Protein AF-A0A8J8BDL6-F1 (afdb_monomer)

Foldseek 3Di:
DPQEFEAAAEEDLLLFLAFFHALLLLLVLCLVLRHQEYEHARELWQQRVLVNLVSCVPGNYFYWYWYWYFEPQPDALFQALDGDGATKTKTFLELQLLLLRLVQSQVQQVVLQDFRGGYHDLLVNLVSNVLGIQIEQDDCRRQLNVLCVVPNLVRSLVVLVVCCVRNNQQRYEYEQEDQPDPCSVVSNVSSLVSCVVSVHHYAYHLNARYADQLLLLLNLLSSCNRNVHASVVSVVSGDPGSRRHDDRSVVSCVRCVVPPCRRVVNSVSSVSSGYNLVPRQFADDAADDDDPPDDLLRRLVVLLVQLCCVPVNDCVRCVVLVVQQVVVSVQCVVVVNSRVLVVLLVLQVVQVPDVVHKFKAKFDLCLCGSSCVSSVNHVRDNVVVVGDNLSFDDDLDQADGETEMETAQVCLVVSLVVCCVRQNPQFKAFAKAFDFLFLLNLLLSLCVNNPHDNVVSVVQSVVDDRHDDQDPDDPSGDPSSSSNSCSQCPPNGRGNDIATDQFKMFGHNGGPSSQTHKHDHNDPPHIYTSYHPVSCRSSSTDIYGHHHDLLSLLLVLLQVVCCVVPVDRDGLSNQDQQDQLLLVCQLCLLQCLQFLQNAPQNSVCSVLQSDRGLLSQLLSSQCDDPPNVQLCLNVVQSCCSVVVDPQDDQDPQLCVLCVSRSNADRALSSQLSCCCRQLVDDSNLSVLCSQLLQPDPVSVVSNVVCLVSSQVSNVVVVRDDPSSVVVVSRSNSCRNSHDHSRNSSSSSSSSSSLSSCCSPPLVSSLQSPQQSPPPPRDDNVVSVVSSVVVVDDDDDDDPVPDDPGDDDDDPPDDDPPPDDDDDD

Mean predicted aligned error: 7.57 Å

Sequence (824 aa):
MPIQAAELHVHSHYSLLDGVDSPAALVAEAVRLGLSALAITDHDSLAAVPSFAKAARGMPLRTVFGAELNLDLPAARTGMADPPGRHLLVLAHDAAAYRRLSGAISEALLRGGAKGHPVYEPEELAHAAGGGFEILTGCRKGAVPAALERGGPGAAEAELRTLMDLFGREHVYVELTRHGQPGDDRRCAQLAELADRLDLPTVATGNVHYARPAGFRAYAGLAAMRARCTLQEIDSWLPAGPVAHLSAPDAMGRRYAPYPGAVERAVSLGQECAIDFDTEIRPSPPRFPVPDGHTEDSYLRELVEAGLLRRYGTRESRPDAWRQAEHELGVVADLGFAGFFLIAWDVVRFAREQQPPILAQGRGSAANSVIVHALGISAVDPLRYGLLFERFIHPDRDGPPDIDIDFQAGRREEVIQYLYDRFGRRNCAMVGNEITLRPRFALREAARVLGYSPGAVDALASRVDSHEPLPDASPELPTPVLELARDLWAGGGRVRHYGIHSGGVVLCSGPISDVLPVEWASMPGRTIVQADKISAADAGLYKTDCLGLRALDVIADVFAFLSERDGVAMELADVPADDPAVFDMIGDGDTVACFQLESRAQIATAGPMRARSFRDVAIQIALIRPGPGGSGASRRYLNRRNGREPVPWVHPIVDAITAKTLGTVVYQEQVMQIALDAAGFGATEADRLRRAMGGSKHANQEFEALRRRFFHGLSARGITGSVAEGVWEQIASFSGYSFPESHSLSFAFIALATAWIKRYEPAAMLVGMLNHQPMGFWDASTLIEDAQRHHVIVRPACVNASQADASLEPLTGELVVAYAPTHP

Radius of gyration: 30.99 Å; Cα contacts (8 Å, |Δi|>4): 1539; chains: 1; bounding box: 82×70×100 Å

Nearest PDB structures (foldseek):
  7pu7-assembly1_A  TM=8.577E-01  e=6.177E-53  Mycobacterium tuberculosis
  5lew-assembly1_A  TM=8.738E-01  e=8.981E-51  Mycobacterium tuberculosis H37Rv
  2hpi-assembly1_A  TM=8.596E-01  e=1.561E-51  Thermus aquaticus
  3e0d-assembly2_B  TM=8.756E-01  e=1.345E-50  Thermus aquaticus
  4iqj-assembly1_C  TM=8.485E-01  e=3.060E-51  Thermus aquaticus

InterPro domains:
  IPR003141 Polymerase/histidinol phosphatase, N-terminal [SM00481] (6-73)
  IPR004013 PHP domain [PF02811] (7-179)
  IPR004805 Error-prone DNA polymerase/DNA polymerase III subunit alpha DnaE/PolC [PTHR32294] (5-809)
  IPR004805 Error-prone DNA polymerase/DNA polymerase III subunit alpha DnaE/PolC [TIGR00594] (7-805)
  IPR011708 Bacterial DNA polymerase III, alpha subunit, NTPase domain [PF07733] (298-548)
  IPR016195 Polymerase/histidinol phosphatase-like [SSF89550] (6-233)
  IPR040982 DNA polymerase III alpha subunit finger domain [PF17657] (552-717)

Organism: NCBI:txid977794

Structure (mmCIF, N/CA/C/O backbone):
data_AF-A0A8J8BDL6-F1
#
_entry.id   AF-A0A8J8BDL6-F1
#
loop_
_atom_site.group_PDB
_atom_site.id
_atom_site.type_symbol
_atom_site.label_atom_id
_atom_site.label_alt_id
_atom_site.label_comp_id
_atom_site.label_asym_id
_atom_site.label_entity_id
_atom_site.label_seq_id
_atom_site.pdbx_PDB_ins_code
_atom_site.Cartn_x
_atom_site.Cartn_y
_atom_site.Cartn_z
_atom_site.occupancy
_atom_site.B_iso_or_equiv
_atom_site.auth_seq_id
_atom_site.auth_comp_id
_atom_site.auth_asym_id
_atom_site.auth_atom_id
_atom_site.pdbx_PDB_model_num
ATOM 1 N N . MET A 1 1 ? -2.317 -5.774 44.815 1.00 51.62 1 MET A N 1
ATOM 2 C CA . MET A 1 1 ? -1.653 -5.879 43.497 1.00 51.62 1 MET A CA 1
ATOM 3 C C . MET A 1 1 ? -1.834 -4.550 42.775 1.00 51.62 1 MET A C 1
ATOM 5 O O . MET A 1 1 ? -2.806 -3.876 43.103 1.00 51.62 1 MET A O 1
ATOM 9 N N . PRO A 1 2 ? -0.918 -4.125 41.887 1.00 71.81 2 PRO A N 1
ATOM 10 C CA . PRO A 1 2 ? -1.162 -2.952 41.046 1.00 71.81 2 PRO A CA 1
ATOM 11 C C . PRO A 1 2 ? -2.436 -3.168 40.216 1.00 71.81 2 PRO A C 1
ATOM 13 O O . PRO A 1 2 ? -2.682 -4.290 39.770 1.00 71.81 2 PRO A O 1
ATOM 16 N N . ILE A 1 3 ? -3.251 -2.122 40.054 1.00 81.88 3 ILE A N 1
ATOM 17 C CA . ILE A 1 3 ? -4.454 -2.175 39.215 1.00 81.88 3 ILE A CA 1
ATOM 18 C C . ILE A 1 3 ? -3.990 -2.427 37.779 1.00 81.88 3 ILE A C 1
ATOM 20 O O . ILE A 1 3 ? -3.141 -1.698 37.267 1.00 81.88 3 ILE A O 1
ATOM 24 N N . GLN A 1 4 ? -4.515 -3.472 37.147 1.00 92.62 4 GLN A N 1
ATOM 25 C CA . GLN A 1 4 ? -4.313 -3.732 35.725 1.00 92.62 4 GLN A CA 1
ATOM 26 C C . GLN A 1 4 ? -5.488 -3.155 34.942 1.00 92.62 4 GLN A C 1
ATOM 28 O O . GLN A 1 4 ? -6.605 -3.091 35.449 1.00 92.62 4 GLN A O 1
ATOM 33 N N . ALA A 1 5 ? -5.234 -2.744 33.705 1.00 95.75 5 ALA A N 1
ATOM 34 C CA . ALA A 1 5 ? -6.280 -2.346 32.780 1.00 95.75 5 ALA A CA 1
ATOM 35 C C . ALA A 1 5 ? -5.955 -2.825 31.363 1.00 95.75 5 ALA A C 1
ATOM 37 O O . ALA A 1 5 ? -4.795 -3.097 31.027 1.00 95.75 5 ALA A O 1
ATOM 38 N N . ALA A 1 6 ? -6.998 -2.931 30.555 1.00 97.69 6 ALA A N 1
ATOM 39 C CA . ALA A 1 6 ? -6.951 -3.139 29.120 1.00 97.69 6 ALA A CA 1
ATOM 40 C C . ALA A 1 6 ? -7.930 -2.157 28.477 1.00 97.69 6 ALA A C 1
ATOM 42 O O . ALA A 1 6 ? -8.912 -1.769 29.109 1.00 97.69 6 ALA A O 1
ATOM 43 N N . GLU A 1 7 ? -7.652 -1.752 27.245 1.00 98.38 7 GLU A N 1
ATOM 44 C CA . GLU A 1 7 ? -8.564 -0.916 26.470 1.00 98.38 7 GLU A CA 1
ATOM 45 C C . GLU A 1 7 ? -9.052 -1.709 25.261 1.00 98.38 7 GLU A C 1
ATOM 47 O O . GLU A 1 7 ? -8.235 -2.172 24.465 1.00 98.38 7 GLU A O 1
ATOM 52 N N . LEU A 1 8 ? -10.371 -1.880 25.151 1.00 98.62 8 LEU A N 1
ATOM 53 C CA . LEU A 1 8 ? -11.000 -2.772 24.173 1.00 98.62 8 LEU A CA 1
ATOM 54 C C . LEU A 1 8 ? -11.826 -2.038 23.105 1.00 98.62 8 LEU A C 1
ATOM 56 O O . LEU A 1 8 ? -12.370 -2.686 22.219 1.00 98.62 8 LEU A O 1
ATOM 60 N N . HIS A 1 9 ? -11.894 -0.705 23.161 1.00 98.56 9 HIS A N 1
ATOM 61 C CA . HIS A 1 9 ? -12.585 0.119 22.169 1.00 98.56 9 HIS A CA 1
ATOM 62 C C . HIS A 1 9 ? -11.677 1.278 21.742 1.00 98.56 9 HIS A C 1
ATOM 64 O O . HIS A 1 9 ? -11.574 2.296 22.437 1.00 98.56 9 HIS A O 1
ATOM 70 N N . VAL A 1 10 ? -10.975 1.108 20.616 1.00 98.69 10 VAL A N 1
ATOM 71 C CA . VAL A 1 10 ? -9.962 2.059 20.132 1.00 98.69 10 VAL A CA 1
ATOM 72 C C . VAL A 1 10 ? -10.021 2.216 18.623 1.00 98.69 10 VAL A C 1
ATOM 74 O O . VAL A 1 10 ? -9.886 1.252 17.874 1.00 98.69 10 VAL A O 1
ATOM 77 N N . HIS A 1 11 ? -10.084 3.466 18.189 1.00 98.44 11 HIS A N 1
ATOM 78 C CA . HIS A 1 11 ? -9.982 3.880 16.802 1.00 98.44 11 HIS A CA 1
ATOM 79 C C . HIS A 1 11 ? -8.579 4.419 16.518 1.00 98.44 11 HIS A C 1
ATOM 81 O O . HIS A 1 11 ? -8.124 5.401 17.116 1.00 98.44 11 HIS A O 1
ATOM 87 N N . SER A 1 12 ? -7.892 3.787 15.573 1.00 97.88 12 SER A N 1
ATOM 88 C CA . SER A 1 12 ? -6.656 4.304 14.995 1.00 97.88 12 SER A CA 1
ATOM 89 C C . SER A 1 12 ? -6.971 5.253 13.837 1.00 97.88 12 SER A C 1
ATOM 91 O O . SER A 1 12 ? -8.122 5.414 13.434 1.00 97.88 12 SER A O 1
ATOM 93 N N . HIS A 1 13 ? -5.958 5.867 13.225 1.00 95.62 13 HIS A N 1
ATOM 94 C CA . HIS A 1 13 ? -6.177 6.670 12.015 1.00 95.62 13 HIS A CA 1
ATOM 95 C C . HIS A 1 13 ? -6.741 5.882 10.816 1.00 95.62 13 HIS A C 1
ATOM 97 O O . HIS A 1 13 ? -7.033 6.479 9.780 1.00 95.62 13 HIS A O 1
ATOM 103 N N . TYR A 1 14 ? -6.853 4.553 10.916 1.00 95.56 14 TYR A N 1
ATOM 104 C CA . TYR A 1 14 ? -7.542 3.720 9.933 1.00 95.56 14 TYR A CA 1
ATOM 105 C C . TYR A 1 14 ? -9.070 3.749 10.077 1.00 95.56 14 TYR A C 1
ATOM 107 O O . TYR A 1 14 ? -9.769 3.480 9.101 1.00 95.56 14 TYR A O 1
ATOM 115 N N . SER A 1 15 ? -9.600 4.230 11.206 1.00 95.44 15 SER A N 1
ATOM 116 C CA . SER A 1 15 ? -10.923 4.859 11.265 1.00 95.44 15 SER A CA 1
ATOM 117 C C . SER A 1 15 ? -10.862 6.215 10.564 1.00 95.44 15 SER A C 1
ATOM 119 O O . SER A 1 15 ? -10.673 7.262 11.188 1.00 95.44 15 SER A O 1
ATOM 121 N N . LEU A 1 16 ? -10.963 6.174 9.235 1.00 93.69 16 LEU A N 1
ATOM 122 C CA . LEU A 1 16 ? -10.698 7.304 8.347 1.00 93.69 16 LEU A CA 1
ATOM 123 C C . LEU A 1 16 ? -11.444 8.576 8.777 1.00 93.69 16 LEU A C 1
ATOM 125 O O . LEU A 1 16 ? -12.672 8.592 8.877 1.00 93.69 16 LEU A O 1
ATOM 129 N N . LEU A 1 17 ? -10.686 9.666 8.953 1.00 94.00 17 LEU A N 1
ATOM 130 C CA . LEU A 1 17 ? -11.195 10.980 9.373 1.00 94.00 17 LEU A CA 1
ATOM 131 C C . LEU A 1 17 ? -11.920 10.977 10.729 1.00 94.00 17 LEU A C 1
ATOM 133 O O . LEU A 1 17 ? -12.855 11.755 10.942 1.00 94.00 17 LEU A O 1
ATOM 137 N N . ASP A 1 18 ? -11.503 10.100 11.635 1.00 94.00 18 ASP A N 1
ATOM 138 C CA . ASP A 1 18 ? -12.088 9.985 12.964 1.00 94.00 18 ASP A CA 1
ATOM 139 C C . ASP A 1 18 ? -11.024 9.668 14.021 1.00 94.00 18 ASP A C 1
ATOM 141 O O . ASP A 1 18 ? -10.674 10.540 14.817 1.00 94.00 18 ASP A O 1
ATOM 145 N N . GLY A 1 19 ? -10.423 8.478 13.970 1.00 95.81 19 GLY A N 1
ATOM 146 C CA . GLY A 1 19 ? -9.267 8.165 14.803 1.00 95.81 19 GLY A CA 1
ATOM 147 C C . GLY A 1 19 ? -8.039 8.984 14.390 1.00 95.81 19 GLY A C 1
ATOM 148 O O . GLY A 1 19 ? -7.851 9.357 13.229 1.00 95.81 19 GLY A O 1
ATOM 149 N N . VAL A 1 20 ? -7.202 9.319 15.368 1.00 97.06 20 VAL A N 1
ATOM 150 C CA . VAL A 1 20 ? -6.132 10.312 15.215 1.00 97.06 20 VAL A CA 1
ATOM 151 C C . VAL A 1 20 ? -4.768 9.662 15.071 1.00 97.06 20 VAL A C 1
ATOM 153 O O . VAL A 1 20 ? -3.996 10.059 14.204 1.00 97.06 20 VAL A O 1
ATOM 156 N N . ASP A 1 21 ? -4.423 8.739 15.957 1.00 97.38 21 ASP A N 1
ATOM 157 C CA . ASP A 1 21 ? -3.052 8.256 16.095 1.00 97.38 21 ASP A CA 1
ATOM 158 C C . ASP A 1 21 ? -2.828 6.956 15.319 1.00 97.38 21 ASP A C 1
ATOM 160 O O . ASP A 1 21 ? -3.748 6.171 15.083 1.00 97.38 21 ASP A O 1
ATOM 164 N N . SER A 1 22 ? -1.584 6.732 14.895 1.00 96.50 22 SER A N 1
ATOM 165 C CA . SER A 1 22 ? -1.201 5.473 14.253 1.00 96.50 22 SER A CA 1
ATOM 166 C C . SER A 1 22 ? -1.210 4.316 15.249 1.00 96.50 22 SER A C 1
ATOM 168 O O . SER A 1 22 ? -0.995 4.541 16.447 1.00 96.50 22 SER A O 1
ATOM 170 N N . PRO A 1 23 ? -1.356 3.065 14.779 1.00 96.69 23 PRO A N 1
ATOM 171 C CA . PRO A 1 23 ? -1.234 1.896 15.648 1.00 96.69 23 PRO A CA 1
ATOM 172 C C . PRO A 1 23 ? 0.077 1.873 16.443 1.00 96.69 23 PRO A C 1
ATOM 174 O O . PRO A 1 23 ? 0.077 1.557 17.629 1.00 96.69 23 PRO A O 1
ATOM 177 N N . ALA A 1 24 ? 1.186 2.319 15.844 1.00 96.06 24 ALA A N 1
ATOM 178 C CA . ALA A 1 24 ? 2.467 2.432 16.539 1.00 96.06 24 ALA A CA 1
ATOM 179 C C . ALA A 1 24 ? 2.453 3.460 17.686 1.00 96.06 24 ALA A C 1
ATOM 181 O O . ALA A 1 24 ? 3.011 3.201 18.753 1.00 96.06 24 ALA A O 1
ATOM 182 N N . ALA A 1 25 ? 1.810 4.616 17.495 1.00 97.06 25 ALA A N 1
ATOM 183 C CA . ALA A 1 25 ? 1.676 5.626 18.543 1.00 97.06 25 ALA A CA 1
ATOM 184 C C . ALA A 1 25 ? 0.745 5.162 19.678 1.00 97.06 25 ALA A C 1
ATOM 186 O O . ALA A 1 25 ? 1.049 5.400 20.849 1.00 97.06 25 ALA A O 1
ATOM 187 N N . LEU A 1 26 ? -0.341 4.456 19.342 1.00 98.44 26 LEU A N 1
ATOM 188 C CA . LEU A 1 26 ? -1.257 3.851 20.312 1.00 98.44 26 LEU A CA 1
ATOM 189 C C . LEU A 1 26 ? -0.560 2.771 21.151 1.00 98.44 26 LEU A C 1
ATOM 191 O O . LEU A 1 26 ? -0.642 2.815 22.376 1.00 98.44 26 LEU A O 1
ATOM 195 N N . VAL A 1 27 ? 0.201 1.867 20.522 1.00 98.56 27 VAL A N 1
ATOM 196 C CA . VAL A 1 27 ? 1.012 0.854 21.224 1.00 98.56 27 VAL A CA 1
ATOM 197 C C . VAL A 1 27 ? 2.029 1.508 22.149 1.00 98.56 27 VAL A C 1
ATOM 199 O O . VAL A 1 27 ? 2.122 1.144 23.321 1.00 98.56 27 VAL A O 1
ATOM 202 N N . ALA A 1 28 ? 2.783 2.490 21.646 1.00 97.94 28 ALA A N 1
ATOM 203 C CA . ALA A 1 28 ? 3.799 3.172 22.439 1.00 97.94 28 ALA A CA 1
ATOM 204 C C . ALA A 1 28 ? 3.195 3.819 23.695 1.00 97.94 28 ALA A C 1
ATOM 206 O O . ALA A 1 28 ? 3.788 3.766 24.774 1.00 97.94 28 ALA A O 1
ATOM 207 N N . GLU A 1 29 ? 2.005 4.405 23.571 1.00 98.44 29 GLU A N 1
ATOM 208 C CA . GLU A 1 29 ? 1.303 4.998 24.702 1.00 98.44 29 GLU A CA 1
ATOM 209 C C . GLU A 1 29 ? 0.709 3.954 25.653 1.00 98.44 29 GLU A C 1
ATOM 211 O O . GLU A 1 29 ? 0.853 4.102 26.867 1.00 98.44 29 GLU A O 1
ATOM 216 N N . ALA A 1 30 ? 0.115 2.878 25.136 1.00 98.44 30 ALA A N 1
ATOM 217 C CA . ALA A 1 30 ? -0.406 1.775 25.940 1.00 98.44 30 ALA A CA 1
ATOM 218 C C . ALA A 1 30 ? 0.691 1.130 26.803 1.00 98.44 30 ALA A C 1
ATOM 220 O O . ALA A 1 30 ? 0.510 0.953 28.010 1.00 98.44 30 ALA A O 1
ATOM 221 N N . VAL A 1 31 ? 1.865 0.874 26.216 1.00 98.19 31 VAL A N 1
ATOM 222 C CA . VAL A 1 31 ? 3.041 0.359 26.933 1.00 98.19 31 VAL A CA 1
ATOM 223 C C . VAL A 1 31 ? 3.523 1.362 27.981 1.00 98.19 31 VAL A C 1
ATOM 225 O O . VAL A 1 31 ? 3.789 0.980 29.119 1.00 98.19 31 VAL A O 1
ATOM 228 N N . ARG A 1 32 ? 3.590 2.659 27.644 1.00 97.94 32 ARG A N 1
ATOM 229 C CA . ARG A 1 32 ? 3.985 3.716 28.593 1.00 97.94 32 ARG A CA 1
ATOM 230 C C . ARG A 1 32 ? 3.045 3.795 29.801 1.00 97.94 32 ARG A C 1
ATOM 232 O O . ARG A 1 32 ? 3.497 4.102 30.903 1.00 97.94 32 ARG A O 1
ATOM 239 N N . LEU A 1 33 ? 1.749 3.567 29.591 1.00 97.62 33 LEU A N 1
ATOM 240 C CA . LEU A 1 33 ? 0.720 3.569 30.633 1.00 97.62 33 LEU A CA 1
ATOM 241 C C . LEU A 1 33 ? 0.664 2.258 31.433 1.00 97.62 33 LEU A C 1
ATOM 243 O O . LEU A 1 33 ? 0.059 2.246 32.504 1.00 97.62 33 LEU A O 1
ATOM 247 N N . GLY A 1 34 ? 1.290 1.183 30.946 1.00 96.94 34 GLY A N 1
ATOM 248 C CA . GLY A 1 34 ? 1.257 -0.137 31.577 1.00 96.94 34 GLY A CA 1
ATOM 249 C C . GLY A 1 34 ? -0.047 -0.903 31.339 1.00 96.94 34 GLY A C 1
ATOM 250 O O . GLY A 1 34 ? -0.482 -1.644 32.220 1.00 96.94 34 GLY A O 1
ATOM 251 N N . LEU A 1 35 ? -0.693 -0.709 30.182 1.00 98.00 35 LEU A N 1
ATOM 252 C CA . LEU A 1 35 ? -1.850 -1.515 29.786 1.00 98.00 35 LEU A CA 1
ATOM 253 C C . LEU A 1 35 ? -1.427 -2.961 29.496 1.00 98.00 35 LEU A C 1
ATOM 255 O O . LEU A 1 35 ? -0.355 -3.212 28.952 1.00 98.00 35 LEU A O 1
ATOM 259 N N . SER A 1 36 ? -2.287 -3.908 29.864 1.00 96.81 36 SER A N 1
ATOM 260 C CA . SER A 1 36 ? -2.041 -5.348 29.699 1.00 96.81 36 SER A CA 1
ATOM 261 C C . SER A 1 36 ? -2.452 -5.876 28.321 1.00 96.81 36 SER A C 1
ATOM 263 O O . SER A 1 36 ? -1.791 -6.759 27.773 1.00 96.81 36 SER A O 1
ATOM 265 N N . ALA A 1 37 ? -3.510 -5.303 27.749 1.00 98.06 37 ALA A N 1
ATOM 266 C CA . ALA A 1 37 ? -4.006 -5.593 26.413 1.00 98.06 37 ALA A CA 1
ATOM 267 C C . ALA A 1 37 ? -4.543 -4.313 25.759 1.00 98.06 37 ALA A C 1
ATOM 269 O O . ALA A 1 37 ? -4.979 -3.384 26.449 1.00 98.06 37 ALA A O 1
ATOM 270 N N . LEU A 1 38 ? -4.496 -4.275 24.431 1.00 98.75 38 LEU A N 1
ATOM 271 C CA . LEU A 1 38 ? -5.048 -3.206 23.607 1.00 98.75 38 LEU A CA 1
ATOM 272 C C . LEU A 1 38 ? -5.804 -3.839 22.436 1.00 98.75 38 LEU A C 1
ATOM 274 O O . LEU A 1 38 ? -5.230 -4.655 21.714 1.00 98.75 38 LEU A O 1
ATOM 278 N N . ALA A 1 39 ? -7.062 -3.455 22.239 1.00 98.62 39 ALA A N 1
ATOM 279 C CA . ALA A 1 39 ? -7.773 -3.723 20.998 1.00 98.62 39 ALA A CA 1
ATOM 280 C C . ALA A 1 39 ? -7.605 -2.562 20.022 1.00 98.62 39 ALA A C 1
ATOM 282 O O . ALA A 1 39 ? -7.493 -1.414 20.446 1.00 98.62 39 ALA A O 1
ATOM 283 N N . ILE A 1 40 ? -7.624 -2.852 18.723 1.00 98.56 40 ILE A N 1
ATOM 284 C CA . ILE A 1 40 ? -7.969 -1.859 17.701 1.00 98.56 40 ILE A CA 1
ATOM 285 C C . ILE A 1 40 ? -9.266 -2.316 17.045 1.00 98.56 40 ILE A C 1
ATOM 287 O O . ILE A 1 40 ? -9.357 -3.454 16.587 1.00 98.56 40 ILE A O 1
ATOM 291 N N . THR A 1 41 ? -10.249 -1.422 17.040 1.00 98.56 41 THR A N 1
ATOM 292 C CA . THR A 1 41 ? -11.635 -1.653 16.625 1.00 98.56 41 THR A CA 1
ATOM 293 C C . THR A 1 41 ? -12.060 -0.580 15.633 1.00 98.56 41 THR A C 1
ATOM 295 O O . THR A 1 41 ? -13.008 0.172 15.858 1.00 98.56 41 THR A O 1
ATOM 298 N N . ASP A 1 42 ? -11.307 -0.467 14.540 1.00 98.12 42 ASP A N 1
ATOM 299 C CA . ASP A 1 42 ? -11.577 0.540 13.523 1.00 98.12 42 ASP A CA 1
ATOM 300 C C . ASP A 1 42 ? -12.926 0.314 12.826 1.00 98.12 42 ASP A C 1
ATOM 302 O O . ASP A 1 42 ? -13.459 -0.797 12.775 1.00 98.12 42 ASP A O 1
ATOM 306 N N . HIS A 1 43 ? -13.504 1.393 12.299 1.00 96.06 43 HIS A N 1
ATOM 307 C CA . HIS A 1 43 ? -14.813 1.327 11.657 1.00 96.06 43 HIS A CA 1
ATOM 308 C C . HIS A 1 43 ? -14.774 0.537 10.350 1.00 96.06 43 HIS A C 1
ATOM 310 O O . HIS A 1 43 ? -14.124 0.977 9.399 1.00 96.06 43 HIS A O 1
ATOM 316 N N . ASP A 1 44 ? -15.507 -0.580 10.301 1.00 95.75 44 ASP A N 1
ATOM 317 C CA . ASP A 1 44 ? -15.630 -1.466 9.127 1.00 95.75 44 ASP A CA 1
ATOM 318 C C . ASP A 1 44 ? -14.281 -1.808 8.467 1.00 95.75 44 ASP A C 1
ATOM 320 O O . ASP A 1 44 ? -14.170 -1.912 7.241 1.00 95.75 44 ASP A O 1
ATOM 324 N N . SER A 1 45 ? -13.220 -1.903 9.272 1.00 95.62 45 SER A N 1
ATOM 325 C CA . SER A 1 45 ? -11.857 -2.021 8.768 1.00 95.62 45 SER A CA 1
ATOM 326 C C . SER A 1 45 ? -10.967 -2.783 9.730 1.00 95.62 45 SER A C 1
ATOM 328 O O . SER A 1 45 ? -11.027 -2.599 10.943 1.00 95.62 45 SER A O 1
ATOM 330 N N . LEU A 1 46 ? -10.085 -3.599 9.158 1.00 97.00 46 LEU A N 1
ATOM 331 C CA . LEU A 1 46 ? -8.993 -4.266 9.872 1.00 97.00 46 LEU A CA 1
ATOM 332 C C . LEU A 1 46 ? -7.624 -3.828 9.341 1.00 97.00 46 LEU A C 1
ATOM 334 O O . LEU A 1 46 ? -6.607 -4.458 9.624 1.00 97.00 46 LEU A O 1
ATOM 338 N N . ALA A 1 47 ? -7.570 -2.730 8.586 1.00 95.31 47 ALA A N 1
ATOM 339 C CA . ALA A 1 47 ? -6.346 -2.259 7.948 1.00 95.31 47 ALA A CA 1
ATOM 340 C C . ALA A 1 47 ? -5.209 -1.931 8.925 1.00 95.31 47 ALA A C 1
ATOM 342 O O . ALA A 1 47 ? -4.033 -2.010 8.577 1.00 95.31 47 ALA A O 1
ATOM 343 N N . ALA A 1 48 ? -5.555 -1.576 10.164 1.00 95.88 48 ALA A N 1
ATOM 344 C CA . ALA A 1 48 ? -4.589 -1.304 11.215 1.00 95.88 48 ALA A CA 1
ATOM 345 C C . ALA A 1 48 ? -3.80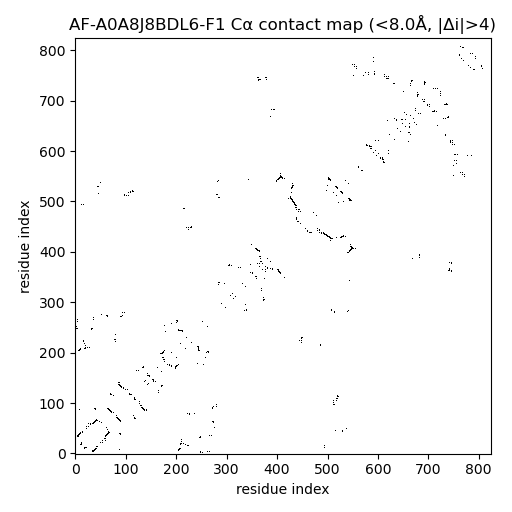9 -2.544 11.656 1.00 95.88 48 ALA A C 1
ATOM 347 O O . ALA A 1 48 ? -2.678 -2.403 12.124 1.00 95.88 48 ALA A O 1
ATOM 348 N N . VAL A 1 49 ? -4.391 -3.740 11.514 1.00 95.94 49 VAL A N 1
ATOM 349 C CA . VAL A 1 49 ? -3.924 -4.979 12.149 1.00 95.94 49 VAL A CA 1
ATOM 350 C C . VAL A 1 49 ? -2.458 -5.309 11.836 1.00 95.94 49 VAL A C 1
ATOM 352 O O . VAL A 1 49 ? -1.710 -5.516 12.795 1.00 95.94 49 VAL A O 1
ATOM 355 N N . PRO A 1 50 ? -1.973 -5.281 10.575 1.00 93.56 50 PRO A N 1
ATOM 356 C CA . PRO A 1 50 ? -0.576 -5.610 10.284 1.00 93.56 50 PRO A CA 1
ATOM 357 C C . PRO A 1 50 ? 0.399 -4.639 10.960 1.00 93.56 50 PRO A C 1
ATOM 359 O O . PRO A 1 50 ? 1.375 -5.049 11.593 1.00 93.56 50 PRO A O 1
ATOM 362 N N . SER A 1 51 ? 0.111 -3.335 10.886 1.00 93.25 51 SER A N 1
ATOM 363 C CA . SER A 1 51 ? 0.948 -2.303 11.509 1.00 93.25 51 SER A CA 1
ATOM 364 C C . SER A 1 51 ? 0.874 -2.337 13.042 1.00 93.25 51 SER A C 1
ATOM 366 O O . SER A 1 51 ? 1.876 -2.088 13.716 1.00 93.25 51 SER A O 1
ATOM 368 N N . PHE A 1 52 ? -0.285 -2.702 13.595 1.00 96.56 52 PHE A N 1
ATOM 369 C CA . PHE A 1 52 ? -0.510 -2.866 15.023 1.00 96.56 52 PHE A CA 1
ATOM 370 C C . PHE A 1 52 ? 0.288 -4.042 15.584 1.00 96.56 52 PHE A C 1
ATOM 372 O O . PHE A 1 52 ? 1.082 -3.854 16.508 1.00 96.56 52 PHE A O 1
ATOM 379 N N . ALA A 1 53 ? 0.149 -5.223 14.978 1.00 94.81 53 ALA A N 1
ATOM 380 C CA . ALA A 1 53 ? 0.885 -6.421 15.363 1.00 94.81 53 ALA A CA 1
ATOM 381 C C . ALA A 1 53 ? 2.400 -6.192 15.284 1.00 94.81 53 ALA A C 1
ATOM 383 O O . ALA A 1 53 ? 3.139 -6.482 16.225 1.00 94.81 53 ALA A O 1
ATOM 384 N N . LYS A 1 54 ? 2.865 -5.564 14.198 1.00 93.31 54 LYS A N 1
ATOM 385 C CA . LYS A 1 54 ? 4.275 -5.200 14.026 1.00 93.31 54 LYS A CA 1
ATOM 386 C C . LYS A 1 54 ? 4.780 -4.242 15.105 1.00 93.31 54 LYS A C 1
ATOM 388 O O . LYS A 1 54 ? 5.902 -4.415 15.574 1.00 93.31 54 LYS A O 1
ATOM 393 N N . ALA A 1 55 ? 3.986 -3.246 15.499 1.00 94.94 55 ALA A N 1
ATOM 394 C CA . ALA A 1 55 ? 4.364 -2.300 16.547 1.00 94.94 55 ALA A CA 1
ATOM 395 C C . ALA A 1 55 ? 4.364 -2.930 17.951 1.00 94.94 55 ALA A C 1
ATOM 397 O O . ALA A 1 55 ? 5.192 -2.562 18.783 1.00 94.94 55 ALA A O 1
ATOM 398 N N . ALA A 1 56 ? 3.453 -3.870 18.211 1.00 95.88 56 ALA A N 1
ATOM 399 C CA . ALA A 1 56 ? 3.357 -4.591 19.478 1.00 95.88 56 ALA A CA 1
ATOM 400 C C . ALA A 1 56 ? 4.391 -5.723 19.616 1.00 95.88 56 ALA A C 1
ATOM 402 O O . ALA A 1 56 ? 4.646 -6.190 20.727 1.00 95.88 56 ALA A O 1
ATOM 403 N N . ARG A 1 57 ? 5.023 -6.155 18.518 1.00 93.19 57 ARG A N 1
ATOM 404 C CA . ARG A 1 57 ? 5.992 -7.257 18.516 1.00 93.19 57 ARG A CA 1
ATOM 405 C C . ARG A 1 57 ? 7.126 -7.017 19.520 1.00 93.19 57 ARG A C 1
ATOM 407 O O . ARG A 1 57 ? 7.868 -6.041 19.434 1.00 93.19 57 ARG A O 1
ATOM 414 N N . GLY A 1 58 ? 7.281 -7.949 20.462 1.00 91.56 58 GLY A N 1
ATOM 415 C CA . GLY A 1 58 ? 8.302 -7.891 21.514 1.00 91.56 58 GLY A CA 1
ATOM 416 C C . GLY A 1 58 ? 7.999 -6.917 22.661 1.00 91.56 58 GLY A C 1
ATOM 417 O O . GLY A 1 58 ? 8.829 -6.770 23.557 1.00 91.56 58 GLY A O 1
ATOM 418 N N . MET A 1 59 ? 6.831 -6.270 22.661 1.00 95.12 59 MET A N 1
ATOM 419 C CA . MET A 1 59 ? 6.366 -5.414 23.753 1.00 95.12 59 MET A CA 1
ATOM 420 C C . MET A 1 59 ? 5.544 -6.227 24.766 1.00 95.12 59 MET A C 1
ATOM 422 O O . MET A 1 59 ? 4.914 -7.217 24.394 1.00 95.12 59 MET A O 1
ATOM 426 N N . PRO A 1 60 ? 5.492 -5.824 26.049 1.00 94.88 60 PRO A N 1
ATOM 427 C CA . PRO A 1 60 ? 4.684 -6.492 27.071 1.00 94.88 60 PRO A CA 1
ATOM 428 C C . PRO A 1 60 ? 3.198 -6.093 26.970 1.00 94.88 60 PRO A C 1
ATOM 430 O O . PRO A 1 60 ? 2.602 -5.659 27.951 1.00 94.88 60 PRO A O 1
ATOM 433 N N . LEU A 1 61 ? 2.614 -6.199 25.775 1.00 96.75 61 LEU A N 1
ATOM 434 C CA . LEU A 1 61 ? 1.245 -5.791 25.459 1.00 96.75 61 LEU A CA 1
ATOM 435 C C . LEU A 1 61 ? 0.574 -6.877 24.615 1.00 96.75 61 LEU A C 1
ATOM 437 O O . LEU A 1 61 ? 1.114 -7.276 23.586 1.00 96.75 61 LEU A O 1
ATOM 441 N N . ARG A 1 62 ? -0.603 -7.349 25.036 1.00 97.50 62 ARG A N 1
ATOM 442 C CA . ARG A 1 62 ? -1.417 -8.275 24.235 1.00 97.50 62 ARG A CA 1
ATOM 443 C C . ARG A 1 62 ? -2.199 -7.520 23.157 1.00 97.50 62 ARG A C 1
ATOM 445 O O . ARG A 1 62 ? -2.756 -6.457 23.437 1.00 97.50 62 ARG A O 1
ATOM 452 N N . THR A 1 63 ? -2.243 -8.070 21.947 1.00 97.88 63 THR A N 1
ATOM 453 C CA . THR A 1 63 ? -2.983 -7.524 20.804 1.00 97.88 63 THR A CA 1
ATOM 454 C C . THR A 1 63 ? -4.337 -8.199 20.665 1.00 97.88 63 THR A C 1
ATOM 456 O O . THR A 1 63 ? -4.405 -9.418 20.529 1.00 97.88 63 THR A O 1
ATOM 459 N N . VAL A 1 64 ? -5.402 -7.401 20.667 1.00 98.56 64 VAL A N 1
ATOM 460 C CA . VAL A 1 64 ? -6.773 -7.857 20.415 1.00 98.56 64 VAL A CA 1
ATOM 461 C C . VAL A 1 64 ? -7.244 -7.241 19.101 1.00 98.56 64 VAL A C 1
ATOM 463 O O . VAL A 1 64 ? -7.003 -6.060 18.836 1.00 98.56 64 VAL A O 1
ATOM 466 N N . PHE A 1 65 ? -7.900 -8.029 18.256 1.00 98.38 65 PHE A N 1
ATOM 467 C CA . PHE A 1 65 ? -8.375 -7.563 16.955 1.00 98.38 65 PHE A CA 1
ATOM 468 C C . PHE A 1 65 ? -9.899 -7.537 16.923 1.00 98.38 65 PHE A C 1
ATOM 470 O O . PHE A 1 65 ? -10.556 -8.496 17.322 1.00 98.38 65 PHE A O 1
ATOM 477 N N . GLY A 1 66 ? -10.460 -6.436 16.437 1.00 98.12 66 GLY A N 1
ATOM 478 C CA . GLY A 1 66 ? -11.897 -6.258 16.322 1.00 98.12 66 GLY A CA 1
ATOM 479 C C . GLY A 1 66 ? -12.250 -5.142 15.352 1.00 98.12 66 GLY A C 1
ATOM 480 O O . GLY A 1 66 ? -11.381 -4.579 14.689 1.00 98.12 66 GLY A O 1
ATOM 481 N N . ALA A 1 67 ? -13.532 -4.813 15.279 1.00 98.31 67 ALA A N 1
ATOM 482 C CA . ALA A 1 67 ? -14.042 -3.714 14.470 1.00 98.31 67 ALA A CA 1
ATOM 483 C C . ALA A 1 67 ? -15.322 -3.146 15.091 1.00 98.31 67 ALA A C 1
ATOM 485 O O . ALA A 1 67 ? -16.100 -3.878 15.706 1.00 98.31 67 ALA A O 1
ATOM 486 N N . GLU A 1 68 ? -15.560 -1.848 14.903 1.00 98.19 68 GLU A N 1
ATOM 487 C CA . GLU A 1 68 ? -16.870 -1.248 15.172 1.00 98.19 68 GLU A CA 1
ATOM 488 C C . GLU A 1 68 ? -17.662 -1.174 13.858 1.00 98.19 68 GLU A C 1
ATOM 490 O O . GLU A 1 68 ? -17.380 -0.353 12.981 1.00 98.19 68 GLU A O 1
ATOM 495 N N . LEU A 1 69 ? -18.636 -2.070 13.701 1.00 97.50 69 LEU A N 1
ATOM 496 C CA . LEU A 1 69 ? -19.393 -2.241 12.463 1.00 97.50 69 LEU A CA 1
ATOM 497 C C . LEU A 1 69 ? -20.515 -1.204 12.360 1.00 97.50 69 LEU A C 1
ATOM 499 O O . LEU A 1 69 ? -21.251 -0.992 13.328 1.00 97.50 69 LEU A O 1
ATOM 503 N N . ASN A 1 70 ? -20.678 -0.587 11.187 1.00 94.88 70 ASN A N 1
ATOM 504 C CA . ASN A 1 70 ? -21.773 0.350 10.919 1.00 94.88 70 ASN A CA 1
ATOM 505 C C . ASN A 1 70 ? -22.955 -0.380 10.261 1.00 94.88 70 ASN A C 1
ATOM 507 O O . ASN A 1 70 ? -22.966 -0.621 9.055 1.00 94.88 70 ASN A O 1
ATOM 511 N N . LEU A 1 71 ? -23.969 -0.711 11.058 1.00 94.25 71 LEU A N 1
ATOM 512 C CA . LEU A 1 71 ? -25.224 -1.312 10.608 1.00 94.25 71 LEU A CA 1
ATOM 513 C C . LEU A 1 71 ? -26.198 -0.222 10.136 1.00 94.25 71 LEU A C 1
ATOM 515 O O . LEU A 1 71 ? -26.211 0.892 10.667 1.00 94.25 71 LEU A O 1
ATOM 519 N N . ASP A 1 72 ? -27.056 -0.564 9.172 1.00 89.94 72 ASP A N 1
ATOM 520 C CA . ASP A 1 72 ? -28.095 0.322 8.620 1.00 89.94 72 ASP A CA 1
ATOM 521 C C . ASP A 1 72 ? -27.550 1.647 8.051 1.00 89.94 72 ASP A C 1
ATOM 523 O O . ASP A 1 72 ? -28.199 2.696 8.126 1.00 89.94 72 ASP A O 1
ATOM 527 N N . LEU A 1 73 ? -26.332 1.620 7.507 1.00 86.56 73 LEU A N 1
ATOM 528 C CA . LEU A 1 73 ? -25.686 2.788 6.926 1.00 86.56 73 LEU A CA 1
ATOM 529 C C . LEU A 1 73 ? -26.245 3.045 5.507 1.00 86.56 73 LEU A C 1
ATOM 531 O O . LEU A 1 73 ? -26.049 2.213 4.629 1.00 86.56 73 LEU A O 1
ATOM 535 N N . PRO A 1 74 ? -26.904 4.188 5.229 1.00 82.50 74 PRO A N 1
ATOM 536 C CA . PRO A 1 74 ? -27.515 4.455 3.922 1.00 82.50 74 PRO A CA 1
ATOM 537 C C . PRO A 1 74 ? -26.520 4.942 2.854 1.00 82.50 74 PRO A C 1
ATOM 539 O O . PRO A 1 74 ? -26.856 4.989 1.672 1.00 82.50 74 PRO A O 1
ATOM 542 N N . ALA A 1 75 ? -25.344 5.417 3.273 1.00 82.25 75 ALA A N 1
ATOM 543 C CA . ALA A 1 75 ? -24.284 5.940 2.415 1.00 82.25 75 ALA A CA 1
ATOM 544 C C . ALA A 1 75 ? -22.958 6.003 3.186 1.00 82.25 75 ALA A C 1
ATOM 546 O O . ALA A 1 75 ? -22.950 6.019 4.414 1.00 82.25 75 ALA A O 1
ATOM 547 N N . ALA A 1 76 ? -21.831 6.116 2.480 1.00 81.94 76 ALA A N 1
ATOM 548 C CA . ALA A 1 76 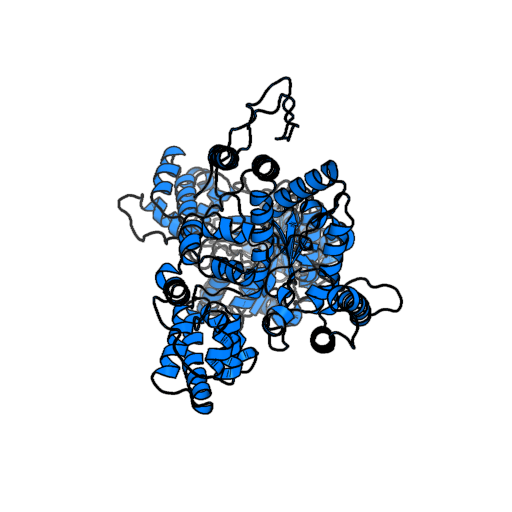? -20.520 6.244 3.116 1.00 81.94 76 ALA A CA 1
ATOM 549 C C . ALA A 1 76 ? -20.475 7.375 4.166 1.00 81.94 76 ALA A C 1
ATOM 551 O O . ALA A 1 76 ? -20.979 8.475 3.942 1.00 81.94 76 ALA A O 1
ATOM 552 N N . ARG A 1 77 ? -19.782 7.137 5.289 1.00 84.81 77 ARG A N 1
ATOM 553 C CA . ARG A 1 77 ? -19.716 8.048 6.458 1.00 84.81 77 ARG A CA 1
ATOM 554 C C . ARG A 1 77 ? -19.181 9.458 6.152 1.00 84.81 77 ARG A C 1
ATOM 556 O O . ARG A 1 77 ? -19.375 10.390 6.929 1.00 84.81 77 ARG A O 1
ATOM 563 N N . THR A 1 78 ? -18.451 9.624 5.049 1.00 82.88 78 THR A N 1
ATOM 564 C CA . THR A 1 78 ? -17.815 10.901 4.694 1.00 82.88 78 THR A CA 1
ATOM 565 C C . THR A 1 78 ? -18.847 11.891 4.153 1.00 82.88 78 THR A C 1
ATOM 567 O O . THR A 1 78 ? -19.564 11.590 3.208 1.00 82.88 78 THR A O 1
ATOM 570 N N . GLY A 1 79 ? -18.843 13.120 4.665 1.00 84.00 79 GLY A N 1
ATOM 571 C CA . GLY A 1 79 ? -19.771 14.190 4.288 1.00 84.00 79 GLY A CA 1
ATOM 572 C C . GLY A 1 79 ? -20.870 14.457 5.315 1.00 84.00 79 GLY A C 1
ATOM 573 O O . GLY A 1 79 ? -21.727 15.293 5.056 1.00 84.00 79 GLY A O 1
ATOM 574 N N . MET A 1 80 ? -20.849 13.778 6.465 1.00 84.69 80 MET A N 1
ATOM 575 C CA . MET A 1 80 ? -21.860 13.916 7.516 1.00 84.69 80 MET A CA 1
ATOM 576 C C . MET A 1 80 ? -21.201 14.246 8.860 1.00 84.69 80 MET A C 1
ATOM 578 O O . MET A 1 80 ? -20.175 13.659 9.213 1.00 84.69 80 MET A O 1
ATOM 582 N N . ALA A 1 81 ? -21.790 15.183 9.610 1.00 87.94 81 ALA A N 1
ATOM 583 C CA . ALA A 1 81 ? -21.336 15.522 10.962 1.00 87.94 81 ALA A CA 1
ATOM 584 C C . ALA A 1 81 ? -21.531 14.339 11.920 1.00 87.94 81 ALA A C 1
ATOM 586 O O . ALA A 1 81 ? -20.585 13.923 12.593 1.00 87.94 81 ALA A O 1
ATOM 587 N N . ASP A 1 82 ? -22.728 13.745 11.872 1.00 88.69 82 ASP A N 1
ATOM 588 C CA . ASP A 1 82 ? -23.083 12.520 12.578 1.00 88.69 82 ASP A CA 1
ATOM 589 C C . ASP A 1 82 ? -23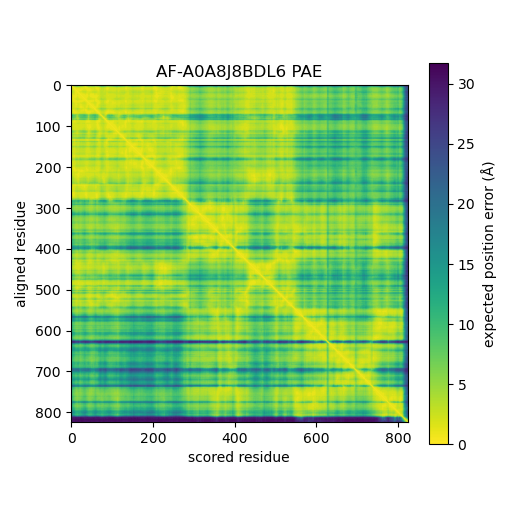.655 11.483 11.594 1.00 88.69 82 ASP A C 1
ATOM 591 O O . ASP A 1 82 ? -24.847 11.528 11.287 1.00 88.69 82 ASP A O 1
ATOM 595 N N . PRO A 1 83 ? -22.824 10.580 11.038 1.00 86.00 83 PRO A N 1
ATOM 596 C CA . PRO A 1 83 ? -23.295 9.554 10.108 1.00 86.00 83 PRO A CA 1
ATOM 597 C C . PRO A 1 83 ? -24.416 8.704 10.735 1.00 86.00 83 PRO A C 1
ATOM 599 O O . PRO A 1 83 ? -24.238 8.235 11.858 1.00 86.00 83 PRO A O 1
ATOM 602 N N . PRO A 1 84 ? -25.569 8.502 10.082 1.00 86.31 84 PRO A N 1
ATOM 603 C CA . PRO A 1 84 ? -26.646 7.673 10.613 1.00 86.31 84 PRO A CA 1
ATOM 604 C C . PRO A 1 84 ? -26.231 6.197 10.639 1.00 86.31 84 PRO A C 1
ATOM 606 O O . PRO A 1 84 ? -25.256 5.814 9.998 1.00 86.31 84 PRO A O 1
ATOM 609 N N . GLY A 1 85 ? -26.981 5.379 11.372 1.00 87.44 85 GLY A N 1
ATOM 610 C CA . GLY A 1 85 ? -26.716 3.948 11.528 1.00 87.44 85 GLY A CA 1
ATOM 611 C C . GLY A 1 85 ? -26.552 3.542 12.990 1.00 87.44 85 GLY A C 1
ATOM 612 O O . GLY A 1 85 ? -26.502 4.386 13.894 1.00 87.44 85 GLY A O 1
ATOM 613 N N . ARG A 1 86 ? -26.502 2.231 13.214 1.00 93.12 86 ARG A N 1
ATOM 614 C CA . ARG A 1 86 ? -26.227 1.614 14.516 1.00 93.12 86 ARG A CA 1
ATOM 615 C C . ARG A 1 86 ? -24.807 1.075 14.524 1.00 93.12 86 ARG A C 1
ATOM 617 O O . ARG A 1 86 ? -24.322 0.600 13.505 1.00 93.12 86 ARG A O 1
ATOM 624 N N . HIS A 1 87 ? -24.148 1.151 15.669 1.00 96.19 87 HIS A N 1
ATOM 625 C CA . HIS A 1 87 ? -22.822 0.569 15.833 1.00 96.19 87 HIS A CA 1
ATOM 626 C C . HIS A 1 87 ? -22.928 -0.790 16.528 1.00 96.19 87 HIS A C 1
ATOM 628 O O . HIS A 1 87 ? -23.743 -0.961 17.438 1.00 96.19 87 HIS A O 1
ATOM 634 N N . LEU A 1 88 ? -22.092 -1.739 16.117 1.00 97.19 88 LEU A N 1
ATOM 635 C CA . LEU A 1 88 ? -21.895 -3.012 16.803 1.00 97.19 88 LEU A CA 1
ATOM 636 C C . LEU A 1 88 ? -20.396 -3.239 16.983 1.00 97.19 88 LEU A C 1
ATOM 638 O O . LEU A 1 88 ? -19.672 -3.377 15.998 1.00 97.19 88 LEU A O 1
ATOM 642 N N . LEU A 1 89 ? -19.931 -3.250 18.231 1.00 98.19 89 LEU A N 1
ATOM 643 C CA . LEU A 1 89 ? -18.524 -3.468 18.540 1.00 98.19 89 LEU A CA 1
ATOM 644 C C . LEU A 1 89 ? -18.262 -4.969 18.665 1.00 98.19 89 LEU A C 1
ATOM 646 O O . LEU A 1 89 ? -18.864 -5.635 19.507 1.00 98.19 89 LEU A O 1
ATOM 650 N N . VAL A 1 90 ? -17.371 -5.486 17.821 1.00 98.50 90 VAL A N 1
ATOM 651 C CA . VAL A 1 90 ? -17.053 -6.914 17.741 1.00 98.50 90 VAL A CA 1
ATOM 652 C C . VAL A 1 90 ? -15.565 -7.126 17.977 1.00 98.50 90 VAL A C 1
ATOM 654 O O . VAL A 1 90 ? -14.742 -6.537 17.276 1.00 98.50 90 VAL A O 1
ATOM 657 N N . LEU A 1 91 ? -15.216 -8.003 18.917 1.00 98.69 91 LEU A N 1
ATOM 658 C CA . LEU A 1 91 ? -13.857 -8.515 19.097 1.00 98.69 91 LEU A CA 1
ATOM 659 C C . LEU A 1 91 ? -13.792 -9.966 18.616 1.00 98.69 91 LEU A C 1
ATOM 661 O O . LEU A 1 91 ? -14.696 -10.759 18.877 1.00 98.69 91 LEU A O 1
ATOM 665 N N . ALA A 1 92 ? -12.718 -10.324 17.920 1.00 98.31 92 ALA A N 1
ATOM 666 C CA . ALA A 1 92 ? -12.447 -11.710 17.573 1.00 98.31 92 ALA A CA 1
ATOM 667 C C . ALA A 1 92 ? -11.876 -12.446 18.792 1.00 98.31 92 ALA A C 1
ATOM 669 O O . ALA A 1 92 ? -10.840 -12.040 19.314 1.00 98.31 92 ALA A O 1
ATOM 670 N N . HIS A 1 93 ? -12.531 -13.529 19.214 1.00 97.75 93 HIS A N 1
ATOM 671 C CA . HIS A 1 93 ? -12.062 -14.361 20.325 1.00 97.75 93 HIS A CA 1
ATOM 672 C C . HIS A 1 93 ? -10.740 -15.072 20.003 1.00 97.75 93 HIS A C 1
ATOM 674 O O . HIS A 1 93 ? -9.853 -15.179 20.839 1.00 97.75 93 HIS A O 1
ATOM 680 N N . ASP A 1 94 ? -10.595 -15.556 18.770 1.00 97.00 94 ASP A N 1
ATOM 681 C CA . ASP A 1 94 ? -9.419 -16.290 18.315 1.00 97.00 94 ASP A CA 1
ATOM 682 C C . ASP A 1 94 ? -9.116 -16.016 16.834 1.00 97.00 94 ASP A C 1
ATOM 684 O O . ASP A 1 94 ? -9.829 -15.289 16.132 1.00 97.00 94 ASP A O 1
ATOM 688 N N . ALA A 1 95 ? -8.046 -16.625 16.325 1.00 95.62 95 ALA A N 1
ATOM 689 C CA . ALA A 1 95 ? -7.651 -16.508 14.929 1.00 95.62 95 ALA A CA 1
ATOM 690 C C . ALA A 1 95 ? -8.733 -16.974 13.936 1.00 95.62 95 ALA A C 1
ATOM 692 O O . ALA A 1 95 ? -8.847 -16.421 12.842 1.00 95.62 95 ALA A O 1
ATOM 693 N N . ALA A 1 96 ? -9.550 -17.972 14.283 1.00 95.81 96 ALA A N 1
ATOM 694 C CA . ALA A 1 96 ? -10.629 -18.427 13.412 1.00 95.81 96 ALA A CA 1
ATOM 695 C C . ALA A 1 96 ? -11.779 -17.409 13.382 1.00 95.81 96 ALA A C 1
ATOM 697 O O . ALA A 1 96 ? -12.332 -17.143 12.314 1.00 95.81 96 ALA A O 1
ATOM 698 N N . ALA A 1 97 ? -12.116 -16.814 14.526 1.00 97.12 97 ALA A N 1
ATOM 699 C CA . ALA A 1 97 ? -13.060 -15.714 14.631 1.00 97.12 97 ALA A CA 1
ATOM 700 C C . ALA A 1 97 ? -12.570 -14.480 13.871 1.00 97.12 97 ALA A C 1
ATOM 702 O O . ALA A 1 97 ? -13.354 -13.859 13.163 1.00 97.12 97 ALA A O 1
ATOM 703 N N . TYR A 1 98 ? -11.273 -14.170 13.917 1.00 97.44 98 TYR A N 1
ATOM 704 C CA . TYR A 1 98 ? -10.697 -13.079 13.133 1.00 97.44 98 TYR A CA 1
ATOM 705 C C . TYR A 1 98 ? -10.976 -13.244 11.634 1.00 97.44 98 TYR A C 1
ATOM 707 O O . TYR A 1 98 ? -11.488 -12.323 10.996 1.00 97.44 98 TYR A O 1
ATOM 715 N N . ARG A 1 99 ? -10.712 -14.437 11.077 1.00 95.81 99 ARG A N 1
ATOM 716 C CA . ARG A 1 99 ? -10.984 -14.728 9.657 1.00 95.81 99 ARG A CA 1
ATOM 717 C C . ARG A 1 99 ? -12.465 -14.573 9.327 1.00 95.81 99 ARG A C 1
ATOM 719 O O . ARG A 1 99 ? -12.807 -13.992 8.300 1.00 95.81 99 ARG A O 1
ATOM 726 N N . ARG A 1 100 ? -13.353 -15.035 10.215 1.00 96.81 100 ARG A N 1
ATOM 727 C CA . ARG A 1 100 ? -14.808 -14.885 10.045 1.00 96.81 100 ARG A CA 1
ATOM 728 C C . ARG A 1 100 ? -15.249 -13.422 10.110 1.00 96.81 100 ARG A C 1
ATOM 730 O O . ARG A 1 100 ? -16.067 -13.020 9.289 1.00 96.81 100 ARG A O 1
ATOM 737 N N . LEU A 1 101 ? -14.686 -12.617 11.015 1.00 98.00 101 LEU A N 1
ATOM 738 C CA . LEU A 1 101 ? -14.973 -11.183 11.124 1.00 98.00 101 LEU A CA 1
ATOM 739 C C . LEU A 1 101 ? -14.508 -10.433 9.872 1.00 98.00 101 LEU A C 1
ATOM 741 O O . LEU A 1 101 ? -15.280 -9.698 9.263 1.00 98.00 101 LEU A O 1
ATOM 745 N N . SER A 1 102 ? -13.268 -10.663 9.446 1.00 97.25 102 SER A N 1
ATOM 746 C CA . SER A 1 102 ? -12.707 -10.074 8.228 1.00 97.25 102 SER A CA 1
ATOM 747 C C . SER A 1 102 ? -13.485 -10.492 6.968 1.00 97.25 102 SER A C 1
ATOM 749 O O . SER A 1 102 ? -13.775 -9.664 6.096 1.00 97.25 102 SER A O 1
ATOM 751 N N . GLY A 1 103 ? -13.907 -11.759 6.901 1.00 96.12 103 GLY A N 1
ATOM 752 C CA . GLY A 1 103 ? -14.836 -12.277 5.897 1.00 96.12 103 GLY A CA 1
ATOM 753 C C . GLY A 1 103 ? -16.178 -11.546 5.905 1.00 96.12 103 GLY A C 1
ATOM 754 O O . GLY A 1 103 ? -16.603 -11.051 4.867 1.00 96.12 103 GLY A O 1
ATOM 755 N N . ALA A 1 104 ? -16.812 -11.402 7.070 1.00 97.12 104 ALA A N 1
ATOM 756 C CA . ALA A 1 104 ? -18.094 -10.712 7.208 1.00 97.12 104 ALA A CA 1
ATOM 757 C C . ALA A 1 104 ? -18.016 -9.231 6.792 1.00 97.12 104 ALA A C 1
ATOM 759 O O . ALA A 1 104 ? -18.896 -8.753 6.075 1.00 97.12 104 ALA A O 1
ATOM 760 N N . ILE A 1 105 ? -16.944 -8.525 7.172 1.00 97.56 105 ILE A N 1
ATOM 761 C CA . ILE A 1 105 ? -16.679 -7.144 6.733 1.00 97.56 105 ILE A CA 1
ATOM 762 C C . ILE A 1 105 ? -16.535 -7.089 5.206 1.00 97.56 105 ILE A C 1
ATOM 764 O O . ILE A 1 105 ? -17.151 -6.244 4.556 1.00 97.56 105 ILE A O 1
ATOM 768 N N . SER A 1 106 ? -15.772 -8.015 4.615 1.00 96.50 106 SER A N 1
ATOM 769 C CA . SER A 1 106 ? -15.584 -8.080 3.158 1.00 96.50 106 SER A CA 1
ATOM 770 C C . SER A 1 106 ? -16.897 -8.313 2.419 1.00 96.50 106 SER A C 1
ATOM 772 O O . SER A 1 106 ? -17.206 -7.601 1.469 1.00 96.50 106 SER A O 1
ATOM 774 N N . GLU A 1 107 ? -17.702 -9.279 2.862 1.00 95.75 107 GLU A N 1
ATOM 775 C CA . GLU A 1 107 ? -18.992 -9.574 2.235 1.00 95.75 107 GLU A CA 1
ATOM 776 C C . GLU A 1 107 ? -19.959 -8.395 2.343 1.00 95.75 107 GLU A C 1
ATOM 778 O O . GLU A 1 107 ? -20.625 -8.060 1.365 1.00 95.75 107 GLU A O 1
ATOM 783 N N . ALA A 1 108 ? -19.991 -7.706 3.486 1.00 96.12 108 ALA A N 1
ATOM 784 C CA . ALA A 1 108 ? -20.807 -6.511 3.654 1.00 96.12 108 ALA A CA 1
ATOM 785 C C . ALA A 1 108 ? -20.370 -5.371 2.721 1.00 96.12 108 ALA A C 1
ATOM 787 O O . ALA A 1 108 ? -21.217 -4.747 2.075 1.00 96.12 108 ALA A O 1
ATOM 788 N N . LEU A 1 109 ? -19.062 -5.114 2.609 1.00 94.75 109 LEU A N 1
ATOM 789 C CA . LEU A 1 109 ? -18.505 -4.091 1.717 1.00 94.75 109 LEU A CA 1
ATOM 790 C C . LEU A 1 109 ? -18.740 -4.431 0.242 1.00 94.75 109 LEU A C 1
ATOM 792 O O . LEU A 1 109 ? -19.065 -3.546 -0.550 1.00 94.75 109 LEU A O 1
ATOM 796 N N . LEU A 1 110 ? -18.622 -5.705 -0.139 1.00 93.81 110 LEU A N 1
ATOM 797 C CA . LEU A 1 110 ? -18.906 -6.158 -1.498 1.00 93.81 110 LEU A CA 1
ATOM 798 C C . LEU A 1 110 ? -20.404 -6.082 -1.824 1.00 93.81 110 LEU A C 1
ATOM 800 O O . LEU A 1 110 ? -20.761 -5.628 -2.914 1.00 93.81 110 LEU A O 1
ATOM 804 N N . ARG A 1 111 ? -21.282 -6.454 -0.886 1.00 94.06 111 ARG A N 1
ATOM 805 C CA . ARG A 1 111 ? -22.742 -6.367 -1.043 1.00 94.06 111 ARG A CA 1
ATOM 806 C C . ARG A 1 111 ? -23.212 -4.935 -1.252 1.00 94.06 111 ARG A C 1
ATOM 808 O O . ARG A 1 111 ? -24.072 -4.695 -2.094 1.00 94.06 111 ARG A O 1
ATOM 815 N N . GLY A 1 112 ? -22.636 -3.981 -0.526 1.00 92.12 112 GLY A N 1
ATOM 816 C CA . GLY A 1 112 ? -23.032 -2.583 -0.650 1.00 92.12 112 GLY A CA 1
ATOM 817 C C . GLY A 1 112 ? -22.646 -1.915 -1.971 1.00 92.12 112 GLY A C 1
ATOM 818 O O . GLY A 1 112 ? -23.082 -0.789 -2.212 1.00 92.12 112 GLY A O 1
ATOM 819 N N . GLY A 1 113 ? -21.871 -2.587 -2.834 1.00 90.75 113 GLY A N 1
ATOM 820 C CA . GLY A 1 113 ? -21.670 -2.212 -4.241 1.00 90.75 113 GLY A CA 1
ATOM 821 C C . GLY A 1 113 ? -20.870 -0.928 -4.479 1.00 90.75 113 GLY A C 1
ATOM 822 O O . GLY A 1 113 ? -20.665 -0.533 -5.626 1.00 90.75 113 GLY A O 1
ATOM 823 N N . ALA A 1 114 ? -20.430 -0.260 -3.413 1.00 90.00 114 ALA A N 1
ATOM 824 C CA . ALA A 1 114 ? -19.743 1.017 -3.460 1.00 90.00 114 ALA A CA 1
ATOM 825 C C . ALA A 1 114 ? -18.711 1.127 -2.336 1.00 90.00 114 ALA A C 1
ATOM 827 O O . ALA A 1 114 ? -18.821 0.509 -1.277 1.00 90.00 114 ALA A O 1
ATOM 828 N N . LYS A 1 115 ? -17.695 1.954 -2.575 1.00 90.00 115 LYS A N 1
ATOM 829 C CA . LYS A 1 115 ? -16.602 2.176 -1.633 1.00 90.00 115 LYS A CA 1
ATOM 830 C C . LYS A 1 115 ? -17.096 2.722 -0.290 1.00 90.00 115 LYS A C 1
ATOM 832 O O . LYS A 1 115 ? -17.793 3.738 -0.264 1.00 90.00 115 LYS A O 1
ATOM 837 N N . GLY A 1 116 ? -16.659 2.106 0.811 1.00 88.38 116 GLY A N 1
ATOM 838 C CA . GLY A 1 116 ? -16.998 2.538 2.171 1.00 88.38 116 GLY A CA 1
ATOM 839 C C . GLY A 1 116 ? -18.493 2.484 2.509 1.00 88.38 116 GLY A C 1
ATOM 840 O O . GLY A 1 116 ? -18.949 3.273 3.336 1.00 88.38 116 GLY A O 1
ATOM 841 N N . HIS A 1 117 ? -19.253 1.610 1.846 1.00 91.31 117 HIS A N 1
ATOM 842 C CA . HIS A 1 117 ? -20.680 1.402 2.082 1.00 91.31 117 HIS A CA 1
ATOM 843 C C . HIS A 1 117 ? -20.937 -0.076 2.411 1.00 91.31 117 HIS A C 1
ATOM 845 O O . HIS A 1 117 ? -21.295 -0.835 1.517 1.00 91.31 117 HIS A O 1
ATOM 851 N N . PRO A 1 118 ? -20.682 -0.531 3.648 1.00 94.38 118 PRO A N 1
ATOM 852 C CA . PRO A 1 118 ? -20.997 -1.896 4.045 1.00 94.38 118 PRO A CA 1
ATOM 853 C C . PRO A 1 118 ? -22.505 -2.086 4.250 1.00 94.38 118 PRO A C 1
ATOM 855 O O . PRO A 1 118 ? -23.185 -1.213 4.785 1.00 94.38 118 PRO A O 1
ATOM 858 N N . VAL A 1 119 ? -23.017 -3.254 3.860 1.00 95.69 119 VAL A N 1
ATOM 859 C CA . VAL A 1 119 ? -24.396 -3.686 4.129 1.00 95.69 119 VAL A CA 1
ATOM 860 C C . VAL A 1 119 ? -24.354 -4.997 4.909 1.00 95.69 119 VAL A C 1
ATOM 862 O O . VAL A 1 119 ? -24.086 -6.055 4.333 1.00 95.69 119 VAL A O 1
ATOM 865 N N . TYR A 1 120 ? -24.592 -4.912 6.218 1.00 95.81 120 TYR A N 1
ATOM 866 C CA . TYR A 1 120 ? -24.655 -6.060 7.124 1.00 95.81 120 TYR A CA 1
ATOM 867 C C . TYR A 1 120 ? -26.098 -6.506 7.345 1.00 95.81 120 TYR A C 1
ATOM 869 O O . TYR A 1 120 ? -26.958 -5.676 7.625 1.00 95.81 120 TYR A O 1
ATOM 877 N N . GLU A 1 121 ? -26.316 -7.818 7.327 1.00 92.69 121 GLU A N 1
ATOM 878 C CA . GLU A 1 121 ? -27.538 -8.446 7.829 1.00 92.69 121 GLU A CA 1
ATOM 879 C C . GLU A 1 121 ? -27.222 -9.060 9.207 1.00 92.69 121 GLU A C 1
ATOM 881 O O . GLU A 1 121 ? -26.313 -9.897 9.291 1.00 92.69 121 GLU A O 1
ATOM 886 N N . PRO A 1 122 ? -27.889 -8.643 10.303 1.00 91.75 122 PRO A N 1
ATOM 887 C CA . PRO A 1 122 ? -27.555 -9.089 11.659 1.00 91.75 122 PRO A CA 1
ATOM 888 C C . PRO A 1 122 ? -27.562 -10.610 11.839 1.00 91.75 122 PRO A C 1
ATOM 890 O O . PRO A 1 122 ? -26.681 -11.153 12.500 1.00 91.75 122 PRO A O 1
ATOM 893 N N . GLU A 1 123 ? -28.515 -11.307 11.225 1.00 92.88 123 GLU A N 1
ATOM 894 C CA . GLU A 1 123 ? -28.650 -12.761 11.299 1.00 92.88 123 GLU A CA 1
ATOM 895 C C . GLU A 1 123 ? -27.511 -13.480 10.565 1.00 92.88 123 GLU A C 1
ATOM 897 O O . GLU A 1 123 ? -26.994 -14.485 11.053 1.00 92.88 123 GLU A O 1
ATOM 902 N N . GLU A 1 124 ? -27.073 -12.958 9.414 1.00 93.56 124 GLU A N 1
ATOM 903 C CA . GLU A 1 124 ? -25.907 -13.495 8.705 1.00 93.56 124 GLU A CA 1
ATOM 904 C C . GLU A 1 124 ? -24.620 -13.243 9.491 1.00 93.56 124 GLU A C 1
ATOM 906 O O . GLU A 1 124 ? -23.758 -14.118 9.558 1.00 93.56 124 GLU A O 1
ATOM 911 N N . LEU A 1 125 ? -24.496 -12.065 10.110 1.00 94.50 125 LEU A N 1
ATOM 912 C CA . LEU A 1 125 ? -23.352 -11.722 10.948 1.00 94.50 125 LEU A CA 1
ATOM 913 C C . LEU A 1 125 ? -23.276 -12.628 12.184 1.00 94.50 125 LEU A C 1
ATOM 915 O O . LEU A 1 125 ? -22.201 -13.125 12.518 1.00 94.50 125 LEU A O 1
ATOM 919 N N . ALA A 1 126 ? -24.414 -12.888 12.825 1.00 94.06 126 ALA A N 1
ATOM 920 C CA . ALA A 1 126 ? -24.538 -13.833 13.928 1.00 94.06 126 ALA A CA 1
ATOM 921 C C . ALA A 1 126 ? -24.192 -15.266 13.498 1.00 94.06 126 ALA A C 1
ATOM 923 O O . ALA A 1 126 ? -23.437 -15.960 14.179 1.00 94.06 126 ALA A O 1
ATOM 924 N N . HIS A 1 127 ? -24.660 -15.698 12.325 1.00 93.25 127 HIS A N 1
ATOM 925 C CA . HIS A 1 127 ? -24.288 -16.998 11.772 1.00 93.25 127 HIS A CA 1
ATOM 926 C C . HIS A 1 127 ? -22.779 -17.092 11.490 1.00 93.25 127 HIS A C 1
ATOM 928 O O . HIS A 1 127 ? -22.142 -18.086 11.840 1.00 93.25 127 HIS A O 1
ATOM 934 N N . ALA A 1 128 ? -22.191 -16.040 10.913 1.00 92.00 128 ALA A N 1
ATOM 935 C CA . ALA A 1 128 ? -20.758 -15.948 10.652 1.00 92.00 128 ALA A CA 1
ATOM 936 C C . ALA A 1 128 ? -19.924 -15.912 11.942 1.00 92.00 128 ALA A C 1
ATOM 938 O O . ALA A 1 128 ? -18.796 -16.403 11.944 1.00 92.00 128 ALA A O 1
ATOM 939 N N . ALA A 1 129 ? -20.463 -15.393 13.050 1.00 91.94 129 ALA A N 1
ATOM 940 C CA . ALA A 1 129 ? -19.778 -15.392 14.339 1.00 91.94 129 ALA A CA 1
ATOM 941 C C . ALA A 1 129 ? -19.383 -16.808 14.773 1.00 91.94 129 ALA A C 1
ATOM 943 O O . ALA A 1 129 ? -18.256 -17.027 15.235 1.00 91.94 129 ALA A O 1
ATOM 944 N N . GLY A 1 130 ? -20.296 -17.773 14.601 1.00 88.38 130 GLY A N 1
ATOM 945 C CA . GLY A 1 130 ? -20.097 -19.168 14.995 1.00 88.38 130 GLY A CA 1
ATOM 946 C C . GLY A 1 130 ? -19.685 -19.330 16.464 1.00 88.38 130 GLY A C 1
ATOM 947 O O . GLY A 1 130 ? -18.882 -20.210 16.758 1.00 88.38 130 GLY A O 1
ATOM 948 N N . GLY A 1 131 ? -20.152 -18.437 17.349 1.00 88.88 131 GLY A N 1
ATOM 949 C CA . GLY A 1 131 ? -19.767 -18.395 18.769 1.00 88.88 131 GLY A CA 1
ATOM 950 C C . GLY A 1 131 ? -18.335 -17.912 19.043 1.00 88.88 131 GLY A C 1
ATOM 951 O O . GLY A 1 131 ? -17.754 -18.273 20.054 1.00 88.88 131 GLY A O 1
ATOM 952 N N . GLY A 1 132 ? -17.712 -17.164 18.124 1.00 94.62 132 GLY A N 1
ATOM 953 C CA . GLY A 1 132 ? -16.355 -16.623 18.318 1.00 94.62 132 GLY A CA 1
ATOM 954 C C . GLY A 1 132 ? -16.265 -15.097 18.332 1.00 94.62 132 GLY A C 1
ATOM 955 O O . GLY A 1 132 ? -15.161 -14.560 18.314 1.00 94.62 132 GLY A O 1
ATOM 956 N N . PHE A 1 133 ? -17.395 -14.391 18.283 1.00 98.00 133 PHE A N 1
ATOM 957 C CA . PHE A 1 133 ? -17.428 -12.928 18.320 1.00 98.00 133 PHE A CA 1
ATOM 958 C C . PHE A 1 133 ? -17.843 -12.471 19.706 1.00 98.00 133 PHE A C 1
ATOM 960 O O . PHE A 1 133 ? -18.953 -12.776 20.124 1.00 98.00 133 PHE A O 1
ATOM 967 N N . GLU A 1 134 ? -16.993 -11.692 20.366 1.00 98.38 134 GLU A N 1
ATOM 968 C CA . GLU A 1 134 ? -17.347 -11.047 21.626 1.00 98.38 134 GLU A CA 1
ATOM 969 C C . GLU A 1 134 ? -17.966 -9.684 21.323 1.00 98.38 134 GLU A C 1
ATOM 971 O O . GLU A 1 134 ? -17.334 -8.805 20.726 1.00 98.38 134 GLU A O 1
ATOM 976 N N . ILE A 1 135 ? -19.231 -9.530 21.701 1.00 98.31 135 ILE A N 1
ATOM 977 C CA . ILE A 1 135 ? -20.061 -8.373 21.396 1.00 98.31 135 ILE A CA 1
ATOM 978 C C . ILE A 1 135 ? -20.075 -7.432 22.585 1.00 98.31 135 ILE A C 1
ATOM 980 O O . ILE A 1 135 ? -20.592 -7.748 23.658 1.00 98.31 135 ILE A O 1
ATOM 984 N N . LEU A 1 136 ? -19.567 -6.229 22.369 1.00 98.31 136 LEU A N 1
ATOM 985 C CA . LEU A 1 136 ? -19.697 -5.134 23.314 1.00 98.31 136 LEU A CA 1
ATOM 986 C C . LEU A 1 136 ? -20.874 -4.261 22.878 1.00 98.31 136 LEU A C 1
ATOM 988 O O . LEU A 1 136 ? -21.049 -3.974 21.691 1.00 98.31 136 LEU A O 1
ATOM 992 N N . THR A 1 137 ? -21.703 -3.826 23.832 1.00 97.12 137 THR A N 1
ATOM 993 C CA . THR A 1 137 ? -22.920 -3.054 23.514 1.00 97.12 137 THR A CA 1
ATOM 994 C C . THR A 1 137 ? -22.663 -1.719 22.809 1.00 97.12 137 THR A C 1
ATOM 996 O O . THR A 1 137 ? -23.623 -1.116 22.325 1.00 97.12 137 THR A O 1
ATOM 999 N N . GLY A 1 138 ? -21.410 -1.267 22.728 1.00 91.19 138 GLY A N 1
ATOM 1000 C CA . GLY A 1 138 ? -20.959 -0.186 21.866 1.00 91.19 138 GLY A CA 1
ATOM 1001 C C . GLY A 1 138 ? -21.008 1.194 22.514 1.00 91.19 138 GLY A C 1
ATOM 1002 O O . GLY A 1 138 ? -21.392 1.384 23.673 1.00 91.19 138 GLY A O 1
ATOM 1003 N N . CYS A 1 139 ? -20.660 2.195 21.704 1.00 91.56 139 CYS A N 1
ATOM 1004 C CA . CYS A 1 139 ? -20.717 3.603 22.082 1.00 91.56 139 CYS A CA 1
ATOM 1005 C C . CYS A 1 139 ? -22.170 4.133 22.139 1.00 91.56 139 CYS A C 1
ATOM 1007 O O . CYS A 1 139 ? -23.147 3.386 22.141 1.00 91.56 139 CYS A O 1
ATOM 1009 N N . ARG A 1 140 ? -22.360 5.463 22.113 1.00 91.81 140 ARG A N 1
ATOM 1010 C CA . ARG A 1 140 ? -23.703 6.088 22.098 1.00 91.81 140 ARG A CA 1
ATOM 1011 C C . ARG A 1 140 ? -24.614 5.631 20.943 1.00 91.81 140 ARG A C 1
ATOM 1013 O O . ARG A 1 140 ? -25.821 5.837 21.018 1.00 91.81 140 ARG A O 1
ATOM 1020 N N . LYS A 1 141 ? -24.041 5.077 19.868 1.00 93.56 141 LYS A N 1
ATOM 1021 C CA . LYS A 1 141 ? -24.767 4.527 18.711 1.00 93.56 141 LYS A CA 1
ATOM 1022 C C . LYS A 1 141 ? -24.940 3.012 18.753 1.00 93.56 141 LYS A C 1
ATOM 1024 O O . LYS A 1 141 ? -25.591 2.461 17.866 1.00 93.56 141 LYS A O 1
ATOM 1029 N N . GLY A 1 142 ? -24.395 2.356 19.773 1.00 95.75 142 GLY A N 1
ATOM 1030 C CA . GLY A 1 142 ? -24.710 0.973 20.082 1.00 95.75 142 GLY A CA 1
ATOM 1031 C C . GLY A 1 142 ? -26.215 0.789 20.251 1.00 95.75 142 GLY A C 1
ATOM 1032 O O . GLY A 1 142 ? -26.887 1.668 20.802 1.00 95.75 142 GLY A O 1
ATOM 1033 N N . ALA A 1 143 ? -26.760 -0.332 19.772 1.00 94.00 143 ALA A N 1
ATOM 1034 C CA . ALA A 1 143 ? -28.205 -0.577 19.796 1.00 94.00 143 ALA A CA 1
ATOM 1035 C C . ALA A 1 143 ? -28.798 -0.391 21.207 1.00 94.00 143 ALA A C 1
ATOM 1037 O O . ALA A 1 143 ? -29.819 0.279 21.370 1.00 94.00 143 ALA A O 1
ATOM 1038 N N . VAL A 1 144 ? -28.092 -0.883 22.230 1.00 97.06 144 VAL A N 1
ATOM 1039 C CA . VAL A 1 144 ? -28.522 -0.845 23.633 1.00 97.06 144 VAL A CA 1
ATOM 1040 C C . VAL A 1 144 ? -28.442 0.570 24.237 1.00 97.06 144 VAL A C 1
ATOM 1042 O O . VAL A 1 144 ? -29.488 1.060 24.676 1.00 97.06 144 VAL A O 1
ATOM 1045 N N . PRO A 1 145 ? -27.296 1.294 24.234 1.00 95.44 145 PRO A N 1
ATOM 1046 C CA . PRO A 1 145 ? -27.261 2.684 24.702 1.00 95.44 145 PRO A CA 1
ATOM 1047 C C . PRO A 1 145 ? -28.224 3.613 23.952 1.00 95.44 145 PRO A C 1
ATOM 1049 O O . PRO A 1 145 ? -28.867 4.462 24.569 1.00 95.44 145 PRO A O 1
ATOM 1052 N N . ALA A 1 146 ? -28.372 3.440 22.635 1.00 94.75 146 ALA A N 1
ATOM 1053 C CA . ALA A 1 146 ? -29.277 4.260 21.837 1.00 94.75 146 ALA A CA 1
ATOM 1054 C C . ALA A 1 146 ? -30.755 3.986 22.171 1.00 94.75 146 ALA A C 1
ATOM 1056 O O . ALA A 1 146 ? -31.566 4.913 22.209 1.00 94.75 146 ALA A O 1
ATOM 1057 N N . ALA A 1 147 ? -31.124 2.728 22.434 1.00 96.44 147 ALA A N 1
ATOM 1058 C CA . ALA A 1 147 ? -32.463 2.377 22.898 1.00 96.44 147 ALA A CA 1
ATOM 1059 C C . ALA A 1 147 ? -32.735 2.873 24.325 1.00 96.44 147 ALA A C 1
ATOM 1061 O O . ALA A 1 147 ? -33.839 3.350 24.589 1.00 96.44 147 ALA A O 1
ATOM 1062 N N . LEU A 1 148 ? -31.733 2.841 25.212 1.00 96.69 148 LEU A N 1
ATOM 1063 C CA . LEU A 1 148 ? -31.835 3.406 26.560 1.00 96.69 148 LEU A CA 1
ATOM 1064 C C . LEU A 1 148 ? -32.180 4.899 26.515 1.00 96.69 148 LEU A C 1
ATOM 1066 O O . LEU A 1 148 ? -33.085 5.336 27.223 1.00 96.69 148 LEU A O 1
ATOM 1070 N N . GLU A 1 149 ? -31.503 5.661 25.655 1.00 93.38 149 GLU A N 1
ATOM 1071 C CA . GLU A 1 149 ? -31.736 7.102 25.519 1.00 93.38 149 GLU A CA 1
ATOM 1072 C C . GLU A 1 149 ? -33.113 7.413 24.907 1.00 93.38 149 GLU A C 1
ATOM 1074 O O . GLU A 1 149 ? -33.810 8.317 25.361 1.00 93.38 149 GLU A O 1
ATOM 1079 N N . ARG A 1 150 ? -33.547 6.643 23.897 1.00 94.00 150 ARG A N 1
ATOM 1080 C CA . ARG A 1 150 ? -34.831 6.877 23.207 1.00 94.00 150 ARG A CA 1
ATOM 1081 C C . ARG A 1 150 ? -36.057 6.390 23.981 1.00 94.00 150 ARG A C 1
ATOM 1083 O O . ARG A 1 150 ? -37.110 7.015 23.894 1.00 94.00 150 ARG A O 1
ATOM 1090 N N . GLY A 1 151 ? -35.953 5.247 24.659 1.00 94.56 151 GLY A N 1
ATOM 1091 C CA . GLY A 1 151 ? -37.098 4.497 25.195 1.00 94.56 151 GLY A CA 1
ATOM 1092 C C . GLY A 1 151 ? -36.931 4.000 26.632 1.00 94.56 151 GLY A C 1
ATOM 1093 O O . GLY A 1 151 ? -37.819 3.321 27.149 1.00 94.56 151 GLY A O 1
ATOM 1094 N N . GLY A 1 152 ? -35.825 4.336 27.299 1.00 96.62 152 GLY A N 1
ATOM 1095 C CA . GLY A 1 152 ? -35.559 3.949 28.680 1.00 96.62 152 GLY A CA 1
ATOM 1096 C C . GLY A 1 152 ? -35.137 2.480 28.859 1.00 96.62 152 GLY A C 1
ATOM 1097 O O . GLY A 1 152 ? -34.897 1.762 27.886 1.00 96.62 152 GLY A O 1
ATOM 1098 N N . PRO A 1 153 ? -35.041 2.007 30.119 1.00 96.62 153 PRO A N 1
ATOM 1099 C CA . PRO A 1 153 ? -34.476 0.693 30.443 1.00 96.62 153 PRO A CA 1
ATOM 1100 C C . PRO A 1 153 ? -35.181 -0.500 29.788 1.00 96.62 153 PRO A C 1
ATOM 1102 O O . PRO A 1 153 ? -34.520 -1.476 29.451 1.00 96.62 153 PRO A O 1
ATOM 1105 N N . GLY A 1 154 ? -36.500 -0.429 29.573 1.00 97.62 154 GLY A N 1
ATOM 1106 C CA . GLY A 1 154 ? -37.249 -1.506 28.914 1.00 97.62 154 GLY A CA 1
ATOM 1107 C C . GLY A 1 154 ? -36.880 -1.679 27.437 1.00 97.62 154 GLY A C 1
ATOM 1108 O O . GLY A 1 154 ? -36.779 -2.806 26.962 1.00 97.62 154 GLY A O 1
ATOM 1109 N N . ALA A 1 155 ? -36.618 -0.579 26.723 1.00 97.81 155 ALA A N 1
ATOM 1110 C CA . ALA A 1 155 ? -36.161 -0.634 25.334 1.00 97.81 155 ALA A CA 1
ATOM 1111 C C . ALA A 1 155 ? -34.720 -1.163 25.239 1.00 97.81 155 ALA A C 1
ATOM 1113 O O . ALA A 1 155 ? -34.420 -1.990 24.385 1.00 97.81 155 ALA A O 1
ATOM 1114 N N . ALA A 1 156 ? -33.844 -0.735 26.151 1.00 97.94 156 ALA A N 1
ATOM 1115 C CA . ALA A 1 156 ? -32.473 -1.235 26.236 1.00 97.94 156 ALA A CA 1
ATOM 1116 C C . ALA A 1 156 ? -32.406 -2.734 26.575 1.00 97.94 156 ALA A C 1
ATOM 1118 O O . ALA A 1 156 ? -31.597 -3.458 26.003 1.00 97.94 156 ALA A O 1
ATOM 1119 N N . GLU A 1 157 ? -33.276 -3.212 27.470 1.00 98.31 157 GLU A N 1
ATOM 1120 C CA . GLU A 1 157 ? -33.400 -4.641 27.773 1.00 98.31 157 GLU A CA 1
ATOM 1121 C C . GLU A 1 157 ? -33.821 -5.451 26.543 1.00 98.31 157 GLU A C 1
ATOM 1123 O O . GLU A 1 157 ? -33.278 -6.530 26.320 1.00 98.31 157 GLU A O 1
ATOM 1128 N N . ALA A 1 158 ? -34.767 -4.947 25.743 1.00 98.12 158 ALA A N 1
ATOM 1129 C CA . ALA A 1 158 ? -35.196 -5.629 24.526 1.00 98.12 158 ALA A CA 1
ATOM 1130 C C . ALA A 1 158 ? -34.034 -5.795 23.534 1.00 98.12 158 ALA A C 1
ATOM 1132 O O . ALA A 1 158 ? -33.818 -6.894 23.038 1.00 98.12 158 ALA A O 1
ATOM 1133 N N . GLU A 1 159 ? -33.238 -4.744 23.314 1.00 97.62 159 GLU A N 1
ATOM 1134 C CA . GLU A 1 159 ? -32.049 -4.821 22.452 1.00 97.62 159 GLU A CA 1
ATOM 1135 C C . GLU A 1 159 ? -30.972 -5.761 23.017 1.00 97.62 159 GLU A C 1
ATOM 1137 O O . GLU A 1 159 ? -30.353 -6.503 22.259 1.00 97.62 159 GLU A O 1
ATOM 1142 N N . LEU A 1 160 ? -30.770 -5.792 24.341 1.00 97.94 160 LEU A N 1
ATOM 1143 C CA . LEU A 1 160 ? -29.857 -6.758 24.969 1.00 97.94 160 LEU A CA 1
ATOM 1144 C C . LEU A 1 160 ? -30.302 -8.196 24.712 1.00 97.94 160 LEU A C 1
ATOM 1146 O O . LEU A 1 160 ? -29.475 -9.033 24.363 1.00 97.94 160 LEU A O 1
ATOM 1150 N N . ARG A 1 161 ? -31.603 -8.477 24.842 1.00 98.25 161 ARG A N 1
ATOM 1151 C CA . ARG A 1 161 ? -32.162 -9.801 24.543 1.00 98.25 161 ARG A CA 1
ATOM 1152 C C . ARG A 1 161 ? -31.974 -10.166 23.075 1.00 98.25 161 ARG A C 1
ATOM 1154 O O . ARG A 1 161 ? -31.542 -11.276 22.808 1.00 98.25 161 ARG A O 1
ATOM 1161 N N . THR A 1 162 ? -32.180 -9.227 22.152 1.00 97.56 162 THR A N 1
ATOM 1162 C CA . THR A 1 162 ? -31.892 -9.444 20.726 1.00 97.56 162 THR A CA 1
ATOM 1163 C C . THR A 1 162 ? -30.428 -9.824 20.496 1.00 97.56 162 THR A C 1
ATOM 1165 O O . THR A 1 162 ? -30.153 -10.783 19.782 1.00 97.56 162 THR A O 1
ATOM 1168 N N . LEU A 1 163 ? -29.475 -9.120 21.118 1.00 97.25 163 LEU A N 1
ATOM 1169 C CA . LEU A 1 163 ? -28.054 -9.468 21.002 1.00 97.25 163 LEU A CA 1
ATOM 1170 C C . LEU A 1 163 ? -27.749 -10.849 21.598 1.00 97.25 163 LEU A C 1
ATOM 1172 O O . LEU A 1 163 ? -26.989 -11.604 21.000 1.00 97.25 163 LEU A O 1
ATOM 1176 N N . MET A 1 164 ? -28.356 -11.199 22.736 1.00 97.44 164 MET A N 1
ATOM 1177 C CA . MET A 1 164 ? -28.208 -12.524 23.353 1.00 97.44 164 MET A CA 1
ATOM 1178 C C . MET A 1 164 ? -28.777 -13.640 22.471 1.00 97.44 164 MET A C 1
ATOM 1180 O O . MET A 1 164 ? -28.158 -14.694 22.358 1.00 97.44 164 MET A O 1
ATOM 1184 N N . ASP A 1 165 ? -29.934 -13.414 21.848 1.00 97.06 165 ASP A N 1
ATOM 1185 C CA . ASP A 1 165 ? -30.580 -14.381 20.957 1.00 97.06 165 ASP A CA 1
ATOM 1186 C C . ASP A 1 165 ? -29.764 -14.592 19.671 1.00 97.06 165 ASP A C 1
ATOM 1188 O O . ASP A 1 165 ? -29.715 -15.702 19.145 1.00 97.06 165 ASP A O 1
ATOM 1192 N N . LEU A 1 166 ? -29.100 -13.539 19.180 1.00 96.38 166 LEU A N 1
ATOM 1193 C CA . LEU A 1 166 ? -28.254 -13.592 17.988 1.00 96.38 166 LEU A CA 1
ATOM 1194 C C . LEU A 1 166 ? -26.886 -14.230 18.262 1.00 96.38 166 LEU A C 1
ATOM 1196 O O . LEU A 1 166 ? -26.475 -15.135 17.542 1.00 96.38 166 LEU A O 1
ATOM 1200 N N . PHE A 1 167 ? -26.168 -13.753 19.278 1.00 96.69 167 PHE A N 1
ATOM 1201 C CA . PHE A 1 167 ? -24.750 -14.077 19.470 1.00 96.69 167 PHE A CA 1
ATOM 1202 C C . PHE A 1 167 ? -24.482 -15.062 20.606 1.00 96.69 167 PHE A C 1
ATOM 1204 O O . PHE A 1 167 ? -23.362 -15.545 20.715 1.00 96.69 167 PHE A O 1
ATOM 1211 N N . GLY A 1 168 ? -25.485 -15.394 21.419 1.00 96.31 168 GLY A N 1
ATOM 1212 C CA . GLY A 1 168 ? -25.304 -16.164 22.646 1.00 96.31 168 GLY A CA 1
ATOM 1213 C C . GLY A 1 168 ? -25.020 -15.252 23.836 1.00 96.31 168 GLY A C 1
ATOM 1214 O O . GLY A 1 168 ? -24.348 -14.226 23.736 1.00 96.31 168 GLY A O 1
ATOM 1215 N N . ARG A 1 169 ? -25.562 -15.610 24.998 1.00 96.38 169 ARG A N 1
ATOM 1216 C CA . ARG A 1 169 ? -25.480 -14.789 26.214 1.00 96.38 169 ARG A CA 1
ATOM 1217 C C . ARG A 1 169 ? -24.041 -14.633 26.712 1.00 96.38 169 ARG A C 1
ATOM 1219 O O . ARG A 1 169 ? -23.674 -13.577 27.213 1.00 96.38 169 ARG A O 1
ATOM 1226 N N . GLU A 1 170 ? -23.259 -15.695 26.600 1.00 95.50 170 GLU A N 1
ATOM 1227 C CA . GLU A 1 170 ? -21.861 -15.796 27.008 1.00 95.50 170 GLU A CA 1
ATOM 1228 C C . GLU A 1 170 ? -20.928 -14.869 26.221 1.00 95.50 170 GLU A C 1
ATOM 1230 O O . GLU A 1 170 ? -19.856 -14.546 26.722 1.00 95.50 170 GLU A O 1
ATOM 1235 N N . HIS A 1 171 ? -21.375 -14.400 25.053 1.00 97.06 171 HIS A N 1
ATOM 1236 C CA . HIS A 1 171 ? -20.617 -13.549 24.143 1.00 97.06 171 HIS A CA 1
ATOM 1237 C C . HIS A 1 171 ? -21.019 -12.071 24.203 1.00 97.06 171 HIS A C 1
ATOM 1239 O O . HIS A 1 171 ? -20.481 -11.251 23.463 1.00 97.06 171 HIS A O 1
ATOM 1245 N N . VAL A 1 172 ? -21.984 -11.699 25.051 1.00 98.31 172 VAL A N 1
ATOM 1246 C CA . VAL A 1 172 ? -22.498 -10.324 25.136 1.00 98.31 172 VAL A CA 1
ATOM 1247 C C . VAL A 1 172 ? -22.021 -9.649 26.419 1.00 98.31 172 VAL A C 1
ATOM 1249 O O . VAL A 1 172 ? -22.274 -10.116 27.528 1.00 98.31 172 VAL A O 1
ATOM 1252 N N . TYR A 1 173 ? -21.385 -8.489 26.263 1.00 98.50 173 TYR A N 1
ATOM 1253 C CA . TYR A 1 173 ? -20.824 -7.683 27.343 1.00 98.50 173 TYR A CA 1
ATOM 1254 C C . TYR A 1 173 ? -21.452 -6.292 27.341 1.00 98.50 173 TYR A C 1
ATOM 1256 O O . TYR A 1 173 ? -21.459 -5.589 26.327 1.00 98.50 173 TYR A O 1
ATOM 1264 N N . VAL A 1 174 ? -21.947 -5.858 28.501 1.00 98.50 174 VAL A N 1
ATOM 1265 C CA . VAL A 1 174 ? -22.505 -4.513 28.659 1.00 98.50 174 VAL A CA 1
ATOM 1266 C C . VAL A 1 174 ? -21.365 -3.516 28.842 1.00 98.50 174 VAL A C 1
ATOM 1268 O O . VAL A 1 174 ? -20.709 -3.455 29.883 1.00 98.50 174 VAL A O 1
ATOM 1271 N N . GLU A 1 175 ? -21.121 -2.734 27.799 1.00 98.19 175 GLU A N 1
ATOM 1272 C CA . GLU A 1 175 ? -20.058 -1.741 27.739 1.00 98.19 175 GLU A CA 1
ATOM 1273 C C . GLU A 1 175 ? -20.427 -0.483 28.536 1.00 98.19 175 GLU A C 1
ATOM 1275 O O . GLU A 1 175 ? -21.482 0.129 28.343 1.00 98.19 175 GLU A O 1
ATOM 1280 N N . LEU A 1 176 ? -19.527 -0.074 29.431 1.00 97.62 176 LEU A N 1
ATOM 1281 C CA . LEU A 1 176 ? -19.639 1.137 30.231 1.00 97.62 176 LEU A CA 1
ATOM 1282 C C . LEU A 1 176 ? -18.574 2.142 29.785 1.00 97.62 176 LEU A C 1
ATOM 1284 O O . LEU A 1 176 ? -17.387 1.976 30.070 1.00 97.62 176 LEU A O 1
ATOM 1288 N N . THR A 1 177 ? -19.014 3.227 29.148 1.00 94.81 177 THR A N 1
ATOM 1289 C CA . THR A 1 177 ? -18.150 4.347 28.748 1.00 94.81 177 THR A CA 1
ATOM 1290 C C . THR A 1 177 ? -18.495 5.606 29.539 1.00 94.81 177 THR A C 1
ATOM 1292 O O . THR A 1 177 ? -19.630 6.098 29.495 1.00 94.81 177 THR A O 1
ATOM 1295 N N . ARG A 1 178 ? -17.491 6.163 30.231 1.00 92.31 178 ARG A N 1
ATOM 1296 C CA . ARG A 1 178 ? -17.584 7.423 30.988 1.00 92.31 178 ARG A CA 1
ATOM 1297 C C . ARG A 1 178 ? -16.570 8.444 30.478 1.00 92.31 178 ARG A C 1
ATOM 1299 O O . ARG A 1 178 ? -15.363 8.310 30.690 1.00 92.31 178 ARG A O 1
ATOM 1306 N N . HIS A 1 179 ? -17.082 9.499 29.856 1.00 90.31 179 HIS A N 1
ATOM 1307 C CA . HIS A 1 179 ? -16.332 10.649 29.346 1.00 90.31 179 HIS A CA 1
ATOM 1308 C C . HIS A 1 179 ? -16.483 11.888 30.237 1.00 90.31 179 HIS A C 1
ATOM 1310 O O . HIS A 1 179 ? -15.827 12.899 30.000 1.00 90.31 179 HIS A O 1
ATOM 1316 N N . GLY A 1 180 ? -17.311 11.804 31.282 1.00 86.62 180 GLY A N 1
ATOM 1317 C CA . GLY A 1 180 ? -17.610 12.920 32.178 1.00 86.62 180 GLY A CA 1
ATOM 1318 C C . GLY A 1 180 ? -18.634 13.889 31.589 1.00 86.62 180 GLY A C 1
ATOM 1319 O O . GLY A 1 180 ? -18.695 15.041 32.013 1.00 86.62 180 GLY A O 1
ATOM 1320 N N . GLN A 1 181 ? -19.415 13.439 30.6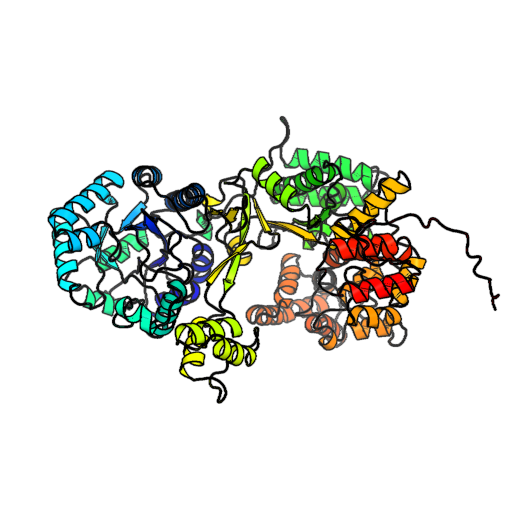02 1.00 85.75 181 GLN A N 1
ATOM 1321 C CA . GLN A 1 181 ? -20.497 14.218 30.011 1.00 85.75 181 GLN A CA 1
ATOM 1322 C C . GLN A 1 181 ? -21.753 14.166 30.895 1.00 85.75 181 GLN A C 1
ATOM 1324 O O . GLN A 1 181 ? -21.964 13.185 31.622 1.00 85.75 181 GLN A O 1
ATOM 1329 N N . PRO A 1 182 ? -22.628 15.188 30.826 1.00 86.44 182 PRO A N 1
ATOM 1330 C CA . PRO A 1 182 ? -23.936 15.125 31.463 1.00 86.44 182 PRO A CA 1
ATOM 1331 C C . PRO A 1 182 ? -24.686 13.849 31.056 1.00 86.44 182 PRO A C 1
ATOM 1333 O O . PRO A 1 182 ? -24.850 13.563 29.875 1.00 86.44 182 PRO A O 1
ATOM 1336 N N . GLY A 1 183 ? -25.140 13.077 32.045 1.00 88.88 183 GLY A N 1
ATOM 1337 C CA . GLY A 1 183 ? -25.892 11.838 31.825 1.00 88.88 183 GLY A CA 1
ATOM 1338 C C . GLY A 1 183 ? -25.063 10.550 31.823 1.00 88.88 183 GLY A C 1
ATOM 1339 O O . GLY A 1 183 ? -25.658 9.488 31.995 1.00 88.88 183 GLY A O 1
ATOM 1340 N N . ASP A 1 184 ? -23.727 10.608 31.733 1.00 91.38 184 ASP A N 1
ATOM 1341 C CA . ASP A 1 184 ? -22.865 9.410 31.746 1.00 91.38 184 ASP A CA 1
ATOM 1342 C C . ASP A 1 184 ? -23.098 8.531 32.979 1.00 91.38 184 ASP A C 1
ATOM 1344 O O . ASP A 1 184 ? -23.237 7.316 32.861 1.00 91.38 184 ASP A O 1
ATOM 1348 N N . ASP A 1 185 ? -23.190 9.147 34.157 1.00 92.94 185 ASP A N 1
ATOM 1349 C CA . ASP A 1 185 ? -23.380 8.463 35.441 1.00 92.94 185 ASP A CA 1
ATOM 1350 C C . ASP A 1 185 ? -24.712 7.722 35.492 1.00 92.94 185 ASP A C 1
ATOM 1352 O O . ASP A 1 185 ? -24.778 6.558 35.886 1.00 92.94 185 ASP A O 1
ATOM 1356 N N . ARG A 1 186 ? -25.777 8.395 35.043 1.00 94.88 186 ARG A N 1
ATOM 1357 C CA . ARG A 1 186 ? -27.121 7.824 34.983 1.00 94.88 186 ARG A CA 1
ATOM 1358 C C . ARG A 1 186 ? -27.167 6.676 33.979 1.00 94.88 186 ARG A C 1
ATOM 1360 O O . ARG A 1 186 ? -27.663 5.608 34.318 1.00 94.88 186 ARG A O 1
ATOM 1367 N N . ARG A 1 187 ? -26.622 6.886 32.778 1.00 95.69 187 ARG A N 1
ATOM 1368 C CA . ARG A 1 187 ? -26.574 5.878 31.716 1.00 95.69 187 ARG A CA 1
ATOM 1369 C C . ARG A 1 187 ? -25.806 4.640 32.174 1.00 95.69 187 ARG A C 1
ATOM 1371 O O . ARG A 1 187 ? -26.334 3.541 32.075 1.00 95.69 187 ARG A O 1
ATOM 1378 N N . CYS A 1 188 ? -24.609 4.810 32.738 1.00 96.75 188 CYS A N 1
ATOM 1379 C CA . CYS A 1 188 ? -23.800 3.691 33.222 1.00 96.75 188 CYS A CA 1
ATOM 1380 C C . CYS A 1 188 ? -24.462 2.958 34.394 1.00 96.75 188 CYS A C 1
ATOM 1382 O O . CYS A 1 188 ? -24.412 1.736 34.436 1.00 96.75 188 CYS A O 1
ATOM 1384 N N . ALA A 1 189 ? -25.118 3.670 35.320 1.00 97.00 189 ALA A N 1
ATOM 1385 C CA . ALA A 1 189 ? -25.872 3.035 36.403 1.00 97.00 189 ALA A CA 1
ATOM 1386 C C . ALA A 1 189 ? -27.029 2.178 35.870 1.00 97.00 189 ALA A C 1
ATOM 1388 O O . ALA A 1 189 ? -27.185 1.038 36.291 1.00 97.00 189 ALA A O 1
ATOM 1389 N N . GLN A 1 190 ? -27.790 2.697 34.903 1.00 97.56 190 GLN A N 1
ATOM 1390 C CA . GLN A 1 190 ? -28.884 1.953 34.277 1.00 97.56 190 GLN A CA 1
ATOM 1391 C C . GLN A 1 190 ? -28.374 0.751 33.476 1.00 97.56 190 GLN A C 1
ATOM 1393 O O . GLN A 1 190 ? -28.947 -0.325 33.576 1.00 97.56 190 GLN A O 1
ATOM 1398 N N . LEU A 1 191 ? -27.292 0.902 32.708 1.00 97.81 191 LEU A N 1
ATOM 1399 C CA . LEU A 1 191 ? -26.682 -0.208 31.970 1.00 97.81 191 LEU A CA 1
ATOM 1400 C C . LEU A 1 191 ? -26.146 -1.294 32.914 1.00 97.81 191 LEU A C 1
ATOM 1402 O O . LEU A 1 191 ? -26.384 -2.470 32.662 1.00 97.81 191 LEU A O 1
ATOM 1406 N N . ALA A 1 192 ? -25.492 -0.920 34.017 1.00 97.94 192 ALA A N 1
ATOM 1407 C CA . ALA A 1 192 ? -25.021 -1.874 35.020 1.00 97.94 192 ALA A CA 1
ATOM 1408 C C . ALA A 1 192 ? -26.182 -2.617 35.707 1.00 97.94 192 ALA A C 1
ATOM 1410 O O . ALA A 1 192 ? -26.134 -3.834 35.834 1.00 97.94 192 ALA A O 1
ATOM 1411 N N . GLU A 1 193 ? -27.264 -1.918 36.068 1.00 97.88 193 GLU A N 1
ATOM 1412 C CA . GLU A 1 193 ? -28.470 -2.546 36.631 1.00 97.88 193 GLU A CA 1
ATOM 1413 C C . GLU A 1 193 ? -29.127 -3.525 35.640 1.00 97.88 193 GLU A C 1
ATOM 1415 O O . GLU A 1 193 ? -29.593 -4.599 36.024 1.00 97.88 193 GLU A O 1
ATOM 1420 N N . LEU A 1 194 ? -29.153 -3.176 34.348 1.00 97.56 194 LEU A N 1
ATOM 1421 C CA . LEU A 1 194 ? -29.624 -4.073 33.291 1.00 97.56 194 LEU A CA 1
ATOM 1422 C C . LEU A 1 194 ? -28.732 -5.308 33.151 1.00 97.56 194 LEU A C 1
ATOM 1424 O O . LEU A 1 194 ? -29.264 -6.411 33.027 1.00 97.56 194 LEU A O 1
ATOM 1428 N N . ALA A 1 195 ? -27.411 -5.124 33.185 1.00 97.69 195 ALA A N 1
ATOM 1429 C CA . ALA A 1 195 ? -26.441 -6.208 33.115 1.00 97.69 195 ALA A CA 1
ATOM 1430 C C . ALA A 1 195 ? -26.636 -7.193 34.276 1.00 97.69 195 ALA A C 1
ATOM 1432 O O . ALA A 1 195 ? -26.829 -8.379 34.031 1.00 97.69 195 ALA A O 1
ATOM 1433 N N . ASP A 1 196 ? -26.721 -6.697 35.514 1.00 97.25 196 ASP A N 1
ATOM 1434 C CA . ASP A 1 196 ? -26.954 -7.520 36.707 1.00 97.25 196 ASP A CA 1
ATOM 1435 C C . ASP A 1 196 ? -28.281 -8.288 36.621 1.00 97.25 196 ASP A C 1
ATOM 1437 O O . ASP A 1 196 ? -28.354 -9.478 36.929 1.00 97.25 196 ASP A O 1
ATOM 1441 N N . ARG A 1 197 ? -29.350 -7.629 36.159 1.00 97.12 197 ARG A N 1
ATOM 1442 C CA . ARG A 1 197 ? -30.682 -8.240 36.042 1.00 97.12 197 ARG A CA 1
ATOM 1443 C C . ARG A 1 197 ? -30.756 -9.340 34.983 1.00 97.12 197 ARG A C 1
ATOM 1445 O O . ARG A 1 197 ? -31.563 -10.259 35.125 1.00 97.12 197 ARG A O 1
ATOM 1452 N N . LEU A 1 198 ? -29.965 -9.226 33.918 1.00 97.44 198 LEU A N 1
ATOM 1453 C CA . LEU A 1 198 ? -29.865 -10.225 32.851 1.00 97.44 198 LEU A CA 1
ATOM 1454 C C . LEU A 1 198 ? -28.695 -11.199 33.051 1.00 97.44 198 LEU A C 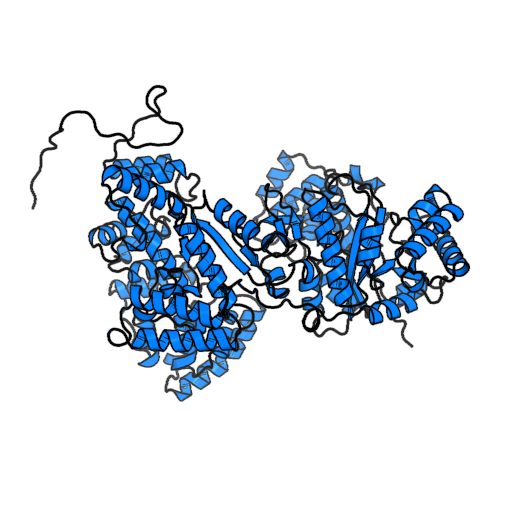1
ATOM 1456 O O . LEU A 1 198 ? -28.519 -12.101 32.232 1.00 97.44 198 LEU A O 1
ATOM 1460 N N . ASP A 1 199 ? -27.939 -11.043 34.142 1.00 96.50 199 ASP A N 1
ATOM 1461 C CA . ASP A 1 199 ? -26.756 -11.837 34.476 1.00 96.50 199 ASP A CA 1
ATOM 1462 C C . ASP A 1 199 ? -25.711 -11.797 33.333 1.00 96.50 199 ASP A C 1
ATOM 1464 O O . ASP A 1 199 ? -25.211 -12.814 32.843 1.00 96.50 199 ASP A O 1
ATOM 1468 N N . LEU A 1 200 ? -25.433 -10.580 32.855 1.00 97.75 200 LEU A N 1
ATOM 1469 C CA . LEU A 1 200 ? -24.426 -10.258 31.844 1.00 97.75 200 LEU A CA 1
ATOM 1470 C C . LEU A 1 200 ? -23.219 -9.556 32.486 1.00 97.75 200 LEU A C 1
ATOM 1472 O O . LEU A 1 200 ? -23.389 -8.737 33.392 1.00 97.75 200 LEU A O 1
ATOM 1476 N N . PRO A 1 201 ? -21.992 -9.810 32.005 1.00 97.38 201 PRO A N 1
ATOM 1477 C CA . PRO A 1 201 ? -20.815 -9.093 32.473 1.00 97.38 201 PRO A CA 1
ATOM 1478 C C . PRO A 1 201 ? -20.823 -7.631 32.003 1.00 97.38 201 PRO A C 1
ATOM 1480 O O . PRO A 1 201 ? -21.195 -7.324 30.869 1.00 97.38 201 PRO A O 1
ATOM 1483 N N . THR A 1 202 ? -20.333 -6.729 32.854 1.00 98.19 202 THR A N 1
ATOM 1484 C CA . THR A 1 202 ? -19.996 -5.356 32.454 1.00 98.19 202 THR A CA 1
ATOM 1485 C C . THR A 1 202 ? -18.520 -5.247 32.080 1.00 98.19 202 THR A C 1
ATOM 1487 O O . THR A 1 202 ? -17.673 -5.942 32.646 1.00 98.19 202 THR A O 1
ATOM 1490 N N . VAL A 1 203 ? -18.199 -4.365 31.134 1.00 98.25 203 VAL A N 1
ATOM 1491 C CA . VAL A 1 203 ? -16.822 -4.088 30.706 1.00 98.25 203 VAL A CA 1
ATOM 1492 C C . VAL A 1 203 ? -16.589 -2.586 30.579 1.00 98.25 203 VAL A C 1
ATOM 1494 O O . VAL A 1 203 ? -17.415 -1.862 30.028 1.00 98.25 203 VAL A O 1
ATOM 1497 N N . ALA A 1 204 ? -15.476 -2.099 31.126 1.00 97.69 204 ALA A N 1
ATOM 1498 C CA . ALA A 1 204 ? -15.114 -0.686 31.073 1.00 97.69 204 ALA A CA 1
ATOM 1499 C C . ALA A 1 204 ? -14.239 -0.383 29.851 1.00 97.69 204 ALA A C 1
ATOM 1501 O O . ALA A 1 204 ? -13.189 -1.000 29.676 1.00 97.69 204 ALA A O 1
ATOM 1502 N N . THR A 1 205 ? -14.628 0.619 29.064 1.00 97.31 205 THR A N 1
ATOM 1503 C CA . THR A 1 205 ? -13.875 1.079 27.884 1.00 97.31 205 THR A CA 1
ATOM 1504 C C . THR A 1 205 ? -13.711 2.597 27.883 1.00 97.31 205 THR A C 1
ATOM 1506 O O . THR A 1 205 ? -14.393 3.336 28.607 1.00 97.31 205 THR A O 1
ATOM 1509 N N . GLY A 1 206 ? -12.768 3.081 27.083 1.00 95.31 206 GLY A N 1
ATOM 1510 C CA . GLY A 1 206 ? -12.499 4.496 26.871 1.00 95.31 206 GLY A CA 1
ATOM 1511 C C . GLY A 1 206 ? -13.163 5.077 25.625 1.00 95.31 206 GLY A C 1
ATOM 1512 O O . GLY A 1 206 ? -13.244 6.304 25.549 1.00 95.31 206 GLY A O 1
ATOM 1513 N N . ASN A 1 207 ? -13.633 4.239 24.687 1.00 96.62 207 ASN A N 1
ATOM 1514 C CA . ASN A 1 207 ? -14.023 4.638 23.327 1.00 96.62 207 ASN A CA 1
ATOM 1515 C C . ASN A 1 207 ? -13.012 5.650 22.752 1.00 96.62 207 ASN A C 1
ATOM 1517 O O . ASN A 1 207 ? -13.273 6.853 22.641 1.00 96.62 207 ASN A O 1
ATOM 1521 N N . VAL A 1 208 ? -11.781 5.172 22.585 1.00 98.00 208 VAL A N 1
ATOM 1522 C CA . VAL A 1 208 ? -10.587 5.996 22.392 1.00 98.00 208 VAL A CA 1
ATOM 1523 C C . VAL A 1 208 ? -10.431 6.376 20.924 1.00 98.00 208 VAL A C 1
ATOM 1525 O O . VAL A 1 208 ? -10.404 5.504 20.068 1.00 98.00 208 VAL A O 1
ATOM 1528 N N . HIS A 1 209 ? -10.220 7.664 20.638 1.00 97.75 209 HIS A N 1
ATOM 1529 C CA . HIS A 1 209 ? -9.934 8.159 19.280 1.00 97.75 209 HIS A CA 1
ATOM 1530 C C . HIS A 1 209 ? -8.529 8.765 19.135 1.00 97.75 209 HIS A C 1
ATOM 1532 O O . HIS A 1 209 ? -8.098 9.081 18.028 1.00 97.75 209 HIS A O 1
ATOM 1538 N N . TYR A 1 210 ? -7.797 8.961 20.234 1.00 97.62 210 TYR A N 1
ATOM 1539 C CA . TYR A 1 210 ? -6.432 9.496 20.229 1.00 97.62 210 TYR A CA 1
ATOM 1540 C C . TYR A 1 210 ? -5.620 8.946 21.403 1.00 97.62 210 TYR A C 1
ATOM 1542 O O . TYR A 1 210 ? -6.141 8.697 22.483 1.00 97.62 210 TYR A O 1
ATOM 1550 N N . ALA A 1 211 ? -4.311 8.788 21.233 1.00 97.69 211 ALA A N 1
ATOM 1551 C CA . ALA A 1 211 ? -3.438 8.211 22.251 1.00 97.69 211 ALA A CA 1
ATOM 1552 C C . ALA A 1 211 ? -3.362 9.097 23.508 1.00 97.69 211 ALA A C 1
ATOM 1554 O O . ALA A 1 211 ? -3.381 8.602 24.632 1.00 97.69 211 ALA A O 1
ATOM 1555 N N . ARG A 1 212 ? -3.292 10.423 23.329 1.00 97.19 212 ARG A N 1
ATOM 1556 C CA . ARG A 1 212 ? -3.077 11.406 24.409 1.00 97.19 212 ARG A CA 1
ATOM 1557 C C . ARG A 1 212 ? -4.043 12.584 24.305 1.00 97.19 212 ARG A C 1
ATOM 1559 O O . ARG A 1 212 ? -4.418 12.928 23.188 1.00 97.19 212 ARG A O 1
ATOM 1566 N N . PRO A 1 213 ? -4.333 13.309 25.405 1.00 96.38 213 PRO A N 1
ATOM 1567 C CA . PRO A 1 213 ? -5.214 14.484 25.382 1.00 96.38 213 PRO A CA 1
ATOM 1568 C C . PRO A 1 213 ? -4.859 15.539 24.320 1.00 96.38 213 PRO A C 1
ATOM 1570 O O . PRO A 1 213 ? -5.745 16.180 23.762 1.00 96.38 213 PRO A O 1
ATOM 1573 N N . ALA A 1 214 ? -3.569 15.691 23.997 1.00 95.44 214 ALA A N 1
ATOM 1574 C CA . ALA A 1 214 ? -3.095 16.602 22.953 1.00 95.44 214 ALA A CA 1
ATOM 1575 C C . ALA A 1 214 ? -3.655 16.285 21.549 1.00 95.44 214 ALA A C 1
ATOM 1577 O O . ALA A 1 214 ? -3.712 17.173 20.705 1.00 95.44 214 ALA A O 1
ATOM 1578 N N . GLY A 1 215 ? -4.111 15.052 21.300 1.00 96.31 215 GLY A N 1
ATOM 1579 C CA . GLY A 1 215 ? -4.716 14.639 20.031 1.00 96.31 215 GLY A CA 1
ATOM 1580 C C . GLY A 1 215 ? -6.106 15.227 19.765 1.00 96.31 215 GLY A C 1
ATOM 1581 O O . GLY A 1 215 ? -6.579 15.165 18.634 1.00 96.31 215 GLY A O 1
ATOM 1582 N N . PHE A 1 216 ? -6.751 15.850 20.757 1.00 96.69 216 PHE A N 1
ATOM 1583 C CA . PHE A 1 216 ? -8.111 16.380 20.620 1.00 96.69 216 PHE A CA 1
ATOM 1584 C C . PHE A 1 216 ? -8.254 17.461 19.538 1.00 96.69 216 PHE A C 1
ATOM 1586 O O . PHE A 1 216 ? -9.251 17.490 18.820 1.00 96.69 216 PHE A O 1
ATOM 1593 N N . ARG A 1 217 ? -7.248 18.329 19.363 1.00 96.44 217 ARG A N 1
ATOM 1594 C CA . ARG A 1 217 ? -7.284 19.354 18.306 1.00 96.44 217 ARG A CA 1
ATOM 1595 C C . ARG A 1 217 ? -7.269 18.717 16.913 1.00 96.44 217 ARG A C 1
ATOM 1597 O O . ARG A 1 217 ? -8.043 19.126 16.049 1.00 96.44 217 ARG A O 1
ATOM 1604 N N . ALA A 1 218 ? -6.444 17.688 16.716 1.00 96.88 218 ALA A N 1
ATOM 1605 C CA . ALA A 1 218 ? -6.447 16.899 15.488 1.00 96.88 218 ALA A CA 1
ATOM 1606 C C . ALA A 1 218 ? -7.799 16.201 15.284 1.00 96.88 218 ALA A C 1
ATOM 1608 O O . ALA A 1 218 ? -8.361 16.305 14.200 1.00 96.88 218 ALA A O 1
ATOM 1609 N N . TYR A 1 219 ? -8.342 15.561 16.325 1.00 97.06 219 TYR A N 1
ATOM 1610 C CA . TYR A 1 219 ? -9.656 14.909 16.298 1.00 97.06 219 TYR A CA 1
ATOM 1611 C C . TYR A 1 219 ? -10.765 15.864 15.825 1.00 97.06 219 TYR A C 1
ATOM 1613 O O . TYR A 1 219 ? -11.476 15.561 14.869 1.00 97.06 219 TYR A O 1
ATOM 1621 N N . ALA A 1 220 ? -10.858 17.061 16.414 1.00 96.81 220 ALA A N 1
ATOM 1622 C CA . ALA A 1 220 ? -11.837 18.071 16.012 1.00 96.81 220 ALA A CA 1
ATOM 1623 C C . ALA A 1 220 ? -11.654 18.510 14.546 1.00 96.81 220 ALA A C 1
ATOM 1625 O O . ALA A 1 220 ? -12.625 18.610 13.792 1.00 96.81 220 ALA A O 1
ATOM 1626 N N . GLY A 1 221 ? -10.406 18.723 14.112 1.00 96.81 221 GLY A N 1
ATOM 1627 C CA . GLY A 1 221 ? -10.093 19.060 12.721 1.00 96.81 221 GLY A CA 1
ATOM 1628 C C . GLY A 1 221 ? -10.453 17.948 11.730 1.00 96.81 221 GLY A C 1
ATOM 1629 O O . GLY A 1 221 ? -10.994 18.232 10.660 1.00 96.81 221 GLY A O 1
ATOM 1630 N N . LEU A 1 222 ? -10.201 16.682 12.085 1.00 96.38 222 LEU A N 1
ATOM 1631 C CA . LEU A 1 222 ? -10.595 15.516 11.289 1.00 96.38 222 LEU A CA 1
ATOM 1632 C C . LEU A 1 222 ? -12.117 15.397 11.192 1.00 96.38 222 LEU A C 1
ATOM 1634 O O . LEU A 1 222 ? -12.625 15.202 10.090 1.00 96.38 222 LEU A O 1
ATOM 1638 N N . ALA A 1 223 ? -12.842 15.587 12.297 1.00 95.62 223 ALA A N 1
ATOM 1639 C CA . ALA A 1 223 ? -14.301 15.556 12.315 1.00 95.62 223 ALA A CA 1
ATOM 1640 C C . ALA A 1 223 ? -14.904 16.644 11.405 1.00 95.62 223 ALA A C 1
ATOM 1642 O O . ALA A 1 223 ? -15.760 16.343 10.571 1.00 95.62 223 ALA A O 1
ATOM 1643 N N . ALA A 1 224 ? -14.404 17.886 11.478 1.00 96.50 224 ALA A N 1
ATOM 1644 C CA . ALA A 1 224 ? -14.812 18.967 10.572 1.00 96.50 224 ALA A CA 1
ATOM 1645 C C . ALA A 1 224 ? -14.497 18.635 9.102 1.00 96.50 224 ALA A C 1
ATOM 1647 O O . ALA A 1 224 ? -15.299 18.879 8.195 1.00 96.50 224 ALA A O 1
ATOM 1648 N N . MET A 1 225 ? -13.338 18.019 8.846 1.00 95.38 225 MET A N 1
ATOM 1649 C CA . MET A 1 225 ? -12.965 17.561 7.510 1.00 95.38 225 MET A CA 1
ATOM 1650 C C . MET A 1 225 ? -13.874 16.444 6.990 1.00 95.38 225 MET A C 1
ATOM 1652 O O . MET A 1 225 ? -14.306 16.524 5.838 1.00 95.38 225 MET A O 1
ATOM 1656 N N . ARG A 1 226 ? -14.215 15.454 7.821 1.00 94.75 226 ARG A N 1
ATOM 1657 C CA . ARG A 1 226 ? -15.185 14.401 7.499 1.00 94.75 226 ARG A CA 1
ATOM 1658 C C . ARG A 1 226 ? -16.530 15.002 7.126 1.00 94.75 226 ARG A C 1
ATOM 1660 O O . ARG A 1 226 ? -17.073 14.648 6.086 1.00 94.75 226 ARG A O 1
ATOM 1667 N N . ALA A 1 227 ? -17.033 15.929 7.935 1.00 94.88 227 ALA A N 1
ATOM 1668 C CA . ALA A 1 227 ? -18.322 16.585 7.741 1.00 94.88 227 ALA A CA 1
ATOM 1669 C C . ALA A 1 227 ? -18.337 17.610 6.592 1.00 94.88 227 ALA A C 1
ATOM 1671 O O . ALA A 1 227 ? -19.401 18.099 6.226 1.00 94.88 227 ALA A O 1
ATOM 1672 N N . ARG A 1 228 ? -17.172 17.920 6.000 1.00 95.00 228 ARG A N 1
ATOM 1673 C CA . ARG A 1 228 ? -16.987 18.942 4.953 1.00 95.00 228 ARG A CA 1
ATOM 1674 C C . ARG A 1 228 ? -17.450 20.340 5.377 1.00 95.00 228 ARG A C 1
ATOM 1676 O O . ARG A 1 228 ? -17.891 21.122 4.541 1.00 95.00 228 ARG A O 1
ATOM 1683 N N . CYS A 1 229 ? -17.279 20.669 6.650 1.00 95.94 229 CYS A N 1
ATOM 1684 C CA . CYS A 1 229 ? -17.639 21.962 7.216 1.00 95.94 229 CYS A CA 1
ATOM 1685 C C . CYS A 1 229 ? -16.451 22.567 7.981 1.00 95.94 229 CYS A C 1
ATOM 1687 O O . CYS A 1 229 ? -15.328 22.044 7.957 1.00 95.94 229 CYS A O 1
ATOM 1689 N N . THR A 1 230 ? -16.689 23.705 8.613 1.00 97.31 230 THR A N 1
ATOM 1690 C CA . THR A 1 230 ? -15.762 24.378 9.521 1.00 97.31 230 THR A CA 1
ATOM 1691 C C . THR A 1 230 ? -15.887 23.835 10.946 1.00 97.31 230 THR A C 1
ATOM 1693 O O . THR A 1 230 ? -16.875 23.189 11.302 1.00 97.31 230 THR A O 1
ATOM 1696 N N . LEU A 1 231 ? -14.891 24.129 11.784 1.00 96.06 231 LEU A N 1
ATOM 1697 C CA . LEU A 1 231 ? -14.925 23.830 13.218 1.00 96.06 231 LEU A CA 1
ATOM 1698 C C . LEU A 1 231 ? -16.096 24.525 13.922 1.00 96.06 231 LEU A C 1
ATOM 1700 O O . LEU A 1 231 ? -16.701 23.942 14.812 1.00 96.06 231 LEU A O 1
ATOM 1704 N N . GLN A 1 232 ? -16.447 25.740 13.490 1.00 95.69 232 GLN A N 1
ATOM 1705 C CA . GLN A 1 232 ? -17.577 26.480 14.049 1.00 95.69 232 GLN A CA 1
ATOM 1706 C C . GLN A 1 232 ? -18.919 25.799 13.745 1.00 95.69 232 GLN A C 1
ATOM 1708 O O . GLN A 1 232 ? -19.802 25.773 14.594 1.00 95.69 232 GLN A O 1
ATOM 1713 N N . GLU A 1 233 ? -19.078 25.237 12.546 1.00 96.56 233 GLU A N 1
ATOM 1714 C CA . GLU A 1 233 ? -20.319 24.565 12.139 1.00 96.56 233 GLU A CA 1
ATOM 1715 C C . GLU A 1 233 ? -20.499 23.198 12.815 1.00 96.56 233 GLU A C 1
ATOM 1717 O O . GLU A 1 233 ? -21.629 22.799 13.094 1.00 96.56 233 GLU A O 1
ATOM 1722 N N . ILE A 1 234 ? -19.405 22.481 13.101 1.00 95.62 234 ILE A N 1
ATOM 1723 C CA . ILE A 1 234 ? -19.464 21.155 13.738 1.00 95.62 234 ILE A CA 1
ATOM 1724 C C . ILE A 1 234 ? -19.444 21.202 15.269 1.00 95.62 234 ILE A C 1
ATOM 1726 O O . ILE A 1 234 ? -19.648 20.164 15.886 1.00 95.62 234 ILE A O 1
ATOM 1730 N N . ASP A 1 235 ? -19.225 22.365 15.888 1.00 93.56 235 ASP A N 1
ATOM 1731 C CA . ASP A 1 235 ? -18.986 22.523 17.335 1.00 93.56 235 ASP A CA 1
ATOM 1732 C C . ASP A 1 235 ? -19.971 21.730 18.215 1.00 93.56 235 ASP A C 1
ATOM 1734 O O . ASP A 1 235 ? -19.559 20.958 19.076 1.00 93.56 235 ASP A O 1
ATOM 1738 N N . SER A 1 236 ? -21.272 21.803 17.907 1.00 92.19 236 SER A N 1
ATOM 1739 C CA . SER A 1 236 ? -22.335 21.079 18.634 1.00 92.19 236 SER A CA 1
ATOM 1740 C C . SER A 1 236 ? -22.239 19.543 18.609 1.00 92.19 236 SER A C 1
ATOM 1742 O O . SER A 1 236 ? -22.891 18.877 19.411 1.00 92.19 236 SER A O 1
ATOM 1744 N N . TRP A 1 237 ? -21.441 18.979 17.702 1.00 91.06 237 TRP A N 1
ATOM 1745 C CA . TRP A 1 237 ? -21.196 17.541 17.565 1.00 91.06 237 TRP A CA 1
ATOM 1746 C C . TRP A 1 237 ? -19.871 17.096 18.191 1.00 91.06 237 TRP A C 1
ATOM 1748 O O . TRP A 1 237 ? -19.608 15.894 18.272 1.00 91.06 237 TRP A O 1
ATOM 1758 N N . LEU A 1 238 ? -19.016 18.037 18.601 1.00 91.06 238 LEU A N 1
ATOM 1759 C CA . LEU A 1 238 ? -17.728 17.729 19.209 1.00 91.06 238 LEU A CA 1
ATOM 1760 C C . LEU A 1 238 ? -17.885 17.422 20.711 1.00 91.06 238 LEU A C 1
ATOM 1762 O O . LEU A 1 238 ? -18.769 17.963 21.376 1.00 91.06 238 LEU A O 1
ATOM 1766 N N . PRO A 1 239 ? -17.019 16.567 21.286 1.00 88.38 239 PRO A N 1
ATOM 1767 C CA . PRO A 1 239 ? -16.988 16.358 22.725 1.00 88.38 239 PRO A CA 1
ATOM 1768 C C . PRO A 1 239 ? -16.594 17.652 23.439 1.00 88.38 239 PRO A C 1
ATOM 1770 O O . PRO A 1 239 ? -15.737 18.393 22.962 1.00 88.38 239 PRO A O 1
ATOM 1773 N N . ALA A 1 240 ? -17.122 17.860 24.647 1.00 86.19 240 ALA A N 1
ATOM 1774 C CA . ALA A 1 240 ? -16.810 19.048 25.449 1.00 86.19 240 ALA A CA 1
ATOM 1775 C C . ALA A 1 240 ? -15.326 19.171 25.865 1.00 86.19 240 ALA A C 1
ATOM 1777 O O . ALA A 1 240 ? -14.911 20.207 26.380 1.00 86.19 240 ALA A O 1
ATOM 1778 N N . GLY A 1 241 ? -14.516 18.121 25.688 1.00 89.50 241 GLY A N 1
ATOM 1779 C CA . GLY A 1 241 ? -13.102 18.151 26.038 1.00 89.50 241 GLY A CA 1
ATOM 1780 C C . GLY A 1 241 ? -12.320 16.904 25.617 1.00 89.50 241 GLY A C 1
ATOM 1781 O O . GLY A 1 241 ? -12.884 15.957 25.063 1.00 89.50 241 GLY A O 1
ATOM 1782 N N . PRO A 1 242 ? -11.007 16.880 25.904 1.00 93.94 242 PRO A N 1
ATOM 1783 C CA . PRO A 1 242 ? -10.079 15.868 25.418 1.00 93.94 242 PRO A CA 1
ATOM 1784 C C . PRO A 1 242 ? -10.133 14.582 26.261 1.00 93.94 242 PRO A C 1
ATOM 1786 O O . PRO A 1 242 ? -9.164 14.252 26.934 1.00 93.94 242 PRO A O 1
ATOM 1789 N N . VAL A 1 243 ? -11.250 13.847 26.232 1.00 92.75 243 VAL A N 1
ATOM 1790 C CA . VAL A 1 243 ? -11.517 12.715 27.156 1.00 92.75 243 VAL A CA 1
ATOM 1791 C C . VAL A 1 243 ? -11.466 11.318 26.525 1.00 92.75 243 VAL A C 1
ATOM 1793 O O . VAL A 1 243 ? -11.272 10.343 27.248 1.00 92.75 243 VAL A O 1
ATOM 1796 N N . ALA A 1 244 ? -11.566 11.214 25.198 1.00 95.44 244 ALA A N 1
ATOM 1797 C CA . ALA A 1 244 ? -11.495 9.962 24.437 1.00 95.44 244 ALA A CA 1
ATOM 1798 C C . ALA A 1 244 ? -10.042 9.507 24.170 1.00 95.44 244 ALA A C 1
ATOM 1800 O O . ALA A 1 244 ? -9.652 9.270 23.025 1.00 95.44 244 ALA A O 1
ATOM 1801 N N . HIS A 1 245 ? -9.224 9.439 25.229 1.00 97.38 245 HIS A N 1
ATOM 1802 C CA . HIS A 1 245 ? -7.822 9.015 25.157 1.00 97.38 245 HIS A CA 1
ATOM 1803 C C . HIS A 1 245 ? -7.501 7.801 26.030 1.00 97.38 245 HIS A C 1
ATOM 1805 O O . HIS A 1 245 ? -8.189 7.536 27.021 1.00 97.38 245 HIS A O 1
ATOM 1811 N N . LEU A 1 246 ? -6.390 7.121 25.715 1.00 98.06 246 LEU A N 1
ATOM 1812 C CA . LEU A 1 246 ? -5.864 6.033 26.543 1.00 98.06 246 LEU A CA 1
ATOM 1813 C C . LEU A 1 246 ? -5.621 6.522 27.974 1.00 98.06 246 LEU A C 1
ATOM 1815 O O . LEU A 1 246 ? -4.993 7.560 28.208 1.00 98.06 246 LEU A O 1
ATOM 1819 N N . SER A 1 247 ? -6.135 5.773 28.945 1.00 96.50 247 SER A N 1
ATOM 1820 C CA . SER A 1 247 ? -6.095 6.136 30.360 1.00 96.50 247 SER A CA 1
ATOM 1821 C C . SER A 1 247 ? -5.199 5.181 31.144 1.00 96.50 247 SER A C 1
ATOM 1823 O O . SER A 1 247 ? -5.157 3.987 30.876 1.00 96.50 247 SER A O 1
ATOM 1825 N N . ALA A 1 248 ? -4.473 5.705 32.135 1.00 96.19 248 ALA A N 1
ATOM 1826 C CA . ALA A 1 248 ? -3.681 4.867 33.034 1.00 96.19 248 ALA A CA 1
ATOM 1827 C C . ALA A 1 248 ? -4.594 3.931 33.857 1.00 96.19 248 ALA A C 1
ATOM 1829 O O . ALA A 1 248 ? -5.691 4.365 34.233 1.00 96.19 248 ALA A O 1
ATOM 1830 N N . PRO A 1 249 ? -4.131 2.727 34.244 1.00 96.31 249 PRO A N 1
ATOM 1831 C CA . PRO A 1 249 ? -4.920 1.795 35.052 1.00 96.31 249 PRO A CA 1
ATOM 1832 C C . PRO A 1 249 ? -5.509 2.413 36.330 1.00 96.31 249 PRO A C 1
ATOM 1834 O O . PRO A 1 249 ? -6.697 2.259 36.600 1.00 96.31 249 PRO A O 1
ATOM 1837 N N . ASP A 1 250 ? -4.737 3.222 37.062 1.00 95.38 250 ASP A N 1
ATOM 1838 C CA . ASP A 1 250 ? -5.222 3.926 38.261 1.00 95.38 250 ASP A CA 1
ATOM 1839 C C . ASP A 1 250 ? -6.357 4.919 37.964 1.00 95.38 250 ASP A C 1
ATOM 1841 O O . ASP A 1 250 ? -7.248 5.137 38.788 1.00 95.38 250 ASP A O 1
ATOM 1845 N N . ALA A 1 251 ? -6.315 5.568 36.797 1.00 94.38 251 ALA A N 1
ATOM 1846 C CA . ALA A 1 251 ? -7.363 6.488 36.374 1.00 94.38 251 ALA A CA 1
ATOM 1847 C C . ALA A 1 251 ? -8.637 5.725 35.992 1.00 94.38 251 ALA A C 1
ATOM 1849 O O . ALA A 1 251 ? -9.722 6.162 36.374 1.00 94.38 251 ALA A O 1
ATOM 1850 N N . MET A 1 252 ? -8.509 4.580 35.310 1.00 94.69 252 MET A N 1
ATOM 1851 C CA . MET A 1 252 ? -9.637 3.689 35.017 1.00 94.69 252 MET A CA 1
ATOM 1852 C C . MET A 1 252 ? -10.249 3.133 36.305 1.00 94.69 252 MET A C 1
ATOM 1854 O O . MET A 1 252 ? -11.455 3.263 36.499 1.00 94.69 252 MET A O 1
ATOM 1858 N N . GLY A 1 253 ? -9.430 2.638 37.236 1.00 94.31 253 GLY A N 1
ATOM 1859 C CA . GLY A 1 253 ? -9.893 2.133 38.531 1.00 94.31 253 GLY A CA 1
ATOM 1860 C C . GLY A 1 253 ? -10.664 3.183 39.335 1.00 94.31 253 GLY A C 1
ATOM 1861 O O . GLY A 1 253 ? -11.737 2.900 39.857 1.00 94.31 253 GLY A O 1
ATOM 1862 N N . ARG A 1 254 ? -10.189 4.438 39.374 1.00 94.25 254 ARG A N 1
ATOM 1863 C CA . ARG A 1 254 ? -10.939 5.540 40.008 1.00 94.25 254 ARG A CA 1
ATOM 18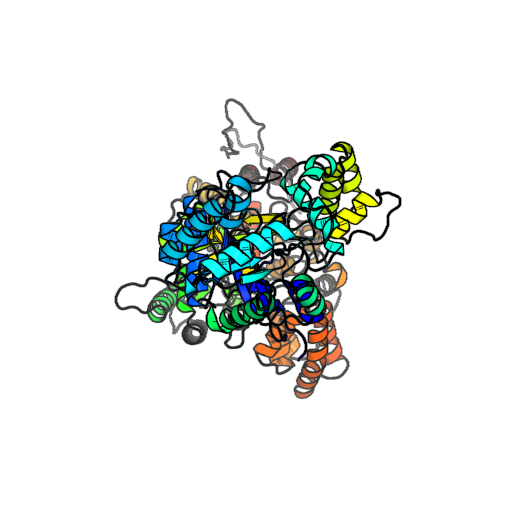64 C C . ARG A 1 254 ? -12.225 5.891 39.256 1.00 94.25 254 ARG A C 1
ATOM 1866 O O . ARG A 1 254 ? -13.251 6.121 39.890 1.00 94.25 254 ARG A O 1
ATOM 1873 N N . ARG A 1 255 ? -12.179 5.949 37.921 1.00 93.56 255 ARG A N 1
ATOM 1874 C CA . ARG A 1 255 ? -13.326 6.313 37.071 1.00 93.56 255 ARG A CA 1
ATOM 1875 C C . ARG A 1 255 ? -14.451 5.282 37.151 1.00 93.56 255 ARG A C 1
ATOM 1877 O O . ARG A 1 255 ? -15.616 5.669 37.110 1.00 93.56 255 ARG A O 1
ATOM 1884 N N . TYR A 1 256 ? -14.115 4.005 37.287 1.00 95.38 256 TYR A N 1
ATOM 1885 C CA . TYR A 1 256 ? -15.067 2.896 37.301 1.00 95.38 256 TYR A CA 1
ATOM 1886 C C . TYR A 1 256 ? -15.238 2.255 38.685 1.00 95.38 256 TYR A C 1
ATOM 1888 O O . TYR A 1 256 ? -15.892 1.228 38.793 1.00 95.38 256 TYR A O 1
ATOM 1896 N N . ALA A 1 257 ? -14.754 2.891 39.759 1.00 94.94 257 ALA A N 1
ATOM 1897 C CA . ALA A 1 257 ? -14.962 2.433 41.136 1.00 94.94 257 ALA A CA 1
ATOM 1898 C C . ALA A 1 257 ? -16.436 2.124 41.507 1.00 94.94 257 ALA A C 1
ATOM 1900 O O . ALA A 1 257 ? -16.647 1.196 42.285 1.00 94.94 257 ALA A O 1
ATOM 1901 N N . PRO A 1 258 ? -17.461 2.829 40.968 1.00 95.56 258 PRO A N 1
ATOM 1902 C CA . PRO A 1 258 ? -18.864 2.461 41.194 1.00 95.56 258 PRO A CA 1
ATOM 1903 C C . PRO A 1 258 ? -19.312 1.136 40.550 1.00 95.56 258 PRO A C 1
ATOM 1905 O O . PRO A 1 258 ? -20.396 0.662 40.872 1.00 95.56 258 PRO A O 1
ATOM 1908 N N . TYR A 1 259 ? -18.513 0.556 39.650 1.00 95.81 259 TYR A N 1
ATOM 1909 C CA . TYR A 1 259 ? -18.829 -0.635 38.853 1.00 95.81 259 TYR A CA 1
ATOM 1910 C C . TYR A 1 259 ? -17.727 -1.694 39.042 1.00 95.81 259 TYR A C 1
ATOM 1912 O O . TYR A 1 259 ? -16.882 -1.883 38.160 1.00 95.81 259 TYR A O 1
ATOM 1920 N N . PRO A 1 260 ? -17.665 -2.339 40.222 1.00 90.50 260 PRO A N 1
ATOM 1921 C CA . PRO A 1 260 ? -16.593 -3.275 40.544 1.00 90.50 260 PRO A CA 1
ATOM 1922 C C . PRO A 1 260 ? -16.567 -4.444 39.553 1.00 90.50 260 PRO A C 1
ATOM 1924 O O . PRO A 1 260 ? -17.606 -5.007 39.222 1.00 90.50 260 PRO A O 1
ATOM 1927 N N . GLY A 1 261 ? -15.375 -4.821 39.090 1.00 93.62 261 GLY A N 1
ATOM 1928 C CA . GLY A 1 261 ? -15.189 -5.911 38.135 1.00 93.62 261 GLY A CA 1
ATOM 1929 C C . GLY A 1 261 ? -15.195 -5.483 36.667 1.00 93.62 261 GLY A C 1
ATOM 1930 O O . GLY A 1 261 ? -14.697 -6.243 35.843 1.00 93.62 261 GLY A O 1
ATOM 1931 N N . ALA A 1 262 ? -15.691 -4.290 36.310 1.00 97.06 262 ALA A N 1
ATOM 1932 C CA . ALA A 1 262 ? -15.768 -3.865 34.906 1.00 97.06 262 ALA A CA 1
ATOM 1933 C C . ALA A 1 262 ? -14.381 -3.646 34.265 1.00 97.06 262 ALA A C 1
ATOM 1935 O O . ALA A 1 262 ? -14.176 -3.960 33.091 1.00 97.06 262 ALA A O 1
ATOM 1936 N N . VAL A 1 263 ? -13.412 -3.124 35.030 1.00 97.38 263 VAL A N 1
ATOM 1937 C CA . VAL A 1 263 ? -12.024 -2.926 34.563 1.00 97.38 263 VAL A CA 1
ATOM 1938 C C . VAL A 1 263 ? -11.278 -4.259 34.532 1.00 97.38 263 VAL A C 1
ATOM 1940 O O . VAL A 1 263 ? -10.580 -4.558 33.567 1.00 97.38 263 VAL A O 1
ATOM 1943 N N . GLU A 1 264 ? -11.457 -5.088 35.558 1.00 96.88 264 GLU A N 1
ATOM 1944 C CA . GLU A 1 264 ? -10.874 -6.427 35.633 1.00 96.88 264 GLU A CA 1
ATOM 1945 C C . GLU A 1 264 ? -11.395 -7.324 34.506 1.00 96.88 264 GLU A C 1
ATOM 1947 O O . GLU A 1 264 ? -10.622 -8.057 33.893 1.00 96.88 264 GLU A O 1
ATOM 1952 N N . ARG A 1 265 ? -12.686 -7.220 34.172 1.00 97.44 265 ARG A N 1
ATOM 1953 C CA . ARG A 1 265 ? -13.290 -7.953 33.060 1.00 97.44 265 ARG A CA 1
ATOM 1954 C C . ARG A 1 265 ? -12.688 -7.551 31.719 1.00 97.44 265 ARG A C 1
ATOM 1956 O O . ARG A 1 265 ? -12.459 -8.435 30.903 1.00 97.44 265 ARG A O 1
ATOM 1963 N N . ALA A 1 266 ? -12.388 -6.267 31.506 1.00 98.06 266 ALA A N 1
ATOM 1964 C CA . ALA A 1 266 ? -11.692 -5.820 30.298 1.00 98.06 266 ALA A CA 1
ATOM 1965 C C . ALA A 1 266 ? -10.305 -6.473 30.176 1.00 98.06 266 ALA A C 1
ATOM 1967 O O . ALA A 1 266 ? -9.899 -6.871 29.087 1.00 98.06 266 ALA A O 1
ATOM 1968 N N . VAL A 1 267 ? -9.588 -6.628 31.295 1.00 97.94 267 VAL A N 1
ATOM 1969 C CA . VAL A 1 267 ? -8.289 -7.320 31.324 1.00 97.94 267 VAL A CA 1
ATOM 1970 C C . VAL A 1 267 ? -8.440 -8.797 30.976 1.00 97.94 267 VAL A C 1
ATOM 1972 O O . VAL A 1 267 ? -7.714 -9.274 30.109 1.00 97.94 267 VAL A O 1
ATOM 1975 N N . SER A 1 268 ? -9.367 -9.512 31.622 1.00 97.88 268 SER A N 1
ATOM 1976 C CA . SER A 1 268 ? -9.606 -10.934 31.342 1.00 97.88 268 SER A CA 1
ATOM 1977 C C . SER A 1 268 ? -10.011 -11.159 29.887 1.00 97.88 268 SER A C 1
ATOM 1979 O O . SER A 1 268 ? -9.363 -11.939 29.198 1.00 97.88 268 SER A O 1
ATOM 1981 N N . LEU A 1 269 ? -10.985 -10.392 29.388 1.00 98.19 269 LEU A N 1
ATOM 1982 C CA . LEU A 1 269 ? -11.444 -10.488 28.003 1.00 98.19 269 LEU A CA 1
ATOM 1983 C C . LEU A 1 269 ? -10.318 -10.169 27.010 1.00 98.19 269 LEU A C 1
ATOM 1985 O O . LEU A 1 269 ? -10.122 -10.882 26.035 1.00 98.19 269 LEU A O 1
ATOM 1989 N N . GLY A 1 270 ? -9.512 -9.138 27.280 1.00 97.94 270 GLY A N 1
ATOM 1990 C CA . GLY A 1 270 ? -8.371 -8.804 26.427 1.00 97.94 270 GLY A CA 1
ATOM 1991 C C . GLY A 1 270 ? -7.249 -9.850 26.434 1.00 97.94 270 GLY A C 1
ATOM 1992 O O . GLY A 1 270 ? -6.465 -9.909 25.491 1.00 97.94 270 GLY A O 1
ATOM 1993 N N . GLN A 1 271 ? -7.143 -10.664 27.487 1.00 97.00 271 GLN A N 1
ATOM 1994 C CA . GLN A 1 271 ? -6.212 -11.794 27.548 1.00 97.00 271 GLN A CA 1
ATOM 1995 C C . GLN A 1 271 ? -6.763 -13.027 26.831 1.00 97.00 271 GLN A C 1
ATOM 1997 O O . GLN A 1 271 ? -5.991 -13.727 26.181 1.00 97.00 271 GLN A O 1
ATOM 2002 N N . GLU A 1 272 ? -8.066 -13.275 26.958 1.00 97.38 272 GLU A N 1
ATOM 2003 C CA . GLU A 1 272 ? -8.785 -14.358 26.281 1.00 97.38 272 GLU A CA 1
ATOM 2004 C C . GLU A 1 272 ? -8.780 -14.152 24.759 1.00 97.38 272 GLU A C 1
ATOM 2006 O O . GLU A 1 272 ? -8.450 -15.083 24.034 1.00 97.38 272 GLU A O 1
ATOM 2011 N N . CYS A 1 273 ? -9.001 -12.919 24.289 1.00 97.88 273 CYS A N 1
ATOM 2012 C CA . CYS A 1 273 ? -9.025 -12.559 22.865 1.00 97.88 273 CYS A CA 1
ATOM 2013 C C . CYS A 1 273 ? -7.653 -12.187 22.267 1.00 97.88 273 CYS A C 1
ATOM 2015 O O . CYS A 1 273 ? -7.579 -11.513 21.234 1.00 97.88 273 CYS A O 1
ATOM 2017 N N . ALA A 1 274 ? -6.547 -12.513 22.940 1.00 97.12 274 ALA A N 1
ATOM 2018 C CA . ALA A 1 274 ? -5.219 -12.130 22.473 1.00 97.12 274 ALA A CA 1
ATOM 2019 C C . ALA A 1 274 ? -4.778 -13.020 21.299 1.00 97.12 274 ALA A C 1
ATOM 2021 O O . ALA A 1 274 ? -4.605 -14.222 21.476 1.00 97.12 274 ALA A O 1
ATOM 2022 N N . ILE A 1 275 ? -4.524 -12.418 20.134 1.00 96.69 275 ILE A N 1
ATOM 2023 C CA . ILE A 1 275 ? -4.137 -13.133 18.906 1.00 96.69 275 ILE A CA 1
ATOM 2024 C C . ILE A 1 275 ? -2.738 -12.690 18.472 1.00 96.69 275 ILE A C 1
ATOM 2026 O O . ILE A 1 275 ? -2.470 -11.490 18.335 1.00 96.69 275 ILE A O 1
ATOM 2030 N N . ASP A 1 276 ? -1.853 -13.650 18.203 1.00 93.19 276 ASP A N 1
ATOM 2031 C CA . ASP A 1 276 ? -0.567 -13.412 17.552 1.00 93.19 276 ASP A CA 1
ATOM 2032 C C . ASP A 1 276 ? -0.720 -13.497 16.028 1.00 93.19 276 ASP A C 1
ATOM 2034 O O . ASP A 1 276 ? -0.758 -14.564 15.412 1.00 93.19 276 ASP A O 1
ATOM 2038 N N . PHE A 1 277 ? -0.783 -12.328 15.396 1.00 90.75 277 PHE A N 1
ATOM 2039 C CA . PHE A 1 277 ? -0.969 -12.218 13.954 1.00 90.75 277 PHE A CA 1
ATOM 2040 C C . PHE A 1 277 ? 0.111 -12.955 13.141 1.00 90.75 277 PHE A C 1
ATOM 2042 O O . PHE A 1 277 ? -0.195 -13.560 12.111 1.00 90.75 277 PHE A O 1
ATOM 2049 N N . ASP A 1 278 ? 1.374 -12.920 13.583 1.00 83.75 278 ASP A N 1
ATOM 2050 C CA . ASP A 1 278 ? 2.485 -13.475 12.807 1.00 83.75 278 ASP A CA 1
ATOM 2051 C C . ASP A 1 278 ? 2.447 -15.003 12.745 1.00 83.75 278 ASP A C 1
ATOM 2053 O O . ASP A 1 278 ? 2.889 -15.575 11.747 1.00 83.75 278 ASP A O 1
ATOM 2057 N N . THR A 1 279 ? 1.943 -15.651 13.795 1.00 83.62 279 THR A N 1
ATOM 2058 C CA . THR A 1 279 ? 1.918 -17.113 13.909 1.00 83.62 279 THR A CA 1
ATOM 2059 C C . THR A 1 279 ? 0.559 -17.714 13.560 1.00 83.62 279 THR A C 1
ATOM 2061 O O . THR A 1 279 ? 0.516 -18.847 13.081 1.00 83.62 279 THR A O 1
ATOM 2064 N N . GLU A 1 280 ? -0.537 -16.968 13.726 1.00 87.81 280 GLU A N 1
ATOM 2065 C CA . GLU A 1 280 ? -1.892 -17.516 13.606 1.00 87.81 280 GLU A CA 1
ATOM 2066 C C . GLU A 1 280 ? -2.658 -17.073 12.344 1.00 87.81 280 GLU A C 1
ATOM 2068 O O . GLU A 1 280 ? -3.578 -17.777 11.915 1.00 87.81 280 GLU A O 1
ATOM 2073 N N . ILE A 1 281 ? -2.309 -15.938 11.716 1.00 86.44 281 ILE A N 1
ATOM 2074 C CA . ILE A 1 281 ? -3.109 -15.342 10.619 1.00 86.44 281 ILE A CA 1
ATOM 2075 C C . ILE A 1 281 ? -2.447 -15.422 9.236 1.00 86.44 281 ILE A C 1
ATOM 2077 O O . ILE A 1 281 ? -3.158 -15.437 8.232 1.00 86.44 281 ILE A O 1
ATOM 2081 N N . ARG A 1 282 ? -1.112 -15.491 9.151 1.00 73.88 282 ARG A N 1
ATOM 2082 C CA . ARG A 1 282 ? -0.382 -15.388 7.871 1.00 73.88 282 ARG A CA 1
ATOM 2083 C C . ARG A 1 282 ? -0.944 -16.297 6.757 1.00 73.88 282 ARG A C 1
ATOM 2085 O O . ARG A 1 282 ? -1.172 -17.486 6.995 1.00 73.88 282 ARG A O 1
ATOM 2092 N N . PRO A 1 283 ? -1.101 -15.778 5.523 1.00 77.00 283 PRO A N 1
ATOM 2093 C CA . PRO A 1 283 ? -1.659 -16.540 4.411 1.00 77.00 283 PRO A CA 1
ATOM 2094 C C . PRO A 1 283 ? -0.697 -17.608 3.889 1.00 77.00 283 PRO A C 1
ATOM 2096 O O . PRO A 1 283 ? 0.527 -17.473 3.942 1.00 77.00 283 PRO A O 1
ATOM 2099 N N . SER A 1 284 ? -1.276 -18.644 3.281 1.00 70.44 284 SER A N 1
ATOM 2100 C CA . SER A 1 284 ? -0.528 -19.588 2.447 1.00 70.44 284 SER A CA 1
ATOM 2101 C C . SER A 1 284 ? -0.184 -18.969 1.083 1.00 70.44 284 SER A C 1
ATOM 2103 O O . SER A 1 284 ? -0.938 -18.121 0.597 1.00 70.44 284 SER A O 1
ATOM 2105 N N . PRO A 1 285 ? 0.903 -19.417 0.423 1.00 71.31 285 PRO A N 1
ATOM 2106 C CA . PRO A 1 285 ? 1.195 -19.043 -0.958 1.00 71.31 285 PRO A CA 1
ATOM 2107 C C . PRO A 1 285 ? -0.001 -19.260 -1.902 1.00 71.31 285 PRO A C 1
ATOM 2109 O O . PRO A 1 285 ? -0.832 -20.154 -1.665 1.00 71.31 285 PRO A O 1
ATOM 2112 N N . PRO A 1 286 ? -0.117 -18.457 -2.975 1.00 73.56 286 PRO A N 1
ATOM 2113 C CA . PRO A 1 286 ? -1.135 -18.670 -3.989 1.00 73.56 286 PRO A CA 1
ATOM 2114 C C . PRO A 1 286 ? -0.896 -20.003 -4.703 1.00 73.56 286 PRO A C 1
ATOM 2116 O O . PRO A 1 286 ? 0.243 -20.376 -4.973 1.00 73.56 286 PRO A O 1
ATOM 2119 N N . ARG A 1 287 ? -1.991 -20.701 -5.013 1.00 82.19 287 ARG A N 1
ATOM 2120 C CA . ARG A 1 287 ? -1.989 -21.937 -5.799 1.00 82.19 287 ARG A CA 1
ATOM 2121 C C . ARG A 1 287 ? -2.557 -21.657 -7.180 1.00 82.19 287 ARG A C 1
ATOM 2123 O O . ARG A 1 287 ? -3.477 -20.851 -7.321 1.00 82.19 287 ARG A O 1
ATOM 2130 N N . PHE A 1 288 ? -2.040 -22.351 -8.176 1.00 87.56 288 PHE A N 1
ATOM 2131 C CA . PHE A 1 288 ? -2.462 -22.278 -9.558 1.00 87.56 288 PHE A CA 1
ATOM 2132 C C . PHE A 1 288 ? -3.198 -23.566 -9.960 1.00 87.56 288 PHE A C 1
ATOM 2134 O O . PHE A 1 288 ? -2.703 -24.664 -9.696 1.00 87.56 288 PHE A O 1
ATOM 2141 N N . PRO A 1 289 ? -4.374 -23.468 -10.606 1.00 87.38 289 PRO A N 1
ATOM 2142 C CA . PRO A 1 289 ? -5.062 -24.642 -11.126 1.00 87.38 289 PRO A CA 1
ATOM 2143 C C . PRO A 1 289 ? -4.263 -25.242 -12.291 1.00 87.38 289 PRO A C 1
ATOM 2145 O O . PRO A 1 289 ? -4.072 -24.592 -13.319 1.00 87.38 289 PRO A O 1
ATOM 2148 N N . VAL A 1 290 ? -3.808 -26.485 -12.133 1.00 92.44 290 VAL A N 1
ATOM 2149 C CA . VAL A 1 290 ? -3.040 -27.227 -13.146 1.00 92.44 290 VAL A CA 1
ATOM 2150 C C . VAL A 1 290 ? -3.880 -28.329 -13.800 1.00 92.44 290 VAL A C 1
ATOM 2152 O O . VAL A 1 290 ? -4.865 -28.766 -13.201 1.00 92.44 290 VAL A O 1
ATOM 2155 N N . PRO A 1 291 ? -3.521 -28.782 -15.017 1.00 94.00 291 PRO A N 1
ATOM 2156 C CA . PRO A 1 291 ? -4.196 -29.905 -15.665 1.00 94.00 291 PRO A CA 1
ATOM 2157 C C . PRO A 1 291 ? -4.139 -31.201 -14.843 1.00 94.00 291 PRO A C 1
ATOM 2159 O O . PRO A 1 291 ? -3.206 -31.419 -14.066 1.00 94.00 291 PRO A O 1
ATOM 2162 N N . ASP A 1 292 ? -5.110 -32.090 -15.065 1.00 93.69 292 ASP A N 1
ATOM 2163 C CA . ASP A 1 292 ? -5.157 -33.402 -14.414 1.00 93.69 292 ASP A CA 1
ATOM 2164 C C . ASP A 1 292 ? -3.852 -34.185 -14.632 1.00 93.69 292 ASP A C 1
ATOM 2166 O O . ASP A 1 292 ? -3.324 -34.264 -15.741 1.00 93.69 292 ASP A O 1
ATOM 2170 N N . GLY A 1 293 ? -3.339 -34.791 -13.559 1.00 93.75 293 GLY A N 1
ATOM 2171 C CA . GLY A 1 293 ? -2.079 -35.540 -13.577 1.00 93.75 293 GLY A CA 1
ATOM 2172 C C . GLY A 1 293 ? -0.828 -34.701 -13.300 1.00 93.75 293 GLY A C 1
ATOM 2173 O O . GLY A 1 293 ? 0.238 -35.286 -13.110 1.00 93.75 293 GLY A O 1
ATOM 2174 N N . HIS A 1 294 ? -0.950 -33.374 -13.195 1.00 96.00 294 HIS A N 1
ATOM 2175 C CA . HIS A 1 294 ? 0.153 -32.494 -12.820 1.00 96.00 294 HIS A CA 1
ATOM 2176 C C . HIS A 1 294 ? 0.071 -31.998 -11.371 1.00 96.00 294 HIS A C 1
ATOM 2178 O O . HIS A 1 294 ? -0.996 -31.745 -10.819 1.00 96.00 294 HIS A O 1
ATOM 2184 N N . THR A 1 295 ? 1.244 -31.794 -10.774 1.00 96.06 295 THR A N 1
ATOM 2185 C CA . THR A 1 295 ? 1.467 -30.813 -9.701 1.00 96.06 295 THR A CA 1
ATOM 2186 C C . THR A 1 295 ? 1.926 -29.477 -10.294 1.00 96.06 295 THR A C 1
ATOM 2188 O O . THR A 1 295 ? 2.407 -29.445 -11.431 1.00 96.06 295 THR A O 1
ATOM 2191 N N . GLU A 1 296 ? 1.854 -28.388 -9.521 1.00 94.62 296 GLU A N 1
ATOM 2192 C CA . GLU A 1 296 ? 2.393 -27.076 -9.922 1.00 94.62 296 GLU A CA 1
ATOM 2193 C C . GLU A 1 296 ? 3.857 -27.167 -10.367 1.00 94.62 296 GLU A C 1
ATOM 2195 O O . GLU A 1 296 ? 4.198 -26.664 -11.436 1.00 94.62 296 GLU A O 1
ATOM 2200 N N . ASP A 1 297 ? 4.700 -27.883 -9.618 1.00 96.06 297 ASP A N 1
ATOM 2201 C CA . ASP A 1 297 ? 6.112 -28.079 -9.970 1.00 96.06 297 ASP A CA 1
ATOM 2202 C C . ASP A 1 297 ? 6.285 -28.833 -11.293 1.00 96.06 297 ASP A C 1
ATOM 2204 O O . ASP A 1 297 ? 7.100 -28.449 -12.133 1.00 96.06 297 ASP A O 1
ATOM 2208 N N . SER A 1 298 ? 5.510 -29.904 -11.504 1.00 97.25 298 SER A N 1
ATOM 2209 C CA . SER A 1 298 ? 5.607 -30.704 -12.731 1.00 97.25 298 SER A CA 1
ATOM 2210 C C . SER A 1 298 ? 5.134 -29.930 -13.963 1.00 97.25 298 SER A C 1
ATOM 2212 O O . SER A 1 298 ? 5.741 -30.043 -15.025 1.00 97.25 298 SER A O 1
ATOM 2214 N N . TYR A 1 299 ? 4.085 -29.116 -13.815 1.00 97.75 299 TYR A N 1
ATOM 2215 C CA . TYR A 1 299 ? 3.543 -28.315 -14.905 1.00 97.75 299 TYR A CA 1
ATOM 2216 C C . TYR A 1 299 ? 4.460 -27.135 -15.233 1.00 97.75 299 TYR A C 1
ATOM 2218 O O . TYR A 1 299 ? 4.758 -26.881 -16.399 1.00 97.75 299 TYR A O 1
ATOM 2226 N N . LEU A 1 300 ? 4.988 -26.458 -14.206 1.00 97.44 300 LEU A N 1
ATOM 2227 C CA . LEU A 1 300 ? 5.991 -25.413 -14.388 1.00 97.44 300 LEU A CA 1
ATOM 2228 C C . LEU A 1 300 ? 7.220 -25.956 -15.122 1.00 97.44 300 LEU A C 1
ATOM 2230 O O . LEU A 1 300 ? 7.691 -25.326 -16.068 1.00 97.44 300 LEU A O 1
ATOM 2234 N N . ARG A 1 301 ? 7.717 -27.133 -14.725 1.00 97.94 301 ARG A N 1
ATOM 2235 C CA . ARG A 1 301 ? 8.848 -27.792 -15.386 1.00 97.94 301 ARG A CA 1
ATOM 2236 C C . ARG A 1 301 ? 8.584 -28.025 -16.872 1.00 97.94 301 ARG A C 1
ATOM 2238 O O . ARG A 1 301 ? 9.419 -27.642 -17.684 1.00 97.94 301 ARG A O 1
ATOM 2245 N N . GLU A 1 302 ? 7.430 -28.579 -17.234 1.00 97.69 302 GLU A N 1
ATOM 2246 C CA . GLU A 1 302 ? 7.067 -28.811 -18.638 1.00 97.69 302 GLU A CA 1
ATOM 2247 C C . GLU A 1 302 ? 7.091 -27.513 -19.464 1.00 97.69 302 GLU A C 1
ATOM 2249 O O . GLU A 1 302 ? 7.702 -27.448 -20.537 1.00 97.69 302 GLU A O 1
ATOM 2254 N N . LEU A 1 303 ? 6.487 -26.443 -18.937 1.00 97.94 303 LEU A N 1
ATOM 2255 C CA . LEU A 1 303 ? 6.458 -25.139 -19.601 1.00 97.94 303 LEU A CA 1
ATOM 2256 C C . LEU A 1 303 ? 7.861 -24.533 -19.752 1.00 97.94 303 LEU A C 1
ATOM 2258 O O . LEU A 1 303 ? 8.175 -23.946 -20.796 1.00 97.94 303 LEU A O 1
ATOM 2262 N N . VAL A 1 304 ? 8.708 -24.680 -18.730 1.00 98.00 304 VAL A N 1
ATOM 2263 C CA . VAL A 1 304 ? 10.097 -24.206 -18.742 1.00 98.00 304 VAL A CA 1
ATOM 2264 C C . VAL A 1 304 ? 10.923 -24.971 -19.765 1.00 98.00 304 VAL A C 1
ATOM 2266 O O . VAL A 1 304 ? 11.617 -24.336 -20.553 1.00 98.00 304 VAL A O 1
ATOM 2269 N N . GLU A 1 305 ? 10.830 -26.298 -19.817 1.00 97.56 305 GLU A N 1
ATOM 2270 C CA . GLU A 1 305 ? 11.571 -27.117 -20.783 1.00 97.56 305 GLU A CA 1
ATOM 2271 C C . GLU A 1 305 ? 11.191 -26.767 -22.229 1.00 97.56 305 GLU A C 1
ATOM 2273 O O . GLU A 1 305 ? 12.067 -26.566 -23.078 1.00 97.56 305 GLU A O 1
ATOM 2278 N N . ALA A 1 306 ? 9.896 -26.573 -22.500 1.00 96.94 306 ALA A N 1
ATOM 2279 C CA . ALA A 1 306 ? 9.428 -26.093 -23.797 1.00 96.94 306 ALA A CA 1
ATOM 2280 C C . ALA A 1 306 ? 9.962 -24.682 -24.121 1.00 96.94 306 ALA A C 1
ATOM 2282 O O . ALA A 1 306 ? 10.328 -24.389 -25.262 1.00 96.94 306 ALA A O 1
ATOM 2283 N N . GLY A 1 307 ? 10.023 -23.798 -23.123 1.00 95.81 307 GLY A N 1
ATOM 2284 C CA . GLY A 1 307 ? 10.587 -22.454 -23.239 1.00 95.81 307 GLY A CA 1
ATOM 2285 C C . GLY A 1 307 ? 12.093 -22.429 -23.507 1.00 95.81 307 GLY A C 1
ATOM 2286 O O . GLY A 1 307 ? 12.553 -21.690 -24.381 1.00 95.81 307 GLY A O 1
ATOM 2287 N N . LEU A 1 308 ? 12.855 -23.270 -22.804 1.00 96.31 308 LEU A N 1
ATOM 2288 C CA . LEU A 1 308 ? 14.297 -23.437 -22.984 1.00 96.31 308 LEU A CA 1
ATOM 2289 C C . LEU A 1 308 ? 14.618 -23.913 -24.395 1.00 96.31 308 LEU A C 1
ATOM 2291 O O . LEU A 1 308 ? 15.488 -23.334 -25.043 1.00 96.31 308 LEU A O 1
ATOM 2295 N N . LEU A 1 309 ? 13.878 -24.905 -24.899 1.00 96.25 309 LEU A N 1
ATOM 2296 C CA . LEU A 1 309 ? 14.069 -25.398 -26.259 1.00 96.25 309 LEU A CA 1
ATOM 2297 C C . LEU A 1 309 ? 13.862 -24.287 -27.297 1.00 96.25 309 LEU A C 1
ATOM 2299 O O . LEU A 1 309 ? 14.653 -24.173 -28.230 1.00 96.25 309 LEU A O 1
ATOM 2303 N N . ARG A 1 310 ? 12.843 -23.435 -27.115 1.00 92.75 310 ARG A N 1
ATOM 2304 C CA . ARG A 1 310 ? 12.575 -22.304 -28.020 1.00 92.75 310 ARG A CA 1
ATOM 2305 C C . ARG A 1 310 ? 13.650 -21.215 -27.965 1.00 92.75 310 ARG A C 1
ATOM 2307 O O . ARG A 1 310 ? 13.980 -20.663 -29.007 1.00 92.75 310 ARG A O 1
ATOM 2314 N N . ARG A 1 311 ? 14.169 -20.875 -26.777 1.00 90.38 311 ARG A N 1
ATOM 2315 C CA . ARG A 1 311 ? 15.059 -19.707 -26.589 1.00 90.38 311 ARG A CA 1
ATOM 2316 C C . ARG A 1 311 ? 16.555 -20.027 -26.575 1.00 90.38 311 ARG A C 1
ATOM 2318 O O . ARG A 1 311 ? 17.349 -19.223 -27.050 1.00 90.38 311 ARG A O 1
ATOM 2325 N N . TYR A 1 312 ? 16.945 -21.186 -26.050 1.00 92.69 312 TYR A N 1
ATOM 2326 C CA . TYR A 1 312 ? 18.344 -21.620 -25.924 1.00 92.69 312 TYR A CA 1
ATOM 2327 C C . TYR A 1 312 ? 18.681 -22.856 -26.770 1.00 92.69 312 TYR A C 1
ATOM 2329 O O . TYR A 1 312 ? 19.857 -23.189 -26.931 1.00 92.69 312 TYR A O 1
ATOM 2337 N N . GLY A 1 313 ? 17.675 -23.536 -27.322 1.00 94.00 313 GLY A N 1
ATOM 2338 C CA . GLY A 1 313 ? 17.855 -24.789 -28.043 1.00 94.00 313 GLY A CA 1
ATOM 2339 C C . GLY A 1 313 ? 18.017 -25.994 -27.113 1.00 94.00 313 GLY A C 1
ATOM 2340 O O . GLY A 1 313 ? 17.626 -25.989 -25.945 1.00 94.00 313 GLY A O 1
ATOM 2341 N N . THR A 1 314 ? 18.585 -27.062 -27.663 1.00 94.25 314 THR A N 1
ATOM 2342 C CA . THR A 1 314 ? 18.754 -28.362 -26.995 1.00 94.25 314 THR A CA 1
ATOM 2343 C C . THR A 1 314 ? 19.709 -28.323 -25.794 1.00 94.25 314 THR A C 1
ATOM 2345 O O . THR A 1 314 ? 20.538 -27.416 -25.657 1.00 94.25 314 THR A O 1
ATOM 2348 N N . ARG A 1 315 ? 19.637 -29.347 -24.933 1.00 93.81 315 ARG A N 1
ATOM 2349 C CA . ARG A 1 315 ? 20.513 -29.488 -23.757 1.00 93.81 315 ARG A CA 1
ATOM 2350 C C . ARG A 1 315 ? 21.983 -29.614 -24.149 1.00 93.81 315 ARG A C 1
ATOM 2352 O O . ARG A 1 315 ? 22.857 -29.146 -23.427 1.00 93.81 315 ARG A O 1
ATOM 2359 N N . GLU A 1 316 ? 22.242 -30.186 -25.318 1.00 93.25 316 GLU A N 1
ATOM 2360 C CA . GLU A 1 316 ? 23.566 -30.359 -25.902 1.00 93.25 316 GLU A CA 1
ATOM 2361 C C . GLU A 1 316 ? 24.137 -29.036 -26.429 1.00 93.25 316 GLU A C 1
ATOM 2363 O O . GLU A 1 316 ? 25.332 -28.785 -26.279 1.00 93.25 316 GLU A O 1
ATOM 2368 N N . SER A 1 317 ? 23.301 -28.166 -27.011 1.00 93.69 317 SER A N 1
ATOM 2369 C CA . SER A 1 317 ? 23.752 -26.892 -27.591 1.00 93.69 317 SER A CA 1
ATOM 2370 C C . SER A 1 317 ? 24.033 -25.812 -26.547 1.00 93.69 317 SER A C 1
ATOM 2372 O O . SER A 1 317 ? 24.937 -25.001 -26.741 1.00 93.69 317 SER A O 1
ATOM 2374 N N . ARG A 1 318 ? 23.269 -25.779 -25.447 1.00 93.69 318 ARG A N 1
ATOM 2375 C CA . ARG A 1 318 ? 23.404 -24.782 -24.366 1.00 93.69 318 ARG A CA 1
ATOM 2376 C C . ARG A 1 318 ? 23.309 -25.425 -22.975 1.00 93.69 318 ARG A C 1
ATOM 2378 O O . ARG A 1 318 ? 22.384 -25.133 -22.215 1.00 93.69 318 ARG A O 1
ATOM 2385 N N . PRO A 1 319 ? 24.256 -26.307 -22.601 1.00 95.06 319 PRO A N 1
ATOM 2386 C CA . PRO A 1 319 ? 24.183 -27.057 -21.346 1.00 95.06 319 PRO A CA 1
ATOM 2387 C C . PRO A 1 319 ? 24.269 -26.160 -20.102 1.00 95.06 319 PRO A C 1
ATOM 2389 O O . PRO A 1 319 ? 23.828 -26.554 -19.026 1.00 95.06 319 PRO A O 1
ATOM 2392 N N . ASP A 1 320 ? 24.835 -24.960 -20.234 1.00 94.81 320 ASP A N 1
ATOM 2393 C CA . ASP A 1 320 ? 24.838 -23.910 -19.216 1.00 94.81 320 ASP A CA 1
ATOM 2394 C C . ASP A 1 320 ? 23.420 -23.459 -18.842 1.00 94.81 320 ASP A C 1
ATOM 2396 O O . ASP A 1 320 ? 23.086 -23.450 -17.658 1.00 94.81 320 ASP A O 1
ATOM 2400 N N . ALA A 1 321 ? 22.570 -23.176 -19.835 1.00 95.25 321 ALA A N 1
ATOM 2401 C CA . ALA A 1 321 ? 21.208 -22.701 -19.603 1.00 95.25 321 ALA A CA 1
ATOM 2402 C C . ALA A 1 321 ? 20.326 -23.753 -18.932 1.00 95.25 321 ALA A C 1
ATOM 2404 O O . ALA A 1 321 ? 19.618 -23.459 -17.971 1.00 95.25 321 ALA A O 1
ATOM 2405 N N . TRP A 1 322 ? 20.434 -25.001 -19.384 1.00 97.00 322 TRP A N 1
ATOM 2406 C CA . TRP A 1 322 ? 19.698 -26.114 -18.795 1.00 97.00 322 TRP A CA 1
ATOM 2407 C C . TRP A 1 322 ? 20.151 -26.421 -17.363 1.00 97.00 322 TRP A C 1
ATOM 2409 O O . TRP A 1 322 ? 19.313 -26.722 -16.523 1.00 97.00 322 TRP A O 1
ATOM 2419 N N . ARG A 1 323 ? 21.450 -26.320 -17.038 1.00 96.81 323 ARG A N 1
ATOM 2420 C CA . ARG A 1 323 ? 21.912 -26.473 -15.643 1.00 96.81 323 ARG A CA 1
ATOM 2421 C C . ARG A 1 323 ? 21.392 -25.361 -14.737 1.00 96.81 323 ARG A C 1
ATOM 2423 O O . ARG A 1 323 ? 20.982 -25.656 -13.619 1.00 96.81 323 ARG A O 1
ATOM 2430 N N . GLN A 1 324 ? 21.409 -24.116 -15.213 1.00 95.81 324 GLN A N 1
ATOM 2431 C CA . GLN A 1 324 ? 20.871 -22.991 -14.452 1.00 95.81 324 GLN A CA 1
ATOM 2432 C C . GLN A 1 324 ? 19.370 -23.177 -14.198 1.00 95.81 324 GLN A C 1
ATOM 2434 O O . GLN A 1 324 ? 18.928 -23.037 -13.064 1.00 95.81 324 GLN A O 1
ATOM 2439 N N . ALA A 1 325 ? 18.598 -23.575 -15.213 1.00 96.69 325 ALA A N 1
ATOM 2440 C CA . ALA A 1 325 ? 17.168 -23.825 -15.056 1.00 96.69 325 ALA A CA 1
ATOM 2441 C C . ALA A 1 325 ? 16.855 -24.935 -14.038 1.00 96.69 325 ALA A C 1
ATOM 2443 O O . ALA A 1 325 ? 15.934 -24.774 -13.247 1.00 96.69 325 ALA A O 1
ATOM 2444 N N . GLU A 1 326 ? 17.622 -26.032 -14.008 1.00 97.06 326 GLU A N 1
ATOM 2445 C CA . GLU A 1 326 ? 17.441 -27.085 -12.991 1.00 97.06 326 GLU A CA 1
ATOM 2446 C C . GLU A 1 326 ? 17.723 -26.583 -11.575 1.00 97.06 326 GLU A C 1
ATOM 2448 O O . GLU A 1 326 ? 16.999 -26.931 -10.644 1.00 97.06 326 GLU A O 1
ATOM 2453 N N . HIS A 1 327 ? 18.763 -25.761 -11.410 1.00 95.31 327 HIS A N 1
ATOM 2454 C CA . HIS A 1 327 ? 19.065 -25.146 -10.123 1.00 95.31 327 HIS A CA 1
ATOM 2455 C C . HIS A 1 327 ? 17.919 -24.235 -9.666 1.00 95.31 327 HIS A C 1
ATOM 2457 O O . HIS A 1 327 ? 17.432 -24.381 -8.546 1.00 95.31 327 HIS A O 1
ATOM 2463 N N . GLU A 1 328 ? 17.446 -23.349 -10.548 1.00 95.44 328 GLU A N 1
ATOM 2464 C CA . GLU A 1 328 ? 16.326 -22.454 -10.249 1.00 95.44 328 GLU A CA 1
ATOM 2465 C C . GLU A 1 328 ? 15.041 -23.235 -9.940 1.00 95.44 328 GLU A C 1
ATOM 2467 O O . GLU A 1 328 ? 14.374 -22.926 -8.958 1.00 95.44 328 GLU A O 1
ATOM 2472 N N . LEU A 1 329 ? 14.712 -24.275 -10.720 1.00 96.38 329 LEU A N 1
ATOM 2473 C CA . LEU A 1 329 ? 13.530 -25.117 -10.494 1.00 96.38 329 LEU A CA 1
ATOM 2474 C C . LEU A 1 329 ? 13.600 -25.839 -9.143 1.00 96.38 329 LEU A C 1
ATOM 2476 O O . LEU A 1 329 ? 12.581 -25.943 -8.467 1.00 96.38 329 LEU A O 1
ATOM 2480 N N . GLY A 1 330 ? 14.788 -26.300 -8.735 1.00 95.19 330 GLY A N 1
ATOM 2481 C CA . GLY A 1 330 ? 15.005 -26.882 -7.410 1.00 95.19 330 GLY A CA 1
ATOM 2482 C C . GLY A 1 330 ? 14.709 -25.886 -6.288 1.00 95.19 330 GLY A C 1
ATOM 2483 O O . GLY A 1 330 ? 13.914 -26.182 -5.403 1.00 95.19 330 GLY A O 1
ATOM 2484 N N . VAL A 1 331 ? 15.260 -24.670 -6.374 1.00 92.19 331 VAL A N 1
ATOM 2485 C CA . VAL A 1 331 ? 15.004 -23.608 -5.383 1.00 92.19 331 VAL A CA 1
ATOM 2486 C C . VAL A 1 331 ? 13.523 -23.209 -5.351 1.00 92.19 331 VAL A C 1
ATOM 2488 O O . VAL A 1 331 ? 12.969 -22.974 -4.280 1.00 92.19 331 VAL A O 1
ATOM 2491 N N . VAL A 1 332 ? 12.864 -23.133 -6.510 1.00 91.69 332 VAL A N 1
ATOM 2492 C CA . VAL A 1 332 ? 11.431 -22.809 -6.602 1.00 91.69 332 VAL A CA 1
ATOM 2493 C C . VAL A 1 332 ? 10.567 -23.885 -5.941 1.00 91.69 332 VAL A C 1
ATOM 2495 O O . VAL A 1 332 ? 9.628 -23.530 -5.228 1.00 91.69 332 VAL A O 1
ATOM 2498 N N . ALA A 1 333 ? 10.896 -25.163 -6.139 1.00 92.06 333 ALA A N 1
ATOM 2499 C CA . ALA A 1 333 ? 10.193 -26.281 -5.514 1.00 92.06 333 ALA A CA 1
ATOM 2500 C C . ALA A 1 333 ? 10.407 -26.306 -3.991 1.00 92.06 333 ALA A C 1
ATOM 2502 O O . ALA A 1 333 ? 9.438 -26.399 -3.239 1.00 92.06 333 ALA A O 1
ATOM 2503 N N . ASP A 1 334 ? 11.649 -26.129 -3.527 1.00 90.38 334 ASP A N 1
ATOM 2504 C CA . ASP A 1 334 ? 11.990 -26.113 -2.096 1.00 90.38 334 ASP A CA 1
ATOM 2505 C C . ASP A 1 334 ? 11.255 -24.999 -1.328 1.00 90.38 334 ASP A C 1
ATOM 2507 O O . ASP A 1 334 ? 10.914 -25.162 -0.155 1.00 90.38 334 ASP A O 1
ATOM 2511 N N . LEU A 1 335 ? 10.984 -23.869 -1.992 1.00 86.31 335 LEU A N 1
ATOM 2512 C CA . LEU A 1 335 ? 10.261 -22.728 -1.420 1.00 86.31 335 LEU A CA 1
ATOM 2513 C C . LEU A 1 335 ? 8.747 -22.759 -1.676 1.00 86.31 335 LEU A C 1
ATOM 2515 O O . LEU A 1 335 ? 8.030 -21.898 -1.166 1.00 86.31 335 LEU A O 1
ATOM 2519 N N . GLY A 1 336 ? 8.246 -23.723 -2.456 1.00 86.88 336 GLY A N 1
ATOM 2520 C CA . GLY A 1 336 ? 6.826 -23.827 -2.800 1.00 86.88 336 GLY A CA 1
ATOM 2521 C C . GLY A 1 336 ? 6.312 -22.660 -3.652 1.00 86.88 336 GLY A C 1
ATOM 2522 O O . GLY A 1 336 ? 5.178 -22.217 -3.478 1.00 86.88 336 GLY A O 1
ATOM 2523 N N . PHE A 1 337 ? 7.141 -22.127 -4.555 1.00 87.94 337 PHE A N 1
ATOM 2524 C CA . PHE A 1 337 ? 6.812 -20.950 -5.371 1.00 87.94 337 PHE A CA 1
ATOM 2525 C C . PHE A 1 337 ? 6.336 -21.269 -6.793 1.00 87.94 337 PHE A C 1
ATOM 2527 O O . PHE A 1 337 ? 6.112 -20.340 -7.568 1.00 87.94 337 PHE A O 1
ATOM 2534 N N . ALA A 1 338 ? 6.130 -22.536 -7.163 1.00 91.25 338 ALA A N 1
ATOM 2535 C CA . ALA A 1 338 ? 5.726 -22.887 -8.526 1.00 91.25 338 ALA A CA 1
ATOM 2536 C C . ALA A 1 338 ? 4.433 -22.181 -8.981 1.00 91.25 338 ALA A C 1
ATOM 2538 O O . ALA A 1 338 ? 4.402 -21.604 -10.072 1.00 91.25 338 ALA A O 1
ATOM 2539 N N . GLY A 1 339 ? 3.411 -22.118 -8.119 1.00 88.94 339 GLY A N 1
ATOM 2540 C CA . GLY A 1 339 ? 2.159 -21.403 -8.393 1.00 88.94 339 GLY A CA 1
ATOM 2541 C C . GLY A 1 339 ? 2.357 -19.928 -8.747 1.00 88.94 339 GLY A C 1
ATOM 2542 O O . GLY A 1 339 ? 1.695 -19.401 -9.638 1.00 88.94 339 GLY A O 1
ATOM 2543 N N . PHE A 1 340 ? 3.335 -19.266 -8.127 1.00 86.75 340 PHE A N 1
ATOM 2544 C CA . PHE A 1 340 ? 3.645 -17.861 -8.390 1.00 86.75 340 PHE A CA 1
ATOM 2545 C C . PHE A 1 340 ? 4.181 -17.626 -9.811 1.00 86.75 340 PHE A C 1
ATOM 2547 O O . PHE A 1 340 ? 3.763 -16.686 -10.490 1.00 86.75 340 PHE A O 1
ATOM 2554 N N . PHE A 1 341 ? 5.059 -18.508 -10.298 1.00 91.19 341 PHE A N 1
ATOM 2555 C CA . PHE A 1 341 ? 5.557 -18.446 -11.676 1.00 91.19 341 PHE A CA 1
ATOM 2556 C C . PHE A 1 341 ? 4.466 -18.780 -12.693 1.00 91.19 341 PHE A C 1
ATOM 2558 O O . PHE A 1 341 ? 4.395 -18.139 -13.743 1.00 91.19 341 PHE A O 1
ATOM 2565 N N . LEU A 1 342 ? 3.600 -19.748 -12.377 1.00 93.06 342 LEU A N 1
ATOM 2566 C CA . LEU A 1 342 ? 2.479 -20.133 -13.234 1.00 93.06 342 LEU A CA 1
ATOM 2567 C C . LEU A 1 342 ? 1.457 -19.003 -13.388 1.00 93.06 342 LEU A C 1
ATOM 2569 O O . LEU A 1 342 ? 0.999 -18.754 -14.498 1.00 93.06 342 LEU A O 1
ATOM 2573 N N . ILE A 1 343 ? 1.159 -18.265 -12.315 1.00 91.25 343 ILE A N 1
ATOM 2574 C CA . ILE A 1 343 ? 0.313 -17.065 -12.377 1.00 91.25 343 ILE A CA 1
ATOM 2575 C C . ILE A 1 343 ? 0.924 -16.030 -13.325 1.00 91.25 343 ILE A C 1
ATOM 2577 O O . ILE A 1 343 ? 0.252 -15.567 -14.243 1.00 91.25 343 ILE A O 1
ATOM 2581 N N . ALA A 1 344 ? 2.202 -15.682 -13.140 1.00 91.88 344 ALA A N 1
ATOM 2582 C CA . ALA A 1 344 ? 2.863 -14.695 -13.991 1.00 91.88 344 ALA A CA 1
ATOM 2583 C C . ALA A 1 344 ? 2.892 -15.131 -15.468 1.00 91.88 344 ALA A C 1
ATOM 2585 O O . ALA A 1 344 ? 2.641 -14.321 -16.362 1.00 91.88 344 ALA A O 1
ATOM 2586 N N . TRP A 1 345 ? 3.151 -16.416 -15.730 1.00 94.25 345 TRP A N 1
ATOM 2587 C CA . TRP A 1 345 ? 3.081 -16.993 -17.072 1.00 94.25 345 TRP A CA 1
ATOM 2588 C C . TRP A 1 345 ? 1.679 -16.891 -17.672 1.00 94.25 345 TRP A C 1
ATOM 2590 O O . TRP A 1 345 ? 1.541 -16.461 -18.815 1.00 94.25 345 TRP A O 1
ATOM 2600 N N . ASP A 1 346 ? 0.645 -17.246 -16.914 1.00 94.25 346 ASP A N 1
ATOM 2601 C CA . ASP A 1 346 ? -0.731 -17.275 -17.400 1.00 94.25 346 ASP A CA 1
ATOM 2602 C C . ASP A 1 346 ? -1.268 -15.876 -17.731 1.00 94.25 346 ASP A C 1
ATOM 2604 O O . ASP A 1 346 ? -1.975 -15.704 -18.723 1.00 94.25 346 ASP A O 1
ATOM 2608 N N . VAL A 1 347 ? -0.863 -14.855 -16.971 1.00 93.88 347 VAL A N 1
ATOM 2609 C CA . VAL A 1 347 ? -1.188 -13.454 -17.277 1.00 93.88 347 VAL A CA 1
ATOM 2610 C C . VAL A 1 347 ? -0.531 -13.006 -18.587 1.00 93.88 347 VAL A C 1
ATOM 2612 O O . VAL A 1 347 ? -1.181 -12.383 -19.428 1.00 93.88 347 VAL A O 1
ATOM 2615 N N . VAL A 1 348 ? 0.745 -13.345 -18.804 1.00 94.31 348 VAL A N 1
ATOM 2616 C CA . VAL A 1 348 ? 1.443 -13.028 -20.064 1.00 94.31 348 VAL A CA 1
ATOM 2617 C C . VAL A 1 348 ? 0.865 -13.827 -21.237 1.00 94.31 348 VAL A C 1
ATOM 2619 O O . VAL A 1 348 ? 0.743 -13.296 -22.340 1.00 94.31 348 VAL A O 1
ATOM 2622 N N . ARG A 1 349 ? 0.474 -15.086 -21.014 1.00 95.12 349 ARG A N 1
ATOM 2623 C CA . ARG A 1 349 ? -0.231 -15.919 -21.997 1.00 95.12 349 ARG A CA 1
ATOM 2624 C C . ARG A 1 349 ? -1.552 -15.268 -22.408 1.00 95.12 349 ARG A C 1
ATOM 2626 O O . ARG A 1 349 ? -1.772 -15.083 -23.600 1.00 95.12 349 ARG A O 1
ATOM 2633 N N . PHE A 1 350 ? -2.380 -14.860 -21.443 1.00 96.31 350 PHE A N 1
ATOM 2634 C CA . PHE A 1 350 ? -3.633 -14.150 -21.707 1.00 96.31 350 PHE A CA 1
ATOM 2635 C C . PHE A 1 350 ? -3.407 -12.884 -22.539 1.00 96.31 350 PHE A C 1
ATOM 2637 O O . PHE A 1 350 ? -4.103 -12.679 -23.532 1.00 96.31 350 PHE A O 1
ATOM 2644 N N . ALA A 1 351 ? -2.417 -12.065 -22.167 1.00 94.94 351 ALA A N 1
ATOM 2645 C CA . ALA A 1 351 ? -2.078 -10.844 -22.892 1.00 94.94 351 ALA A CA 1
ATOM 2646 C C . ALA A 1 351 ? -1.736 -11.131 -24.367 1.00 94.94 351 ALA A C 1
ATOM 2648 O O . ALA A 1 351 ? -2.262 -10.471 -25.261 1.00 94.94 351 ALA A O 1
ATOM 2649 N N . ARG A 1 352 ? -0.927 -12.164 -24.633 1.00 91.88 352 ARG A N 1
ATOM 2650 C CA . ARG A 1 352 ? -0.545 -12.581 -25.994 1.00 91.88 352 ARG A CA 1
ATOM 2651 C C . ARG A 1 352 ? -1.700 -13.122 -26.834 1.00 91.88 352 ARG A C 1
ATOM 2653 O O . ARG A 1 352 ? -1.679 -12.969 -28.048 1.00 91.88 352 ARG A O 1
ATOM 2660 N N . GLU A 1 353 ? -2.673 -13.775 -26.209 1.00 94.62 353 GLU A N 1
ATOM 2661 C CA . GLU A 1 353 ? -3.813 -14.384 -26.907 1.00 94.62 353 GLU A CA 1
ATOM 2662 C C . GLU A 1 353 ? -4.883 -13.372 -27.338 1.00 94.62 353 GLU A C 1
ATOM 2664 O O . GLU A 1 353 ? -5.759 -13.715 -28.136 1.00 94.62 353 GLU A O 1
ATOM 2669 N N . GLN A 1 354 ? -4.819 -12.130 -26.846 1.00 94.38 354 GLN A N 1
ATOM 2670 C CA . GLN A 1 354 ? -5.740 -11.080 -27.274 1.00 94.38 354 GLN A CA 1
ATOM 2671 C C . GLN A 1 354 ? -5.551 -10.718 -28.752 1.00 94.38 354 GLN A C 1
ATOM 2673 O O . GLN A 1 354 ? -4.508 -10.971 -29.353 1.00 94.38 354 GLN A O 1
ATOM 2678 N N . GLN A 1 355 ? -6.576 -10.102 -29.344 1.00 90.25 355 GLN A N 1
ATOM 2679 C CA . GLN A 1 355 ? -6.555 -9.639 -30.731 1.00 90.25 355 GLN A CA 1
ATOM 2680 C C . GLN A 1 355 ? -6.912 -8.143 -30.799 1.00 90.25 355 GLN A C 1
ATOM 2682 O O . GLN A 1 355 ? -8.072 -7.801 -30.565 1.00 90.25 355 GLN A O 1
ATOM 2687 N N . PRO A 1 356 ? -5.946 -7.250 -31.099 1.00 88.56 356 PRO A N 1
ATOM 2688 C CA . PRO A 1 356 ? -4.511 -7.536 -31.239 1.00 88.56 356 PRO A CA 1
ATOM 2689 C C . PRO A 1 356 ? -3.875 -7.979 -29.902 1.00 88.56 356 PRO A C 1
ATOM 2691 O O . PRO A 1 356 ? -4.477 -7.752 -28.845 1.00 88.56 356 PRO A O 1
ATOM 2694 N N . PRO A 1 357 ? -2.677 -8.593 -29.906 1.00 91.06 357 PRO A N 1
ATOM 2695 C CA . PRO A 1 357 ? -1.977 -8.969 -28.677 1.00 91.06 357 PRO A CA 1
ATOM 2696 C C . PRO A 1 357 ? -1.713 -7.765 -27.767 1.00 91.06 357 PRO A C 1
ATOM 2698 O O . PRO A 1 357 ? -1.406 -6.673 -28.244 1.00 91.06 357 PRO A O 1
ATOM 2701 N N . ILE A 1 358 ? -1.814 -7.964 -26.452 1.00 94.12 358 ILE A N 1
ATOM 2702 C CA . ILE A 1 358 ? -1.404 -6.967 -25.461 1.00 94.12 358 ILE A CA 1
ATOM 2703 C C . ILE A 1 358 ? 0.101 -7.101 -25.228 1.00 94.12 358 ILE A C 1
ATOM 2705 O O . ILE A 1 358 ? 0.575 -8.160 -24.806 1.00 94.12 358 ILE A O 1
ATOM 2709 N N . LEU A 1 359 ? 0.860 -6.024 -25.447 1.00 92.31 359 LEU A N 1
ATOM 2710 C CA . LEU A 1 359 ? 2.291 -6.028 -25.134 1.00 92.31 359 LEU A CA 1
ATOM 2711 C C . LEU A 1 359 ? 2.505 -6.135 -23.621 1.00 92.31 359 LEU A C 1
ATOM 2713 O O . LEU A 1 359 ? 1.940 -5.357 -22.848 1.00 92.31 359 LEU A O 1
ATOM 2717 N N . ALA A 1 360 ? 3.352 -7.087 -23.225 1.00 91.56 360 ALA A N 1
ATOM 2718 C CA . ALA A 1 360 ? 3.706 -7.367 -21.842 1.00 91.56 360 ALA A CA 1
ATOM 2719 C C . ALA A 1 360 ? 5.226 -7.532 -21.690 1.00 91.56 360 ALA A C 1
ATOM 2721 O O . ALA A 1 360 ? 5.857 -8.224 -22.490 1.00 91.56 360 ALA A O 1
ATOM 2722 N N . GLN A 1 361 ? 5.811 -6.933 -20.652 1.00 89.25 361 GLN A N 1
ATOM 2723 C CA . GLN A 1 361 ? 7.245 -7.024 -20.372 1.00 89.25 361 GLN A CA 1
ATOM 2724 C C . GLN A 1 361 ? 7.508 -7.177 -18.871 1.00 89.25 361 GLN A C 1
ATOM 2726 O O . GLN A 1 361 ? 7.246 -6.280 -18.073 1.00 89.25 361 GLN A O 1
ATOM 2731 N N . GLY A 1 362 ? 8.081 -8.315 -18.482 1.00 87.81 362 GLY A N 1
ATOM 2732 C CA . GLY A 1 362 ? 8.550 -8.560 -17.122 1.00 87.81 362 GLY A CA 1
ATOM 2733 C C . GLY A 1 362 ? 9.759 -7.691 -16.768 1.00 87.81 362 GLY A C 1
ATOM 2734 O O . GLY A 1 362 ? 10.697 -7.562 -17.567 1.00 87.81 362 GLY A O 1
ATOM 2735 N N . ARG A 1 363 ? 9.756 -7.131 -15.554 1.00 86.50 363 ARG A N 1
ATOM 2736 C CA . ARG A 1 363 ? 10.795 -6.223 -15.045 1.00 86.50 363 ARG A CA 1
ATOM 2737 C C . ARG A 1 363 ? 11.241 -6.573 -13.622 1.00 86.50 363 ARG A C 1
ATOM 2739 O O . ARG A 1 363 ? 10.718 -7.467 -12.962 1.00 86.50 363 ARG A O 1
ATOM 2746 N N . GLY A 1 364 ? 12.199 -5.795 -13.115 1.00 85.50 364 GLY A N 1
ATOM 2747 C CA . GLY A 1 364 ? 12.650 -5.899 -11.726 1.00 85.50 364 GLY A CA 1
ATOM 2748 C C . GLY A 1 364 ? 13.550 -7.113 -11.513 1.00 85.50 364 GLY A C 1
ATOM 2749 O O . GLY A 1 364 ? 14.216 -7.564 -12.442 1.00 85.50 364 GLY A O 1
ATOM 2750 N N . SER A 1 365 ? 13.584 -7.648 -10.290 1.00 85.81 365 SER A N 1
ATOM 2751 C CA . SER A 1 365 ? 14.464 -8.779 -9.978 1.00 85.81 365 SER A CA 1
ATOM 2752 C C . SER A 1 365 ? 14.078 -10.075 -10.691 1.00 85.81 365 SER A C 1
ATOM 2754 O O . SER A 1 365 ? 14.949 -10.918 -10.872 1.00 85.81 365 SER A O 1
ATOM 2756 N N . ALA A 1 366 ? 12.832 -10.224 -11.149 1.00 88.06 366 ALA A N 1
ATOM 2757 C CA . ALA A 1 366 ? 12.399 -11.396 -11.909 1.00 88.06 366 ALA A CA 1
ATOM 2758 C C . ALA A 1 366 ? 13.228 -11.616 -13.190 1.00 88.06 366 ALA A C 1
ATOM 2760 O O . ALA A 1 366 ? 13.452 -12.753 -13.592 1.00 88.06 366 ALA A O 1
ATOM 2761 N N . ALA A 1 367 ? 13.773 -10.548 -13.786 1.00 90.12 367 ALA A N 1
ATOM 2762 C CA . ALA A 1 367 ? 14.633 -10.643 -14.966 1.00 90.12 367 ALA A CA 1
ATOM 2763 C C . ALA A 1 367 ? 15.992 -11.335 -14.707 1.00 90.12 367 ALA A C 1
ATOM 2765 O O . ALA A 1 367 ? 16.722 -11.594 -15.657 1.00 90.12 367 ALA A O 1
ATOM 2766 N N . ASN A 1 368 ? 16.345 -11.656 -13.452 1.00 91.06 368 ASN A N 1
ATOM 2767 C CA . ASN A 1 368 ? 17.534 -12.462 -13.139 1.00 91.06 368 ASN A CA 1
ATOM 2768 C C . ASN A 1 368 ? 17.318 -13.977 -13.338 1.00 91.06 368 ASN A C 1
ATOM 2770 O O . ASN A 1 368 ? 18.264 -14.733 -13.151 1.00 91.06 368 ASN A O 1
ATOM 2774 N N . SER A 1 369 ? 16.103 -14.432 -13.665 1.00 94.44 369 SER A N 1
ATOM 2775 C CA . SER A 1 369 ? 15.753 -15.857 -13.718 1.00 94.44 369 SER A CA 1
ATOM 2776 C C . SER A 1 369 ? 15.668 -16.402 -15.143 1.00 94.44 369 SER A C 1
ATOM 2778 O O . SER A 1 369 ? 14.979 -15.844 -16.004 1.00 94.44 369 SER A O 1
ATOM 2780 N N . VAL A 1 370 ? 16.326 -17.541 -15.376 1.00 95.75 370 VAL A N 1
ATOM 2781 C CA . VAL A 1 370 ? 16.216 -18.307 -16.625 1.00 95.75 370 VAL A CA 1
ATOM 2782 C C . VAL A 1 370 ? 14.800 -18.855 -16.801 1.00 95.75 370 VAL A C 1
ATOM 2784 O O . VAL A 1 370 ? 14.304 -18.864 -17.927 1.00 95.75 370 VAL A O 1
ATOM 2787 N N . ILE A 1 371 ? 14.116 -19.240 -15.716 1.00 96.12 371 ILE A N 1
ATOM 2788 C CA . ILE A 1 371 ? 12.703 -19.660 -15.753 1.00 96.12 371 ILE A CA 1
ATOM 2789 C C . ILE A 1 371 ? 11.828 -18.539 -16.335 1.00 96.12 371 ILE A C 1
ATOM 2791 O O . ILE A 1 371 ? 11.080 -18.767 -17.285 1.00 96.12 371 ILE A O 1
ATOM 2795 N N . VAL A 1 372 ? 11.955 -17.311 -15.819 1.00 94.75 372 VAL A N 1
ATOM 2796 C CA . VAL A 1 372 ? 11.175 -16.143 -16.283 1.00 94.75 372 VAL A CA 1
ATOM 2797 C C . VAL A 1 372 ? 11.436 -15.852 -17.764 1.00 94.75 372 VAL A C 1
ATOM 2799 O O . VAL A 1 372 ? 10.499 -15.554 -18.514 1.00 94.75 372 VAL A O 1
ATOM 2802 N N . HIS A 1 373 ? 12.691 -15.973 -18.208 1.00 93.69 373 HIS A N 1
ATOM 2803 C CA . HIS A 1 373 ? 13.043 -15.824 -19.618 1.00 93.69 373 HIS A CA 1
ATOM 2804 C C . HIS A 1 373 ? 12.443 -16.941 -20.488 1.00 93.69 373 HIS A C 1
ATOM 2806 O O . HIS A 1 373 ? 11.821 -16.656 -21.511 1.00 93.69 373 HIS A O 1
ATOM 2812 N N . ALA A 1 374 ? 12.565 -18.206 -20.072 1.00 95.19 374 ALA A N 1
ATOM 2813 C CA . ALA A 1 374 ? 12.055 -19.375 -20.795 1.00 95.19 374 ALA A CA 1
ATOM 2814 C C . ALA A 1 374 ? 10.529 -19.326 -20.985 1.00 95.19 374 ALA A C 1
ATOM 2816 O O . ALA A 1 374 ? 10.029 -19.567 -22.087 1.00 95.19 374 ALA A O 1
ATOM 2817 N N . LEU A 1 375 ? 9.792 -18.917 -19.948 1.00 94.88 375 LEU A N 1
ATOM 2818 C CA . LEU A 1 375 ? 8.339 -18.702 -19.998 1.00 94.88 375 LEU A CA 1
ATOM 2819 C C . LEU A 1 375 ? 7.940 -17.505 -20.882 1.00 94.88 375 LEU A C 1
ATOM 2821 O O . LEU A 1 375 ? 6.764 -17.299 -21.180 1.00 94.88 375 LEU A O 1
ATOM 2825 N N . GLY A 1 376 ? 8.916 -16.710 -21.328 1.00 90.94 376 GLY A N 1
ATOM 2826 C CA . GLY A 1 376 ? 8.701 -15.514 -22.125 1.00 90.94 376 GLY A CA 1
ATOM 2827 C C . GLY A 1 376 ? 8.047 -14.386 -21.337 1.00 90.94 376 GLY A C 1
ATOM 2828 O O . GLY A 1 376 ? 7.424 -13.529 -21.950 1.00 90.94 376 GLY A O 1
ATOM 2829 N N . ILE A 1 377 ? 8.160 -14.386 -20.009 1.00 92.50 377 ILE A N 1
ATOM 2830 C CA . ILE A 1 377 ? 7.661 -13.294 -19.169 1.00 92.50 377 ILE A CA 1
ATOM 2831 C C . ILE A 1 377 ? 8.571 -12.069 -19.332 1.00 92.50 377 ILE A C 1
ATOM 2833 O O . ILE A 1 377 ? 8.084 -10.946 -19.397 1.00 92.50 377 ILE A O 1
ATOM 2837 N N . SER A 1 378 ? 9.888 -12.271 -19.455 1.00 89.75 378 SER A N 1
ATOM 2838 C CA . SER A 1 378 ? 10.855 -11.204 -19.742 1.00 89.75 378 SER A CA 1
ATOM 2839 C C . SER A 1 378 ? 11.682 -11.508 -20.991 1.00 89.75 378 SER A C 1
ATOM 2841 O O . SER A 1 378 ? 12.138 -12.634 -21.194 1.00 89.75 378 SER A O 1
ATOM 2843 N N . ALA A 1 379 ? 11.936 -10.482 -21.807 1.00 86.38 379 ALA A N 1
ATOM 2844 C CA . ALA A 1 379 ? 12.870 -10.555 -22.931 1.00 86.38 379 ALA A CA 1
ATOM 2845 C C . ALA A 1 379 ? 14.361 -10.603 -22.521 1.00 86.38 379 ALA A C 1
ATOM 2847 O O . ALA A 1 379 ? 15.206 -10.935 -23.350 1.00 86.38 379 ALA A O 1
ATOM 2848 N N . VAL A 1 380 ? 14.706 -10.306 -21.261 1.00 87.12 380 VAL A N 1
ATOM 2849 C CA . VAL A 1 380 ? 16.103 -10.262 -20.788 1.00 87.12 380 VAL A CA 1
ATOM 2850 C C . VAL A 1 380 ? 16.663 -11.676 -20.613 1.00 87.12 380 VAL A C 1
ATOM 2852 O O . VAL A 1 380 ? 16.099 -12.458 -19.857 1.00 87.12 380 VAL A O 1
ATOM 2855 N N . ASP A 1 381 ? 17.781 -11.988 -21.280 1.00 90.56 381 ASP A N 1
ATOM 2856 C CA . ASP A 1 381 ? 18.538 -13.238 -21.092 1.00 90.56 381 ASP A CA 1
ATOM 2857 C C . ASP A 1 381 ? 19.533 -13.086 -19.920 1.00 90.56 381 ASP A C 1
ATOM 2859 O O . ASP A 1 381 ? 20.578 -12.440 -20.083 1.00 90.56 381 ASP A O 1
ATOM 2863 N N . PRO A 1 382 ? 19.261 -13.672 -18.739 1.00 91.62 382 PRO A N 1
ATOM 2864 C CA . PRO A 1 382 ? 20.109 -13.488 -17.563 1.00 91.62 382 PRO A CA 1
ATOM 2865 C C . PRO A 1 382 ? 21.515 -14.068 -17.739 1.00 91.62 382 PRO A C 1
ATOM 2867 O O . PRO A 1 382 ? 22.465 -13.527 -17.174 1.00 91.62 382 PRO A O 1
ATOM 2870 N N . LEU A 1 383 ? 21.689 -15.104 -18.565 1.00 91.81 383 LEU A N 1
ATOM 2871 C CA . LEU A 1 383 ? 22.994 -15.725 -18.803 1.00 91.81 383 LEU A CA 1
ATOM 2872 C C . LEU A 1 383 ? 23.867 -14.841 -19.687 1.00 91.81 383 LEU A C 1
ATOM 2874 O O . LEU A 1 383 ? 25.042 -14.634 -19.387 1.00 91.81 383 LEU A O 1
ATOM 2878 N N . ARG A 1 384 ? 23.286 -14.254 -20.742 1.00 88.69 384 ARG A N 1
ATOM 2879 C CA . ARG A 1 384 ? 23.991 -13.307 -21.622 1.00 88.69 384 ARG A CA 1
ATOM 2880 C C . ARG A 1 384 ? 24.527 -12.097 -20.856 1.00 88.69 384 ARG A C 1
ATOM 2882 O O . ARG A 1 384 ? 25.596 -11.582 -21.192 1.00 88.69 384 ARG A O 1
ATOM 2889 N N . TYR A 1 385 ? 23.789 -11.628 -19.850 1.00 88.00 385 TYR A N 1
ATOM 2890 C CA . TYR A 1 385 ? 24.161 -10.443 -19.074 1.00 88.00 385 TYR A CA 1
ATOM 2891 C C . TYR A 1 385 ? 24.845 -10.750 -17.732 1.00 88.00 385 TYR A C 1
ATOM 2893 O O . TYR A 1 385 ? 25.316 -9.813 -17.087 1.00 88.00 385 TYR A O 1
ATOM 2901 N N . GLY A 1 386 ? 24.985 -12.025 -17.351 1.00 87.50 386 GLY A N 1
ATOM 2902 C CA . GLY A 1 386 ? 25.636 -12.438 -16.103 1.00 87.50 386 GLY A CA 1
ATOM 2903 C C . GLY A 1 386 ? 24.876 -11.972 -14.859 1.00 87.50 386 GLY A C 1
ATOM 2904 O O . GLY A 1 386 ? 25.484 -11.450 -13.923 1.00 87.50 386 GLY A O 1
ATOM 2905 N N . LEU A 1 387 ? 23.548 -12.084 -14.900 1.00 89.62 387 LEU A N 1
ATOM 2906 C CA . LEU A 1 387 ? 22.648 -11.709 -13.815 1.00 89.62 387 LEU A CA 1
ATOM 2907 C C . LEU A 1 387 ? 22.640 -12.755 -12.693 1.00 89.62 387 LEU A C 1
ATOM 2909 O O . LEU A 1 387 ? 22.924 -13.929 -12.922 1.00 89.62 387 LEU A O 1
ATOM 2913 N N . LEU A 1 388 ? 22.325 -12.313 -11.473 1.00 86.38 388 LEU A N 1
ATOM 2914 C CA . LEU A 1 388 ? 22.416 -13.130 -10.260 1.00 86.38 388 LEU A CA 1
ATOM 2915 C C . LEU A 1 388 ? 21.024 -13.604 -9.827 1.00 86.38 388 LEU A C 1
ATOM 2917 O O . LEU A 1 388 ? 20.226 -12.795 -9.352 1.00 86.38 388 LEU A O 1
ATOM 2921 N N . PHE A 1 389 ? 20.738 -14.903 -9.938 1.00 88.69 389 PHE A N 1
ATOM 2922 C CA . PHE A 1 389 ? 19.436 -15.466 -9.558 1.00 88.69 389 PHE A CA 1
ATOM 2923 C C . PHE A 1 389 ? 19.090 -15.213 -8.080 1.00 88.69 389 PHE A C 1
ATOM 2925 O O . PHE A 1 389 ? 17.959 -14.853 -7.761 1.00 88.69 389 PHE A O 1
ATOM 2932 N N . GLU A 1 390 ? 20.072 -15.263 -7.178 1.00 85.25 390 GLU A N 1
ATOM 2933 C CA . GLU A 1 390 ? 19.896 -15.072 -5.731 1.00 85.25 390 GLU A CA 1
ATOM 2934 C C . GLU A 1 390 ? 19.412 -13.658 -5.369 1.00 85.25 390 GLU A C 1
ATOM 2936 O O . GLU A 1 390 ? 18.836 -13.434 -4.297 1.00 85.25 390 GLU A O 1
ATOM 2941 N N . ARG A 1 391 ? 19.589 -12.686 -6.280 1.00 83.19 391 ARG A N 1
ATOM 2942 C CA . ARG A 1 391 ? 18.987 -11.349 -6.158 1.00 83.19 391 ARG A CA 1
ATOM 2943 C C . ARG A 1 391 ? 17.462 -11.410 -6.221 1.00 83.19 391 ARG A C 1
ATOM 2945 O O . ARG A 1 391 ? 16.788 -10.535 -5.657 1.00 83.19 391 ARG A O 1
ATOM 2952 N N . PHE A 1 392 ? 16.927 -12.390 -6.938 1.00 87.12 392 PHE A N 1
ATOM 2953 C CA . PHE A 1 392 ? 15.505 -12.643 -7.060 1.00 87.12 392 PHE A CA 1
ATOM 2954 C C . PHE A 1 392 ? 15.004 -13.516 -5.910 1.00 87.12 392 PHE A C 1
ATOM 2956 O O . PHE A 1 392 ? 14.203 -13.028 -5.111 1.00 87.12 392 PHE A O 1
ATOM 2963 N N . ILE A 1 393 ? 15.508 -14.747 -5.786 1.00 84.38 393 ILE A N 1
ATOM 2964 C CA . ILE A 1 393 ? 15.017 -15.753 -4.832 1.00 84.38 393 ILE A CA 1
ATOM 2965 C C . ILE A 1 393 ? 16.199 -16.467 -4.162 1.00 84.38 393 ILE A C 1
ATOM 2967 O O . ILE A 1 393 ? 17.123 -16.899 -4.839 1.00 84.38 393 ILE A O 1
ATOM 2971 N N . HIS A 1 394 ? 16.156 -16.612 -2.834 1.00 80.19 394 HIS A N 1
ATOM 2972 C CA . HIS A 1 394 ? 17.029 -17.505 -2.061 1.00 80.19 394 HIS A CA 1
ATOM 2973 C C . HIS A 1 394 ? 16.349 -17.891 -0.728 1.00 80.19 394 HIS A C 1
ATOM 2975 O O . HIS A 1 394 ? 15.477 -17.141 -0.281 1.00 80.19 394 HIS A O 1
ATOM 2981 N N . PRO A 1 395 ? 16.731 -19.011 -0.078 1.00 74.62 395 PRO A N 1
ATOM 2982 C CA . PRO A 1 395 ? 16.018 -19.534 1.096 1.00 74.62 395 PRO A CA 1
ATOM 2983 C C . PRO A 1 395 ? 15.952 -18.598 2.304 1.00 74.62 395 PRO A C 1
ATOM 2985 O O . PRO A 1 395 ? 14.938 -18.542 2.988 1.00 74.62 395 PRO A O 1
ATOM 2988 N N . ASP A 1 396 ? 17.006 -17.819 2.534 1.00 71.00 396 ASP A N 1
ATOM 2989 C CA . ASP A 1 396 ? 17.100 -16.912 3.683 1.00 71.00 396 ASP A CA 1
ATOM 2990 C C . ASP A 1 396 ? 16.537 -15.504 3.400 1.00 71.00 396 ASP A C 1
ATOM 2992 O O . ASP A 1 396 ? 16.802 -14.550 4.140 1.00 71.00 396 ASP A O 1
ATOM 2996 N N . ARG A 1 397 ? 15.805 -15.334 2.294 1.00 69.88 397 ARG A N 1
ATOM 2997 C CA . ARG A 1 397 ? 15.207 -14.051 1.929 1.00 69.88 397 ARG A CA 1
ATOM 2998 C C . ARG A 1 397 ? 14.011 -13.751 2.832 1.00 69.88 397 ARG A C 1
ATOM 3000 O O . ARG A 1 397 ? 13.088 -14.550 2.946 1.00 69.88 397 ARG A O 1
ATOM 3007 N N . ASP A 1 398 ? 13.969 -12.536 3.374 1.00 57.97 398 ASP A N 1
ATOM 3008 C CA . ASP A 1 398 ? 12.784 -12.050 4.080 1.00 57.97 398 ASP A CA 1
ATOM 3009 C C . ASP A 1 398 ? 11.657 -11.708 3.089 1.00 57.97 398 ASP A C 1
ATOM 3011 O O . ASP A 1 398 ? 11.771 -10.765 2.297 1.00 57.97 398 ASP A O 1
ATOM 3015 N N . GLY A 1 399 ? 10.546 -12.440 3.182 1.00 63.56 399 GLY A N 1
ATOM 3016 C CA . GLY A 1 399 ? 9.308 -12.174 2.448 1.00 63.56 399 GLY A CA 1
ATOM 3017 C C . GLY A 1 399 ? 9.265 -12.728 1.014 1.00 63.56 399 GLY A C 1
ATOM 3018 O O . GLY A 1 399 ? 10.288 -13.130 0.452 1.00 63.56 399 GLY A O 1
ATOM 3019 N N . PRO A 1 400 ? 8.067 -12.757 0.405 1.00 64.50 400 PRO A N 1
ATOM 3020 C CA . PRO A 1 400 ? 7.859 -13.366 -0.905 1.00 64.50 400 PRO A CA 1
ATOM 3021 C C . PRO A 1 400 ? 8.559 -12.591 -2.040 1.00 64.50 400 PRO A C 1
ATOM 3023 O O . PRO A 1 400 ? 8.779 -11.377 -1.929 1.00 64.50 400 PRO A O 1
ATOM 3026 N N . PRO A 1 401 ? 8.949 -13.266 -3.139 1.00 74.44 401 PRO A N 1
ATOM 3027 C CA . PRO A 1 401 ? 9.453 -12.596 -4.333 1.00 74.44 401 PRO A CA 1
ATOM 3028 C C . PRO A 1 401 ? 8.333 -11.839 -5.062 1.00 74.44 401 PRO A C 1
ATOM 3030 O O . PRO A 1 401 ? 7.165 -12.191 -4.951 1.00 74.44 401 PRO A O 1
ATOM 3033 N N . ASP A 1 402 ? 8.710 -10.828 -5.849 1.00 79.12 402 ASP A N 1
ATOM 3034 C CA . ASP A 1 402 ? 7.801 -10.057 -6.707 1.00 79.12 402 ASP A CA 1
ATOM 3035 C C . ASP A 1 402 ? 8.155 -10.318 -8.189 1.00 79.12 402 ASP A C 1
ATOM 3037 O O . ASP A 1 402 ? 9.316 -10.143 -8.585 1.00 79.12 402 ASP A O 1
ATOM 3041 N N . ILE A 1 403 ? 7.175 -10.717 -9.011 1.00 86.25 403 ILE A N 1
ATOM 3042 C CA . ILE A 1 403 ? 7.264 -10.720 -10.480 1.00 86.25 403 ILE A CA 1
ATOM 3043 C C . ILE A 1 403 ? 6.384 -9.580 -10.978 1.00 86.25 403 ILE A C 1
ATOM 3045 O O . ILE A 1 403 ? 5.156 -9.662 -10.943 1.00 86.25 403 ILE A O 1
ATOM 3049 N N . ASP A 1 404 ? 7.040 -8.515 -11.421 1.00 89.44 404 ASP A N 1
ATOM 3050 C CA . ASP A 1 404 ? 6.399 -7.310 -11.928 1.00 89.44 404 ASP A CA 1
ATOM 3051 C C . ASP A 1 404 ? 6.309 -7.369 -13.454 1.00 89.44 404 ASP A C 1
ATOM 3053 O O . ASP A 1 404 ? 7.313 -7.645 -14.119 1.00 89.44 404 ASP A O 1
ATOM 3057 N N . ILE A 1 405 ? 5.141 -7.047 -14.010 1.00 92.31 405 ILE A N 1
ATOM 3058 C CA . ILE A 1 405 ? 4.898 -7.037 -15.453 1.00 92.31 405 ILE A CA 1
ATOM 3059 C C . ILE A 1 405 ? 4.313 -5.679 -15.865 1.00 92.31 405 ILE A C 1
ATOM 3061 O O . ILE A 1 405 ? 3.345 -5.179 -15.284 1.00 92.31 405 ILE A O 1
ATOM 3065 N N . ASP A 1 406 ? 4.934 -5.062 -16.867 1.00 93.19 406 ASP A N 1
ATOM 3066 C CA . ASP A 1 406 ? 4.412 -3.883 -17.554 1.00 93.19 406 ASP A CA 1
ATOM 3067 C C . ASP A 1 406 ? 3.491 -4.310 -18.696 1.00 93.19 406 ASP A C 1
ATOM 3069 O O . ASP A 1 406 ? 3.873 -5.158 -19.498 1.00 93.19 406 ASP A O 1
ATOM 3073 N N . PHE A 1 407 ? 2.321 -3.686 -18.797 1.00 94.81 407 PHE A N 1
ATOM 3074 C CA . PHE A 1 407 ? 1.361 -3.839 -19.888 1.00 94.81 407 PHE A CA 1
ATOM 3075 C C . PHE A 1 407 ? 1.099 -2.493 -20.565 1.00 94.81 407 PHE A C 1
ATOM 3077 O O . PHE A 1 407 ? 1.329 -1.438 -19.969 1.00 94.81 407 PHE A O 1
ATOM 3084 N N . GLN A 1 408 ? 0.546 -2.520 -21.775 1.00 94.50 408 GLN A N 1
ATOM 3085 C CA . GLN A 1 408 ? -0.120 -1.363 -22.386 1.00 94.50 408 GLN A CA 1
ATOM 3086 C C . GLN A 1 408 ? -1.060 -0.675 -21.386 1.00 94.50 408 GLN A C 1
ATOM 3088 O O . GLN A 1 408 ? -1.927 -1.322 -20.792 1.00 94.50 408 GLN A O 1
ATOM 3093 N N . ALA A 1 409 ? -0.885 0.628 -21.151 1.00 93.00 409 ALA A N 1
ATOM 3094 C CA . ALA A 1 409 ? -1.652 1.337 -20.134 1.00 93.00 409 ALA A CA 1
ATOM 3095 C C . ALA A 1 409 ? -3.136 1.428 -20.504 1.00 93.00 409 ALA A C 1
ATOM 3097 O O . ALA A 1 409 ? -3.974 1.311 -19.607 1.00 93.00 409 ALA A O 1
ATOM 3098 N N . GLY A 1 410 ? -3.454 1.579 -21.795 1.00 91.56 410 GLY A N 1
ATOM 3099 C CA . GLY A 1 410 ? -4.833 1.637 -22.289 1.00 91.56 410 GLY A CA 1
ATOM 3100 C C . GLY A 1 410 ? -5.589 0.312 -22.153 1.00 91.56 410 GLY A C 1
ATOM 3101 O O . GLY A 1 410 ? -6.802 0.315 -21.960 1.00 91.56 410 GLY A O 1
ATOM 3102 N N . ARG A 1 411 ? -4.871 -0.818 -22.181 1.00 94.69 411 ARG A N 1
ATOM 3103 C CA . ARG A 1 411 ? -5.452 -2.176 -22.198 1.00 94.69 411 ARG A CA 1
ATOM 3104 C C . ARG A 1 411 ? -5.211 -2.994 -20.936 1.00 94.69 411 ARG A C 1
ATOM 3106 O O . ARG A 1 411 ? -5.712 -4.104 -20.791 1.00 94.69 411 ARG A O 1
ATOM 3113 N N . ARG A 1 412 ? -4.495 -2.434 -19.963 1.00 93.88 412 ARG A N 1
ATOM 3114 C CA . ARG A 1 412 ? -4.236 -3.067 -18.664 1.00 93.88 412 ARG A CA 1
ATOM 3115 C C . ARG A 1 412 ? -5.515 -3.493 -17.930 1.00 93.88 412 ARG A C 1
ATOM 3117 O O . ARG A 1 412 ? -5.480 -4.454 -17.167 1.00 93.88 412 ARG A O 1
ATOM 3124 N N . GLU A 1 413 ? -6.626 -2.781 -18.114 1.00 94.00 413 GLU A N 1
ATOM 3125 C CA . GLU A 1 413 ? -7.886 -3.145 -17.457 1.00 94.00 413 GLU A CA 1
ATOM 3126 C C . GLU A 1 413 ? -8.374 -4.537 -17.874 1.00 94.00 413 GLU A C 1
ATOM 3128 O O . GLU A 1 413 ? -8.851 -5.275 -17.020 1.00 94.00 413 GLU A O 1
ATOM 3133 N N . GLU A 1 414 ? -8.173 -4.938 -19.134 1.00 95.94 414 GLU A N 1
ATOM 3134 C CA . GLU A 1 414 ? -8.514 -6.284 -19.622 1.00 95.94 414 GLU A CA 1
ATOM 3135 C C . GLU A 1 414 ? -7.773 -7.362 -18.817 1.00 95.94 414 GLU A C 1
ATOM 3137 O O . GLU A 1 414 ? -8.359 -8.362 -18.412 1.00 95.94 414 GLU A O 1
ATOM 3142 N N . VAL A 1 415 ? -6.497 -7.116 -18.511 1.00 95.44 415 VAL A N 1
ATOM 3143 C CA . VAL A 1 415 ? -5.650 -8.023 -17.724 1.00 95.44 415 VAL A CA 1
ATOM 3144 C C . VAL A 1 415 ? -6.120 -8.113 -16.269 1.00 95.44 415 VAL A C 1
ATOM 3146 O O . VAL A 1 415 ? -6.159 -9.197 -15.690 1.00 95.44 415 VAL A O 1
ATOM 3149 N N . ILE A 1 416 ? -6.508 -6.986 -15.668 1.00 94.00 416 ILE A N 1
ATOM 3150 C CA . ILE A 1 416 ? -7.041 -6.966 -14.298 1.00 94.00 416 ILE A CA 1
ATOM 3151 C C . ILE A 1 416 ? -8.382 -7.707 -14.227 1.00 94.00 416 ILE A C 1
ATOM 3153 O O . ILE A 1 416 ? -8.592 -8.492 -13.303 1.00 94.00 416 ILE A O 1
ATOM 3157 N N . GLN A 1 417 ? -9.278 -7.493 -15.195 1.00 95.06 417 GLN A N 1
ATOM 3158 C CA . GLN A 1 417 ? -10.561 -8.197 -15.229 1.00 95.06 417 GLN A CA 1
ATOM 3159 C C . GLN A 1 417 ? -10.374 -9.696 -15.477 1.00 95.06 417 GLN A C 1
ATOM 3161 O O . GLN A 1 417 ? -10.996 -10.493 -14.782 1.00 95.06 417 GLN A O 1
ATOM 3166 N N . TYR A 1 418 ? -9.426 -10.091 -16.332 1.00 95.12 418 TYR A N 1
ATOM 3167 C CA . TYR A 1 418 ? -9.037 -11.494 -16.483 1.00 95.12 418 TYR A CA 1
ATOM 3168 C C . TYR A 1 418 ? -8.618 -12.138 -15.156 1.00 95.12 418 TYR A C 1
ATOM 3170 O O . TYR A 1 418 ? -9.050 -13.247 -14.843 1.00 95.12 418 TYR A O 1
ATOM 3178 N N . LEU A 1 419 ? -7.809 -11.445 -14.347 1.00 92.69 419 LEU A N 1
ATOM 3179 C CA . LEU A 1 419 ? -7.415 -11.939 -13.026 1.00 92.69 419 LEU A CA 1
ATOM 3180 C C . LEU A 1 419 ? -8.626 -12.106 -12.096 1.00 92.69 419 LEU A C 1
ATOM 3182 O O . LEU A 1 419 ? -8.728 -13.119 -11.402 1.00 92.69 419 LEU A O 1
ATOM 3186 N N . TYR A 1 420 ? -9.566 -11.158 -12.102 1.00 92.62 420 TYR A N 1
ATOM 3187 C CA . TYR A 1 420 ? -10.801 -11.291 -11.327 1.00 92.62 420 TYR A CA 1
ATOM 3188 C C . TYR A 1 420 ? -11.668 -12.459 -11.787 1.00 92.62 420 TYR A C 1
ATOM 3190 O O . TYR A 1 420 ? -12.200 -13.170 -10.936 1.00 92.62 420 TYR A O 1
ATOM 3198 N N . ASP A 1 421 ? -11.800 -12.669 -13.093 1.00 93.19 421 ASP A N 1
ATOM 3199 C CA . ASP A 1 421 ? -12.618 -13.745 -13.650 1.00 93.19 421 ASP A CA 1
ATOM 3200 C C . ASP A 1 421 ? -11.979 -15.115 -13.407 1.00 93.19 421 ASP A C 1
ATOM 3202 O O . ASP A 1 421 ? -12.670 -16.082 -13.087 1.00 93.19 421 ASP A O 1
ATOM 3206 N N . ARG A 1 422 ? -10.647 -15.199 -13.502 1.00 90.56 422 ARG A N 1
ATOM 3207 C CA . ARG A 1 422 ? -9.914 -16.454 -13.332 1.00 90.56 422 ARG A CA 1
ATOM 3208 C C . ARG A 1 422 ? -9.777 -16.890 -11.879 1.00 90.56 422 ARG A C 1
ATOM 3210 O O . ARG A 1 422 ? -9.910 -18.077 -11.595 1.00 90.56 422 ARG A O 1
ATOM 3217 N N . PHE A 1 423 ? -9.478 -15.961 -10.973 1.00 88.12 423 PHE A N 1
ATOM 3218 C CA . PHE A 1 423 ? -9.217 -16.283 -9.565 1.00 88.12 423 PHE A CA 1
ATOM 3219 C C . PHE A 1 423 ? -10.408 -15.980 -8.650 1.00 88.12 423 PHE A C 1
ATOM 3221 O O . PHE A 1 423 ? -10.472 -16.499 -7.541 1.00 88.12 423 PHE A O 1
ATOM 3228 N N . GLY A 1 424 ? -11.377 -15.186 -9.104 1.00 89.19 424 GLY A N 1
ATOM 3229 C CA . GLY A 1 424 ? -12.514 -14.741 -8.305 1.00 89.19 424 GLY A CA 1
ATOM 3230 C C . GLY A 1 424 ? -12.188 -13.517 -7.442 1.00 89.19 424 GLY A C 1
ATOM 3231 O O . GLY A 1 424 ? -11.094 -13.362 -6.901 1.00 89.19 424 GLY A O 1
ATOM 3232 N N . ARG A 1 425 ? -13.179 -12.639 -7.248 1.00 87.00 425 ARG A N 1
ATOM 3233 C CA . ARG A 1 425 ? -13.021 -11.360 -6.517 1.00 87.00 425 ARG A CA 1
ATOM 3234 C C . ARG A 1 425 ? -12.717 -11.502 -5.022 1.00 87.00 425 ARG A C 1
ATOM 3236 O O . ARG A 1 425 ? -12.288 -10.535 -4.402 1.00 87.00 425 ARG A O 1
ATOM 3243 N N . ARG A 1 426 ? -12.937 -12.687 -4.444 1.00 89.31 426 ARG A N 1
ATOM 3244 C CA . ARG A 1 426 ? -12.570 -13.000 -3.053 1.00 89.31 426 ARG A CA 1
ATOM 3245 C C . ARG A 1 426 ? -11.092 -13.356 -2.904 1.00 89.31 426 ARG A C 1
ATOM 3247 O O . ARG A 1 426 ? -10.531 -13.149 -1.836 1.00 89.31 426 ARG A O 1
ATOM 3254 N N . ASN A 1 427 ? -10.460 -13.855 -3.963 1.00 90.19 427 ASN A N 1
ATOM 3255 C CA . ASN A 1 427 ? -9.079 -14.342 -3.959 1.00 90.19 427 ASN A CA 1
ATOM 3256 C C . ASN A 1 427 ? -8.132 -13.424 -4.750 1.00 90.19 427 ASN A C 1
ATOM 3258 O O . ASN A 1 427 ? -6.917 -13.613 -4.706 1.00 90.19 427 ASN A O 1
ATOM 3262 N N . CYS A 1 428 ? -8.684 -12.434 -5.458 1.00 91.56 428 CYS A N 1
ATOM 3263 C CA . CYS A 1 428 ? -7.966 -11.428 -6.228 1.00 91.56 428 CYS A CA 1
ATOM 3264 C C . CYS A 1 428 ? -8.494 -10.022 -5.911 1.00 91.56 428 CYS A C 1
ATOM 3266 O O . CYS A 1 428 ? -9.690 -9.756 -6.043 1.00 91.56 428 CYS A O 1
ATOM 3268 N N . ALA A 1 429 ? -7.597 -9.105 -5.543 1.00 94.31 429 ALA A N 1
ATOM 3269 C CA . ALA A 1 429 ? -7.906 -7.693 -5.306 1.00 94.31 429 ALA A CA 1
ATOM 3270 C C . ALA A 1 429 ? -6.709 -6.805 -5.666 1.00 94.31 429 ALA A C 1
ATOM 3272 O O . ALA A 1 429 ? -5.559 -7.220 -5.555 1.00 94.31 429 ALA A O 1
ATOM 3273 N N . MET A 1 430 ? -6.957 -5.556 -6.058 1.00 95.69 430 MET A N 1
ATOM 3274 C CA . MET A 1 430 ? -5.884 -4.567 -6.171 1.00 95.69 430 MET A CA 1
ATOM 3275 C C . MET A 1 430 ? -5.334 -4.242 -4.775 1.00 95.69 430 MET A C 1
ATOM 3277 O O . MET A 1 430 ? -6.067 -4.214 -3.791 1.00 95.69 430 MET A O 1
ATOM 3281 N N . VAL A 1 431 ? -4.051 -3.924 -4.673 1.00 94.88 431 VAL A N 1
ATOM 3282 C CA . VAL A 1 431 ? -3.481 -3.336 -3.456 1.00 94.88 431 VAL A CA 1
ATOM 3283 C C . VAL A 1 431 ? -4.080 -1.935 -3.275 1.00 94.88 431 VAL A C 1
ATOM 3285 O O . VAL A 1 431 ? -4.234 -1.178 -4.244 1.00 94.88 431 VAL A O 1
ATOM 3288 N N . GLY A 1 432 ? -4.442 -1.577 -2.045 1.00 94.12 432 GLY A N 1
ATOM 3289 C CA . GLY A 1 432 ? -4.854 -0.223 -1.699 1.00 94.12 432 GLY A CA 1
ATOM 3290 C C . GLY A 1 432 ? -3.686 0.765 -1.776 1.00 94.12 432 GLY A C 1
ATOM 3291 O O . GLY A 1 432 ? -2.523 0.406 -1.943 1.00 94.12 432 GLY A O 1
ATOM 3292 N N . ASN A 1 433 ? -3.972 2.056 -1.662 1.00 92.75 433 ASN A N 1
ATOM 3293 C CA . ASN A 1 433 ? -2.930 3.063 -1.466 1.00 92.75 433 ASN A CA 1
ATOM 3294 C C . ASN A 1 433 ? -3.334 3.998 -0.333 1.00 92.75 433 ASN A C 1
ATOM 3296 O O . ASN A 1 433 ? -4.383 4.627 -0.415 1.00 92.75 433 ASN A O 1
ATOM 3300 N N . GLU A 1 434 ? -2.530 4.112 0.713 1.00 92.00 434 GLU A N 1
ATOM 3301 C CA . GLU A 1 434 ? -2.838 4.996 1.834 1.00 92.00 434 GLU A CA 1
ATOM 3302 C C . GLU A 1 434 ? -2.518 6.447 1.468 1.00 92.00 434 GLU A C 1
ATOM 3304 O O . GLU A 1 434 ? -1.361 6.859 1.359 1.00 92.00 434 GLU A O 1
ATOM 3309 N N . ILE A 1 435 ? -3.560 7.256 1.266 1.00 92.56 435 ILE A N 1
ATOM 3310 C CA . ILE A 1 435 ? -3.389 8.681 0.994 1.00 92.56 435 ILE A CA 1
ATOM 3311 C C . ILE A 1 435 ? -3.338 9.426 2.322 1.00 92.56 435 ILE A C 1
ATOM 3313 O O . ILE A 1 435 ? -4.356 9.570 3.004 1.00 92.56 435 ILE A O 1
ATOM 3317 N N . THR A 1 436 ? -2.154 9.924 2.677 1.00 93.38 436 THR A N 1
ATOM 3318 C CA . THR A 1 436 ? -1.918 10.644 3.934 1.00 93.38 436 THR A CA 1
ATOM 3319 C C . THR A 1 436 ? -1.959 12.166 3.781 1.00 93.38 436 THR A C 1
ATOM 3321 O O . THR A 1 436 ? -1.750 12.725 2.699 1.00 93.38 436 THR A O 1
ATOM 3324 N N . LEU A 1 437 ? -2.223 12.867 4.887 1.00 93.94 437 LEU A N 1
ATOM 3325 C CA . LEU A 1 437 ? -2.174 14.331 4.964 1.00 93.94 437 LEU A CA 1
ATOM 3326 C C . LEU A 1 437 ? -0.720 14.836 4.918 1.00 93.94 437 LEU A C 1
ATOM 3328 O O . LEU A 1 437 ? -0.093 15.060 5.951 1.00 93.94 437 LEU A O 1
ATOM 3332 N N . ARG A 1 438 ? -0.176 15.014 3.707 1.00 94.62 438 ARG A N 1
ATOM 3333 C CA . ARG A 1 438 ? 1.151 15.619 3.468 1.00 94.62 438 ARG A CA 1
ATOM 3334 C C . ARG A 1 438 ? 1.197 17.091 3.916 1.00 94.62 438 ARG A C 1
ATOM 3336 O O . ARG A 1 438 ? 0.154 17.734 3.855 1.00 94.62 438 ARG A O 1
ATOM 3343 N N . PRO A 1 439 ? 2.367 17.655 4.276 1.00 94.88 439 PRO A N 1
ATOM 3344 C CA . PRO A 1 439 ? 2.533 19.018 4.806 1.00 94.88 439 PRO A CA 1
ATOM 3345 C C . PRO A 1 439 ? 1.660 20.094 4.145 1.00 94.88 439 PRO A C 1
ATOM 3347 O O . PRO A 1 439 ? 0.793 20.688 4.790 1.00 94.88 439 PRO A O 1
ATOM 3350 N N . ARG A 1 440 ? 1.814 20.287 2.829 1.00 95.38 440 ARG A N 1
ATOM 3351 C CA . ARG A 1 440 ? 1.031 21.257 2.052 1.00 95.38 440 ARG A CA 1
ATOM 3352 C C . ARG A 1 440 ? -0.475 20.988 2.099 1.00 95.38 440 ARG A C 1
ATOM 3354 O O . ARG A 1 440 ? -1.271 21.918 2.208 1.00 95.38 440 ARG A O 1
ATOM 3361 N N . PHE A 1 441 ? -0.875 19.720 2.018 1.00 94.62 441 PHE A N 1
ATOM 3362 C CA . PHE A 1 441 ? -2.283 19.329 2.037 1.00 94.62 441 PHE A CA 1
ATOM 3363 C C . PHE A 1 441 ? -2.900 19.460 3.439 1.00 94.62 441 PHE A C 1
ATOM 3365 O O . PHE A 1 441 ? -4.016 19.952 3.567 1.00 94.62 441 PHE A O 1
ATOM 3372 N N . ALA A 1 442 ? -2.159 19.112 4.493 1.00 96.06 442 ALA A N 1
ATOM 3373 C CA . ALA A 1 442 ? -2.551 19.311 5.885 1.00 96.06 442 ALA A CA 1
ATOM 3374 C C . ALA A 1 442 ? -2.767 20.799 6.197 1.00 96.06 442 ALA A C 1
ATOM 3376 O O . ALA A 1 442 ? -3.764 21.145 6.825 1.00 96.06 442 ALA A O 1
ATOM 3377 N N . LEU A 1 443 ? -1.894 21.684 5.697 1.00 96.81 443 LEU A N 1
ATOM 3378 C CA . LEU A 1 443 ? -2.074 23.136 5.808 1.00 96.81 443 LEU A CA 1
ATOM 3379 C C . LEU A 1 443 ? -3.345 23.607 5.096 1.00 96.81 443 LEU A C 1
ATOM 3381 O O . LEU A 1 443 ? -4.109 24.401 5.646 1.00 96.81 443 LEU A O 1
ATOM 3385 N N . ARG A 1 444 ? -3.588 23.086 3.888 1.00 97.12 444 ARG A N 1
ATOM 3386 C CA . ARG A 1 444 ? -4.779 23.399 3.095 1.00 97.12 444 ARG A CA 1
ATOM 3387 C C . ARG A 1 444 ? -6.062 23.021 3.837 1.00 97.12 444 ARG A C 1
ATOM 3389 O O . ARG A 1 444 ? -6.981 23.832 3.935 1.00 97.12 444 ARG A O 1
ATOM 3396 N N . GLU A 1 445 ? -6.111 21.807 4.382 1.00 96.44 445 GLU A N 1
ATOM 3397 C CA . GLU A 1 445 ? -7.262 21.318 5.141 1.00 96.44 445 GLU A CA 1
ATOM 3398 C C . GLU A 1 445 ? -7.424 22.052 6.475 1.00 96.44 445 GLU A C 1
ATOM 3400 O O . GLU A 1 445 ? -8.544 22.431 6.803 1.00 96.44 445 GLU A O 1
ATOM 3405 N N . ALA A 1 446 ? -6.333 22.345 7.194 1.00 97.75 446 ALA A N 1
ATOM 3406 C CA . ALA A 1 446 ? -6.368 23.131 8.427 1.00 97.75 446 ALA A CA 1
ATOM 3407 C C . ALA A 1 446 ? -6.956 24.532 8.195 1.00 97.75 446 ALA A C 1
ATOM 3409 O O . ALA A 1 446 ? -7.866 24.948 8.909 1.00 97.75 446 ALA A O 1
ATOM 3410 N N . ALA A 1 447 ? -6.496 25.243 7.160 1.00 98.00 447 ALA A N 1
ATOM 3411 C CA . ALA A 1 447 ? -7.039 26.550 6.798 1.00 98.00 447 ALA A CA 1
ATOM 3412 C C . ALA A 1 447 ? -8.526 26.458 6.416 1.00 98.00 447 ALA A C 1
ATOM 3414 O O . ALA A 1 447 ? -9.332 27.276 6.859 1.00 98.00 447 ALA A O 1
ATOM 3415 N N . ARG A 1 448 ? -8.915 25.432 5.647 1.00 98.00 448 ARG A N 1
ATOM 3416 C CA . ARG A 1 448 ? -10.312 25.218 5.249 1.00 98.00 448 ARG A CA 1
ATOM 3417 C C . ARG A 1 448 ? -11.225 24.991 6.458 1.00 98.00 448 ARG A C 1
ATOM 3419 O O . ARG A 1 448 ? -12.257 25.647 6.556 1.00 98.00 448 ARG A O 1
ATOM 3426 N N . VAL A 1 449 ? -10.867 24.094 7.381 1.00 97.44 449 VAL A N 1
ATOM 3427 C CA . VAL A 1 449 ? -11.711 23.807 8.560 1.00 97.44 449 VAL A CA 1
ATOM 3428 C C . VAL A 1 449 ? -11.738 24.964 9.561 1.00 97.44 449 VAL A C 1
ATOM 3430 O O . VAL A 1 449 ? -12.705 25.104 10.302 1.00 97.44 449 VAL A O 1
ATOM 3433 N N . LEU A 1 450 ? -10.726 25.835 9.550 1.00 97.75 450 LEU A N 1
ATOM 3434 C CA . LEU A 1 450 ? -10.716 27.085 10.316 1.00 97.75 450 LEU A CA 1
ATOM 3435 C C . LEU A 1 450 ? -11.515 28.221 9.646 1.00 97.75 450 LEU A C 1
ATOM 3437 O O . LEU A 1 450 ? -11.565 29.320 10.190 1.00 97.75 450 LEU A O 1
ATOM 3441 N N . GLY A 1 451 ? -12.152 27.975 8.494 1.00 97.06 451 GLY A N 1
ATOM 3442 C CA . GLY A 1 451 ? -13.076 28.918 7.853 1.00 97.06 451 GLY A CA 1
ATOM 3443 C C . GLY A 1 451 ? -12.432 29.929 6.900 1.00 97.06 451 GLY A C 1
ATOM 3444 O O . GLY A 1 451 ? -13.070 30.915 6.533 1.00 97.06 451 GLY A O 1
ATOM 3445 N N . TYR A 1 452 ? -11.185 29.712 6.472 1.00 97.69 452 TYR A N 1
ATOM 3446 C CA . TYR A 1 452 ? -10.555 30.571 5.465 1.00 97.69 452 TYR A CA 1
ATOM 3447 C C . TYR A 1 452 ? -11.210 30.389 4.086 1.00 97.69 452 TYR A C 1
ATOM 3449 O O . TYR A 1 452 ? -11.597 29.285 3.698 1.00 97.69 452 TYR A O 1
ATOM 3457 N N . SER A 1 453 ? -11.293 31.476 3.312 1.00 96.94 453 SER A N 1
ATOM 3458 C CA . SER A 1 453 ? -11.825 31.436 1.945 1.00 96.94 453 SER A CA 1
ATOM 3459 C C . SER A 1 453 ? -10.925 30.612 1.006 1.00 96.94 453 SER A C 1
ATOM 3461 O O . SER A 1 453 ? -9.715 30.543 1.238 1.00 96.94 453 SER A O 1
ATOM 3463 N N . PRO A 1 454 ? -11.454 30.035 -0.094 1.00 95.81 454 PRO A N 1
ATOM 3464 C CA . PRO A 1 454 ? -10.661 29.212 -1.016 1.00 95.81 454 PRO A CA 1
ATOM 3465 C C . PRO A 1 454 ? -9.383 29.896 -1.528 1.00 95.81 454 PRO A C 1
ATOM 3467 O O . PRO A 1 454 ? -8.316 29.292 -1.520 1.00 95.81 454 PRO A O 1
ATOM 3470 N N . GLY A 1 455 ? -9.457 31.187 -1.875 1.00 96.69 455 GLY A N 1
ATOM 3471 C CA . GLY A 1 455 ? -8.282 31.946 -2.315 1.00 96.69 455 GLY A CA 1
ATOM 3472 C C . GLY A 1 455 ? -7.226 32.131 -1.218 1.00 96.69 455 GLY A C 1
ATOM 3473 O O . GLY A 1 455 ? -6.032 32.054 -1.496 1.00 96.69 455 GLY A O 1
ATOM 3474 N N . ALA A 1 456 ? -7.644 32.325 0.038 1.00 96.44 456 ALA A N 1
ATOM 3475 C CA . ALA A 1 456 ? -6.717 32.409 1.167 1.00 96.44 456 ALA A CA 1
ATOM 3476 C C . ALA A 1 456 ? -6.069 31.049 1.471 1.00 96.44 456 ALA A C 1
ATOM 3478 O O . ALA A 1 456 ? -4.875 30.985 1.754 1.00 96.44 456 ALA A O 1
ATOM 3479 N N . VAL A 1 457 ? -6.839 29.965 1.363 1.00 96.94 457 VAL A N 1
ATOM 3480 C CA . VAL A 1 457 ? -6.349 28.589 1.507 1.00 96.94 457 VAL A CA 1
ATOM 3481 C C . VAL A 1 457 ? -5.240 28.296 0.492 1.00 96.94 457 VAL A C 1
ATOM 3483 O O . VAL A 1 457 ? -4.162 27.842 0.881 1.00 96.94 457 VAL A O 1
ATOM 3486 N N . ASP A 1 458 ? -5.463 28.603 -0.787 1.00 95.50 458 ASP A N 1
ATOM 3487 C CA . ASP A 1 458 ? -4.476 28.351 -1.842 1.00 95.50 458 ASP A CA 1
ATOM 3488 C C . ASP A 1 458 ? -3.217 29.221 -1.672 1.00 95.50 458 ASP A C 1
ATOM 3490 O O . ASP A 1 458 ? -2.098 28.721 -1.822 1.00 95.50 458 ASP A O 1
ATOM 3494 N N . ALA A 1 459 ? -3.381 30.488 -1.270 1.00 95.50 459 ALA A N 1
ATOM 3495 C CA . ALA A 1 459 ? -2.275 31.415 -1.015 1.00 95.50 459 ALA A CA 1
ATOM 3496 C C . ALA A 1 459 ? -1.417 31.045 0.210 1.00 95.50 459 ALA A C 1
ATOM 3498 O O . ALA A 1 459 ? -0.229 31.371 0.251 1.00 95.50 459 ALA A O 1
ATOM 3499 N N . LEU A 1 460 ? -2.000 30.397 1.223 1.00 94.62 460 LEU A N 1
ATOM 3500 C CA . LEU A 1 460 ? -1.253 29.848 2.359 1.00 94.62 460 LEU A CA 1
ATOM 3501 C C . LEU A 1 460 ? -0.532 28.559 1.951 1.00 94.62 460 LEU A C 1
ATOM 3503 O O . LEU A 1 460 ? 0.660 28.406 2.212 1.00 94.62 460 LEU A O 1
ATOM 3507 N N . ALA A 1 461 ? -1.230 27.653 1.261 1.00 93.56 461 ALA A N 1
ATOM 3508 C CA . ALA A 1 461 ? -0.681 26.371 0.829 1.00 93.56 461 ALA A CA 1
ATOM 3509 C C . ALA A 1 461 ? 0.462 26.508 -0.187 1.00 93.56 461 ALA A C 1
ATOM 3511 O O . ALA A 1 461 ? 1.297 25.614 -0.275 1.00 93.56 461 ALA A O 1
ATOM 3512 N N . SER A 1 462 ? 0.538 27.589 -0.966 1.00 93.00 462 SER A N 1
ATOM 3513 C CA . SER A 1 462 ? 1.652 27.817 -1.898 1.00 93.00 462 SER A CA 1
ATOM 3514 C C . SER A 1 462 ? 2.980 28.172 -1.217 1.00 93.00 462 SER A C 1
ATOM 3516 O O . SER A 1 462 ? 4.008 28.152 -1.884 1.00 93.00 462 SER A O 1
ATOM 3518 N N . ARG A 1 463 ? 2.975 28.506 0.082 1.00 91.94 463 ARG A N 1
ATOM 3519 C CA . ARG A 1 463 ? 4.174 28.906 0.852 1.00 91.94 463 ARG A CA 1
ATOM 3520 C C . ARG A 1 463 ? 4.915 27.726 1.478 1.00 91.94 463 ARG A C 1
ATOM 3522 O O . ARG A 1 463 ? 5.911 27.920 2.163 1.00 91.94 463 ARG A O 1
ATOM 3529 N N . VAL A 1 464 ? 4.394 26.516 1.302 1.00 91.12 464 VAL A N 1
ATOM 3530 C CA . VAL A 1 464 ? 4.880 25.303 1.957 1.00 91.12 464 VAL A CA 1
ATOM 3531 C C . VAL A 1 464 ? 5.169 24.244 0.902 1.00 91.12 464 VAL A C 1
ATOM 3533 O O . VAL A 1 464 ? 4.344 23.992 0.018 1.00 91.12 464 VAL A O 1
ATOM 3536 N N . ASP A 1 465 ? 6.332 23.606 1.012 1.00 89.69 465 ASP A N 1
ATOM 3537 C CA . ASP A 1 465 ? 6.683 22.464 0.176 1.00 89.69 465 ASP A CA 1
ATOM 3538 C C . ASP A 1 465 ? 5.869 21.214 0.564 1.00 89.69 465 ASP A C 1
ATOM 3540 O O . ASP A 1 465 ? 5.415 21.042 1.693 1.00 89.69 465 ASP A O 1
ATOM 3544 N N . SER A 1 466 ? 5.628 20.321 -0.394 1.00 84.06 466 SER A N 1
ATOM 3545 C CA . SER A 1 466 ? 4.803 19.127 -0.148 1.00 84.06 466 SER A CA 1
ATOM 3546 C C . SER A 1 466 ? 5.548 17.989 0.559 1.00 84.06 466 SER A C 1
ATOM 3548 O O . SER A 1 466 ? 4.896 17.068 1.051 1.00 84.06 466 SER A O 1
ATOM 3550 N N . HIS A 1 467 ? 6.878 18.037 0.601 1.00 80.06 467 HIS A N 1
ATOM 3551 C CA . HIS A 1 467 ? 7.756 16.989 1.116 1.00 80.06 467 HIS A CA 1
ATOM 3552 C C . HIS A 1 467 ? 8.576 17.443 2.324 1.00 80.06 467 HIS A C 1
ATOM 3554 O O . HIS A 1 467 ? 9.003 16.595 3.108 1.00 80.06 467 HIS A O 1
ATOM 3560 N N . GLU A 1 468 ? 8.773 18.749 2.506 1.00 86.56 468 GLU A N 1
ATOM 3561 C CA . GLU A 1 468 ? 9.466 19.267 3.683 1.00 86.56 468 GLU A CA 1
ATOM 3562 C C . GLU A 1 468 ? 8.561 19.320 4.925 1.00 86.56 468 GLU A C 1
ATOM 3564 O O . GLU A 1 468 ? 7.365 19.614 4.826 1.00 86.56 468 GLU A O 1
ATOM 3569 N N . PRO A 1 469 ? 9.120 19.059 6.121 1.00 88.06 469 PRO A N 1
ATOM 3570 C CA . PRO A 1 469 ? 8.430 19.284 7.381 1.00 88.06 469 PRO A CA 1
ATOM 3571 C C . PRO A 1 469 ? 7.829 20.682 7.520 1.00 88.06 469 PRO A C 1
ATOM 3573 O O . PRO A 1 469 ? 8.455 21.680 7.171 1.00 88.06 469 PRO A O 1
ATOM 3576 N N . LEU A 1 470 ? 6.643 20.763 8.129 1.00 90.38 470 LEU A N 1
ATOM 3577 C CA . LEU A 1 470 ? 6.070 22.050 8.528 1.00 90.38 470 LEU A CA 1
ATOM 3578 C C . LEU A 1 470 ? 6.950 22.712 9.606 1.00 90.38 470 LEU A C 1
ATOM 3580 O O . LEU A 1 470 ? 7.318 22.036 10.572 1.00 90.38 470 LEU A O 1
ATOM 3584 N N . PRO A 1 471 ? 7.245 24.022 9.505 1.00 91.50 471 PRO A N 1
ATOM 3585 C CA . PRO A 1 471 ? 8.038 24.724 10.510 1.00 91.50 471 PRO A CA 1
ATOM 3586 C C . PRO A 1 471 ? 7.300 24.803 11.854 1.00 91.50 471 PRO A C 1
ATOM 3588 O O . PRO A 1 471 ? 6.076 24.682 11.912 1.00 91.50 471 PRO A O 1
ATOM 3591 N N . ASP A 1 472 ? 8.036 24.998 12.951 1.00 89.56 472 ASP A N 1
ATOM 3592 C CA . ASP A 1 472 ? 7.454 25.164 14.298 1.00 89.56 472 ASP A CA 1
ATOM 3593 C C . ASP A 1 472 ? 6.699 26.489 14.442 1.00 89.56 472 ASP A C 1
ATOM 3595 O O . ASP A 1 472 ? 5.654 26.550 15.083 1.00 89.56 472 ASP A O 1
ATOM 3599 N N . ALA A 1 473 ? 7.209 27.536 13.800 1.00 90.19 473 ALA A N 1
ATOM 3600 C CA . ALA A 1 473 ? 6.586 28.843 13.719 1.00 90.19 473 ALA A CA 1
ATOM 3601 C C . ALA A 1 473 ? 6.903 29.467 12.358 1.00 90.19 473 ALA A C 1
ATOM 3603 O O . ALA A 1 473 ? 7.961 29.218 11.780 1.00 90.19 473 ALA A O 1
ATOM 3604 N N . SER A 1 474 ? 5.999 30.302 11.855 1.00 92.06 474 SER A N 1
ATOM 3605 C CA . SER A 1 474 ? 6.237 31.102 10.658 1.00 92.06 474 SER A CA 1
ATOM 3606 C C . SER A 1 474 ? 5.516 32.442 10.793 1.00 92.06 474 SER A C 1
ATOM 3608 O O . SER A 1 474 ? 4.333 32.443 11.128 1.00 92.06 474 SER A O 1
ATOM 3610 N N . PRO A 1 475 ? 6.179 33.580 10.519 1.00 89.81 475 PRO A N 1
ATOM 3611 C CA . PRO A 1 475 ? 5.513 34.883 10.504 1.00 89.81 475 PRO A CA 1
ATOM 3612 C C . PRO A 1 475 ? 4.529 35.016 9.332 1.00 89.81 475 PRO A C 1
ATOM 3614 O O . PRO A 1 475 ? 3.664 35.886 9.341 1.00 89.81 475 PRO A O 1
ATOM 3617 N N . GLU A 1 476 ? 4.655 34.158 8.319 1.00 90.62 476 GLU A N 1
ATOM 3618 C CA . GLU A 1 476 ? 3.834 34.187 7.111 1.00 90.62 476 GLU A CA 1
ATOM 3619 C C . GLU A 1 476 ? 2.591 33.298 7.205 1.00 90.62 476 GLU A C 1
ATOM 3621 O O . GLU A 1 476 ? 1.720 33.382 6.337 1.00 90.62 476 GLU A O 1
ATOM 3626 N N . LEU A 1 477 ? 2.496 32.433 8.217 1.00 94.56 477 LEU A N 1
ATOM 3627 C CA . LEU A 1 477 ? 1.378 31.511 8.395 1.00 94.56 477 LEU A CA 1
ATOM 3628 C C . LEU A 1 477 ? 0.649 31.824 9.706 1.00 94.56 477 LEU A C 1
ATOM 3630 O O . LEU A 1 477 ? 1.300 31.961 10.740 1.00 94.56 477 LEU A O 1
ATOM 3634 N N . PRO A 1 478 ? -0.695 31.897 9.714 1.00 96.81 478 PRO A N 1
ATOM 3635 C CA . PRO A 1 478 ? -1.442 32.050 10.955 1.00 96.81 478 PRO A CA 1
ATOM 3636 C C . PRO A 1 478 ? -1.154 30.892 11.918 1.00 96.81 478 PRO A C 1
ATOM 3638 O O . PRO A 1 478 ? -1.297 29.726 11.543 1.00 96.81 478 PRO A O 1
ATOM 3641 N N . THR A 1 479 ? -0.809 31.207 13.170 1.00 96.88 479 THR A N 1
ATOM 3642 C CA . THR A 1 479 ? -0.463 30.204 14.192 1.00 96.88 479 THR A CA 1
ATOM 3643 C C . THR A 1 479 ? -1.510 29.093 14.333 1.00 96.88 479 THR A C 1
ATOM 3645 O O . THR A 1 479 ? -1.115 27.931 14.266 1.00 96.88 479 THR A O 1
ATOM 3648 N N . PRO A 1 480 ? -2.832 29.372 14.415 1.00 96.50 480 PRO A N 1
ATOM 3649 C CA . PRO A 1 480 ? -3.831 28.306 14.551 1.00 96.50 480 PRO A CA 1
ATOM 3650 C C . PRO A 1 480 ? -3.867 27.345 13.354 1.00 96.50 480 PRO A C 1
ATOM 3652 O O . PRO A 1 480 ? -4.074 26.145 13.526 1.00 96.50 480 PRO A O 1
ATOM 3655 N N . VAL A 1 481 ? -3.631 27.862 12.140 1.00 97.56 481 VAL A N 1
ATOM 3656 C CA . VAL A 1 481 ? -3.567 27.053 10.914 1.00 97.56 481 VAL A CA 1
ATOM 3657 C C . VAL A 1 481 ? -2.343 26.149 10.953 1.00 97.56 481 VAL A C 1
ATOM 3659 O O . VAL A 1 481 ? -2.462 24.955 10.692 1.00 97.56 481 VAL A O 1
ATOM 3662 N N . LEU A 1 482 ? -1.177 26.701 11.297 1.00 97.12 482 LEU A N 1
ATOM 3663 C CA . LEU A 1 482 ? 0.070 25.943 11.360 1.00 97.12 482 LEU A CA 1
ATOM 3664 C C . LEU A 1 482 ? 0.026 24.869 12.453 1.00 97.12 482 LEU A C 1
ATOM 3666 O O . LEU A 1 482 ? 0.434 23.737 12.208 1.00 97.12 482 LEU A O 1
ATOM 3670 N N . GLU A 1 483 ? -0.501 25.193 13.631 1.00 97.00 483 GLU A N 1
ATOM 3671 C CA . GLU A 1 483 ? -0.643 24.244 14.736 1.00 97.00 483 GLU A CA 1
ATOM 3672 C C . GLU A 1 483 ? -1.554 23.072 14.371 1.00 97.00 483 GLU A C 1
ATOM 3674 O O . GLU A 1 483 ? -1.157 21.919 14.531 1.00 97.00 483 GLU A O 1
ATOM 3679 N N . LEU A 1 484 ? -2.744 23.344 13.824 1.00 97.50 484 LEU A N 1
ATOM 3680 C CA . LEU A 1 484 ? -3.646 22.281 13.388 1.00 97.50 484 LEU A CA 1
ATOM 3681 C C . LEU A 1 484 ? -3.050 21.475 12.223 1.00 97.50 484 LEU A C 1
ATOM 3683 O O . LEU A 1 484 ? -3.173 20.255 12.193 1.00 97.50 484 LEU A O 1
ATOM 3687 N N . ALA A 1 485 ? -2.368 22.124 11.277 1.00 97.12 485 ALA A N 1
ATOM 3688 C CA . ALA A 1 485 ? -1.718 21.438 10.162 1.00 97.12 485 ALA A CA 1
ATOM 3689 C C . ALA A 1 485 ? -0.611 20.485 10.633 1.00 97.12 485 ALA A C 1
ATOM 3691 O O . ALA A 1 485 ? -0.534 19.349 10.165 1.00 97.12 485 ALA A O 1
ATOM 3692 N N . ARG A 1 486 ? 0.222 20.924 11.585 1.00 96.19 486 ARG A N 1
ATOM 3693 C CA . ARG A 1 486 ? 1.249 20.089 12.221 1.00 96.19 486 ARG A CA 1
ATOM 3694 C C . ARG A 1 486 ? 0.626 18.937 12.980 1.00 96.19 486 ARG A C 1
ATOM 3696 O O . ARG A 1 486 ? 1.093 17.810 12.846 1.00 96.19 486 ARG A O 1
ATOM 3703 N N . ASP A 1 487 ? -0.438 19.215 13.723 1.00 95.88 487 ASP A N 1
ATOM 3704 C CA . ASP A 1 487 ? -1.182 18.191 14.429 1.00 95.88 487 ASP A CA 1
ATOM 3705 C C . ASP A 1 487 ? -1.684 17.139 13.463 1.00 95.88 487 ASP A C 1
ATOM 3707 O O . ASP A 1 487 ? -1.373 15.991 13.712 1.00 95.88 487 ASP A O 1
ATOM 3711 N N . LEU A 1 488 ? -2.346 17.505 12.358 1.00 95.75 488 LEU A N 1
ATOM 3712 C CA . LEU A 1 488 ? -2.844 16.598 11.313 1.00 95.75 488 LEU A CA 1
ATOM 3713 C C . LEU A 1 488 ? -1.725 15.818 10.595 1.00 95.75 488 LEU A C 1
ATOM 3715 O O . LEU A 1 488 ? -1.911 14.644 10.252 1.00 95.75 488 LEU A O 1
ATOM 3719 N N . TRP A 1 489 ? -0.565 16.448 10.396 1.00 94.81 489 TRP A N 1
ATOM 3720 C CA . TRP A 1 489 ? 0.610 15.859 9.748 1.00 94.81 489 TRP A CA 1
ATOM 3721 C C . TRP A 1 489 ? 1.496 15.016 10.692 1.00 94.81 489 TRP A C 1
ATOM 3723 O O . TRP A 1 489 ? 2.349 14.258 10.227 1.00 94.81 489 TRP A O 1
ATOM 3733 N N . ALA A 1 490 ? 1.315 15.108 12.013 1.00 91.44 490 ALA A N 1
ATOM 3734 C CA . ALA A 1 490 ? 2.152 14.404 12.986 1.00 91.44 490 ALA A CA 1
ATOM 3735 C C . ALA A 1 490 ? 2.319 12.904 12.657 1.00 91.44 490 ALA A C 1
ATOM 3737 O O . ALA A 1 490 ? 1.387 12.245 12.200 1.00 91.44 490 ALA A O 1
ATOM 3738 N N . GLY A 1 491 ? 3.528 12.370 12.871 1.00 83.31 491 GLY A N 1
ATOM 3739 C CA . GLY A 1 491 ? 3.839 10.962 12.593 1.00 83.31 491 GLY A CA 1
ATOM 3740 C C . GLY A 1 491 ? 3.990 10.601 11.108 1.00 83.31 491 GLY A C 1
ATOM 3741 O O . GLY A 1 491 ? 3.969 9.423 10.780 1.00 83.31 491 GLY A O 1
ATOM 3742 N N . GLY A 1 492 ? 4.156 11.583 10.212 1.00 82.94 492 GLY A N 1
ATOM 3743 C CA . GLY A 1 492 ? 4.294 11.355 8.764 1.00 82.94 492 GLY A CA 1
ATOM 3744 C C . GLY A 1 492 ? 3.000 11.556 7.966 1.00 82.94 492 GLY A C 1
ATOM 3745 O O . GLY A 1 492 ? 3.016 11.446 6.737 1.00 82.94 492 GLY A O 1
ATOM 3746 N N . GLY A 1 493 ? 1.917 11.928 8.651 1.00 87.94 493 GLY A N 1
ATOM 3747 C CA . GLY A 1 493 ? 0.610 12.247 8.092 1.00 87.94 493 GLY A CA 1
ATOM 3748 C C . GLY A 1 493 ? -0.423 11.173 8.405 1.00 87.94 493 GLY A C 1
ATOM 3749 O O . GLY A 1 493 ? -0.184 9.991 8.186 1.00 87.94 493 GLY A O 1
ATOM 3750 N N . ARG A 1 494 ? -1.602 11.593 8.868 1.00 92.56 494 ARG A N 1
ATOM 3751 C CA . ARG A 1 494 ? -2.742 10.688 9.089 1.00 92.56 494 ARG A CA 1
ATOM 3752 C C . ARG A 1 494 ? -3.324 10.186 7.782 1.00 92.56 494 ARG A C 1
ATOM 3754 O O . ARG A 1 494 ? -3.351 10.933 6.798 1.00 92.56 494 ARG A O 1
ATOM 3761 N N . VAL A 1 495 ? -3.836 8.959 7.800 1.00 92.69 495 VAL A N 1
ATOM 3762 C CA . VAL A 1 495 ? -4.525 8.360 6.655 1.00 92.69 495 VAL A CA 1
ATOM 3763 C C . VAL A 1 495 ? -5.870 9.056 6.457 1.00 92.69 495 VAL A C 1
ATOM 3765 O O . VAL A 1 495 ? -6.675 9.196 7.374 1.00 92.69 495 VAL A O 1
ATOM 3768 N N . ARG A 1 496 ? -6.100 9.545 5.238 1.00 91.31 496 ARG A N 1
ATOM 3769 C CA . ARG A 1 496 ? -7.331 10.244 4.856 1.00 91.31 496 ARG A CA 1
ATOM 3770 C C . ARG A 1 496 ? -8.320 9.306 4.178 1.00 91.31 496 ARG A C 1
ATOM 3772 O O . ARG A 1 496 ? -9.512 9.380 4.445 1.00 91.31 496 ARG A O 1
ATOM 3779 N N . HIS A 1 497 ? -7.836 8.518 3.225 1.00 90.38 497 HIS A N 1
ATOM 3780 C CA . HIS A 1 497 ? -8.621 7.547 2.466 1.00 90.38 497 HIS A CA 1
ATOM 3781 C C . HIS A 1 497 ? -7.698 6.580 1.728 1.00 90.38 497 HIS A C 1
ATOM 3783 O O . HIS A 1 497 ? -6.520 6.875 1.512 1.00 90.38 497 HIS A O 1
ATOM 3789 N N . TYR A 1 498 ? -8.266 5.467 1.269 1.00 89.56 498 TYR A N 1
ATOM 3790 C CA . TYR A 1 498 ? -7.595 4.572 0.336 1.00 89.56 498 TYR A CA 1
ATOM 3791 C C . TYR A 1 498 ? -7.739 5.063 -1.105 1.00 89.56 498 TYR A C 1
ATOM 3793 O O . TYR A 1 498 ? -8.833 5.405 -1.549 1.00 89.56 498 TYR A O 1
ATOM 3801 N N . GLY A 1 499 ? -6.653 5.053 -1.860 1.00 91.25 499 GLY A N 1
ATOM 3802 C CA . GLY A 1 499 ? -6.641 5.021 -3.316 1.00 91.25 499 GLY A CA 1
ATOM 3803 C C . GLY A 1 499 ? -6.490 3.588 -3.828 1.00 91.25 499 GLY A C 1
ATOM 3804 O O . GLY A 1 499 ? -6.539 2.629 -3.061 1.00 91.25 499 GLY A O 1
ATOM 3805 N N . ILE A 1 500 ? -6.284 3.460 -5.134 1.00 92.50 500 ILE A N 1
ATOM 3806 C CA . ILE A 1 500 ? -5.932 2.196 -5.791 1.00 92.50 500 ILE A CA 1
ATOM 3807 C C . ILE A 1 500 ? -4.434 2.251 -6.086 1.00 92.50 500 ILE A C 1
ATOM 3809 O O . ILE A 1 500 ? -3.958 3.265 -6.607 1.00 92.50 500 ILE A O 1
ATOM 3813 N N . HIS A 1 501 ? -3.686 1.196 -5.765 1.00 92.44 501 HIS A N 1
ATOM 3814 C CA . HIS A 1 501 ? -2.286 1.109 -6.168 1.00 92.44 501 HIS A CA 1
ATOM 3815 C C . HIS A 1 501 ? -2.169 1.096 -7.699 1.00 92.44 501 HIS A C 1
ATOM 3817 O O . HIS A 1 501 ? -3.023 0.571 -8.421 1.00 92.44 501 HIS A O 1
ATOM 3823 N N . SER A 1 502 ? -1.095 1.688 -8.218 1.00 86.25 502 SER A N 1
ATOM 3824 C CA . SER A 1 502 ? -0.929 1.896 -9.657 1.00 86.25 502 SER A CA 1
ATOM 3825 C C . SER A 1 502 ? -0.743 0.604 -10.445 1.00 86.25 502 SER A C 1
ATOM 3827 O O . SER A 1 502 ? -1.011 0.635 -11.638 1.00 86.25 502 SER A O 1
ATOM 3829 N N . GLY A 1 503 ? -0.354 -0.511 -9.824 1.00 85.31 503 GLY A N 1
ATOM 3830 C CA . GLY A 1 503 ? -0.255 -1.807 -10.508 1.00 85.31 503 GLY A CA 1
ATOM 3831 C C . GLY A 1 503 ? -0.404 -3.042 -9.623 1.00 85.31 503 GLY A C 1
ATOM 3832 O O . GLY A 1 503 ? -0.570 -4.131 -10.138 1.00 85.31 503 GLY A O 1
ATOM 3833 N N . GLY A 1 504 ? -0.390 -2.892 -8.305 1.00 90.44 504 GLY A N 1
ATOM 3834 C CA . GLY A 1 504 ? -0.255 -4.027 -7.389 1.00 90.44 504 GLY A CA 1
ATOM 3835 C C . GLY A 1 504 ? -1.550 -4.809 -7.303 1.00 90.44 504 GLY A C 1
ATOM 3836 O O . GLY A 1 504 ? -2.590 -4.215 -7.025 1.00 90.44 504 GLY A O 1
ATOM 3837 N N . VAL A 1 505 ? -1.470 -6.116 -7.508 1.00 91.69 505 VAL A N 1
ATOM 3838 C CA . VAL A 1 505 ? -2.562 -7.079 -7.373 1.00 91.69 505 VAL A CA 1
ATOM 3839 C C . VAL A 1 505 ? -2.154 -8.113 -6.336 1.00 91.69 505 VAL A C 1
ATOM 3841 O O . VAL A 1 505 ? -1.046 -8.641 -6.393 1.00 91.69 505 VAL A O 1
ATOM 3844 N N . VAL A 1 506 ? -3.040 -8.394 -5.387 1.00 90.50 506 VAL A N 1
ATOM 3845 C CA . VAL A 1 506 ? -2.905 -9.484 -4.422 1.00 90.50 506 VAL A CA 1
ATOM 3846 C C . VAL A 1 506 ? -3.641 -10.703 -4.943 1.00 90.50 506 VAL A C 1
ATOM 3848 O O . VAL A 1 506 ? -4.789 -10.592 -5.376 1.00 90.50 506 VAL A O 1
ATOM 3851 N N . LEU A 1 507 ? -2.982 -11.856 -4.858 1.00 87.31 507 LEU A N 1
ATOM 3852 C CA . LEU A 1 507 ? -3.544 -13.158 -5.203 1.00 87.31 507 LEU A CA 1
ATOM 3853 C C . LEU A 1 507 ? -3.318 -14.125 -4.044 1.00 87.31 507 LEU A C 1
ATOM 3855 O O . LEU A 1 507 ? -2.208 -14.226 -3.520 1.00 87.31 507 LEU A O 1
ATOM 3859 N N . CYS A 1 508 ? -4.370 -14.828 -3.636 1.00 84.06 508 CYS A N 1
ATOM 3860 C CA . CYS A 1 508 ? -4.336 -15.793 -2.538 1.00 84.06 508 CYS A CA 1
ATOM 3861 C C . CYS A 1 508 ? -4.991 -17.117 -2.952 1.00 84.06 508 CYS A C 1
ATOM 3863 O O . CYS A 1 508 ? -5.931 -17.147 -3.745 1.00 84.06 508 CYS A O 1
ATOM 3865 N N . SER A 1 509 ? -4.495 -18.233 -2.408 1.00 80.06 509 SER A N 1
ATOM 3866 C CA . SER A 1 509 ? -5.104 -19.555 -2.616 1.00 80.06 509 SER A CA 1
ATOM 3867 C C . SER A 1 509 ? -6.469 -19.667 -1.929 1.00 80.06 509 SER A C 1
ATOM 3869 O O . SER A 1 509 ? -7.389 -20.256 -2.490 1.00 80.06 509 SER A O 1
ATOM 3871 N N . GLY A 1 510 ? -6.606 -19.065 -0.747 1.00 84.62 510 GLY A N 1
ATOM 3872 C CA . GLY A 1 510 ? -7.879 -18.832 -0.064 1.00 84.62 510 GLY A CA 1
ATOM 3873 C C . GLY A 1 510 ? -8.390 -17.396 -0.240 1.00 84.62 510 GLY A C 1
ATOM 3874 O O . GLY A 1 510 ? -7.731 -16.582 -0.898 1.00 84.62 510 GLY A O 1
ATOM 3875 N N . PRO A 1 511 ? -9.558 -17.072 0.341 1.00 90.88 511 PRO A N 1
ATOM 3876 C CA . PRO A 1 511 ? -10.064 -15.707 0.380 1.00 90.88 511 PRO A CA 1
ATOM 3877 C C . PRO A 1 511 ? -9.026 -14.745 0.971 1.00 90.88 511 PRO A C 1
ATOM 3879 O O . PRO A 1 511 ? -8.458 -15.003 2.028 1.00 90.88 511 PRO A O 1
ATOM 3882 N N . ILE A 1 512 ? -8.813 -13.597 0.328 1.00 92.88 512 ILE A N 1
ATOM 3883 C CA . ILE A 1 512 ? -7.951 -12.520 0.849 1.00 92.88 512 ILE A CA 1
ATOM 3884 C C . ILE A 1 512 ? -8.453 -12.061 2.225 1.00 92.88 512 ILE A C 1
ATOM 3886 O O . ILE A 1 512 ? -7.656 -11.719 3.101 1.00 92.88 512 ILE A O 1
ATOM 3890 N N . SER A 1 513 ? -9.771 -12.131 2.431 1.00 93.38 513 SER A N 1
ATOM 3891 C CA . SER A 1 513 ? -10.441 -11.826 3.690 1.00 93.38 513 SER A CA 1
ATOM 3892 C C . SER A 1 513 ? -10.015 -12.712 4.858 1.00 93.38 513 SER A C 1
ATOM 3894 O O . SER A 1 513 ? -10.257 -12.324 5.991 1.00 93.38 513 SER A O 1
ATOM 3896 N N . ASP A 1 514 ? -9.337 -13.841 4.645 1.00 92.06 514 ASP A N 1
ATOM 3897 C CA . ASP A 1 514 ? -8.720 -14.586 5.752 1.00 92.06 514 ASP A CA 1
ATOM 3898 C C . ASP A 1 514 ? -7.583 -13.791 6.421 1.00 92.06 514 ASP A C 1
ATOM 3900 O O . ASP A 1 514 ? -7.188 -14.091 7.545 1.00 92.06 514 ASP A O 1
ATOM 3904 N N . VAL A 1 515 ? -7.065 -12.762 5.748 1.00 92.56 515 VAL A N 1
ATOM 3905 C CA . VAL A 1 515 ? -6.010 -11.888 6.267 1.00 92.56 515 VAL A CA 1
ATOM 3906 C C . VAL A 1 515 ? -6.506 -10.462 6.428 1.00 92.56 515 VAL A C 1
ATOM 3908 O O . VAL A 1 515 ? -6.283 -9.874 7.473 1.00 92.56 515 VAL A O 1
ATOM 3911 N N . LEU A 1 516 ? -7.140 -9.880 5.407 1.00 94.88 516 LEU A N 1
ATOM 3912 C CA . LEU A 1 516 ? -7.606 -8.493 5.444 1.00 94.88 516 LEU A CA 1
ATOM 3913 C C . LEU A 1 516 ? -8.850 -8.285 4.582 1.00 94.88 516 LEU A C 1
ATOM 3915 O O . LEU A 1 516 ? -8.947 -8.894 3.513 1.00 94.88 516 LEU A O 1
ATOM 3919 N N . PRO A 1 517 ? -9.752 -7.363 4.966 1.00 95.31 517 PRO A N 1
ATOM 3920 C CA . PRO A 1 517 ? -10.957 -7.138 4.200 1.00 95.31 517 PRO A CA 1
ATOM 3921 C C . PRO A 1 517 ? -10.715 -6.626 2.778 1.00 95.31 517 PRO A C 1
ATOM 3923 O O . PRO A 1 517 ? -9.771 -5.871 2.506 1.00 95.31 517 PRO A O 1
ATOM 3926 N N . VAL A 1 518 ? -11.621 -7.013 1.879 1.00 95.25 518 VAL A N 1
ATOM 3927 C CA . VAL A 1 518 ? -11.693 -6.540 0.491 1.00 95.25 518 VAL A CA 1
ATOM 3928 C C . VAL A 1 518 ? -12.914 -5.640 0.318 1.00 95.25 518 VAL A C 1
ATOM 3930 O O . VAL A 1 518 ? -14.004 -5.967 0.776 1.00 95.25 518 VAL A O 1
ATOM 3933 N N . GLU A 1 519 ? -12.747 -4.518 -0.381 1.00 93.75 519 GLU A N 1
ATOM 3934 C CA . GLU A 1 519 ? -13.823 -3.563 -0.655 1.00 93.75 519 GLU A CA 1
ATOM 3935 C C . GLU A 1 519 ? -13.837 -3.086 -2.109 1.00 93.75 519 GLU A C 1
ATOM 3937 O O . GLU A 1 519 ? -12.857 -3.221 -2.847 1.00 93.75 519 GLU A O 1
ATOM 3942 N N . TRP A 1 520 ? -14.947 -2.478 -2.528 1.00 94.12 520 TRP A N 1
ATOM 3943 C CA . TRP A 1 520 ? -15.017 -1.804 -3.821 1.00 94.12 520 TRP A CA 1
ATOM 3944 C C . TRP A 1 520 ? -14.096 -0.585 -3.873 1.00 94.12 520 TRP A C 1
ATOM 3946 O O . TRP A 1 520 ? -14.043 0.250 -2.969 1.00 94.12 520 TRP A O 1
ATOM 3956 N N . ALA A 1 521 ? -13.397 -0.439 -4.991 1.00 92.56 521 ALA A N 1
ATOM 3957 C CA . ALA A 1 521 ? -12.671 0.774 -5.302 1.00 92.56 521 ALA A CA 1
ATOM 3958 C C . ALA A 1 521 ? -13.614 1.864 -5.839 1.00 92.56 521 ALA A C 1
ATOM 3960 O O . ALA A 1 521 ? -14.765 1.621 -6.187 1.00 92.56 521 ALA A O 1
ATOM 3961 N N . SER A 1 522 ? -13.106 3.093 -5.965 1.00 88.44 522 SER A N 1
ATOM 3962 C CA . SER A 1 522 ? -13.847 4.181 -6.619 1.00 88.44 522 SER A CA 1
ATOM 3963 C C . SER A 1 522 ? -13.957 4.008 -8.137 1.00 88.44 522 SER A C 1
ATOM 3965 O O . SER A 1 522 ? -14.796 4.643 -8.766 1.00 88.44 522 SER A O 1
ATOM 3967 N N . MET A 1 523 ? -13.080 3.197 -8.734 1.00 91.19 523 MET A N 1
ATOM 3968 C CA . MET A 1 523 ? -13.142 2.856 -10.152 1.00 91.19 523 MET A CA 1
ATOM 3969 C C . MET A 1 523 ? -14.116 1.684 -10.342 1.00 91.19 523 MET A C 1
ATOM 3971 O O . MET A 1 523 ? -13.951 0.675 -9.649 1.00 91.19 523 MET A O 1
ATOM 3975 N N . PRO A 1 524 ? -15.097 1.788 -11.259 1.00 90.00 524 PRO A N 1
ATOM 3976 C CA . PRO A 1 524 ? -16.051 0.714 -11.515 1.00 90.00 524 PRO A CA 1
ATOM 3977 C C . PRO A 1 524 ? -15.355 -0.615 -11.822 1.00 90.00 524 PRO A C 1
ATOM 3979 O O . PRO A 1 524 ? -14.342 -0.640 -12.514 1.00 90.00 524 PRO A O 1
ATOM 3982 N N . GLY A 1 525 ? -15.894 -1.717 -11.299 1.00 89.62 525 GLY A N 1
ATOM 3983 C CA . GLY A 1 525 ? -15.385 -3.062 -11.586 1.00 89.62 525 GLY A CA 1
ATOM 3984 C C . GLY A 1 525 ? -14.076 -3.440 -10.881 1.00 89.62 525 GLY A C 1
ATOM 3985 O O . GLY A 1 525 ? -13.576 -4.544 -11.110 1.00 89.62 525 GLY A O 1
ATOM 3986 N N . ARG A 1 526 ? -13.530 -2.587 -10.002 1.00 92.94 526 ARG A N 1
ATOM 3987 C CA . ARG A 1 526 ? -12.312 -2.881 -9.229 1.00 92.94 526 ARG A CA 1
ATOM 3988 C C . ARG A 1 526 ? -12.592 -3.060 -7.743 1.00 92.94 526 ARG A C 1
ATOM 3990 O O . ARG A 1 526 ? -13.338 -2.293 -7.141 1.00 92.94 526 ARG A O 1
ATOM 3997 N N . THR A 1 527 ? -11.906 -4.025 -7.149 1.00 95.00 527 THR A N 1
ATOM 3998 C CA . THR A 1 527 ? -11.835 -4.233 -5.699 1.00 95.00 527 THR A CA 1
ATOM 3999 C C . THR A 1 527 ? -10.422 -3.961 -5.202 1.00 95.00 527 THR A C 1
ATOM 4001 O O . THR A 1 527 ? -9.454 -4.192 -5.932 1.00 95.00 527 THR A O 1
ATOM 4004 N N . ILE A 1 528 ? -10.296 -3.464 -3.973 1.00 95.31 528 ILE A N 1
ATOM 4005 C CA . ILE A 1 528 ? -9.022 -3.302 -3.270 1.00 95.31 528 ILE A CA 1
ATOM 4006 C C . ILE A 1 528 ? -9.013 -4.124 -1.982 1.00 95.31 528 ILE A C 1
ATOM 4008 O O . ILE A 1 528 ? -10.047 -4.262 -1.336 1.00 95.31 528 ILE A O 1
ATOM 4012 N N . VAL A 1 529 ? -7.846 -4.624 -1.583 1.00 95.12 529 VAL A N 1
ATOM 4013 C CA . VAL A 1 529 ? -7.598 -5.013 -0.189 1.00 95.12 529 VAL A CA 1
ATOM 4014 C C . VAL A 1 529 ? -7.296 -3.756 0.629 1.00 95.12 529 VAL A C 1
ATOM 4016 O O . VAL A 1 529 ? -6.636 -2.836 0.131 1.00 95.12 529 VAL A O 1
ATOM 4019 N N . GLN A 1 530 ? -7.756 -3.702 1.879 1.00 92.12 530 GLN A N 1
ATOM 4020 C CA . GLN A 1 530 ? -7.535 -2.578 2.803 1.00 92.12 530 GLN A CA 1
ATOM 4021 C C . GLN A 1 530 ? -6.092 -2.506 3.343 1.00 92.12 530 GLN A C 1
ATOM 4023 O O . GLN A 1 530 ? -5.852 -2.374 4.538 1.00 92.12 530 GLN A O 1
ATOM 4028 N N . ALA A 1 531 ? -5.106 -2.597 2.459 1.00 91.81 531 ALA A N 1
ATOM 4029 C CA . ALA A 1 531 ? -3.697 -2.465 2.786 1.00 91.81 531 ALA A CA 1
ATOM 4030 C C . ALA A 1 531 ? -2.963 -1.752 1.660 1.00 91.81 531 ALA A C 1
ATOM 4032 O O . ALA A 1 531 ? -3.168 -2.057 0.482 1.00 91.81 531 ALA A O 1
ATOM 4033 N N . ASP A 1 532 ? -2.080 -0.824 2.025 1.00 91.19 532 ASP A N 1
ATOM 4034 C CA . ASP A 1 532 ? -1.074 -0.338 1.093 1.00 91.19 532 ASP A CA 1
ATOM 4035 C C . ASP A 1 532 ? 0.018 -1.389 0.825 1.00 91.19 532 ASP A C 1
ATOM 4037 O O . ASP A 1 532 ? 0.003 -2.508 1.343 1.00 91.19 532 ASP A O 1
ATOM 4041 N N . LYS A 1 533 ? 0.999 -1.026 -0.006 1.00 87.44 533 LYS A N 1
ATOM 4042 C CA . LYS A 1 533 ? 2.110 -1.914 -0.370 1.00 87.44 533 LYS A CA 1
ATOM 4043 C C . LYS A 1 533 ? 2.904 -2.412 0.845 1.00 87.44 533 LYS A C 1
ATOM 4045 O O . LYS A 1 533 ? 3.424 -3.527 0.796 1.00 87.44 533 LYS A O 1
ATOM 4050 N N . ILE A 1 534 ? 3.054 -1.590 1.882 1.00 86.44 534 ILE A N 1
ATOM 4051 C CA . ILE A 1 534 ? 3.849 -1.929 3.065 1.00 86.44 534 ILE A CA 1
ATOM 4052 C C . ILE A 1 534 ? 3.019 -2.830 3.976 1.00 86.44 534 ILE A C 1
ATOM 4054 O O . ILE A 1 534 ? 3.477 -3.916 4.322 1.00 86.44 534 ILE A O 1
ATOM 4058 N N . SER A 1 535 ? 1.784 -2.431 4.276 1.00 89.06 535 SER A N 1
ATOM 4059 C CA . SER A 1 535 ? 0.834 -3.182 5.095 1.00 89.06 535 SER A CA 1
ATOM 4060 C C . SER A 1 535 ? 0.521 -4.553 4.491 1.00 89.06 535 SER A C 1
ATOM 4062 O O . SER A 1 535 ? 0.452 -5.532 5.225 1.00 89.06 535 SER A O 1
ATOM 4064 N N . ALA A 1 536 ? 0.421 -4.671 3.162 1.00 89.31 536 ALA A N 1
ATOM 4065 C CA . ALA A 1 536 ? 0.207 -5.956 2.495 1.00 89.31 536 ALA A CA 1
ATOM 4066 C C . ALA A 1 536 ? 1.415 -6.893 2.654 1.00 89.31 536 ALA A C 1
ATOM 4068 O O . ALA A 1 536 ? 1.248 -8.082 2.918 1.00 89.31 536 ALA A O 1
ATOM 4069 N N . ALA A 1 537 ? 2.636 -6.358 2.549 1.00 84.56 537 ALA A N 1
ATOM 4070 C CA . ALA A 1 537 ? 3.852 -7.133 2.777 1.00 84.56 537 ALA A CA 1
ATOM 4071 C C . ALA A 1 537 ? 4.004 -7.541 4.253 1.00 84.56 537 ALA A C 1
ATOM 4073 O O . ALA A 1 537 ? 4.345 -8.688 4.536 1.00 84.56 537 ALA A O 1
ATOM 4074 N N . ASP A 1 538 ? 3.709 -6.630 5.186 1.00 85.31 538 ASP A N 1
ATOM 4075 C CA . ASP A 1 538 ? 3.686 -6.915 6.626 1.00 85.31 538 ASP A CA 1
ATOM 4076 C C . ASP A 1 538 ? 2.614 -7.970 6.973 1.00 85.31 538 ASP A C 1
ATOM 4078 O O . ASP A 1 538 ? 2.847 -8.810 7.840 1.00 85.31 538 ASP A O 1
ATOM 4082 N N . ALA A 1 539 ? 1.492 -7.989 6.242 1.00 87.62 539 ALA A N 1
ATOM 4083 C CA . ALA A 1 539 ? 0.445 -9.008 6.336 1.00 87.62 539 ALA A CA 1
ATOM 4084 C C . ALA A 1 539 ? 0.829 -10.366 5.709 1.00 87.62 539 ALA A C 1
ATOM 4086 O O . ALA A 1 539 ? 0.089 -11.340 5.838 1.00 87.62 539 ALA A O 1
ATOM 4087 N N . GLY A 1 540 ? 1.969 -10.449 5.014 1.00 82.62 540 GLY A N 1
ATOM 4088 C CA . GLY A 1 540 ? 2.404 -11.650 4.298 1.00 82.62 540 GLY A CA 1
ATOM 4089 C C . GLY A 1 540 ? 1.645 -11.922 2.995 1.00 82.62 540 GLY A C 1
ATOM 4090 O O . GLY A 1 540 ? 1.753 -13.022 2.460 1.00 82.62 540 GLY A O 1
ATOM 4091 N N . LEU A 1 541 ? 0.886 -10.951 2.476 1.00 86.31 541 LEU A N 1
ATOM 4092 C CA . LEU A 1 541 ? 0.143 -11.097 1.226 1.00 86.31 541 LEU A CA 1
ATOM 4093 C C . LEU A 1 541 ? 1.092 -11.123 0.022 1.00 86.31 541 LEU A C 1
ATOM 4095 O O . LEU A 1 541 ? 1.995 -10.293 -0.114 1.00 86.31 541 LEU A O 1
ATOM 4099 N N . TYR A 1 542 ? 0.841 -12.065 -0.884 1.00 80.69 542 TYR A N 1
ATOM 4100 C CA . TYR A 1 542 ? 1.586 -12.215 -2.129 1.00 80.69 542 TYR A CA 1
ATOM 4101 C C . TYR A 1 542 ? 1.056 -11.230 -3.159 1.00 80.69 542 TYR A C 1
ATOM 4103 O O . TYR A 1 542 ? -0.154 -11.151 -3.387 1.00 80.69 542 TYR A O 1
ATOM 4111 N N . LYS A 1 543 ? 1.968 -10.488 -3.791 1.00 82.81 543 LYS A N 1
ATOM 4112 C CA . LYS A 1 543 ? 1.614 -9.473 -4.779 1.00 82.81 543 LYS A CA 1
ATOM 4113 C C . LYS A 1 543 ? 2.321 -9.696 -6.111 1.00 82.81 543 LYS A C 1
ATOM 4115 O O . LYS A 1 543 ? 3.459 -10.153 -6.160 1.00 82.81 543 LYS A O 1
ATOM 4120 N N . THR A 1 544 ? 1.652 -9.306 -7.185 1.00 81.94 544 THR A N 1
ATOM 4121 C CA . THR A 1 544 ? 2.238 -9.117 -8.514 1.00 81.94 544 THR A CA 1
ATOM 4122 C C . THR A 1 544 ? 1.830 -7.742 -9.023 1.00 81.94 544 THR A C 1
ATOM 4124 O O . THR A 1 544 ? 0.702 -7.303 -8.798 1.00 81.94 544 THR A O 1
ATOM 4127 N N . ASP A 1 545 ? 2.741 -7.026 -9.675 1.00 88.19 545 ASP A N 1
ATOM 4128 C CA . ASP A 1 545 ? 2.411 -5.734 -10.265 1.00 88.19 545 ASP A CA 1
ATOM 4129 C C . ASP A 1 545 ? 1.981 -5.920 -11.726 1.00 88.19 545 ASP A C 1
ATOM 4131 O O . ASP A 1 545 ? 2.790 -6.276 -12.575 1.00 88.19 545 ASP A O 1
ATOM 4135 N N . CYS A 1 546 ? 0.725 -5.596 -12.025 1.00 90.81 546 CYS A N 1
ATOM 4136 C CA . CYS A 1 546 ? 0.205 -5.330 -13.363 1.00 90.81 546 CYS A CA 1
ATOM 4137 C C . CYS A 1 546 ? 0.244 -3.819 -13.625 1.00 90.81 546 CYS A C 1
ATOM 4139 O O . CYS A 1 546 ? -0.753 -3.112 -13.433 1.00 90.81 546 CYS A O 1
ATOM 4141 N N . LEU A 1 547 ? 1.412 -3.291 -13.996 1.00 91.62 547 LEU A N 1
ATOM 4142 C CA . LEU A 1 547 ? 1.597 -1.853 -14.214 1.00 91.62 547 LEU A CA 1
ATOM 4143 C C . LEU A 1 547 ? 1.216 -1.465 -15.646 1.00 91.62 547 LEU A C 1
ATOM 4145 O O . LEU A 1 547 ? 1.438 -2.222 -16.579 1.00 91.62 547 LEU A O 1
ATOM 4149 N N . GLY A 1 548 ? 0.635 -0.277 -15.821 1.00 92.56 548 GLY A N 1
ATOM 4150 C CA . GLY A 1 548 ? 0.349 0.275 -17.145 1.00 92.56 548 GLY A CA 1
ATOM 4151 C C . GLY A 1 548 ? 1.473 1.207 -17.580 1.00 92.56 548 GLY A C 1
ATOM 4152 O O . GLY A 1 548 ? 1.767 2.167 -16.865 1.00 92.56 548 GLY A O 1
ATOM 4153 N N . LEU A 1 549 ? 2.070 0.950 -18.740 1.00 92.94 549 LEU A N 1
ATOM 4154 C CA . LEU A 1 549 ? 3.163 1.729 -19.302 1.00 92.94 549 LEU A CA 1
ATOM 4155 C C . LEU A 1 549 ? 2.780 2.279 -20.679 1.00 92.94 549 LEU A C 1
ATOM 4157 O O . LEU A 1 549 ? 2.712 1.541 -21.656 1.00 92.94 549 LEU A O 1
ATOM 4161 N N . ARG A 1 550 ? 2.609 3.604 -20.769 1.00 93.31 550 ARG A N 1
ATOM 4162 C CA . ARG A 1 550 ? 2.169 4.268 -22.009 1.00 93.31 550 ARG A CA 1
ATOM 4163 C C . ARG A 1 550 ? 3.141 4.128 -23.179 1.00 93.31 550 ARG A C 1
ATOM 4165 O O . ARG A 1 550 ? 2.726 4.151 -24.327 1.00 93.31 550 ARG A O 1
ATOM 4172 N N . ALA A 1 551 ? 4.433 3.940 -22.904 1.00 94.31 551 ALA A N 1
ATOM 4173 C CA . ALA A 1 551 ? 5.409 3.659 -23.957 1.00 94.31 551 ALA A CA 1
ATOM 4174 C C . ALA A 1 551 ? 5.077 2.361 -24.718 1.00 94.31 551 ALA A C 1
ATOM 4176 O O . ALA A 1 551 ? 5.337 2.281 -25.912 1.00 94.31 551 ALA A O 1
ATOM 4177 N N . LEU A 1 552 ? 4.467 1.368 -24.054 1.00 94.88 552 LEU A N 1
ATOM 4178 C CA . LEU A 1 552 ? 4.003 0.150 -24.719 1.00 94.88 552 LEU A CA 1
ATOM 4179 C C . LEU A 1 552 ? 2.769 0.405 -25.589 1.00 94.88 552 LEU A C 1
ATOM 4181 O O . LEU A 1 552 ? 2.629 -0.262 -26.606 1.00 94.88 552 LEU A O 1
ATOM 4185 N N . ASP A 1 553 ? 1.904 1.361 -25.231 1.00 94.81 553 ASP A N 1
ATOM 4186 C CA . ASP A 1 553 ? 0.792 1.762 -26.102 1.00 94.81 553 ASP A CA 1
ATOM 4187 C C . ASP A 1 553 ? 1.325 2.380 -27.404 1.00 94.81 553 ASP A C 1
ATOM 4189 O O . ASP A 1 553 ? 0.948 1.948 -28.487 1.00 94.81 553 ASP A O 1
ATOM 4193 N N . VAL A 1 554 ? 2.298 3.296 -27.305 1.00 95.00 554 VAL A N 1
ATOM 4194 C CA . VAL A 1 554 ? 2.952 3.905 -28.479 1.00 95.00 554 VAL A CA 1
ATOM 4195 C C . VAL A 1 554 ? 3.621 2.849 -29.364 1.00 95.00 554 VAL A C 1
ATOM 4197 O O . VAL A 1 554 ? 3.452 2.868 -30.579 1.00 95.00 554 VAL A O 1
ATOM 4200 N N . ILE A 1 555 ? 4.368 1.912 -28.772 1.00 94.88 555 ILE A N 1
ATOM 4201 C CA . ILE A 1 555 ? 5.024 0.834 -29.529 1.00 94.88 555 ILE A CA 1
ATOM 4202 C C . ILE A 1 555 ? 3.987 -0.044 -30.236 1.00 94.88 555 ILE A C 1
ATOM 4204 O O . ILE A 1 555 ? 4.177 -0.388 -31.400 1.00 94.88 555 ILE A O 1
ATOM 4208 N N . ALA A 1 556 ? 2.891 -0.388 -29.558 1.00 93.56 556 ALA A N 1
ATOM 4209 C CA . ALA A 1 556 ? 1.840 -1.212 -30.136 1.00 93.56 556 ALA A CA 1
ATOM 4210 C C . ALA A 1 556 ? 1.126 -0.521 -31.305 1.00 93.56 556 ALA A C 1
ATOM 4212 O O . ALA A 1 556 ? 0.903 -1.173 -32.321 1.00 93.5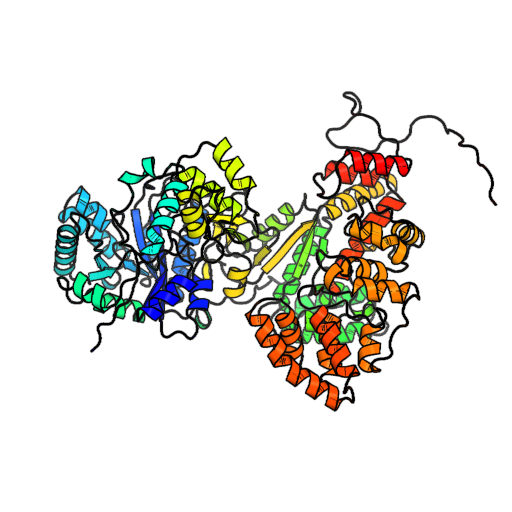6 556 ALA A O 1
ATOM 4213 N N . ASP A 1 557 ? 0.827 0.777 -31.201 1.00 92.25 557 ASP A N 1
ATOM 4214 C CA . ASP A 1 557 ? 0.230 1.547 -32.302 1.00 92.25 557 ASP A CA 1
ATOM 4215 C C . ASP A 1 557 ? 1.143 1.548 -33.536 1.00 92.25 557 ASP A C 1
ATOM 4217 O O . ASP A 1 557 ? 0.687 1.346 -34.662 1.00 92.25 557 ASP A O 1
ATOM 4221 N N . VAL A 1 558 ? 2.454 1.718 -33.331 1.00 92.31 558 VAL A N 1
ATOM 4222 C CA . VAL A 1 558 ? 3.429 1.679 -34.428 1.00 92.31 558 VAL A CA 1
ATOM 4223 C C . VAL A 1 558 ? 3.536 0.280 -35.025 1.00 92.31 558 VAL A C 1
ATOM 4225 O O . VAL A 1 558 ? 3.557 0.145 -36.245 1.00 92.31 558 VAL A O 1
ATOM 4228 N N . PHE A 1 559 ? 3.568 -0.774 -34.208 1.00 92.12 559 PHE A N 1
ATOM 4229 C CA . PHE A 1 559 ? 3.592 -2.148 -34.716 1.00 92.12 559 PHE A CA 1
ATOM 4230 C C . PHE A 1 559 ? 2.311 -2.509 -35.468 1.00 92.12 559 PHE A C 1
ATOM 4232 O O . PHE A 1 559 ? 2.391 -3.181 -36.493 1.00 92.12 559 PHE A O 1
ATOM 4239 N N . ALA A 1 560 ? 1.150 -2.031 -35.015 1.00 89.94 560 ALA A N 1
ATOM 4240 C CA . ALA A 1 560 ? -0.106 -2.187 -35.741 1.00 89.94 560 ALA A CA 1
ATOM 4241 C C . ALA A 1 560 ? -0.031 -1.500 -37.111 1.00 89.94 560 ALA A C 1
ATOM 4243 O O . ALA A 1 560 ? -0.330 -2.127 -38.124 1.00 89.94 560 ALA A O 1
ATOM 4244 N N . PHE A 1 561 ? 0.477 -0.265 -37.161 1.00 88.38 561 PHE A N 1
ATOM 4245 C CA . PHE A 1 561 ? 0.684 0.452 -38.418 1.00 88.38 561 PHE A CA 1
ATOM 4246 C C . PHE A 1 561 ? 1.645 -0.280 -39.369 1.00 88.38 561 PHE A C 1
ATOM 4248 O O . PHE A 1 561 ? 1.347 -0.434 -40.553 1.00 88.38 561 PHE A O 1
ATOM 4255 N N . LEU A 1 562 ? 2.781 -0.766 -38.863 1.00 87.62 562 LEU A N 1
ATOM 4256 C CA . LEU A 1 562 ? 3.734 -1.554 -39.650 1.00 87.62 562 LEU A CA 1
ATOM 4257 C C . LEU A 1 562 ? 3.110 -2.857 -40.156 1.00 87.62 562 LEU A C 1
ATOM 4259 O O . LEU A 1 562 ? 3.330 -3.247 -41.300 1.00 87.62 562 LEU A O 1
ATOM 4263 N N . SER A 1 563 ? 2.286 -3.507 -39.337 1.00 89.00 563 SER A N 1
ATOM 4264 C CA . SER A 1 563 ? 1.579 -4.723 -39.726 1.00 89.00 563 SER A CA 1
ATOM 4265 C C . SER A 1 563 ? 0.560 -4.466 -40.834 1.00 89.00 563 SER A C 1
ATOM 4267 O O . SER A 1 563 ? 0.514 -5.220 -41.804 1.00 89.00 563 SER A O 1
ATOM 4269 N N . GLU A 1 564 ? -0.199 -3.373 -40.749 1.00 87.06 564 GLU A N 1
ATOM 4270 C CA . GLU A 1 564 ? -1.145 -2.963 -41.791 1.00 87.06 564 GLU A CA 1
ATOM 4271 C C . GLU A 1 564 ? -0.446 -2.561 -43.096 1.00 87.06 564 GLU A C 1
ATOM 4273 O O . GLU A 1 564 ? -0.916 -2.911 -44.180 1.00 87.06 564 GLU A O 1
ATOM 4278 N N . ARG A 1 565 ? 0.677 -1.836 -43.003 1.00 86.75 565 ARG A N 1
ATOM 4279 C CA . ARG A 1 565 ? 1.422 -1.330 -44.164 1.00 86.75 565 ARG A CA 1
ATOM 4280 C C . ARG A 1 565 ? 2.223 -2.424 -44.869 1.00 86.75 565 ARG A C 1
ATOM 4282 O O . ARG A 1 565 ? 2.180 -2.515 -46.095 1.00 86.75 565 ARG A O 1
ATOM 4289 N N . ASP A 1 566 ? 2.941 -3.238 -44.097 1.00 85.38 566 ASP A N 1
ATOM 4290 C CA . ASP A 1 566 ? 3.991 -4.131 -44.599 1.00 85.38 566 ASP A CA 1
ATOM 4291 C C . ASP A 1 566 ? 3.615 -5.623 -44.473 1.00 85.38 566 ASP A C 1
ATOM 4293 O O . ASP A 1 566 ? 4.324 -6.489 -44.987 1.00 85.38 566 ASP A O 1
ATOM 4297 N N . GLY A 1 567 ? 2.496 -5.952 -43.815 1.00 83.44 567 GLY A N 1
ATOM 4298 C CA . GLY A 1 567 ? 2.041 -7.333 -43.610 1.00 83.44 567 GLY A CA 1
ATOM 4299 C C . GLY A 1 567 ? 2.894 -8.131 -42.617 1.00 83.44 567 GLY A C 1
ATOM 4300 O O . GLY A 1 567 ? 2.814 -9.360 -42.591 1.00 83.44 567 GLY A O 1
ATOM 4301 N N . VAL A 1 568 ? 3.726 -7.454 -41.818 1.00 80.38 568 VAL A N 1
ATOM 4302 C CA . VAL A 1 568 ? 4.648 -8.070 -40.853 1.00 80.38 568 VAL A CA 1
ATOM 4303 C C . VAL A 1 568 ? 4.135 -7.838 -39.435 1.00 80.38 568 VAL A C 1
ATOM 4305 O O . VAL A 1 568 ? 4.003 -6.703 -38.991 1.00 80.38 568 VAL A O 1
ATOM 4308 N N . ALA A 1 569 ? 3.844 -8.915 -38.707 1.00 81.44 569 ALA A N 1
ATOM 4309 C CA . ALA A 1 569 ? 3.574 -8.831 -37.275 1.00 81.44 569 ALA A CA 1
ATOM 4310 C C . ALA A 1 569 ? 4.905 -8.726 -36.518 1.00 81.44 569 ALA A C 1
ATOM 4312 O O . ALA A 1 569 ? 5.765 -9.589 -36.682 1.00 81.44 569 ALA A O 1
ATOM 4313 N N . MET A 1 570 ? 5.066 -7.672 -35.717 1.00 82.44 570 MET A N 1
ATOM 4314 C CA . MET A 1 570 ? 6.264 -7.431 -34.912 1.00 82.44 570 MET A CA 1
ATOM 4315 C C . MET A 1 570 ? 5.970 -7.530 -33.414 1.00 82.44 570 MET A C 1
ATOM 4317 O O . MET A 1 570 ? 4.939 -7.056 -32.936 1.00 82.44 570 MET A O 1
ATOM 4321 N N . GLU A 1 571 ? 6.925 -8.074 -32.666 1.00 80.88 571 GLU A N 1
ATOM 4322 C CA . GLU A 1 571 ? 6.991 -8.038 -31.209 1.00 80.88 571 GLU A CA 1
ATOM 4323 C C . GLU A 1 571 ? 8.212 -7.235 -30.726 1.00 80.88 571 GLU A C 1
ATOM 4325 O O . GLU A 1 571 ? 9.149 -6.942 -31.467 1.00 80.88 571 GLU A O 1
ATOM 4330 N N . LEU A 1 572 ? 8.252 -6.906 -29.428 1.00 82.38 572 LEU A N 1
ATOM 4331 C CA . LEU A 1 572 ? 9.393 -6.202 -28.821 1.00 82.38 572 LEU A CA 1
ATOM 4332 C C . LEU A 1 572 ? 10.729 -6.934 -29.021 1.00 82.38 572 LEU A C 1
ATOM 4334 O O . LEU A 1 572 ? 11.773 -6.292 -29.100 1.00 82.38 572 LEU A O 1
ATOM 4338 N N . ALA A 1 573 ? 10.701 -8.268 -29.071 1.00 79.62 573 ALA A N 1
ATOM 4339 C CA . ALA A 1 573 ? 11.893 -9.089 -29.255 1.00 79.62 573 ALA A CA 1
ATOM 4340 C C . ALA A 1 573 ? 12.462 -9.025 -30.684 1.00 79.62 573 ALA A C 1
ATOM 4342 O O . ALA A 1 573 ? 13.631 -9.362 -30.865 1.00 79.62 573 ALA A O 1
ATOM 4343 N N . ASP A 1 574 ? 11.668 -8.580 -31.664 1.00 83.06 574 ASP A N 1
ATOM 4344 C CA . ASP A 1 574 ? 12.082 -8.463 -33.066 1.00 83.06 574 ASP A CA 1
ATOM 4345 C C . ASP A 1 574 ? 12.846 -7.162 -33.344 1.00 83.06 574 ASP A C 1
ATOM 4347 O O . ASP A 1 574 ? 13.505 -7.035 -34.377 1.00 83.06 574 ASP A O 1
ATOM 4351 N N . VAL A 1 575 ? 12.796 -6.192 -32.421 1.00 85.88 575 VAL A N 1
ATOM 4352 C CA . VAL A 1 575 ? 13.557 -4.944 -32.539 1.00 85.88 575 VAL A CA 1
ATOM 4353 C C . VAL A 1 575 ? 15.061 -5.244 -32.437 1.00 85.88 575 VAL A C 1
ATOM 4355 O O . VAL A 1 575 ? 15.510 -5.782 -31.417 1.00 85.88 575 VAL A O 1
ATOM 4358 N N . PRO A 1 576 ? 15.879 -4.845 -33.432 1.00 87.81 576 PRO A N 1
ATOM 4359 C CA . PRO A 1 576 ? 17.324 -5.041 -33.387 1.00 87.81 576 PRO A CA 1
ATOM 4360 C C . PRO A 1 576 ? 17.971 -4.358 -32.173 1.00 87.81 576 PRO A C 1
ATOM 4362 O O . PRO A 1 576 ? 17.853 -3.149 -31.972 1.00 87.81 576 PRO A O 1
ATOM 4365 N N . ALA A 1 577 ? 18.700 -5.132 -31.365 1.00 84.62 577 ALA A N 1
ATOM 4366 C CA . ALA A 1 577 ? 19.347 -4.641 -30.143 1.00 84.62 577 ALA A CA 1
ATOM 4367 C C . ALA A 1 577 ? 20.746 -4.032 -30.376 1.00 84.62 577 ALA A C 1
ATOM 4369 O O . ALA A 1 577 ? 21.386 -3.576 -29.423 1.00 84.62 577 ALA A O 1
ATOM 4370 N N . ASP A 1 578 ? 21.247 -4.080 -31.610 1.00 89.56 578 ASP A N 1
ATOM 4371 C CA . ASP A 1 578 ? 22.611 -3.720 -31.998 1.00 89.56 578 ASP A CA 1
ATOM 4372 C C . ASP A 1 578 ? 22.693 -2.786 -33.222 1.00 89.56 578 ASP A C 1
ATOM 4374 O O . ASP A 1 578 ? 23.754 -2.664 -33.831 1.00 89.56 578 ASP A O 1
ATOM 4378 N N . ASP A 1 579 ? 21.607 -2.079 -33.546 1.00 95.00 579 ASP A N 1
ATOM 4379 C CA . ASP A 1 579 ? 21.541 -1.159 -34.685 1.00 95.00 579 ASP A CA 1
ATOM 4380 C C . ASP A 1 579 ? 22.464 0.074 -34.509 1.00 95.00 579 ASP A C 1
ATOM 4382 O O . ASP A 1 579 ? 22.213 0.924 -33.642 1.00 95.00 579 ASP A O 1
ATOM 4386 N N . PRO A 1 580 ? 23.512 0.234 -35.348 1.00 96.00 58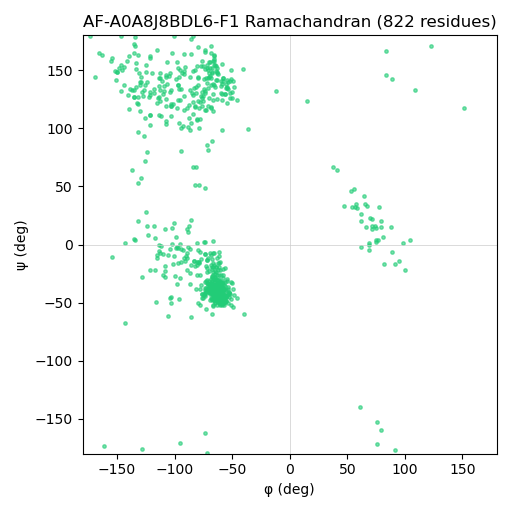0 PRO A N 1
ATOM 4387 C CA . PRO A 1 580 ? 24.434 1.363 -35.252 1.00 96.00 580 PRO A CA 1
ATOM 4388 C C . PRO A 1 580 ? 23.770 2.729 -35.453 1.00 96.00 580 PRO A C 1
ATOM 4390 O O . PRO A 1 580 ? 24.144 3.684 -34.774 1.00 96.00 580 PRO A O 1
ATOM 4393 N N . ALA A 1 581 ? 22.774 2.836 -36.338 1.00 97.00 581 ALA A N 1
ATOM 4394 C CA . ALA A 1 581 ? 22.121 4.107 -36.643 1.00 97.00 581 ALA A CA 1
ATOM 4395 C C . ALA A 1 581 ? 21.263 4.597 -35.470 1.00 97.00 581 ALA A C 1
ATOM 4397 O O . ALA A 1 581 ? 21.199 5.799 -35.202 1.00 97.00 581 ALA A O 1
ATOM 4398 N N . VAL A 1 582 ? 20.650 3.668 -34.732 1.00 97.25 582 VAL A N 1
ATOM 4399 C CA . VAL A 1 582 ? 19.937 3.978 -33.485 1.00 97.25 582 VAL A CA 1
ATOM 4400 C C . VAL A 1 582 ? 20.917 4.471 -32.420 1.00 97.25 582 VAL A C 1
ATOM 4402 O O . VAL A 1 582 ? 20.655 5.468 -31.749 1.00 97.25 582 VAL A O 1
ATOM 4405 N N . PHE A 1 583 ? 22.077 3.827 -32.283 1.00 97.25 583 PHE A N 1
ATOM 4406 C CA . PHE A 1 583 ? 23.107 4.262 -31.337 1.00 97.25 583 PHE A CA 1
ATOM 4407 C C . PHE A 1 583 ? 23.739 5.611 -31.683 1.00 97.25 583 PHE A C 1
ATOM 4409 O O . PHE A 1 583 ? 24.102 6.360 -30.773 1.00 97.25 583 PHE A O 1
ATOM 4416 N N . ASP A 1 584 ? 23.890 5.931 -32.966 1.00 97.25 584 ASP A N 1
ATOM 4417 C CA . ASP A 1 584 ? 24.347 7.248 -33.407 1.00 97.25 584 ASP A CA 1
ATOM 4418 C C . ASP A 1 584 ? 23.319 8.327 -33.055 1.00 97.25 584 ASP A C 1
ATOM 4420 O O . ASP A 1 584 ? 23.678 9.285 -32.375 1.00 97.25 584 ASP A O 1
ATOM 4424 N N . MET A 1 585 ? 22.034 8.102 -33.355 1.00 97.19 585 MET A N 1
ATOM 4425 C CA . MET A 1 585 ? 20.947 9.010 -32.965 1.00 97.19 585 MET A CA 1
ATOM 4426 C C . MET A 1 585 ? 20.893 9.233 -31.443 1.00 97.19 585 MET A C 1
ATOM 4428 O O . MET A 1 585 ? 20.809 10.370 -30.973 1.00 97.19 585 MET A O 1
ATOM 4432 N N . ILE A 1 586 ? 21.006 8.155 -30.654 1.00 97.06 586 ILE A N 1
ATOM 4433 C CA . ILE A 1 586 ? 21.089 8.254 -29.190 1.00 97.06 586 ILE A CA 1
ATOM 4434 C C . ILE A 1 586 ? 22.321 9.060 -28.779 1.00 97.06 586 ILE A C 1
ATOM 4436 O O . ILE A 1 586 ? 22.209 9.895 -27.890 1.00 97.06 586 ILE A O 1
ATOM 4440 N N . GLY A 1 587 ? 23.484 8.824 -29.393 1.00 95.94 587 GLY A N 1
ATOM 4441 C CA . GLY A 1 587 ? 24.737 9.519 -29.087 1.00 95.94 587 GLY A CA 1
ATOM 4442 C C . GLY A 1 587 ? 24.716 11.014 -29.412 1.00 95.94 587 GLY A C 1
ATOM 4443 O O . GLY A 1 587 ? 25.354 11.792 -28.700 1.00 95.94 587 GLY A O 1
ATOM 4444 N N . ASP A 1 588 ? 23.947 11.415 -30.421 1.00 96.19 588 ASP A N 1
ATOM 4445 C CA . ASP A 1 588 ? 23.739 12.814 -30.805 1.00 96.19 588 ASP A CA 1
ATOM 4446 C C . ASP A 1 588 ? 22.748 13.546 -29.877 1.00 96.19 588 ASP A C 1
ATOM 4448 O O . ASP A 1 588 ? 22.601 14.767 -29.953 1.00 96.19 588 ASP A O 1
ATOM 4452 N N . GLY A 1 589 ? 22.113 12.824 -28.945 1.00 95.62 589 GLY A N 1
ATOM 4453 C CA . GLY A 1 589 ? 21.142 13.376 -27.997 1.00 95.62 589 GLY A CA 1
ATOM 4454 C C . GLY A 1 589 ? 19.753 13.590 -28.595 1.00 95.62 589 GLY A C 1
ATOM 4455 O O . GLY A 1 589 ? 18.926 14.278 -27.996 1.00 95.62 589 GLY A O 1
ATOM 4456 N N . ASP A 1 590 ? 19.478 12.994 -29.753 1.00 96.69 590 ASP A N 1
ATOM 4457 C CA . ASP A 1 590 ? 18.193 13.075 -30.437 1.00 96.69 590 ASP A CA 1
ATOM 4458 C C . ASP A 1 590 ? 17.210 12.029 -29.887 1.00 96.69 590 ASP A C 1
ATOM 4460 O O . ASP A 1 590 ? 16.847 11.040 -30.523 1.00 96.69 590 ASP A O 1
ATOM 4464 N N . THR A 1 591 ? 16.824 12.226 -28.625 1.00 95.94 591 THR A N 1
ATOM 4465 C CA . THR A 1 591 ? 16.073 11.241 -27.832 1.00 95.94 591 THR A CA 1
ATOM 4466 C C . THR A 1 591 ? 14.760 11.780 -27.269 1.00 95.94 591 THR A C 1
ATOM 4468 O O . THR A 1 591 ? 14.185 11.169 -26.372 1.00 95.94 591 THR A O 1
ATOM 4471 N N . VAL A 1 592 ? 14.247 12.907 -27.782 1.00 95.31 592 VAL A N 1
ATOM 4472 C CA . VAL A 1 592 ? 12.861 13.345 -27.505 1.00 95.31 592 VAL A CA 1
ATOM 4473 C C . VAL A 1 592 ? 11.900 12.208 -27.868 1.00 95.31 592 VAL A C 1
ATOM 4475 O O . VAL A 1 592 ? 12.092 11.583 -28.909 1.00 95.31 592 VAL A O 1
ATOM 4478 N N . ALA A 1 593 ? 10.915 11.933 -27.002 1.00 93.06 593 ALA A N 1
ATOM 4479 C CA . ALA A 1 593 ? 9.970 10.812 -27.087 1.00 93.06 593 ALA A CA 1
ATOM 4480 C C . ALA A 1 593 ? 10.559 9.402 -26.859 1.00 93.06 593 ALA A C 1
ATOM 4482 O O . ALA A 1 593 ? 9.805 8.431 -26.793 1.00 93.06 593 ALA A O 1
ATOM 4483 N N . CYS A 1 594 ? 11.878 9.254 -26.695 1.00 95.31 594 CYS A N 1
ATOM 4484 C CA . CYS A 1 594 ? 12.491 7.959 -26.401 1.00 95.31 594 CYS A CA 1
ATOM 4485 C C . CYS A 1 594 ? 12.401 7.647 -24.903 1.00 95.31 594 CYS A C 1
ATOM 4487 O O . CYS A 1 594 ? 12.981 8.347 -24.061 1.00 95.31 594 CYS A O 1
ATOM 4489 N N . PHE A 1 595 ? 11.719 6.552 -24.568 1.00 94.50 595 PHE A N 1
ATOM 4490 C CA . PHE A 1 595 ? 11.476 6.129 -23.192 1.00 94.50 595 PHE A CA 1
ATOM 4491 C C . PHE A 1 595 ? 12.781 6.070 -22.379 1.00 94.50 595 PHE A C 1
ATOM 4493 O O . PHE A 1 595 ? 13.771 5.486 -22.813 1.00 94.50 595 PHE A O 1
ATOM 4500 N N . GLN A 1 596 ? 12.783 6.682 -21.188 1.00 93.12 596 GLN A N 1
ATOM 4501 C CA . GLN A 1 596 ? 13.930 6.789 -20.260 1.00 93.12 596 GLN A CA 1
ATOM 4502 C C . GLN A 1 596 ? 15.166 7.548 -20.784 1.00 93.12 596 GLN A C 1
ATOM 4504 O O . GLN A 1 596 ? 16.103 7.753 -20.012 1.00 93.12 596 GLN A O 1
ATOM 4509 N N . LEU A 1 597 ? 15.172 8.023 -22.034 1.00 94.19 597 LEU A N 1
ATOM 4510 C CA . LEU A 1 597 ? 16.292 8.751 -22.646 1.00 94.19 597 LEU A CA 1
ATOM 4511 C C . LEU A 1 597 ? 15.963 10.222 -22.957 1.00 94.19 597 LEU A C 1
ATOM 4513 O O . LEU A 1 597 ? 16.852 10.980 -23.336 1.00 94.19 597 LEU A O 1
ATOM 4517 N N . GLU A 1 598 ? 14.716 10.649 -22.761 1.00 93.94 598 GLU A N 1
ATOM 4518 C CA . GLU A 1 598 ? 14.200 11.951 -23.217 1.00 93.94 598 GLU A CA 1
ATOM 4519 C C . GLU A 1 598 ? 14.343 13.117 -22.225 1.00 93.94 598 GLU A C 1
ATOM 4521 O O . GLU A 1 598 ? 14.079 14.270 -22.570 1.00 93.94 598 GLU A O 1
ATOM 4526 N N . SER A 1 599 ? 14.732 12.856 -20.973 1.00 91.94 599 SER A N 1
ATOM 4527 C CA . SER A 1 599 ? 14.912 13.941 -20.000 1.00 91.94 599 SER A CA 1
ATOM 4528 C C . SER A 1 599 ? 16.119 14.813 -20.363 1.00 91.94 599 SER A C 1
ATOM 4530 O O . SER A 1 599 ? 17.112 14.325 -20.901 1.00 91.94 599 SER A O 1
ATOM 4532 N N . ARG A 1 600 ? 16.111 16.096 -19.975 1.00 89.94 600 ARG A N 1
ATOM 4533 C CA . ARG A 1 600 ? 17.247 17.011 -20.225 1.00 89.94 600 ARG A CA 1
ATOM 4534 C C . ARG A 1 600 ? 18.588 16.466 -19.718 1.00 89.94 600 ARG A C 1
ATOM 4536 O O . ARG A 1 600 ? 19.607 16.638 -20.376 1.00 89.94 600 ARG A O 1
ATOM 4543 N N . ALA A 1 601 ? 18.591 15.802 -18.560 1.00 89.12 601 ALA A N 1
ATOM 4544 C CA . ALA A 1 601 ? 19.799 15.203 -17.993 1.00 89.12 601 ALA A CA 1
ATOM 4545 C C . ALA A 1 601 ? 20.274 13.974 -18.791 1.00 89.12 601 ALA A C 1
ATOM 4547 O O . ALA A 1 601 ? 21.480 13.763 -18.931 1.00 89.12 601 ALA A O 1
ATOM 4548 N N . GLN A 1 602 ? 19.340 13.192 -19.338 1.00 91.88 602 GLN A N 1
ATOM 4549 C CA . GLN A 1 602 ? 19.655 12.063 -20.214 1.00 91.88 602 GLN A CA 1
ATOM 4550 C C . GLN A 1 602 ? 20.218 12.539 -21.555 1.00 91.88 602 GLN A C 1
ATOM 4552 O O . GLN A 1 602 ? 21.299 12.097 -21.944 1.00 91.88 602 GLN A O 1
ATOM 4557 N N . ILE A 1 603 ? 19.566 13.517 -22.190 1.00 93.38 603 ILE A N 1
ATOM 4558 C CA . ILE A 1 603 ? 20.027 14.150 -23.436 1.00 93.38 603 ILE A CA 1
ATOM 4559 C C . ILE A 1 603 ? 21.428 14.751 -23.257 1.00 93.38 603 ILE A C 1
ATOM 4561 O O . ILE A 1 603 ? 22.315 14.520 -24.069 1.00 93.38 603 ILE A O 1
ATOM 4565 N N . ALA A 1 604 ? 21.689 15.461 -22.155 1.00 91.38 604 ALA A N 1
ATOM 4566 C CA . ALA A 1 604 ? 23.016 16.025 -21.888 1.00 91.38 604 ALA A CA 1
ATOM 4567 C C . ALA A 1 604 ? 24.114 14.955 -21.704 1.00 91.38 604 ALA A C 1
ATOM 4569 O O . ALA A 1 604 ? 25.299 15.237 -21.889 1.00 91.38 604 ALA A O 1
ATOM 4570 N N . THR A 1 605 ? 23.728 13.733 -21.331 1.00 90.69 605 THR A N 1
ATOM 4571 C CA . THR A 1 605 ? 24.647 12.609 -21.108 1.00 90.69 605 THR A CA 1
ATOM 4572 C C . THR A 1 605 ? 24.907 11.803 -22.378 1.00 90.69 605 THR A C 1
ATOM 4574 O O . THR A 1 605 ? 25.955 11.168 -22.469 1.00 90.69 605 THR A O 1
ATOM 4577 N N . ALA A 1 606 ? 24.022 11.871 -23.375 1.00 92.00 606 ALA A N 1
ATOM 4578 C CA . ALA A 1 606 ? 24.141 11.167 -24.650 1.00 92.00 606 ALA A CA 1
ATOM 4579 C C . ALA A 1 606 ? 25.512 11.343 -25.321 1.00 92.00 606 ALA A C 1
ATOM 4581 O O . ALA A 1 606 ? 26.203 10.359 -25.583 1.00 92.00 606 ALA A O 1
ATOM 4582 N N . GLY A 1 607 ? 25.942 12.593 -25.513 1.00 91.38 607 GLY A N 1
ATOM 4583 C CA . GLY A 1 607 ? 27.207 12.923 -26.173 1.00 91.38 607 GLY A CA 1
ATOM 4584 C C . GLY A 1 607 ? 28.437 12.359 -25.452 1.00 91.38 607 GLY A C 1
ATOM 4585 O O . GLY A 1 607 ? 29.238 11.676 -26.085 1.00 91.38 607 GLY A O 1
ATOM 4586 N N . PRO A 1 608 ? 28.614 12.596 -24.137 1.00 91.62 608 PRO A N 1
ATOM 4587 C CA . PRO A 1 608 ? 29.676 11.958 -23.357 1.00 91.62 608 PRO A CA 1
ATOM 4588 C C . PRO A 1 608 ? 29.552 10.433 -23.260 1.00 91.62 608 PRO A C 1
ATOM 4590 O O . PRO A 1 608 ? 30.565 9.750 -23.121 1.00 91.62 608 PRO A O 1
ATOM 4593 N N . MET A 1 609 ? 28.336 9.888 -23.283 1.00 92.69 609 MET A N 1
ATOM 4594 C CA . MET A 1 609 ? 28.117 8.450 -23.219 1.00 92.69 609 MET A CA 1
ATOM 4595 C C . MET A 1 609 ? 28.485 7.779 -24.539 1.00 92.69 609 MET A C 1
ATOM 4597 O O . MET A 1 609 ? 29.134 6.747 -24.500 1.00 92.69 609 MET A O 1
ATOM 4601 N N . ARG A 1 610 ? 28.095 8.318 -25.702 1.00 93.00 610 ARG A N 1
ATOM 4602 C CA . ARG A 1 610 ? 28.192 7.641 -27.012 1.00 93.00 610 ARG A CA 1
ATOM 4603 C C . ARG A 1 610 ? 27.886 6.149 -26.887 1.00 93.00 610 ARG A C 1
ATOM 4605 O O . ARG A 1 610 ? 28.789 5.312 -26.983 1.00 93.00 610 ARG A O 1
ATOM 4612 N N . ALA A 1 611 ? 26.640 5.819 -26.554 1.00 92.88 611 ALA A N 1
ATOM 4613 C CA . ALA A 1 611 ? 26.227 4.426 -26.434 1.00 92.88 611 ALA A CA 1
ATOM 4614 C C . ALA A 1 611 ? 26.526 3.676 -27.746 1.00 92.88 611 ALA A C 1
ATOM 4616 O O . ALA A 1 611 ? 26.363 4.234 -28.829 1.00 92.88 611 ALA A O 1
ATOM 4617 N N . ARG A 1 612 ? 27.034 2.443 -27.652 1.00 93.56 612 ARG A N 1
ATOM 4618 C CA . ARG A 1 612 ? 27.372 1.579 -28.802 1.00 93.56 612 ARG A CA 1
ATOM 4619 C C . ARG A 1 612 ? 26.893 0.142 -28.626 1.00 93.56 612 ARG A C 1
ATOM 4621 O O . ARG A 1 612 ? 27.226 -0.730 -29.419 1.00 93.56 612 ARG A O 1
ATOM 4628 N N . SER A 1 613 ? 26.166 -0.123 -27.550 1.00 93.31 613 SER A N 1
ATOM 4629 C CA . SER A 1 613 ? 25.633 -1.440 -27.244 1.00 93.31 613 SER A CA 1
ATOM 4630 C C . SER A 1 613 ? 24.398 -1.322 -26.364 1.00 93.31 613 SER A C 1
ATOM 4632 O O . SER A 1 613 ? 24.221 -0.339 -25.642 1.00 93.31 613 SER A O 1
ATOM 4634 N N . PHE A 1 614 ? 23.594 -2.383 -26.342 1.00 91.81 614 PHE A N 1
ATOM 4635 C CA . PHE A 1 614 ? 22.479 -2.537 -25.409 1.00 91.81 614 PHE A CA 1
ATOM 4636 C C . PHE A 1 614 ? 22.872 -2.244 -23.950 1.00 91.81 614 PHE A C 1
ATOM 4638 O O . PHE A 1 614 ? 22.173 -1.540 -23.222 1.00 91.81 614 PHE A O 1
ATOM 4645 N N . ARG A 1 615 ? 24.035 -2.756 -23.522 1.00 91.19 615 ARG A N 1
ATOM 4646 C CA . ARG A 1 615 ? 24.540 -2.567 -22.156 1.00 91.19 615 ARG A CA 1
ATOM 4647 C C . ARG A 1 615 ? 24.847 -1.100 -21.862 1.00 91.19 615 ARG A C 1
ATOM 4649 O O . ARG A 1 615 ? 24.630 -0.665 -20.736 1.00 91.19 615 ARG A O 1
ATOM 4656 N N . ASP A 1 616 ? 25.323 -0.342 -22.846 1.00 93.44 616 ASP A N 1
ATOM 4657 C CA . ASP A 1 616 ? 25.572 1.087 -22.662 1.00 93.44 616 ASP A CA 1
ATOM 4658 C C . ASP A 1 616 ? 24.270 1.835 -22.375 1.00 93.44 616 ASP A C 1
ATOM 4660 O O . ASP A 1 616 ? 24.218 2.614 -21.429 1.00 93.44 616 ASP A O 1
ATOM 4664 N N . VAL A 1 617 ? 23.201 1.550 -23.121 1.00 94.06 617 VAL A N 1
ATOM 4665 C CA . VAL A 1 617 ? 21.887 2.165 -22.878 1.00 94.06 617 VAL A CA 1
ATOM 4666 C C . VAL A 1 617 ? 21.379 1.830 -21.473 1.00 94.06 617 VAL A C 1
ATOM 4668 O O . VAL A 1 617 ? 20.962 2.727 -20.742 1.00 94.06 617 VAL A O 1
ATOM 4671 N N . ALA A 1 618 ? 21.507 0.572 -21.040 1.00 92.75 618 ALA A N 1
ATOM 4672 C CA . ALA A 1 618 ? 21.176 0.172 -19.670 1.00 92.75 618 ALA A CA 1
ATOM 4673 C C . ALA A 1 618 ? 21.988 0.970 -18.623 1.00 92.75 618 ALA A C 1
ATOM 4675 O O . ALA A 1 618 ? 21.422 1.579 -17.710 1.00 92.75 618 ALA A O 1
ATOM 4676 N N . ILE A 1 619 ? 23.311 1.074 -18.800 1.00 92.31 619 ILE A N 1
ATOM 4677 C CA . ILE A 1 619 ? 24.171 1.865 -17.907 1.00 92.31 619 ILE A CA 1
ATOM 4678 C C . ILE A 1 619 ? 23.742 3.337 -17.893 1.00 92.31 619 ILE A C 1
ATOM 4680 O O . ILE A 1 619 ? 23.635 3.925 -16.820 1.00 92.31 619 ILE A O 1
ATOM 4684 N N . GLN A 1 620 ? 23.444 3.937 -19.045 1.00 91.81 620 GLN A N 1
ATOM 4685 C CA . GLN A 1 620 ? 22.983 5.323 -19.128 1.00 91.81 620 GLN A CA 1
ATOM 4686 C C . GLN A 1 620 ? 21.684 5.547 -18.335 1.00 91.81 620 GLN A C 1
ATOM 4688 O O . GLN A 1 620 ? 21.588 6.509 -17.568 1.00 91.81 620 GLN A O 1
ATOM 4693 N N . ILE A 1 621 ? 20.722 4.626 -18.441 1.00 91.44 621 ILE A N 1
ATOM 4694 C CA . ILE A 1 621 ? 19.489 4.642 -17.637 1.00 91.44 621 ILE A CA 1
ATOM 4695 C C . ILE A 1 621 ? 19.815 4.577 -16.136 1.00 91.44 621 ILE A C 1
ATOM 4697 O O . ILE A 1 621 ? 19.213 5.292 -15.336 1.00 91.44 621 ILE A O 1
ATOM 4701 N N . ALA A 1 622 ? 20.795 3.764 -15.736 1.00 89.00 622 ALA A N 1
ATOM 4702 C CA . ALA A 1 622 ? 21.191 3.620 -14.336 1.00 89.00 622 ALA A CA 1
ATOM 4703 C C . ALA A 1 622 ? 21.941 4.843 -13.772 1.00 89.00 622 ALA A C 1
ATOM 4705 O O . ALA A 1 622 ? 21.813 5.157 -12.586 1.00 89.00 622 ALA A O 1
ATOM 4706 N N . LEU A 1 623 ? 22.725 5.537 -14.604 1.00 86.69 623 LEU A N 1
ATOM 4707 C CA . LEU A 1 623 ? 23.605 6.630 -14.184 1.00 86.69 623 LEU A CA 1
ATOM 4708 C C . LEU A 1 623 ? 22.892 7.963 -13.939 1.00 86.69 623 LEU A C 1
ATOM 4710 O O . LEU A 1 623 ? 23.424 8.783 -13.188 1.00 86.69 623 LEU A O 1
ATOM 4714 N N . ILE A 1 624 ? 21.745 8.226 -14.569 1.00 79.50 624 ILE A N 1
ATOM 4715 C CA . ILE A 1 624 ? 21.057 9.523 -14.483 1.00 79.50 624 ILE A CA 1
ATOM 4716 C C . ILE A 1 624 ? 19.804 9.390 -13.625 1.00 79.50 624 ILE A C 1
ATOM 4718 O O . ILE A 1 624 ? 18.777 8.867 -14.043 1.00 79.50 624 ILE A O 1
ATOM 4722 N N . ARG A 1 625 ? 19.901 9.878 -12.386 1.00 73.19 625 ARG A N 1
ATOM 4723 C CA . ARG A 1 625 ? 18.829 9.854 -11.380 1.00 73.19 625 ARG A CA 1
ATOM 4724 C C . ARG A 1 625 ? 18.752 11.231 -10.686 1.00 73.19 625 ARG A C 1
ATOM 4726 O O . ARG A 1 625 ? 19.627 12.062 -10.906 1.00 73.19 625 ARG A O 1
ATOM 4733 N N . PRO A 1 626 ? 17.765 11.517 -9.827 1.00 55.56 626 PRO A N 1
ATOM 4734 C CA . PRO A 1 626 ? 17.667 12.809 -9.128 1.00 55.56 626 PRO A CA 1
ATOM 4735 C C . PRO A 1 626 ? 18.776 13.120 -8.093 1.00 55.56 626 PRO A C 1
ATOM 4737 O O . PRO A 1 626 ? 18.720 14.159 -7.449 1.00 55.56 626 PRO A O 1
ATOM 4740 N N . GLY A 1 627 ? 19.792 12.261 -7.928 1.00 52.16 627 GLY A N 1
ATOM 4741 C CA . GLY A 1 627 ? 20.928 12.474 -7.013 1.00 52.16 627 GLY A CA 1
ATOM 4742 C C . GLY A 1 627 ? 22.360 12.019 -7.399 1.00 52.16 627 GLY A C 1
ATOM 4743 O O . GLY A 1 627 ? 23.260 12.299 -6.612 1.00 52.16 627 GLY A O 1
ATOM 4744 N N . PRO A 1 628 ? 22.695 11.426 -8.571 1.00 43.16 628 PRO A N 1
ATOM 4745 C CA . PRO A 1 628 ? 24.075 11.119 -8.982 1.00 43.16 628 PRO A CA 1
ATOM 4746 C C . PRO A 1 628 ? 24.969 12.342 -9.219 1.00 43.16 628 PRO A C 1
ATOM 4748 O O . PRO A 1 628 ? 26.182 12.188 -9.360 1.00 43.16 628 PRO A O 1
ATOM 4751 N N . GLY A 1 629 ? 24.410 13.557 -9.181 1.00 41.34 629 GLY A N 1
ATOM 4752 C CA . GLY A 1 629 ? 25.212 14.766 -8.980 1.00 41.34 629 GLY A CA 1
ATOM 4753 C C . GLY A 1 629 ? 26.019 14.730 -7.670 1.00 41.34 629 GLY A C 1
ATOM 4754 O O . GLY A 1 629 ? 27.088 15.329 -7.610 1.00 41.34 629 GLY A O 1
ATOM 4755 N N . GLY A 1 630 ? 25.557 13.981 -6.655 1.00 46.34 630 GLY A N 1
ATOM 4756 C CA . GLY A 1 630 ? 26.187 13.861 -5.334 1.00 46.34 630 GLY A CA 1
ATOM 4757 C C . GLY A 1 630 ? 27.122 12.657 -5.127 1.00 46.34 630 GLY A C 1
ATOM 4758 O O . GLY A 1 630 ? 28.074 12.779 -4.364 1.00 46.34 630 GLY A O 1
ATOM 4759 N N . SER A 1 631 ? 26.924 11.512 -5.802 1.00 55.34 631 SER A N 1
ATOM 4760 C CA . SER A 1 631 ? 27.759 10.297 -5.602 1.00 55.34 631 SER A CA 1
ATOM 4761 C C . SER A 1 631 ? 29.044 10.265 -6.446 1.00 55.34 631 SER A C 1
ATOM 4763 O O . SER A 1 631 ? 29.972 9.483 -6.203 1.00 55.34 631 SER A O 1
ATOM 4765 N N . GLY A 1 632 ? 29.098 11.089 -7.498 1.00 70.50 632 GLY A N 1
ATOM 4766 C CA . GLY A 1 632 ? 30.209 11.148 -8.446 1.00 70.50 632 GLY A CA 1
ATOM 4767 C C . GLY A 1 632 ? 30.365 9.916 -9.348 1.00 70.50 632 GLY A C 1
ATOM 4768 O O . GLY A 1 632 ? 31.281 9.914 -10.168 1.00 70.50 632 GLY A O 1
ATOM 4769 N N . ALA A 1 633 ? 29.499 8.897 -9.239 1.00 79.38 633 ALA A N 1
ATOM 4770 C CA . ALA A 1 633 ? 29.579 7.661 -10.026 1.00 79.38 633 ALA A CA 1
ATOM 4771 C C . ALA A 1 633 ? 29.428 7.923 -11.532 1.00 79.38 633 ALA A C 1
ATOM 4773 O O . ALA A 1 633 ? 30.267 7.482 -12.315 1.00 79.38 633 ALA A O 1
ATOM 4774 N N . SER A 1 634 ? 28.439 8.728 -11.932 1.00 83.81 634 SER A N 1
ATOM 4775 C CA . SER A 1 634 ? 28.225 9.106 -13.337 1.00 83.81 634 SER A CA 1
ATOM 4776 C C . SER A 1 634 ? 29.424 9.860 -13.899 1.00 83.81 634 SER A C 1
ATOM 4778 O O . SER A 1 634 ? 29.894 9.550 -14.989 1.00 83.81 634 SER A O 1
ATOM 4780 N N . ARG A 1 635 ? 30.001 10.785 -13.119 1.00 85.81 635 ARG A N 1
ATOM 4781 C CA . ARG A 1 635 ? 31.222 11.504 -13.507 1.00 85.81 635 ARG A CA 1
ATOM 4782 C C . ARG A 1 635 ? 32.412 10.556 -13.690 1.00 85.81 635 ARG A C 1
ATOM 4784 O O . ARG A 1 635 ? 33.092 10.665 -14.705 1.00 85.81 635 ARG A O 1
ATOM 4791 N N . ARG A 1 636 ? 32.657 9.639 -12.743 1.00 88.06 636 ARG A N 1
ATOM 4792 C CA . ARG A 1 636 ? 33.746 8.643 -12.830 1.00 88.06 636 ARG A CA 1
ATOM 4793 C C . ARG A 1 636 ? 33.587 7.766 -14.068 1.00 88.06 636 ARG A C 1
ATOM 4795 O O . ARG A 1 636 ? 34.509 7.675 -14.873 1.00 88.06 636 ARG A O 1
ATOM 4802 N N . TYR A 1 637 ? 32.402 7.188 -14.256 1.00 90.94 637 TYR A N 1
ATOM 4803 C CA . TYR A 1 637 ? 32.123 6.329 -15.402 1.00 90.94 637 TYR A CA 1
ATOM 4804 C C . TYR A 1 637 ? 32.337 7.071 -16.730 1.00 90.94 637 TYR A C 1
ATOM 4806 O O . TYR A 1 637 ? 33.080 6.596 -17.586 1.00 90.94 637 TYR A O 1
ATOM 4814 N N . LEU A 1 638 ? 31.750 8.265 -16.887 1.00 91.44 638 LEU A N 1
ATOM 4815 C CA . LEU A 1 638 ? 31.867 9.052 -18.119 1.00 91.44 638 LEU A CA 1
ATOM 4816 C C . LEU A 1 638 ? 33.302 9.524 -18.374 1.00 91.44 638 LEU A C 1
ATOM 4818 O O . LEU A 1 638 ? 33.754 9.496 -19.516 1.00 91.44 638 LEU A O 1
ATOM 4822 N N . ASN A 1 639 ? 34.049 9.928 -17.343 1.00 93.00 639 ASN A N 1
ATOM 4823 C CA . ASN A 1 639 ? 35.454 10.300 -17.505 1.00 93.00 639 ASN A CA 1
ATOM 4824 C C . ASN A 1 639 ? 36.297 9.114 -17.974 1.00 93.00 639 ASN A C 1
ATOM 4826 O O . ASN A 1 639 ? 37.085 9.273 -18.905 1.00 93.00 639 ASN A O 1
ATOM 4830 N N . ARG A 1 640 ? 36.102 7.931 -17.384 1.00 94.00 640 ARG A N 1
ATOM 4831 C CA . ARG A 1 640 ? 36.814 6.710 -17.785 1.00 94.00 640 ARG A CA 1
ATOM 4832 C C . ARG A 1 640 ? 36.474 6.290 -19.199 1.00 94.00 640 ARG A C 1
ATOM 4834 O O . ARG A 1 640 ? 37.365 6.013 -19.995 1.00 94.00 640 ARG A O 1
ATOM 4841 N N . ARG A 1 641 ? 35.189 6.336 -19.541 1.00 92.69 641 ARG A N 1
ATOM 4842 C CA . ARG A 1 641 ? 34.705 6.039 -20.888 1.00 92.69 641 ARG A CA 1
ATOM 4843 C C . ARG A 1 641 ? 35.306 6.962 -21.947 1.00 92.69 641 ARG A C 1
ATOM 4845 O O . ARG A 1 641 ? 35.662 6.503 -23.023 1.00 92.69 641 ARG A O 1
ATOM 4852 N N . ASN A 1 642 ? 35.462 8.245 -21.626 1.00 92.19 642 ASN A N 1
ATOM 4853 C CA . ASN A 1 642 ? 36.055 9.241 -22.519 1.00 92.19 642 ASN A CA 1
ATOM 4854 C C . ASN A 1 642 ? 37.589 9.341 -22.405 1.00 92.19 642 ASN A C 1
ATOM 4856 O O . ASN A 1 642 ? 38.168 10.301 -22.911 1.00 92.19 642 ASN A O 1
ATOM 4860 N N . GLY A 1 643 ? 38.255 8.416 -21.703 1.00 92.69 643 GLY A N 1
ATOM 4861 C CA . GLY A 1 643 ? 39.714 8.414 -21.541 1.00 92.69 643 GLY A CA 1
ATOM 4862 C C . GLY A 1 643 ? 40.282 9.586 -20.726 1.00 92.69 643 GLY A C 1
ATOM 4863 O O . GLY A 1 643 ? 41.483 9.834 -20.765 1.00 92.69 643 GLY A O 1
ATOM 4864 N N . ARG A 1 644 ? 39.439 10.319 -19.987 1.00 94.12 644 ARG A N 1
ATOM 4865 C CA . ARG A 1 644 ? 39.838 11.441 -19.113 1.00 94.12 644 ARG A CA 1
ATOM 4866 C C . ARG A 1 644 ? 40.338 10.978 -17.743 1.00 94.12 644 ARG A C 1
ATOM 4868 O O . ARG A 1 644 ? 40.980 11.745 -17.037 1.00 94.12 644 ARG A O 1
ATOM 4875 N N . GLU A 1 645 ? 40.019 9.744 -17.362 1.00 93.38 645 GLU A N 1
ATOM 4876 C CA . GLU A 1 645 ? 40.456 9.084 -16.128 1.00 93.38 645 GLU A CA 1
ATOM 4877 C C . GLU A 1 645 ? 40.807 7.621 -16.461 1.00 93.38 645 GLU A C 1
ATOM 4879 O O . GLU A 1 645 ? 40.033 6.974 -17.166 1.00 93.38 645 GLU A O 1
ATOM 4884 N N . PRO A 1 646 ? 41.943 7.063 -16.009 1.00 93.62 646 PRO A N 1
ATOM 4885 C CA . PRO A 1 646 ? 42.231 5.644 -16.209 1.00 93.62 646 PRO A CA 1
ATOM 4886 C C . PRO A 1 646 ? 41.326 4.767 -15.330 1.00 93.62 646 PRO A C 1
ATOM 4888 O O . PRO A 1 646 ? 40.948 5.157 -14.225 1.00 93.62 646 PRO A O 1
ATOM 4891 N N . VAL A 1 647 ? 41.006 3.554 -15.790 1.00 92.88 647 VAL A N 1
ATOM 4892 C CA . VAL A 1 647 ? 40.342 2.553 -14.940 1.00 92.88 647 VAL A CA 1
ATOM 4893 C C . VAL A 1 647 ? 41.359 2.059 -13.903 1.00 92.88 647 VAL A C 1
ATOM 4895 O O . VAL A 1 647 ? 42.408 1.547 -14.303 1.00 92.88 647 VAL A O 1
ATOM 4898 N N . PRO A 1 648 ? 41.108 2.230 -12.593 1.00 86.81 648 PRO A N 1
ATOM 4899 C CA . PRO A 1 648 ? 42.047 1.793 -11.570 1.00 86.81 648 PRO A CA 1
ATOM 4900 C C . PRO A 1 648 ? 42.078 0.265 -11.491 1.00 86.81 648 PRO A C 1
ATOM 4902 O O . PRO A 1 648 ? 41.039 -0.382 -11.597 1.00 86.81 648 PRO A O 1
ATOM 4905 N N . TRP A 1 649 ? 43.262 -0.293 -11.253 1.00 89.44 649 TRP A N 1
ATOM 4906 C CA . TRP A 1 649 ? 43.405 -1.684 -10.831 1.00 89.44 649 TRP A CA 1
ATOM 4907 C C . TRP A 1 649 ? 43.176 -1.756 -9.319 1.00 89.44 649 TRP A C 1
ATOM 4909 O O . TRP A 1 649 ? 43.899 -1.101 -8.565 1.00 89.44 649 TRP A O 1
ATOM 4919 N N . VAL A 1 650 ? 42.153 -2.491 -8.878 1.00 88.06 650 VAL A N 1
ATOM 4920 C CA . VAL A 1 650 ? 41.781 -2.593 -7.457 1.00 88.06 650 VAL A CA 1
ATOM 4921 C C . VAL A 1 650 ? 42.200 -3.952 -6.912 1.00 88.06 650 VAL A C 1
ATOM 4923 O O . VAL A 1 650 ? 43.004 -4.038 -5.986 1.00 88.06 650 VAL A O 1
ATOM 4926 N N . HIS A 1 651 ? 41.636 -5.016 -7.475 1.00 92.31 651 HIS A N 1
ATOM 4927 C CA . HIS A 1 651 ? 41.924 -6.406 -7.130 1.00 92.31 651 HIS A CA 1
ATOM 4928 C C . HIS A 1 651 ? 41.269 -7.310 -8.184 1.00 92.31 651 HIS A C 1
ATOM 4930 O O . HIS A 1 651 ? 40.135 -7.011 -8.561 1.00 92.31 651 HIS A O 1
ATOM 4936 N N . PRO A 1 652 ? 41.860 -8.455 -8.587 1.00 93.62 652 PRO A N 1
ATOM 4937 C CA . PRO A 1 652 ? 41.308 -9.304 -9.651 1.00 93.62 652 PRO A CA 1
ATOM 4938 C C . PRO A 1 652 ? 39.818 -9.647 -9.497 1.00 93.62 652 PRO A C 1
ATOM 4940 O O . PRO A 1 652 ? 39.080 -9.647 -10.476 1.00 93.62 652 PRO A O 1
ATOM 4943 N N . ILE A 1 653 ? 39.365 -9.884 -8.261 1.00 93.25 653 ILE A N 1
ATOM 4944 C CA . ILE A 1 653 ? 37.955 -10.175 -7.946 1.00 93.25 653 ILE A CA 1
ATOM 4945 C C . ILE A 1 653 ? 37.055 -8.955 -8.203 1.00 93.25 653 ILE A C 1
ATOM 4947 O O . ILE A 1 653 ? 36.050 -9.053 -8.901 1.00 93.25 653 ILE A O 1
ATOM 4951 N N . VAL A 1 654 ? 37.412 -7.793 -7.647 1.00 92.69 654 VAL A N 1
ATOM 4952 C CA . VAL A 1 654 ? 36.606 -6.565 -7.765 1.00 92.69 654 VAL A CA 1
ATOM 4953 C C . VAL A 1 654 ? 36.624 -6.046 -9.204 1.00 92.69 654 VAL A C 1
ATOM 4955 O O . VAL A 1 654 ? 35.595 -5.601 -9.720 1.00 92.69 654 VAL A O 1
ATOM 4958 N N . ASP A 1 655 ? 37.769 -6.155 -9.874 1.00 93.06 655 ASP A N 1
ATOM 4959 C CA . ASP A 1 655 ? 37.950 -5.739 -11.261 1.00 93.06 655 ASP A CA 1
ATOM 4960 C C . ASP A 1 655 ? 37.109 -6.610 -12.201 1.00 93.06 655 ASP A C 1
ATOM 4962 O O . ASP A 1 655 ? 36.470 -6.073 -13.100 1.00 93.06 655 ASP A O 1
ATOM 4966 N N . ALA A 1 656 ? 37.010 -7.924 -11.964 1.00 92.94 656 ALA A N 1
ATOM 4967 C CA . ALA A 1 656 ? 36.138 -8.801 -12.749 1.00 92.94 656 ALA A CA 1
ATOM 4968 C C . ALA A 1 656 ? 34.655 -8.384 -12.659 1.00 92.94 656 ALA A C 1
ATOM 4970 O O . ALA A 1 656 ? 33.962 -8.328 -13.676 1.00 92.94 656 ALA A O 1
ATOM 4971 N N . ILE A 1 657 ? 34.181 -8.019 -11.462 1.00 91.81 657 ILE A N 1
ATOM 4972 C CA . ILE A 1 657 ? 32.785 -7.607 -11.215 1.00 91.81 657 ILE A CA 1
ATOM 4973 C C . ILE A 1 657 ? 32.482 -6.228 -11.827 1.00 91.81 657 ILE A C 1
ATOM 4975 O O . ILE A 1 657 ? 31.389 -5.972 -12.349 1.00 91.81 657 ILE A O 1
ATOM 4979 N N . THR A 1 658 ? 33.447 -5.311 -11.758 1.00 92.12 658 THR A N 1
ATOM 4980 C CA . THR A 1 658 ? 33.284 -3.913 -12.188 1.00 92.12 658 THR A CA 1
ATOM 4981 C C . THR A 1 658 ? 33.804 -3.635 -13.600 1.00 92.12 658 THR A C 1
ATOM 4983 O O . THR A 1 658 ? 33.607 -2.533 -14.112 1.00 92.12 658 THR A O 1
ATOM 4986 N N . ALA A 1 659 ? 34.392 -4.621 -14.286 1.00 92.62 659 ALA A N 1
ATOM 4987 C CA . ALA A 1 659 ? 34.895 -4.492 -15.656 1.00 92.62 659 ALA A CA 1
ATOM 4988 C C . ALA A 1 659 ? 33.814 -3.986 -16.620 1.00 92.62 659 ALA A C 1
ATOM 4990 O O . ALA A 1 659 ? 34.042 -3.050 -17.389 1.00 92.62 659 ALA A O 1
ATOM 4991 N N . LYS A 1 660 ? 32.598 -4.542 -16.515 1.00 90.00 660 LYS A N 1
ATOM 4992 C CA . LYS A 1 660 ? 31.434 -4.150 -17.329 1.00 90.00 660 LYS A CA 1
ATOM 4993 C C . LYS A 1 660 ? 30.994 -2.694 -17.133 1.00 90.00 660 LYS A C 1
ATOM 4995 O O . LYS A 1 660 ? 30.267 -2.162 -17.966 1.00 90.00 660 LYS A O 1
ATOM 5000 N N . THR A 1 661 ? 31.447 -2.049 -16.061 1.00 91.81 661 THR A N 1
ATOM 5001 C CA . THR A 1 661 ? 31.155 -0.655 -15.705 1.00 91.81 661 THR A CA 1
ATOM 5002 C C . THR A 1 661 ? 32.437 0.161 -15.497 1.00 91.81 661 THR A C 1
ATOM 5004 O O . THR A 1 661 ? 32.448 1.140 -14.746 1.00 91.81 661 THR A O 1
ATOM 5007 N N . LEU A 1 662 ? 33.532 -0.222 -16.164 1.00 92.94 662 LEU A N 1
ATOM 5008 C CA . LEU A 1 662 ? 34.804 0.511 -16.164 1.00 92.94 662 LEU A CA 1
ATOM 5009 C C . LEU A 1 662 ? 35.322 0.808 -14.741 1.00 92.94 662 LEU A C 1
ATOM 5011 O O . LEU A 1 662 ? 35.667 1.944 -14.403 1.00 92.94 662 LEU A O 1
ATOM 5015 N N . GLY A 1 663 ? 35.302 -0.198 -13.864 1.00 90.56 663 GLY A N 1
ATOM 5016 C CA . GLY A 1 663 ? 35.779 -0.080 -12.481 1.00 90.56 663 GLY A CA 1
ATOM 5017 C C . GLY A 1 663 ? 34.878 0.758 -11.566 1.00 90.56 663 GLY A C 1
ATOM 5018 O O . GLY A 1 663 ? 35.334 1.221 -10.520 1.00 90.56 663 GLY A O 1
ATOM 5019 N N . THR A 1 664 ? 33.647 1.068 -11.986 1.00 89.12 664 THR A N 1
ATOM 5020 C CA . THR A 1 664 ? 32.696 1.903 -11.230 1.00 89.12 664 THR A CA 1
ATOM 5021 C C . THR A 1 664 ? 31.554 1.041 -10.716 1.00 89.12 664 THR A C 1
ATOM 5023 O O . THR A 1 664 ? 30.931 0.332 -11.499 1.00 89.12 664 THR A O 1
ATOM 5026 N N . VAL A 1 665 ? 31.222 1.119 -9.430 1.00 88.81 665 VAL A N 1
ATOM 5027 C CA . VAL A 1 665 ? 30.008 0.470 -8.906 1.00 88.81 665 VAL A CA 1
ATOM 5028 C C . VAL A 1 665 ? 28.773 1.253 -9.370 1.00 88.81 665 VAL A C 1
ATOM 5030 O O . VAL A 1 665 ? 28.619 2.425 -9.024 1.00 88.81 665 VAL A O 1
ATOM 5033 N N . VAL A 1 666 ? 27.923 0.615 -10.181 1.00 87.06 666 VAL A N 1
ATOM 5034 C CA . VAL A 1 666 ? 26.704 1.204 -10.775 1.00 87.06 666 VAL A CA 1
ATOM 5035 C C . VAL A 1 666 ? 25.441 0.429 -10.390 1.00 87.06 666 VAL A C 1
ATOM 5037 O O . VAL A 1 666 ? 24.355 1.003 -10.432 1.00 87.06 666 VAL A O 1
ATOM 5040 N N . TYR A 1 667 ? 25.555 -0.843 -9.995 1.00 89.12 667 TYR A N 1
ATOM 5041 C CA . TYR A 1 667 ? 24.400 -1.703 -9.720 1.00 89.12 667 TYR A CA 1
ATOM 5042 C C . TYR A 1 667 ? 24.412 -2.333 -8.326 1.00 89.12 667 TYR A C 1
ATOM 5044 O O . TYR A 1 667 ? 25.466 -2.572 -7.736 1.00 89.12 667 TYR A O 1
ATOM 5052 N N . GLN A 1 668 ? 23.221 -2.659 -7.815 1.00 87.56 668 GLN A N 1
ATOM 5053 C CA . GLN A 1 668 ? 23.048 -3.421 -6.570 1.00 87.56 668 GLN A CA 1
ATOM 5054 C C . GLN A 1 668 ? 23.685 -4.812 -6.661 1.00 87.56 668 GLN A C 1
ATOM 5056 O O . GLN A 1 668 ? 24.331 -5.258 -5.716 1.00 87.56 668 GLN A O 1
ATOM 5061 N N . GLU A 1 669 ? 23.535 -5.475 -7.804 1.00 88.50 669 GLU A N 1
ATOM 5062 C CA . GLU A 1 669 ? 24.077 -6.801 -8.085 1.00 88.50 669 GLU A CA 1
ATOM 5063 C C . GLU A 1 669 ? 25.613 -6.809 -7.983 1.00 88.50 669 GLU A C 1
ATOM 5065 O O . GLU A 1 669 ? 26.181 -7.757 -7.449 1.00 88.50 669 GLU A O 1
ATOM 5070 N N . GLN A 1 670 ? 26.287 -5.714 -8.364 1.00 90.44 670 GLN A N 1
ATOM 5071 C CA . GLN A 1 670 ? 27.739 -5.573 -8.186 1.00 90.44 670 GLN A CA 1
ATOM 5072 C C . GLN A 1 670 ? 28.135 -5.471 -6.712 1.00 90.44 670 GLN A C 1
ATOM 5074 O O . GLN A 1 670 ? 29.120 -6.079 -6.303 1.00 90.44 670 GLN A O 1
ATOM 5079 N N . VAL A 1 671 ? 27.370 -4.734 -5.900 1.00 90.19 671 VAL A N 1
ATOM 5080 C CA . VAL A 1 671 ? 27.607 -4.659 -4.448 1.00 90.19 671 VAL A CA 1
ATOM 5081 C C . VAL A 1 671 ? 27.454 -6.041 -3.814 1.00 90.19 671 VAL A C 1
ATOM 5083 O O . VAL A 1 671 ? 28.293 -6.444 -3.010 1.00 90.19 671 VAL A O 1
ATOM 5086 N N . MET A 1 672 ? 26.416 -6.784 -4.207 1.00 89.19 672 MET A N 1
ATOM 5087 C CA . MET A 1 672 ? 26.188 -8.144 -3.719 1.00 89.19 672 MET A CA 1
ATOM 5088 C C . MET A 1 672 ? 27.314 -9.093 -4.138 1.00 89.19 672 MET A C 1
ATOM 5090 O O . MET A 1 672 ? 27.854 -9.783 -3.280 1.00 89.19 672 MET A O 1
ATOM 5094 N N . GLN A 1 673 ? 27.735 -9.081 -5.407 1.00 90.19 673 GLN A N 1
ATOM 5095 C CA . GLN A 1 673 ? 28.871 -9.886 -5.871 1.00 90.19 673 GLN A CA 1
ATOM 5096 C C . GLN A 1 673 ? 30.171 -9.525 -5.151 1.00 90.19 673 GLN A C 1
ATOM 5098 O O . GLN A 1 673 ? 30.900 -10.418 -4.743 1.00 90.19 673 GLN A O 1
ATOM 5103 N N . ILE A 1 674 ? 30.452 -8.242 -4.896 1.00 92.69 674 ILE A N 1
ATOM 5104 C CA . ILE A 1 674 ? 31.631 -7.853 -4.105 1.00 92.69 674 ILE A CA 1
ATOM 5105 C C . ILE A 1 674 ? 31.520 -8.411 -2.677 1.00 92.69 674 ILE A C 1
ATOM 5107 O O . ILE A 1 674 ? 32.499 -8.925 -2.134 1.00 92.69 674 ILE A O 1
ATOM 5111 N N . ALA A 1 675 ? 30.341 -8.361 -2.056 1.00 91.88 675 ALA A N 1
ATOM 5112 C CA . ALA A 1 675 ? 30.143 -8.925 -0.725 1.00 91.88 675 ALA A CA 1
ATOM 5113 C C . ALA A 1 675 ? 30.385 -10.448 -0.697 1.00 91.88 675 ALA A C 1
ATOM 5115 O O . ALA A 1 675 ? 31.105 -10.937 0.174 1.00 91.88 675 ALA A O 1
ATOM 5116 N N . LEU A 1 676 ? 29.852 -11.188 -1.671 1.00 90.38 676 LEU A N 1
ATOM 5117 C CA . LEU A 1 676 ? 30.022 -12.639 -1.806 1.00 90.38 676 LEU A CA 1
ATOM 5118 C C . LEU A 1 676 ? 31.481 -13.006 -2.147 1.00 90.38 676 LEU A C 1
ATOM 5120 O O . LEU A 1 676 ? 32.194 -13.665 -1.376 1.00 90.38 676 LEU A O 1
ATOM 5124 N N . ASP A 1 677 ? 31.974 -12.494 -3.270 1.00 91.75 677 ASP A N 1
ATOM 5125 C CA . ASP A 1 677 ? 33.204 -12.947 -3.920 1.00 91.75 677 ASP A CA 1
ATOM 5126 C C . ASP A 1 677 ? 34.453 -12.262 -3.376 1.00 91.75 677 ASP A C 1
ATOM 5128 O O . ASP A 1 677 ? 35.528 -12.861 -3.408 1.00 91.75 677 ASP A O 1
ATOM 5132 N N . ALA A 1 678 ? 34.340 -11.053 -2.806 1.00 92.25 678 ALA A N 1
ATOM 5133 C CA . ALA A 1 678 ? 35.458 -10.353 -2.170 1.00 92.25 678 ALA A CA 1
ATOM 5134 C C . ALA A 1 678 ? 35.397 -10.407 -0.633 1.00 92.25 678 ALA A C 1
ATOM 5136 O O . ALA A 1 678 ? 36.388 -10.792 -0.019 1.00 92.25 678 ALA A O 1
ATOM 5137 N N . ALA A 1 679 ? 34.248 -10.152 0.003 1.00 92.50 679 ALA A N 1
ATOM 5138 C CA . ALA A 1 679 ? 34.133 -10.128 1.475 1.00 92.50 679 ALA A CA 1
ATOM 5139 C C . ALA A 1 679 ? 33.676 -11.453 2.133 1.00 92.50 679 ALA A C 1
ATOM 5141 O O . ALA A 1 679 ? 33.627 -11.571 3.363 1.00 92.50 679 ALA A O 1
ATOM 5142 N N . GLY A 1 680 ? 33.350 -12.470 1.339 1.00 90.44 680 GLY A N 1
ATOM 5143 C CA . GLY A 1 680 ? 33.034 -13.815 1.824 1.00 90.44 680 GLY A CA 1
ATOM 5144 C C . GLY A 1 680 ? 31.735 -13.848 2.617 1.00 90.44 680 GLY A C 1
ATOM 5145 O O . GLY A 1 680 ? 31.653 -14.547 3.624 1.00 90.44 680 GLY A O 1
ATOM 5146 N N . PHE A 1 681 ? 30.774 -13.009 2.238 1.00 91.12 681 PHE A N 1
ATOM 5147 C CA . PHE A 1 681 ? 29.433 -12.999 2.812 1.00 91.12 681 PHE A CA 1
ATOM 5148 C C . PHE A 1 681 ? 28.646 -14.209 2.300 1.00 91.12 681 PHE A C 1
ATOM 5150 O O . PHE A 1 681 ? 28.877 -14.671 1.184 1.00 91.12 681 PHE A O 1
ATOM 5157 N N . GLY A 1 682 ? 27.694 -14.700 3.093 1.00 85.56 682 GLY A N 1
ATOM 5158 C CA . GLY A 1 682 ? 26.597 -15.518 2.562 1.00 85.56 682 GLY A CA 1
ATOM 5159 C C . GLY A 1 682 ? 25.580 -14.668 1.783 1.00 85.56 682 GLY A C 1
ATOM 5160 O O . GLY A 1 682 ? 25.569 -13.440 1.912 1.00 85.56 682 GLY A O 1
ATOM 5161 N N . ALA A 1 683 ? 24.677 -15.3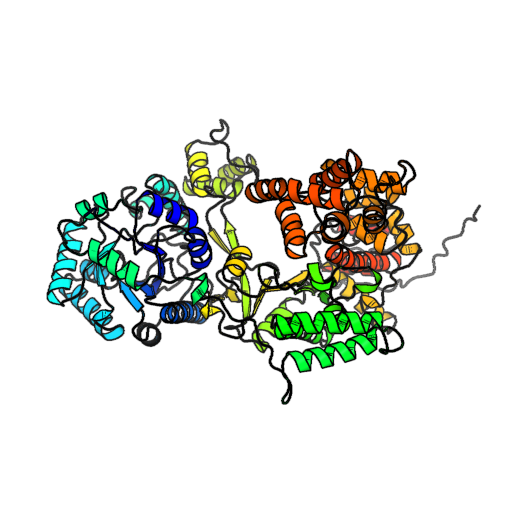02 1.023 1.00 81.12 683 ALA A N 1
ATOM 5162 C CA . ALA A 1 683 ? 23.612 -14.614 0.270 1.00 81.12 683 ALA A CA 1
ATOM 5163 C C . ALA A 1 683 ? 22.781 -13.665 1.157 1.00 81.12 683 ALA A C 1
ATOM 5165 O O . ALA A 1 683 ? 22.536 -12.512 0.802 1.00 81.12 683 ALA A O 1
ATOM 5166 N N . THR A 1 684 ? 22.468 -14.113 2.370 1.00 81.50 684 THR A N 1
ATOM 5167 C CA . THR A 1 684 ? 21.713 -13.387 3.402 1.00 81.50 684 THR A CA 1
ATOM 5168 C C . THR A 1 684 ? 22.451 -12.159 3.918 1.00 81.50 684 THR A C 1
ATOM 5170 O O . THR A 1 684 ? 21.858 -11.111 4.157 1.00 81.50 684 THR A O 1
ATOM 5173 N N . GLU A 1 685 ? 23.763 -12.265 4.138 1.00 86.38 685 GLU A N 1
ATOM 5174 C CA . GLU A 1 685 ? 24.588 -11.124 4.548 1.00 86.38 685 GLU A CA 1
ATOM 5175 C C . GLU A 1 685 ? 24.713 -10.109 3.400 1.00 86.38 685 GLU A C 1
ATOM 5177 O O . GLU A 1 685 ? 24.643 -8.903 3.640 1.00 86.38 685 GLU A O 1
ATOM 5182 N N . ALA A 1 686 ? 24.850 -10.578 2.155 1.00 86.12 686 ALA A N 1
ATOM 5183 C CA . ALA A 1 686 ? 24.935 -9.721 0.975 1.00 86.12 686 ALA A CA 1
ATOM 5184 C C . ALA A 1 686 ? 23.622 -8.960 0.714 1.00 86.12 686 ALA A C 1
ATOM 5186 O O . ALA A 1 686 ? 23.649 -7.754 0.454 1.00 86.12 686 ALA A O 1
ATOM 5187 N N . ASP A 1 687 ? 22.467 -9.622 0.840 1.00 80.56 687 ASP A N 1
ATOM 5188 C CA . ASP A 1 687 ? 21.170 -8.948 0.734 1.00 80.56 687 ASP A CA 1
ATOM 5189 C C . ASP A 1 687 ? 20.910 -7.998 1.915 1.00 80.56 687 ASP A C 1
ATOM 5191 O O . ASP A 1 687 ? 20.410 -6.892 1.699 1.00 80.56 687 ASP A O 1
ATOM 5195 N N . ARG A 1 688 ? 21.315 -8.355 3.144 1.00 82.62 688 ARG A N 1
ATOM 5196 C CA . ARG A 1 688 ? 21.270 -7.428 4.292 1.00 82.62 688 ARG A CA 1
ATOM 5197 C C . ARG A 1 688 ? 22.094 -6.171 4.040 1.00 82.62 688 ARG A C 1
ATOM 5199 O O . ARG A 1 688 ? 21.577 -5.070 4.212 1.00 82.62 688 ARG A O 1
ATOM 5206 N N . LEU A 1 689 ? 23.326 -6.309 3.540 1.00 85.88 689 LEU A N 1
ATOM 5207 C CA . LEU A 1 689 ? 24.150 -5.162 3.146 1.00 85.88 689 LEU A CA 1
ATOM 5208 C C . LEU A 1 689 ? 23.431 -4.304 2.104 1.00 85.88 689 LEU A C 1
ATOM 5210 O O . LEU A 1 689 ? 23.365 -3.087 2.255 1.00 85.88 689 LEU A O 1
ATOM 5214 N N . ARG A 1 690 ? 22.831 -4.930 1.085 1.00 83.25 690 ARG A N 1
ATOM 5215 C CA . ARG A 1 690 ? 22.059 -4.219 0.062 1.00 83.25 690 ARG A CA 1
ATOM 5216 C C . ARG A 1 690 ? 20.877 -3.448 0.665 1.00 83.25 690 ARG A C 1
ATOM 5218 O O . ARG A 1 690 ? 20.655 -2.299 0.287 1.00 83.25 690 ARG A O 1
ATOM 5225 N N . ARG A 1 691 ? 20.108 -4.056 1.575 1.00 77.94 691 ARG A N 1
ATOM 5226 C CA . ARG A 1 691 ? 18.963 -3.416 2.255 1.00 77.94 691 ARG A CA 1
ATOM 5227 C C . ARG A 1 691 ? 19.396 -2.257 3.147 1.00 77.94 691 ARG A C 1
ATOM 5229 O O . ARG A 1 691 ? 18.756 -1.205 3.126 1.00 77.94 691 ARG A O 1
ATOM 5236 N N . ALA A 1 692 ? 20.511 -2.416 3.854 1.00 79.12 692 ALA A N 1
ATOM 5237 C CA . ALA A 1 692 ? 21.090 -1.388 4.709 1.00 79.12 692 ALA A CA 1
ATOM 5238 C C . ALA A 1 692 ? 21.504 -0.118 3.929 1.00 79.12 692 ALA A C 1
ATOM 5240 O O . ALA A 1 692 ? 21.562 0.970 4.497 1.00 79.12 692 ALA A O 1
ATOM 5241 N N . MET A 1 693 ? 21.686 -0.204 2.604 1.00 75.50 693 MET A N 1
ATOM 5242 C CA . MET A 1 693 ? 21.909 0.966 1.737 1.00 75.50 693 MET A CA 1
ATOM 5243 C C . MET A 1 693 ? 20.649 1.823 1.479 1.00 75.50 693 MET A C 1
ATOM 5245 O O . MET A 1 693 ? 20.702 2.780 0.707 1.00 75.50 693 MET A O 1
ATOM 5249 N N . GLY A 1 694 ? 19.493 1.485 2.064 1.00 63.31 694 GLY A N 1
ATOM 5250 C CA . GLY A 1 694 ? 18.201 2.141 1.815 1.00 63.31 694 GLY A CA 1
ATOM 5251 C C . GLY A 1 694 ? 18.012 3.534 2.439 1.00 63.31 694 GLY A C 1
ATOM 5252 O O . GLY A 1 694 ? 16.933 4.105 2.309 1.00 63.31 694 GLY A O 1
ATOM 5253 N N . GLY A 1 695 ? 19.019 4.086 3.124 1.00 57.59 695 GLY A N 1
ATOM 5254 C CA . GLY A 1 695 ? 19.037 5.479 3.601 1.00 57.59 695 GLY A CA 1
ATOM 5255 C C . GLY A 1 695 ? 18.155 5.809 4.815 1.00 57.59 695 GLY A C 1
ATOM 5256 O O . GLY A 1 695 ? 18.117 6.964 5.238 1.00 57.59 695 GLY A O 1
ATOM 5257 N N . SER A 1 696 ? 17.453 4.837 5.409 1.00 58.16 696 SER A N 1
ATOM 5258 C CA . SER A 1 696 ? 16.700 5.054 6.653 1.00 58.16 696 SER A CA 1
ATOM 5259 C C . SER A 1 696 ? 17.629 5.097 7.876 1.00 58.16 696 SER A C 1
ATOM 5261 O O . SER A 1 696 ? 18.727 4.543 7.867 1.00 58.16 696 SER A O 1
ATOM 5263 N N . LYS A 1 697 ? 17.186 5.721 8.978 1.00 53.91 697 LYS A N 1
ATOM 5264 C CA . LYS A 1 697 ? 17.984 5.815 10.218 1.00 53.91 697 LYS A CA 1
ATOM 5265 C C . LYS A 1 697 ? 18.406 4.439 10.755 1.00 53.91 697 LYS A C 1
ATOM 5267 O O . LYS A 1 697 ? 19.538 4.288 11.205 1.00 53.91 697 LYS A O 1
ATOM 5272 N N . HIS A 1 698 ? 17.513 3.450 10.688 1.00 57.69 698 HIS A N 1
ATOM 5273 C CA . HIS A 1 698 ? 17.814 2.067 11.065 1.00 57.69 698 HIS A CA 1
ATOM 5274 C C . HIS A 1 698 ? 18.763 1.392 10.068 1.00 57.69 698 HIS A C 1
ATOM 5276 O O . HIS A 1 698 ? 19.713 0.739 10.489 1.00 57.69 698 HIS A O 1
ATOM 5282 N N . ALA A 1 699 ? 18.572 1.624 8.766 1.00 63.50 699 ALA A N 1
ATOM 5283 C CA . ALA A 1 699 ? 19.449 1.086 7.728 1.00 63.50 699 ALA A CA 1
ATOM 5284 C C . ALA A 1 699 ? 20.896 1.588 7.890 1.00 63.50 699 ALA A C 1
ATOM 5286 O O . ALA A 1 699 ? 21.834 0.808 7.774 1.00 63.50 699 ALA A O 1
ATOM 5287 N N . ASN A 1 700 ? 21.086 2.854 8.278 1.00 68.75 700 ASN A N 1
ATOM 5288 C CA . ASN A 1 700 ? 22.415 3.425 8.522 1.00 68.75 700 ASN A CA 1
ATOM 5289 C C . ASN A 1 700 ? 23.147 2.764 9.707 1.00 68.75 700 ASN A C 1
ATOM 5291 O O . ASN A 1 700 ? 24.361 2.585 9.657 1.00 68.75 700 ASN A O 1
ATOM 5295 N N . GLN A 1 701 ? 22.427 2.385 10.769 1.00 73.19 701 GLN A N 1
ATOM 5296 C CA . GLN A 1 701 ? 23.021 1.676 11.912 1.00 73.19 701 GLN A CA 1
ATOM 5297 C C . GLN A 1 701 ? 23.451 0.255 11.528 1.00 73.19 701 GLN A C 1
ATOM 5299 O O . GLN A 1 701 ? 24.538 -0.185 11.901 1.00 73.19 701 GLN A O 1
ATOM 5304 N N . GLU A 1 702 ? 22.617 -0.448 10.759 1.00 77.62 702 GLU A N 1
ATOM 5305 C CA . GLU A 1 702 ? 22.927 -1.783 10.241 1.00 77.62 702 GLU A CA 1
ATOM 5306 C C . GLU A 1 702 ? 24.098 -1.749 9.245 1.00 77.62 702 GLU A C 1
ATOM 5308 O O . GLU A 1 702 ? 24.990 -2.597 9.302 1.00 77.62 702 GLU A O 1
ATOM 5313 N N . PHE A 1 703 ? 24.153 -0.728 8.386 1.00 80.38 703 PHE A N 1
ATOM 5314 C CA . PHE A 1 703 ? 25.225 -0.533 7.411 1.00 80.38 703 PHE A CA 1
ATOM 5315 C C . PHE A 1 703 ? 26.599 -0.412 8.089 1.00 80.38 703 PHE A C 1
ATOM 5317 O O . PHE A 1 703 ? 27.545 -1.110 7.717 1.00 80.38 703 PHE A O 1
ATOM 5324 N N . GLU A 1 704 ? 26.699 0.395 9.150 1.00 78.69 704 GLU A N 1
ATOM 5325 C CA . GLU A 1 704 ? 27.931 0.513 9.941 1.00 78.69 704 GLU A CA 1
ATOM 5326 C C . GLU A 1 704 ? 28.264 -0.769 10.719 1.00 78.69 704 GLU A C 1
ATOM 5328 O O . GLU A 1 704 ? 29.437 -1.121 10.877 1.00 78.69 704 GLU A O 1
ATOM 5333 N N . ALA A 1 705 ? 27.255 -1.521 11.172 1.00 82.31 705 ALA A N 1
ATOM 5334 C CA . ALA A 1 705 ? 27.484 -2.808 11.826 1.00 82.31 705 ALA A CA 1
ATOM 5335 C C . ALA A 1 705 ? 28.127 -3.828 10.867 1.00 82.31 705 ALA A C 1
ATOM 5337 O O . ALA A 1 705 ? 29.070 -4.530 11.255 1.00 82.31 705 ALA A O 1
ATOM 5338 N N . LEU A 1 706 ? 27.670 -3.866 9.609 1.00 88.81 706 LEU A N 1
ATOM 5339 C CA . LEU A 1 706 ? 28.184 -4.757 8.564 1.00 88.81 706 LEU A CA 1
ATOM 5340 C C . LEU A 1 706 ? 29.575 -4.358 8.059 1.00 88.81 706 LEU A C 1
ATOM 5342 O O . LEU A 1 706 ? 30.325 -5.228 7.608 1.00 88.81 706 LEU A O 1
ATOM 5346 N N . ARG A 1 707 ? 29.967 -3.085 8.202 1.00 90.50 707 ARG A N 1
ATOM 5347 C CA . ARG A 1 707 ? 31.286 -2.583 7.792 1.00 90.50 707 ARG A CA 1
ATOM 5348 C C . ARG A 1 707 ? 32.425 -3.433 8.349 1.00 90.50 707 ARG A C 1
ATOM 5350 O O . ARG A 1 707 ? 33.260 -3.927 7.599 1.00 90.50 707 ARG A O 1
ATOM 5357 N N . ARG A 1 708 ? 32.452 -3.679 9.662 1.00 88.19 708 ARG A N 1
ATOM 5358 C CA . ARG A 1 708 ? 33.542 -4.457 10.293 1.00 88.19 708 ARG A CA 1
ATOM 5359 C C . ARG A 1 708 ? 33.662 -5.867 9.715 1.00 88.19 708 ARG A C 1
ATOM 5361 O O . ARG A 1 708 ? 34.765 -6.331 9.430 1.00 88.19 708 ARG A O 1
ATOM 5368 N N . ARG A 1 709 ? 32.521 -6.530 9.515 1.00 90.81 709 ARG A N 1
ATOM 5369 C CA . ARG A 1 709 ? 32.439 -7.874 8.931 1.00 90.81 709 ARG A CA 1
ATOM 5370 C C . ARG A 1 709 ? 32.914 -7.888 7.473 1.00 90.81 709 ARG A C 1
ATOM 5372 O O . ARG A 1 709 ? 33.597 -8.834 7.075 1.00 90.81 709 ARG A O 1
ATOM 5379 N N . PHE A 1 710 ? 32.609 -6.835 6.715 1.00 92.81 710 PHE A N 1
ATOM 5380 C CA . PHE A 1 710 ? 33.055 -6.640 5.336 1.00 92.81 710 PHE A CA 1
ATOM 5381 C C . PHE A 1 710 ? 34.582 -6.519 5.237 1.00 92.81 710 PHE A C 1
ATOM 5383 O O . PHE A 1 710 ? 35.216 -7.299 4.530 1.00 92.81 710 PHE A O 1
ATOM 5390 N N . PHE A 1 711 ? 35.192 -5.624 6.020 1.00 93.75 711 PHE A N 1
ATOM 5391 C CA . PHE A 1 711 ? 36.650 -5.436 6.032 1.00 93.75 711 PHE A CA 1
ATOM 5392 C C . PHE A 1 711 ? 37.416 -6.685 6.483 1.00 93.75 711 PHE A C 1
ATOM 5394 O O . PHE A 1 711 ? 38.468 -6.997 5.924 1.00 93.75 711 PHE A O 1
ATOM 5401 N N . HIS A 1 712 ? 36.889 -7.430 7.459 1.00 91.31 712 HIS A N 1
ATOM 5402 C CA . HIS A 1 712 ? 37.494 -8.697 7.876 1.00 91.31 712 HIS A CA 1
ATOM 5403 C C . HIS A 1 712 ? 37.552 -9.706 6.719 1.00 91.31 712 HIS A C 1
ATOM 5405 O O . HIS A 1 712 ? 38.588 -10.324 6.481 1.00 91.31 712 HIS A O 1
ATOM 5411 N N . GLY A 1 713 ? 36.456 -9.824 5.967 1.00 92.31 713 GLY A N 1
ATOM 5412 C CA . GLY A 1 713 ? 36.372 -10.700 4.805 1.00 92.31 713 GLY A CA 1
ATOM 5413 C C . GLY A 1 713 ? 37.303 -10.300 3.663 1.00 92.31 713 GLY A C 1
ATOM 5414 O O . GLY A 1 713 ? 38.001 -11.149 3.114 1.00 92.31 713 GLY A O 1
ATOM 5415 N N . LEU A 1 714 ? 37.368 -9.000 3.355 1.00 94.25 714 LEU A N 1
ATOM 5416 C CA . LEU A 1 714 ? 38.307 -8.458 2.369 1.00 94.25 714 LEU A CA 1
ATOM 5417 C C . LEU A 1 714 ? 39.761 -8.795 2.723 1.00 94.25 714 LEU A C 1
ATOM 5419 O O . LEU A 1 714 ? 40.515 -9.265 1.869 1.00 94.25 714 LEU A O 1
ATOM 5423 N N . SER A 1 715 ? 40.133 -8.624 3.995 1.00 92.69 715 SER A N 1
ATOM 5424 C CA . SER A 1 715 ? 41.480 -8.925 4.486 1.00 92.69 715 SER A CA 1
ATOM 5425 C C . SER A 1 715 ? 41.851 -10.400 4.298 1.00 92.69 715 SER A C 1
ATOM 5427 O O . SER A 1 715 ? 42.950 -10.705 3.833 1.00 92.69 715 SER A O 1
ATOM 5429 N N . ALA A 1 716 ? 40.913 -11.321 4.551 1.00 91.62 716 ALA A N 1
ATOM 5430 C CA . ALA A 1 716 ? 41.116 -12.756 4.331 1.00 91.62 716 ALA A CA 1
ATOM 5431 C C . ALA A 1 716 ? 41.382 -13.119 2.856 1.00 91.62 716 ALA A C 1
ATOM 5433 O O . ALA A 1 716 ? 41.989 -14.152 2.579 1.00 91.62 716 ALA A O 1
ATOM 5434 N N . ARG A 1 717 ? 40.968 -12.264 1.910 1.00 89.31 717 ARG A N 1
ATOM 5435 C CA . ARG A 1 717 ? 41.238 -12.403 0.470 1.00 89.31 717 ARG A CA 1
ATOM 5436 C C . ARG A 1 717 ? 42.357 -11.483 -0.040 1.00 89.31 717 ARG A C 1
ATOM 5438 O O . ARG A 1 717 ? 42.510 -11.330 -1.246 1.00 89.31 717 ARG A O 1
ATOM 5445 N N . GLY A 1 718 ? 43.146 -10.885 0.855 1.00 89.88 718 GLY A N 1
ATOM 5446 C CA . GLY A 1 718 ? 44.299 -10.046 0.505 1.00 89.88 718 GLY A CA 1
ATOM 5447 C C . GLY A 1 718 ? 43.965 -8.600 0.120 1.00 89.88 718 GLY A C 1
ATOM 5448 O O . GLY A 1 718 ? 44.861 -7.853 -0.269 1.00 89.88 718 GLY A O 1
ATOM 5449 N N . ILE A 1 719 ? 42.708 -8.169 0.261 1.00 91.69 719 ILE A N 1
ATOM 5450 C CA . ILE A 1 719 ? 42.268 -6.797 -0.024 1.00 91.69 719 ILE A CA 1
ATOM 5451 C C . ILE A 1 719 ? 42.355 -5.993 1.279 1.00 91.69 719 ILE A C 1
ATOM 5453 O O . ILE A 1 719 ? 41.514 -6.126 2.166 1.00 91.69 719 ILE A O 1
ATOM 5457 N N . THR A 1 720 ? 43.398 -5.174 1.424 1.00 92.50 720 THR A N 1
ATOM 5458 C CA . THR A 1 720 ? 43.702 -4.451 2.674 1.00 92.50 720 THR A CA 1
ATOM 5459 C C . THR A 1 720 ? 44.059 -2.982 2.427 1.00 92.50 720 THR A C 1
ATOM 5461 O O . THR A 1 720 ? 44.214 -2.541 1.287 1.00 92.50 720 THR A O 1
ATOM 5464 N N . GLY A 1 721 ? 44.171 -2.200 3.506 1.00 91.38 721 GLY A N 1
ATOM 5465 C CA . GLY A 1 721 ? 44.619 -0.807 3.456 1.00 91.38 721 GLY A CA 1
ATOM 5466 C C . GLY A 1 721 ? 43.713 0.098 2.617 1.00 91.38 721 GLY A C 1
ATOM 5467 O O . GLY A 1 721 ? 42.489 -0.021 2.652 1.00 91.38 721 GLY A O 1
ATOM 5468 N N . SER A 1 722 ? 44.325 0.999 1.845 1.00 88.25 722 SER A N 1
ATOM 5469 C CA . SER A 1 722 ? 43.618 1.979 1.008 1.00 88.25 722 SER A CA 1
ATOM 5470 C C . SER A 1 722 ? 42.738 1.347 -0.073 1.00 88.25 722 SER A C 1
ATOM 5472 O O . SER A 1 722 ? 41.743 1.947 -0.469 1.00 88.25 722 SER A O 1
ATOM 5474 N N . VAL A 1 723 ? 43.062 0.131 -0.528 1.00 88.88 723 VAL A N 1
ATOM 5475 C CA . VAL A 1 723 ? 42.257 -0.601 -1.517 1.00 88.88 723 VAL A CA 1
ATOM 5476 C C . VAL A 1 723 ? 40.913 -1.007 -0.912 1.00 88.88 723 VAL A C 1
ATOM 5478 O O . VAL A 1 723 ? 39.871 -0.776 -1.520 1.00 88.88 723 VAL A O 1
ATOM 5481 N N . ALA A 1 724 ? 40.920 -1.560 0.305 1.00 90.81 724 ALA A N 1
ATOM 5482 C CA . ALA A 1 724 ? 39.697 -1.959 1.002 1.00 90.81 724 ALA A CA 1
ATOM 5483 C C . ALA A 1 724 ? 38.804 -0.752 1.335 1.00 90.81 724 ALA A C 1
ATOM 5485 O O . ALA A 1 724 ? 37.594 -0.807 1.113 1.00 90.81 724 ALA A O 1
ATOM 5486 N N . GLU A 1 725 ? 39.401 0.350 1.806 1.00 90.31 725 GLU A N 1
ATOM 5487 C CA . GLU A 1 725 ? 38.664 1.596 2.067 1.00 90.31 725 GLU A CA 1
ATOM 5488 C C . GLU A 1 725 ? 38.059 2.163 0.779 1.00 90.31 725 GLU A C 1
ATOM 5490 O O . GLU A 1 725 ? 36.875 2.481 0.757 1.00 90.31 725 GLU A O 1
ATOM 5495 N N . GLY A 1 726 ? 38.807 2.182 -0.330 1.00 87.94 726 GLY A N 1
ATOM 5496 C CA . GLY A 1 726 ? 38.293 2.649 -1.619 1.00 87.94 726 GLY A CA 1
ATOM 5497 C C . GLY A 1 726 ? 37.119 1.817 -2.155 1.00 87.94 726 GLY A C 1
ATOM 5498 O O . GLY A 1 726 ? 36.192 2.367 -2.754 1.00 87.94 726 GLY A O 1
ATOM 5499 N N . VAL A 1 727 ? 37.112 0.498 -1.921 1.00 88.81 727 VAL A N 1
ATOM 5500 C CA . VAL A 1 727 ? 35.962 -0.365 -2.253 1.00 88.81 727 VAL A CA 1
ATOM 5501 C C . VAL A 1 727 ? 34.749 0.004 -1.398 1.00 88.81 727 VAL A C 1
ATOM 5503 O O . VAL A 1 727 ? 33.653 0.181 -1.935 1.00 88.81 727 VAL A O 1
ATOM 5506 N N . TRP A 1 728 ? 34.933 0.164 -0.084 1.00 89.81 728 TRP A N 1
ATOM 5507 C CA . TRP A 1 728 ? 33.848 0.547 0.820 1.00 89.81 728 TRP A CA 1
ATOM 5508 C C . TRP A 1 728 ? 33.295 1.941 0.506 1.00 89.81 728 TRP A C 1
ATOM 5510 O O . TRP A 1 728 ? 32.082 2.110 0.451 1.00 89.81 728 TRP A O 1
ATOM 5520 N N . GLU A 1 729 ? 34.150 2.926 0.231 1.00 87.06 729 GLU A N 1
ATOM 5521 C CA . GLU A 1 729 ? 33.749 4.286 -0.147 1.00 87.06 729 GLU A CA 1
ATOM 5522 C C . GLU A 1 729 ? 32.900 4.308 -1.423 1.00 87.06 729 GLU A C 1
ATOM 5524 O O . GLU A 1 729 ? 31.918 5.050 -1.508 1.00 87.06 729 GLU A O 1
ATOM 5529 N N . GLN A 1 730 ? 33.219 3.472 -2.416 1.00 83.94 730 GLN A N 1
ATOM 5530 C CA . GLN A 1 730 ? 32.376 3.340 -3.606 1.00 83.94 730 GLN A CA 1
ATOM 5531 C C . GLN A 1 730 ? 30.993 2.767 -3.275 1.00 83.94 730 GLN A C 1
ATOM 5533 O O . GLN A 1 730 ? 29.998 3.286 -3.775 1.00 83.94 730 GLN A O 1
ATOM 5538 N N . ILE A 1 731 ? 30.910 1.756 -2.406 1.00 85.94 731 ILE A N 1
ATOM 5539 C CA . ILE A 1 731 ? 29.628 1.186 -1.960 1.00 85.94 731 ILE A CA 1
ATOM 5540 C C . ILE A 1 731 ? 28.838 2.216 -1.135 1.00 85.94 731 ILE A C 1
ATOM 5542 O O . ILE A 1 731 ? 27.656 2.442 -1.385 1.00 85.94 731 ILE A O 1
ATOM 5546 N N . ALA A 1 732 ? 29.493 2.891 -0.191 1.00 81.31 732 ALA A N 1
ATOM 5547 C CA . ALA A 1 732 ? 28.879 3.873 0.695 1.00 81.31 732 ALA A CA 1
ATOM 5548 C C . ALA A 1 732 ? 28.397 5.119 -0.061 1.00 81.31 732 ALA A C 1
ATOM 5550 O O . ALA A 1 732 ? 27.282 5.578 0.169 1.00 81.31 732 ALA A O 1
ATOM 5551 N N . SER A 1 733 ? 29.181 5.635 -1.014 1.00 74.19 733 SER A N 1
ATOM 5552 C CA . SER A 1 733 ? 28.770 6.766 -1.867 1.00 74.19 733 SER A CA 1
ATOM 5553 C C . SER A 1 733 ? 27.618 6.421 -2.816 1.00 74.19 733 SER A C 1
ATOM 5555 O O . SER A 1 733 ? 26.934 7.318 -3.310 1.00 74.19 733 SER A O 1
ATOM 5557 N N . PHE A 1 734 ? 27.387 5.131 -3.062 1.00 70.75 734 PHE A N 1
ATOM 5558 C CA . PHE A 1 734 ? 26.263 4.614 -3.837 1.00 70.75 734 PHE A CA 1
ATOM 5559 C C . PHE A 1 734 ? 25.012 4.329 -2.977 1.00 70.75 734 PHE A C 1
ATOM 5561 O O . PHE A 1 734 ? 23.914 4.137 -3.515 1.00 70.75 734 PHE A O 1
ATOM 5568 N N . SER A 1 735 ? 25.151 4.353 -1.645 1.00 65.88 735 SER A N 1
ATOM 5569 C CA . SER A 1 735 ? 24.044 4.224 -0.693 1.00 65.88 735 SER A CA 1
ATOM 5570 C C . SER A 1 735 ? 23.001 5.328 -0.912 1.00 65.88 735 SER A C 1
ATOM 5572 O O . SER A 1 735 ? 23.337 6.475 -1.201 1.00 65.88 735 SER A O 1
ATOM 5574 N N . GLY A 1 736 ? 21.715 4.977 -0.852 1.00 60.38 736 GLY A N 1
ATOM 5575 C CA . GLY A 1 736 ? 20.594 5.878 -1.149 1.00 60.38 736 GLY A CA 1
ATOM 5576 C C . GLY A 1 736 ? 20.243 6.051 -2.637 1.00 60.38 736 GLY A C 1
ATOM 5577 O O . GLY A 1 736 ? 19.126 6.464 -2.937 1.00 60.38 736 GLY A O 1
ATOM 5578 N N . TYR A 1 737 ? 21.124 5.677 -3.576 1.00 66.94 737 TYR A N 1
ATOM 5579 C CA . TYR A 1 737 ? 20.889 5.836 -5.029 1.00 66.94 737 TYR A CA 1
ATOM 5580 C C . TYR A 1 737 ? 20.980 4.539 -5.834 1.00 66.94 737 TYR A C 1
ATOM 5582 O O . TYR A 1 737 ? 20.914 4.559 -7.069 1.00 66.94 737 TYR A O 1
ATOM 5590 N N . SER A 1 738 ? 21.093 3.410 -5.136 1.00 71.25 738 SER A N 1
ATOM 5591 C CA . SER A 1 738 ? 21.329 2.114 -5.756 1.00 71.25 738 SER A CA 1
ATOM 5592 C C . SER A 1 738 ? 20.267 1.706 -6.787 1.00 71.25 738 SER A C 1
ATOM 5594 O O . SER A 1 738 ? 19.076 1.998 -6.626 1.00 71.25 738 SER A O 1
ATOM 5596 N N . PHE A 1 739 ? 20.689 1.033 -7.865 1.00 82.62 739 PHE A N 1
ATOM 5597 C CA . PHE A 1 739 ? 19.803 0.601 -8.951 1.00 82.62 739 PHE A CA 1
ATOM 5598 C C . PHE A 1 739 ? 19.991 -0.882 -9.296 1.00 82.62 739 PHE A C 1
ATOM 5600 O O . PHE A 1 739 ? 21.137 -1.329 -9.351 1.00 82.62 739 PHE A O 1
ATOM 5607 N N . PRO A 1 740 ? 18.910 -1.654 -9.515 1.00 88.25 740 PRO A N 1
ATOM 5608 C CA . PRO A 1 740 ? 19.025 -3.033 -9.979 1.00 88.25 740 PRO A CA 1
ATOM 5609 C C . PRO A 1 740 ? 19.416 -3.095 -11.462 1.00 88.25 740 PRO A C 1
ATOM 5611 O O . PRO A 1 740 ? 18.770 -2.468 -12.306 1.00 88.25 740 PRO A O 1
ATOM 5614 N N . GLU A 1 741 ? 20.433 -3.884 -11.788 1.00 91.00 741 GLU A N 1
ATOM 5615 C CA . GLU A 1 741 ? 20.882 -4.150 -13.161 1.00 91.00 741 GLU A CA 1
ATOM 5616 C C . GLU A 1 741 ? 19.788 -4.829 -13.985 1.00 91.00 741 GLU A C 1
ATOM 5618 O O . GLU A 1 741 ? 19.462 -4.402 -15.088 1.00 91.00 741 GLU A O 1
ATOM 5623 N N . SER A 1 742 ? 19.152 -5.840 -13.405 1.00 89.38 742 SER A N 1
ATOM 5624 C CA . SER A 1 742 ? 18.016 -6.558 -13.993 1.00 89.38 742 SER A CA 1
ATOM 5625 C C . SER A 1 742 ? 16.865 -5.633 -14.430 1.00 89.38 742 SER A C 1
ATOM 5627 O O . SER A 1 742 ? 16.316 -5.756 -15.530 1.00 89.38 742 SER A O 1
ATOM 5629 N N . HIS A 1 743 ? 16.540 -4.640 -13.601 1.00 89.88 743 HIS A N 1
ATOM 5630 C CA . HIS A 1 743 ? 15.523 -3.635 -13.908 1.00 89.88 743 HIS A CA 1
ATOM 5631 C C . HIS A 1 743 ? 15.988 -2.654 -14.997 1.00 89.88 743 HIS A C 1
ATOM 5633 O O . HIS A 1 743 ? 15.226 -2.342 -15.909 1.00 89.88 743 HIS A O 1
ATOM 5639 N N . SER A 1 744 ? 17.252 -2.223 -14.940 1.00 91.50 744 SER A N 1
ATOM 5640 C CA . SER A 1 744 ? 17.880 -1.383 -15.966 1.00 91.50 744 SER A CA 1
ATOM 5641 C C . SER A 1 744 ? 17.835 -2.022 -17.360 1.00 91.50 744 SER A C 1
ATOM 5643 O O . SER A 1 744 ? 17.407 -1.380 -18.319 1.00 91.50 744 SER A O 1
ATOM 5645 N N . LEU A 1 745 ? 18.206 -3.302 -17.467 1.00 91.38 745 LEU A N 1
ATOM 5646 C CA . LEU A 1 745 ? 18.175 -4.054 -18.726 1.00 91.38 745 LEU A CA 1
ATOM 5647 C C . LEU A 1 745 ? 16.746 -4.181 -19.270 1.00 91.38 745 LEU A C 1
ATOM 5649 O O . LEU A 1 745 ? 16.533 -4.026 -20.468 1.00 91.38 745 LEU A O 1
ATOM 5653 N N . SER A 1 746 ? 15.758 -4.404 -18.398 1.00 90.19 746 SER A N 1
ATOM 5654 C CA . SER A 1 746 ? 14.348 -4.490 -18.808 1.00 90.19 746 SER A CA 1
ATOM 5655 C C . SER A 1 746 ? 13.862 -3.182 -19.450 1.00 90.19 746 SER A C 1
ATOM 5657 O O . SER A 1 746 ? 13.205 -3.207 -20.487 1.00 90.19 746 SER A O 1
ATOM 5659 N N . PHE A 1 747 ? 14.235 -2.027 -18.888 1.00 92.12 747 PHE A N 1
ATOM 5660 C CA . PHE A 1 747 ? 13.897 -0.720 -19.466 1.00 92.12 747 PHE A CA 1
ATOM 5661 C C . PHE A 1 747 ? 14.694 -0.383 -20.727 1.00 92.12 747 PHE A C 1
ATOM 5663 O O . PHE A 1 747 ? 14.156 0.280 -21.613 1.00 92.12 747 PHE A O 1
ATOM 5670 N N . ALA A 1 748 ? 15.937 -0.854 -20.845 1.00 92.56 748 ALA A N 1
ATOM 5671 C CA . ALA A 1 748 ? 16.755 -0.629 -22.033 1.00 92.56 748 ALA A CA 1
ATOM 5672 C C . ALA A 1 748 ? 16.130 -1.226 -23.308 1.00 92.56 748 ALA A C 1
ATOM 5674 O O . ALA A 1 748 ? 16.258 -0.622 -24.369 1.00 92.56 748 ALA A O 1
ATOM 5675 N N . PHE A 1 749 ? 15.396 -2.343 -23.212 1.00 89.50 749 PHE A N 1
ATOM 5676 C CA . PHE A 1 749 ? 14.638 -2.892 -24.348 1.00 89.50 749 PHE A CA 1
ATOM 5677 C C . PHE A 1 749 ? 13.584 -1.914 -24.874 1.00 89.50 749 PHE A C 1
ATOM 5679 O O . PHE A 1 749 ? 13.524 -1.654 -26.070 1.00 89.50 749 PHE A O 1
ATOM 5686 N N . ILE A 1 750 ? 12.790 -1.323 -23.982 1.00 93.38 750 ILE A N 1
ATOM 5687 C CA . ILE A 1 750 ? 11.731 -0.373 -24.354 1.00 93.38 750 ILE A CA 1
ATOM 5688 C C . ILE A 1 750 ? 12.347 0.945 -24.852 1.00 93.38 750 ILE A C 1
ATOM 5690 O O . ILE A 1 750 ? 11.869 1.542 -25.818 1.00 93.38 750 ILE A O 1
ATOM 5694 N N . ALA A 1 751 ? 13.447 1.384 -24.235 1.00 94.81 751 ALA A N 1
ATOM 5695 C CA . ALA A 1 751 ? 14.201 2.552 -24.682 1.00 94.81 751 ALA A CA 1
ATOM 5696 C C . ALA A 1 751 ? 14.740 2.367 -26.110 1.00 94.81 751 ALA A C 1
ATOM 5698 O O . ALA A 1 751 ? 14.617 3.267 -26.936 1.00 94.81 751 ALA A O 1
ATOM 5699 N N . LEU A 1 752 ? 15.283 1.188 -26.426 1.00 94.50 752 LEU A N 1
ATOM 5700 C CA . LEU A 1 752 ? 15.750 0.873 -27.775 1.00 94.50 752 LEU A CA 1
ATOM 5701 C C . LEU A 1 752 ? 14.607 0.698 -28.769 1.00 94.50 752 LEU A C 1
ATOM 5703 O O . LEU A 1 752 ? 14.734 1.183 -29.884 1.00 94.50 752 LEU A O 1
ATOM 5707 N N . ALA A 1 753 ? 13.485 0.093 -28.373 1.00 94.50 753 ALA A N 1
ATOM 5708 C CA . ALA A 1 753 ? 12.295 0.012 -29.217 1.00 94.50 753 ALA A CA 1
ATOM 5709 C C . ALA A 1 753 ? 11.786 1.402 -29.608 1.00 94.50 753 ALA A C 1
ATOM 5711 O O . ALA A 1 753 ? 11.627 1.687 -30.790 1.00 94.50 753 ALA A O 1
ATOM 5712 N N . THR A 1 754 ? 11.619 2.306 -28.639 1.00 96.06 754 THR A N 1
ATOM 5713 C CA . THR A 1 754 ? 11.201 3.689 -28.930 1.00 96.06 754 THR A CA 1
ATOM 5714 C C . THR A 1 754 ? 12.240 4.465 -29.746 1.00 96.06 754 THR A C 1
ATOM 5716 O O . THR A 1 754 ? 11.859 5.219 -30.637 1.00 96.06 754 THR A O 1
ATOM 5719 N N . ALA A 1 755 ? 13.541 4.254 -29.521 1.00 96.75 755 ALA A N 1
ATOM 5720 C CA . ALA A 1 755 ? 14.593 4.881 -30.324 1.00 96.75 755 ALA A CA 1
ATOM 5721 C C . ALA A 1 755 ? 14.662 4.329 -31.760 1.00 96.75 755 ALA A C 1
ATOM 5723 O O . ALA A 1 755 ? 14.846 5.093 -32.703 1.00 96.75 755 ALA A O 1
ATOM 5724 N N . TRP A 1 756 ? 14.476 3.022 -31.943 1.00 96.50 756 TRP A N 1
ATOM 5725 C CA . TRP A 1 756 ? 14.390 2.391 -33.258 1.00 96.50 756 TRP A CA 1
ATOM 5726 C C . TRP A 1 756 ? 13.170 2.904 -34.026 1.00 96.50 756 TRP A C 1
ATOM 5728 O O . TRP A 1 756 ? 13.299 3.359 -35.160 1.00 96.50 756 TRP A O 1
ATOM 5738 N N . ILE A 1 757 ? 12.010 2.949 -33.366 1.00 95.69 757 ILE A N 1
ATOM 5739 C CA . ILE A 1 757 ? 10.784 3.525 -33.923 1.00 95.69 757 ILE A CA 1
ATOM 5740 C C . ILE A 1 757 ? 11.004 4.987 -34.312 1.00 95.69 757 ILE A C 1
ATOM 5742 O O . ILE A 1 757 ? 10.674 5.369 -35.425 1.00 95.69 757 ILE A O 1
ATOM 5746 N N . LYS A 1 758 ? 11.600 5.813 -33.448 1.00 96.31 758 LYS A N 1
ATOM 5747 C CA . LYS A 1 758 ? 11.890 7.210 -33.792 1.00 96.31 758 LYS A CA 1
ATOM 5748 C C . LYS A 1 758 ? 12.823 7.319 -35.002 1.00 96.31 758 LYS A C 1
ATOM 5750 O O . LYS A 1 758 ? 12.612 8.175 -35.854 1.00 96.31 758 LYS A O 1
ATOM 5755 N N . ARG A 1 759 ? 13.835 6.453 -35.090 1.00 96.50 759 ARG A N 1
ATOM 5756 C CA . ARG A 1 759 ? 14.812 6.469 -36.183 1.00 96.50 759 ARG A CA 1
ATOM 5757 C C . ARG A 1 759 ? 14.192 6.122 -37.537 1.00 96.50 759 ARG A C 1
ATOM 5759 O O . ARG A 1 759 ? 14.581 6.726 -38.535 1.00 96.50 759 ARG A O 1
ATOM 5766 N N . TYR A 1 760 ? 13.293 5.143 -37.576 1.00 94.69 760 TYR A N 1
ATOM 5767 C CA . TYR A 1 760 ? 12.791 4.574 -38.833 1.00 94.69 760 TYR A CA 1
ATOM 5768 C C . TYR A 1 760 ? 11.342 4.947 -39.152 1.00 94.69 760 TYR A C 1
ATOM 5770 O O . TYR A 1 760 ? 10.989 5.060 -40.320 1.00 94.69 760 TYR A O 1
ATOM 5778 N N . GLU A 1 761 ? 10.523 5.208 -38.138 1.00 94.38 761 GLU A N 1
ATOM 5779 C CA . GLU A 1 761 ? 9.093 5.516 -38.246 1.00 94.38 761 GLU A CA 1
ATOM 5780 C C . GLU A 1 761 ? 8.695 6.762 -37.417 1.00 94.38 761 GLU A C 1
ATOM 5782 O O . GLU A 1 761 ? 7.751 6.712 -36.619 1.00 94.38 761 GLU A O 1
ATOM 5787 N N . PRO A 1 762 ? 9.366 7.924 -37.586 1.00 95.25 762 PRO A N 1
ATOM 5788 C CA . PRO A 1 762 ? 9.118 9.119 -36.770 1.00 95.25 762 PRO A CA 1
ATOM 5789 C C . PRO A 1 762 ? 7.682 9.653 -36.894 1.00 95.25 762 PRO A C 1
ATOM 5791 O O . PRO A 1 762 ? 7.141 10.213 -35.940 1.00 95.25 762 PRO A O 1
ATOM 5794 N N . ALA A 1 763 ? 7.034 9.457 -38.048 1.00 94.62 763 ALA A N 1
ATOM 5795 C CA . ALA A 1 763 ? 5.642 9.851 -38.247 1.00 94.62 763 ALA A CA 1
ATOM 5796 C C . ALA A 1 763 ? 4.685 8.994 -37.400 1.00 94.62 763 ALA A C 1
ATOM 5798 O O . ALA A 1 763 ? 3.814 9.536 -36.718 1.00 94.62 763 ALA A O 1
ATOM 5799 N N . ALA A 1 764 ? 4.873 7.670 -37.398 1.00 94.12 764 ALA A N 1
ATOM 5800 C CA . ALA A 1 764 ? 4.075 6.753 -36.587 1.00 94.12 764 ALA A CA 1
ATOM 5801 C C . ALA A 1 764 ? 4.339 6.963 -35.089 1.00 94.12 764 ALA A C 1
ATOM 5803 O O . ALA A 1 764 ? 3.398 6.985 -34.296 1.00 94.12 764 ALA A O 1
ATOM 5804 N N . MET A 1 765 ? 5.600 7.222 -34.716 1.00 95.31 765 MET A N 1
ATOM 5805 C CA . MET A 1 765 ? 5.974 7.607 -33.354 1.00 95.31 765 MET A CA 1
ATOM 5806 C C . MET A 1 765 ? 5.193 8.833 -32.882 1.00 95.31 765 MET A C 1
ATOM 5808 O O . MET A 1 765 ? 4.626 8.821 -31.791 1.00 95.31 765 MET A O 1
ATOM 5812 N N . LEU A 1 766 ? 5.139 9.890 -33.703 1.00 96.19 766 LEU A N 1
ATOM 5813 C CA . LEU A 1 766 ? 4.402 11.106 -33.368 1.00 96.19 766 LEU A CA 1
ATOM 5814 C C . LEU A 1 766 ? 2.918 10.808 -33.140 1.00 96.19 766 LEU A C 1
ATOM 5816 O O . LEU A 1 766 ? 2.362 11.263 -32.144 1.00 96.19 766 LEU A O 1
ATOM 5820 N N . VAL A 1 767 ? 2.289 10.043 -34.036 1.00 94.94 767 VAL A N 1
ATOM 5821 C CA . VAL A 1 767 ? 0.871 9.675 -33.913 1.00 94.94 767 VAL A CA 1
ATOM 5822 C C . VAL A 1 767 ? 0.603 8.956 -32.592 1.00 94.94 767 VAL A C 1
ATOM 5824 O O . VAL A 1 767 ? -0.240 9.417 -31.822 1.00 94.94 767 VAL A O 1
ATOM 5827 N N . GLY A 1 768 ? 1.373 7.911 -32.273 1.00 93.75 768 GLY A N 1
ATOM 5828 C CA . GLY A 1 768 ? 1.230 7.204 -30.998 1.00 93.75 768 GLY A CA 1
ATOM 5829 C C . GLY A 1 768 ? 1.448 8.132 -29.796 1.00 93.75 768 GLY A C 1
ATOM 5830 O O . GLY A 1 768 ? 0.655 8.154 -28.856 1.00 93.75 768 GLY A O 1
ATOM 5831 N N . MET A 1 769 ? 2.481 8.978 -29.831 1.00 94.75 769 MET A N 1
ATOM 5832 C CA . MET A 1 769 ? 2.763 9.924 -28.744 1.00 94.75 769 MET A CA 1
ATOM 5833 C C . MET A 1 769 ? 1.652 10.960 -28.532 1.00 94.75 769 MET A C 1
ATOM 5835 O O . MET A 1 769 ? 1.446 11.386 -27.394 1.00 94.75 769 MET A O 1
ATOM 5839 N N . LEU A 1 770 ? 0.959 11.392 -29.591 1.00 94.25 770 LEU A N 1
ATOM 5840 C CA . LEU A 1 770 ? -0.169 12.324 -29.502 1.00 94.25 770 LEU A CA 1
ATOM 5841 C C . LEU A 1 770 ? -1.426 11.638 -28.953 1.00 94.25 770 LEU A C 1
ATOM 5843 O O . LEU A 1 770 ? -2.070 12.195 -28.062 1.00 94.25 770 LEU A O 1
ATOM 5847 N N . ASN A 1 771 ? -1.728 10.427 -29.424 1.00 93.44 771 ASN A N 1
ATOM 5848 C CA . ASN A 1 771 ? -2.920 9.673 -29.023 1.00 93.44 771 ASN A CA 1
ATOM 5849 C C . ASN A 1 771 ? -2.874 9.244 -27.546 1.00 93.44 771 ASN A C 1
ATOM 5851 O O . ASN A 1 771 ? -3.906 9.196 -26.880 1.00 93.44 771 ASN A O 1
ATOM 5855 N N . HIS A 1 772 ? -1.676 9.026 -26.992 1.00 92.62 772 HIS A N 1
ATOM 5856 C CA . HIS A 1 772 ? -1.493 8.577 -25.603 1.00 92.62 772 HIS A CA 1
ATOM 5857 C C . HIS A 1 772 ? -1.122 9.693 -24.611 1.00 92.62 772 HIS A C 1
ATOM 5859 O O . HIS A 1 772 ? -0.638 9.420 -23.504 1.00 92.62 772 HIS A O 1
ATOM 5865 N N . GLN A 1 773 ? -1.362 10.968 -24.945 1.00 90.69 773 GLN A N 1
ATOM 5866 C CA . GLN A 1 773 ? -1.131 12.083 -24.014 1.00 90.69 773 GLN A CA 1
ATOM 5867 C C . GLN A 1 773 ? -2.021 12.011 -22.750 1.00 90.69 773 GLN A C 1
ATOM 5869 O O . GLN A 1 773 ? -3.125 11.466 -22.768 1.00 90.69 773 GLN A O 1
ATOM 5874 N N . PRO A 1 774 ? -1.574 12.564 -21.604 1.00 88.44 774 PRO A N 1
ATOM 5875 C CA . PRO A 1 774 ? -0.237 13.098 -21.338 1.00 88.44 774 PRO A CA 1
ATOM 5876 C C . PRO A 1 774 ? 0.841 12.013 -21.145 1.00 88.44 774 PRO A C 1
ATOM 5878 O O . PRO A 1 774 ? 0.668 11.100 -20.341 1.00 88.44 774 PRO A O 1
ATOM 5881 N N . MET A 1 775 ? 2.000 12.167 -21.794 1.00 83.94 775 MET A N 1
ATOM 5882 C CA . MET A 1 775 ? 3.158 11.258 -21.626 1.00 83.94 775 MET A CA 1
ATOM 5883 C C . MET A 1 775 ? 4.143 11.702 -20.527 1.00 83.94 775 MET A C 1
ATOM 5885 O O . MET A 1 775 ? 4.968 10.917 -20.068 1.00 83.94 775 MET A O 1
ATOM 5889 N N . GLY A 1 776 ? 4.030 12.950 -20.057 1.00 73.19 776 GLY A N 1
ATOM 5890 C CA . GLY A 1 776 ? 4.689 13.448 -18.842 1.00 73.19 776 GLY A CA 1
ATOM 5891 C C . GLY A 1 776 ? 5.964 14.280 -19.036 1.00 73.19 776 GLY A C 1
ATOM 5892 O O . GLY A 1 776 ? 6.277 15.063 -18.143 1.00 73.19 776 GLY A O 1
ATOM 5893 N N . PHE A 1 777 ? 6.673 14.175 -20.167 1.00 84.25 777 PHE A N 1
ATOM 5894 C CA . PHE A 1 777 ? 7.919 14.933 -20.405 1.00 84.25 777 PHE A CA 1
ATOM 5895 C C . PHE A 1 777 ? 7.769 16.129 -21.344 1.00 84.25 777 PHE A C 1
ATOM 5897 O O . PHE A 1 777 ? 8.294 17.203 -21.049 1.00 84.25 777 PHE A O 1
ATOM 5904 N N . TRP A 1 778 ? 7.065 15.942 -22.457 1.00 91.44 778 TRP A N 1
ATOM 5905 C CA . TRP A 1 778 ? 6.970 16.925 -23.531 1.00 91.44 778 TRP A CA 1
ATOM 5906 C C . TRP A 1 778 ? 5.514 17.156 -23.916 1.00 91.44 778 TRP A C 1
ATOM 5908 O O . TRP A 1 778 ? 4.717 16.218 -23.951 1.00 91.44 778 TRP A O 1
ATOM 5918 N N . ASP A 1 779 ? 5.174 18.416 -24.180 1.00 93.38 779 ASP A N 1
ATOM 5919 C CA . ASP A 1 779 ? 3.872 18.788 -24.724 1.00 93.38 779 ASP A CA 1
ATOM 5920 C C . ASP A 1 779 ? 3.751 18.422 -26.211 1.00 93.38 779 ASP A C 1
ATOM 5922 O O . ASP A 1 779 ? 4.735 18.132 -26.896 1.00 93.38 779 ASP A O 1
ATOM 5926 N N . ALA A 1 780 ? 2.517 18.451 -26.721 1.00 93.44 780 ALA A N 1
ATOM 5927 C CA . ALA A 1 780 ? 2.227 18.122 -28.113 1.00 93.44 780 ALA A CA 1
ATOM 5928 C C . ALA A 1 780 ? 2.997 19.009 -29.108 1.00 93.44 780 ALA A C 1
ATOM 5930 O O . ALA A 1 780 ? 3.466 18.506 -30.124 1.00 93.44 780 ALA A O 1
ATOM 5931 N N . SER A 1 781 ? 3.171 20.305 -28.819 1.00 94.38 781 SER A N 1
ATOM 5932 C CA . SER A 1 781 ? 3.923 21.223 -29.688 1.00 94.38 781 SER A CA 1
ATOM 5933 C C . SER A 1 781 ? 5.381 20.807 -29.846 1.00 94.38 781 SER A C 1
ATOM 5935 O O . SER A 1 781 ? 5.878 20.750 -30.966 1.00 94.38 781 SER A O 1
ATOM 5937 N N . THR A 1 782 ? 6.046 20.447 -28.748 1.00 95.06 782 THR A N 1
ATOM 5938 C CA . THR A 1 782 ? 7.446 20.015 -28.769 1.00 95.06 782 THR A CA 1
ATOM 5939 C C . THR A 1 782 ? 7.605 18.719 -29.560 1.00 95.06 782 THR A C 1
ATOM 5941 O O . THR A 1 782 ? 8.549 18.582 -30.334 1.00 95.06 782 THR A O 1
ATOM 5944 N N . LEU A 1 783 ? 6.666 17.780 -29.404 1.00 95.62 783 LEU A N 1
ATOM 5945 C CA . LEU A 1 783 ? 6.663 16.515 -30.144 1.00 95.62 783 LEU A CA 1
ATOM 5946 C C . LEU A 1 783 ? 6.467 16.734 -31.652 1.00 95.62 783 LEU A C 1
ATOM 5948 O O . LEU A 1 783 ? 7.164 16.124 -32.459 1.00 95.62 783 LEU A O 1
ATOM 5952 N N . ILE A 1 784 ? 5.555 17.631 -32.036 1.00 96.12 784 ILE A N 1
ATOM 5953 C CA . ILE A 1 784 ? 5.317 17.999 -33.439 1.00 96.12 784 ILE A CA 1
ATOM 5954 C C . ILE A 1 784 ? 6.562 18.651 -34.049 1.00 96.12 784 ILE A C 1
ATOM 5956 O O . ILE A 1 784 ? 6.971 18.274 -35.145 1.00 96.12 784 ILE A O 1
ATOM 5960 N N . GLU A 1 785 ? 7.177 19.609 -33.350 1.00 96.19 785 GLU A N 1
ATOM 5961 C CA . GLU A 1 785 ? 8.400 20.269 -33.819 1.00 96.19 785 GLU A CA 1
ATOM 5962 C C . GLU A 1 785 ? 9.564 19.284 -33.975 1.00 96.19 785 GLU A C 1
ATOM 5964 O O . GLU A 1 785 ? 10.321 19.377 -34.941 1.00 96.19 785 GLU A O 1
ATOM 5969 N N . ASP A 1 786 ? 9.709 18.337 -33.045 1.00 95.88 786 ASP A N 1
ATOM 5970 C CA . ASP A 1 786 ? 10.712 17.277 -33.132 1.00 95.88 786 ASP A CA 1
ATOM 5971 C C . ASP A 1 786 ? 10.489 16.420 -34.384 1.00 95.88 786 ASP A C 1
ATOM 5973 O O . ASP A 1 786 ? 11.379 16.312 -35.224 1.00 95.88 786 ASP A O 1
ATOM 5977 N N . ALA A 1 787 ? 9.272 15.922 -34.603 1.00 95.38 787 ALA A N 1
ATOM 5978 C CA . ALA A 1 787 ? 8.943 15.138 -35.792 1.00 95.38 787 ALA A CA 1
ATOM 5979 C C . ALA A 1 787 ? 9.172 15.912 -37.107 1.00 95.38 787 ALA A C 1
ATOM 5981 O O . ALA A 1 787 ? 9.655 15.348 -38.089 1.00 95.38 787 ALA A O 1
ATOM 5982 N N . GLN A 1 788 ? 8.892 17.218 -37.140 1.00 95.12 788 GLN A N 1
ATOM 5983 C CA . GLN A 1 788 ? 9.178 18.064 -38.306 1.00 95.12 788 GLN A CA 1
ATOM 5984 C C . GLN A 1 788 ? 10.682 18.180 -38.601 1.00 95.12 788 GLN A C 1
ATOM 5986 O O . GLN A 1 788 ? 11.071 18.232 -39.771 1.00 95.12 788 GLN A O 1
ATOM 5991 N N . ARG A 1 789 ? 11.545 18.175 -37.573 1.00 94.94 789 ARG A N 1
ATOM 5992 C CA . ARG A 1 789 ? 13.012 18.098 -37.752 1.00 94.94 789 ARG A CA 1
ATOM 5993 C C . ARG A 1 789 ? 13.445 16.757 -38.339 1.00 94.94 789 ARG A C 1
ATOM 5995 O O . ARG A 1 789 ? 14.437 16.712 -39.056 1.00 94.94 789 ARG A O 1
ATOM 6002 N N . HIS A 1 790 ? 12.653 15.713 -38.110 1.00 94.50 790 HIS A N 1
ATOM 6003 C CA . HIS A 1 790 ? 12.748 14.397 -38.751 1.00 94.50 790 HIS A CA 1
ATOM 6004 C C . HIS A 1 790 ? 11.999 14.319 -40.095 1.00 94.50 790 HIS A C 1
ATOM 6006 O O . HIS A 1 790 ? 11.660 13.237 -40.566 1.00 94.50 790 HIS A O 1
ATOM 6012 N N . HIS A 1 791 ? 11.741 15.466 -40.733 1.00 93.19 791 HIS A N 1
ATOM 6013 C CA . HIS A 1 791 ? 11.097 15.590 -42.046 1.00 93.19 791 HIS A CA 1
ATOM 6014 C C . HIS A 1 791 ? 9.661 15.041 -42.131 1.00 93.19 791 HIS A C 1
ATOM 6016 O O . HIS A 1 791 ? 9.149 14.806 -43.228 1.00 93.19 791 HIS A O 1
ATOM 6022 N N . VAL A 1 792 ? 8.972 14.890 -40.995 1.00 94.50 792 VAL A N 1
ATOM 6023 C CA . VAL A 1 792 ? 7.550 14.532 -40.965 1.00 94.50 792 VAL A CA 1
ATOM 6024 C C . VAL A 1 792 ? 6.700 15.751 -41.331 1.00 94.50 792 VAL A C 1
ATOM 6026 O O . VAL A 1 792 ? 6.799 16.814 -40.715 1.00 94.50 792 VAL A O 1
ATOM 6029 N N . ILE A 1 793 ? 5.820 15.597 -42.323 1.00 94.25 793 ILE A N 1
ATOM 6030 C CA . ILE A 1 793 ? 4.839 16.624 -42.687 1.00 94.25 793 ILE A CA 1
ATOM 6031 C C . ILE A 1 793 ? 3.627 16.487 -41.767 1.00 94.25 793 ILE A C 1
ATOM 6033 O O . ILE A 1 793 ? 2.875 15.521 -41.856 1.00 94.25 793 ILE A O 1
ATOM 6037 N N . VAL A 1 794 ? 3.416 17.482 -40.906 1.00 93.88 794 VAL A N 1
ATOM 6038 C CA . VAL A 1 794 ? 2.272 17.533 -39.986 1.00 93.88 794 VAL A CA 1
ATOM 6039 C C . VAL A 1 794 ? 1.243 18.523 -40.517 1.00 93.88 794 VAL A C 1
ATOM 6041 O O . VAL A 1 794 ? 1.539 19.708 -40.683 1.00 93.88 794 VAL A O 1
ATOM 6044 N N . ARG A 1 795 ? 0.028 18.043 -40.796 1.00 91.88 795 ARG A N 1
ATOM 6045 C CA . ARG A 1 795 ? -1.087 18.882 -41.254 1.00 91.88 795 ARG A CA 1
ATOM 6046 C C . ARG A 1 795 ? -1.929 19.373 -40.072 1.00 91.88 795 ARG A C 1
ATOM 6048 O O . ARG A 1 795 ? -2.066 18.648 -39.088 1.00 91.88 795 ARG A O 1
ATOM 6055 N N . PRO A 1 796 ? -2.504 20.587 -40.146 1.00 90.06 796 PRO A N 1
ATOM 6056 C CA . PRO A 1 796 ? -3.442 21.055 -39.132 1.00 90.06 796 PRO A CA 1
ATOM 6057 C C . PRO A 1 796 ? -4.729 20.220 -39.152 1.00 90.06 796 PRO A C 1
ATOM 6059 O O . PRO A 1 796 ? -5.083 19.631 -40.175 1.00 90.06 796 PRO A O 1
ATOM 6062 N N . ALA A 1 797 ? -5.457 20.224 -38.034 1.00 89.69 797 ALA A N 1
ATOM 6063 C CA . ALA A 1 797 ? -6.763 19.581 -37.948 1.00 89.69 797 ALA A CA 1
ATOM 6064 C C . ALA A 1 797 ? -7.719 20.117 -39.031 1.00 89.69 797 ALA A C 1
ATOM 6066 O O . ALA A 1 797 ? -7.822 21.327 -39.252 1.00 89.69 797 ALA A O 1
ATOM 6067 N N . CYS A 1 798 ? -8.431 19.211 -39.696 1.00 90.50 798 CYS A N 1
ATOM 6068 C CA . CYS A 1 798 ? -9.331 19.504 -40.802 1.00 90.50 798 CYS A CA 1
ATOM 6069 C C . CYS A 1 798 ? -10.669 18.804 -40.578 1.00 90.50 798 CYS A C 1
ATOM 6071 O O . CYS A 1 798 ? -10.728 17.579 -40.544 1.00 90.50 798 CYS A O 1
ATOM 6073 N N . VAL A 1 799 ? -11.758 19.575 -40.521 1.00 92.44 799 VAL A N 1
ATOM 6074 C CA . VAL A 1 799 ? -13.122 19.055 -40.295 1.00 92.44 799 VAL A CA 1
ATOM 6075 C C . VAL A 1 799 ? -13.521 17.969 -41.306 1.00 92.44 799 VAL A C 1
ATOM 6077 O O . VAL A 1 799 ? -14.300 17.086 -40.973 1.00 92.44 799 VAL A O 1
ATOM 6080 N N . ASN A 1 800 ? -12.981 18.020 -42.527 1.00 90.88 800 ASN A N 1
ATOM 6081 C CA . ASN A 1 800 ? -13.338 17.089 -43.600 1.00 90.88 800 ASN A CA 1
ATOM 6082 C C . ASN A 1 800 ? -12.411 15.868 -43.715 1.00 90.88 800 ASN A C 1
ATOM 6084 O O . ASN A 1 800 ? -12.752 14.945 -44.448 1.00 90.88 800 ASN A O 1
ATOM 6088 N N . ALA A 1 801 ? -11.230 15.887 -43.088 1.00 84.56 801 ALA A N 1
ATOM 6089 C CA . ALA A 1 801 ? -10.184 14.882 -43.323 1.00 84.56 801 ALA A CA 1
ATOM 6090 C C . ALA A 1 801 ? -9.639 14.237 -42.041 1.00 84.56 801 ALA A C 1
ATOM 6092 O O . ALA A 1 801 ? -9.188 13.097 -42.084 1.00 84.56 801 ALA A O 1
ATOM 6093 N N . SER A 1 802 ? -9.672 14.942 -40.909 1.00 88.44 802 SER A N 1
ATOM 6094 C CA . SER A 1 802 ? -9.188 14.412 -39.635 1.00 88.44 802 SER A CA 1
ATOM 6095 C C . SER A 1 802 ? -10.133 13.355 -39.068 1.00 88.44 802 SER A C 1
ATOM 6097 O O . SER A 1 802 ? -11.354 13.485 -39.158 1.00 88.44 802 SER A O 1
ATOM 6099 N N . GLN A 1 803 ? -9.547 12.334 -38.445 1.00 88.62 803 GLN A N 1
ATOM 6100 C CA . GLN A 1 803 ? -10.251 11.406 -37.561 1.00 88.62 803 GLN A CA 1
ATOM 6101 C C . GLN A 1 803 ? -10.356 11.993 -36.143 1.00 88.62 803 GLN A C 1
ATOM 6103 O O . GLN A 1 803 ? -9.900 13.110 -35.887 1.00 88.62 803 GLN A O 1
ATOM 6108 N N . ALA A 1 804 ? -10.992 11.250 -35.230 1.00 89.31 804 ALA A N 1
ATOM 6109 C CA . ALA A 1 804 ? -11.042 11.618 -33.814 1.00 89.31 804 ALA A CA 1
ATOM 6110 C C . ALA A 1 804 ? -9.638 11.641 -33.182 1.00 89.31 804 ALA A C 1
ATOM 6112 O O . ALA A 1 804 ? -9.317 12.574 -32.449 1.00 89.31 804 ALA A O 1
ATOM 6113 N N . ASP A 1 805 ? -8.815 10.653 -33.537 1.00 91.25 805 ASP A N 1
ATOM 6114 C CA . ASP A 1 805 ? -7.422 10.525 -33.115 1.00 91.25 805 ASP A CA 1
ATOM 6115 C C . ASP A 1 805 ? -6.459 10.960 -34.231 1.00 91.25 805 ASP A C 1
ATOM 6117 O O . ASP A 1 805 ? -6.842 11.086 -35.402 1.00 91.25 805 ASP A O 1
ATOM 6121 N N . ALA A 1 806 ? -5.192 11.193 -33.878 1.00 91.88 806 ALA A N 1
ATOM 6122 C CA . ALA A 1 806 ? -4.153 11.438 -34.869 1.00 91.88 806 ALA A CA 1
ATOM 6123 C C . ALA A 1 806 ? -3.969 10.190 -35.745 1.00 91.88 806 ALA A C 1
ATOM 6125 O O . ALA A 1 806 ? -4.010 9.058 -35.262 1.00 91.88 806 ALA A O 1
ATOM 6126 N N . SER A 1 807 ? -3.749 10.405 -37.040 1.00 90.88 807 SER A N 1
ATOM 6127 C CA . SER A 1 807 ? -3.612 9.341 -38.032 1.00 90.88 807 SER A CA 1
ATOM 6128 C C . SER A 1 807 ? -2.499 9.653 -39.025 1.00 90.88 807 SER A C 1
ATOM 6130 O O . SER A 1 807 ? -2.089 10.806 -39.184 1.00 90.88 807 SER A O 1
ATOM 6132 N N . LEU A 1 808 ? -2.035 8.621 -39.728 1.00 90.06 808 LEU A N 1
ATOM 6133 C CA . LEU A 1 808 ? -1.132 8.760 -40.866 1.00 90.06 808 LEU A CA 1
ATOM 6134 C C . LEU A 1 808 ? -1.921 8.753 -42.173 1.00 90.06 808 LEU A C 1
ATOM 6136 O O . LEU A 1 808 ? -2.898 8.022 -42.314 1.00 90.06 808 LEU A O 1
ATOM 6140 N N . GLU A 1 809 ? -1.472 9.545 -43.143 1.00 86.06 809 GLU A N 1
ATOM 6141 C CA . GLU A 1 809 ? -1.970 9.493 -44.515 1.00 86.06 809 GLU A CA 1
ATOM 6142 C C . GLU A 1 809 ? -0.800 9.379 -45.502 1.00 86.06 809 GLU A C 1
ATOM 6144 O O . GLU A 1 809 ? 0.265 9.963 -45.265 1.00 86.06 809 GLU A O 1
ATOM 6149 N N . PRO A 1 810 ? -0.960 8.639 -46.615 1.00 79.50 810 PRO A N 1
ATOM 6150 C CA . PRO A 1 810 ? 0.037 8.624 -47.671 1.00 79.50 810 PRO A CA 1
ATOM 6151 C C . PRO A 1 810 ? 0.251 10.030 -48.231 1.00 79.50 810 PRO A C 1
ATOM 6153 O O . PRO A 1 810 ? -0.700 10.776 -48.470 1.00 79.50 810 PRO A O 1
ATOM 6156 N N . LEU A 1 811 ? 1.502 10.370 -48.526 1.00 78.50 811 LEU A N 1
ATOM 6157 C CA . LEU A 1 811 ? 1.831 11.579 -49.276 1.00 78.50 811 LEU A CA 1
ATOM 6158 C C . LEU A 1 811 ? 1.329 11.440 -50.723 1.00 78.50 811 LEU A C 1
ATOM 6160 O O . LEU A 1 811 ? 2.040 10.964 -51.604 1.00 78.50 811 LEU A O 1
ATOM 6164 N N . THR A 1 812 ? 0.084 11.839 -50.987 1.00 62.25 812 THR A N 1
ATOM 6165 C CA . THR A 1 812 ? -0.461 11.914 -52.348 1.00 62.25 812 THR A CA 1
ATOM 6166 C C . THR A 1 812 ? -0.116 13.270 -52.969 1.00 62.25 812 THR A C 1
ATOM 6168 O O . THR A 1 812 ? -0.793 14.264 -52.701 1.00 62.25 812 THR A O 1
ATOM 6171 N N . GLY A 1 813 ? 0.937 13.317 -53.792 1.00 48.22 813 GLY A N 1
ATOM 6172 C CA . GLY A 1 813 ? 1.305 14.489 -54.599 1.00 48.22 813 GLY A CA 1
ATOM 6173 C C . GLY A 1 813 ? 2.809 14.583 -54.881 1.00 48.22 813 GLY A C 1
ATOM 6174 O O . GLY A 1 813 ? 3.585 14.684 -53.945 1.00 48.22 813 GLY A O 1
ATOM 6175 N N . GLU A 1 814 ? 3.160 14.508 -56.171 1.00 38.94 814 GLU A N 1
ATOM 6176 C CA . GLU A 1 814 ? 4.459 14.664 -56.861 1.00 38.94 814 GLU A CA 1
ATOM 6177 C C . GLU A 1 814 ? 5.772 14.621 -56.053 1.00 38.94 814 GLU A C 1
ATOM 6179 O O . GLU A 1 814 ? 6.052 15.463 -55.205 1.00 38.94 814 GLU A O 1
ATOM 6184 N N . LEU A 1 815 ? 6.647 13.688 -56.460 1.00 43.81 815 LEU A N 1
ATOM 6185 C CA . LEU A 1 815 ? 8.098 13.709 -56.251 1.00 43.81 815 LEU A CA 1
ATOM 6186 C C . LEU A 1 815 ? 8.658 15.139 -56.339 1.00 43.81 815 LEU A C 1
ATOM 6188 O O . LEU A 1 815 ? 8.953 15.638 -57.426 1.00 43.81 815 LEU A O 1
ATOM 6192 N N . VAL A 1 816 ? 8.894 15.772 -55.193 1.00 36.69 816 VAL A N 1
ATOM 6193 C CA . VAL A 1 816 ? 9.822 16.896 -55.129 1.00 36.69 816 VAL A CA 1
ATOM 6194 C C . VAL A 1 816 ? 11.214 16.282 -55.118 1.00 36.69 816 VAL A C 1
ATOM 6196 O O . VAL A 1 816 ? 11.689 15.782 -54.101 1.00 36.69 816 VAL A O 1
ATOM 6199 N N . VAL A 1 817 ? 11.859 16.286 -56.284 1.00 42.59 817 VAL A N 1
ATOM 6200 C CA . VAL A 1 817 ? 13.299 16.052 -56.400 1.00 42.59 817 VAL A CA 1
ATOM 6201 C C . VAL A 1 817 ? 14.000 17.127 -55.569 1.00 42.59 817 VAL A C 1
ATOM 6203 O O . VAL A 1 817 ? 14.171 18.260 -56.016 1.00 42.59 817 VAL A O 1
ATOM 6206 N N . ALA A 1 818 ? 14.394 16.783 -54.344 1.00 33.25 818 ALA A N 1
ATOM 6207 C CA . ALA A 1 818 ? 15.336 17.580 -53.579 1.00 33.25 818 ALA A CA 1
ATOM 6208 C C . ALA A 1 818 ? 16.747 17.247 -54.078 1.00 33.25 818 ALA A C 1
ATOM 6210 O O . ALA A 1 818 ? 17.273 16.151 -53.901 1.00 33.25 818 ALA A O 1
ATOM 6211 N N . TYR A 1 819 ? 17.304 18.217 -54.790 1.00 31.88 819 TYR A N 1
ATOM 6212 C CA . TYR A 1 819 ? 18.636 18.251 -55.375 1.00 31.88 819 TYR A CA 1
ATOM 6213 C C . TYR A 1 819 ? 19.728 17.887 -54.352 1.00 31.88 819 TYR A C 1
ATOM 6215 O O . TYR A 1 819 ? 19.775 18.454 -53.261 1.00 31.88 819 TYR A O 1
ATOM 6223 N N . ALA A 1 820 ? 20.637 16.983 -54.723 1.00 35.97 820 ALA A N 1
ATOM 6224 C CA . ALA A 1 820 ? 21.851 16.698 -53.963 1.00 35.97 820 ALA A CA 1
ATOM 6225 C C . ALA A 1 820 ? 22.860 17.858 -54.067 1.00 35.97 820 ALA A C 1
ATOM 6227 O O . ALA A 1 820 ? 23.122 18.337 -55.173 1.00 35.97 820 ALA A O 1
ATOM 6228 N N . PRO A 1 821 ? 23.538 18.219 -52.965 1.00 35.06 821 PRO A N 1
ATOM 6229 C CA . PRO A 1 821 ? 24.913 18.686 -53.037 1.00 35.06 821 PRO A CA 1
ATOM 6230 C C . PRO A 1 821 ? 25.839 17.674 -52.352 1.00 35.06 821 PRO A C 1
ATOM 6232 O O . PRO A 1 821 ? 25.810 17.459 -51.145 1.00 35.06 821 PRO A O 1
ATOM 6235 N N . THR A 1 822 ? 26.636 17.049 -53.210 1.00 40.19 822 THR A N 1
ATOM 6236 C CA . THR A 1 822 ? 27.942 16.409 -53.015 1.00 40.19 822 THR A CA 1
ATOM 6237 C C . THR A 1 822 ? 28.683 16.668 -51.692 1.00 40.19 822 THR A C 1
ATOM 6239 O O . THR A 1 822 ? 28.942 17.817 -51.334 1.00 40.19 822 THR A O 1
ATOM 6242 N N . HIS A 1 823 ? 29.155 15.567 -51.091 1.00 34.44 823 HIS A N 1
ATOM 6243 C CA . HIS A 1 823 ? 30.359 15.465 -50.246 1.00 34.44 823 HIS A CA 1
ATOM 6244 C C . HIS A 1 823 ? 31.544 16.295 -50.790 1.00 34.44 823 HIS A C 1
ATOM 6246 O O . HIS A 1 823 ? 31.650 16.494 -52.007 1.00 34.44 823 HIS A O 1
ATOM 6252 N N . PRO A 1 824 ? 32.439 16.780 -49.911 1.00 34.09 824 PRO A N 1
ATOM 6253 C CA . PRO A 1 824 ? 33.474 15.921 -49.310 1.00 34.09 824 PRO A CA 1
ATOM 6254 C C . PRO A 1 824 ? 33.168 15.470 -47.883 1.00 34.09 824 PRO A C 1
ATOM 6256 O O . PRO A 1 824 ? 32.844 16.338 -47.045 1.00 34.09 824 PRO A O 1
#

pLDDT: mean 90.56, std 10.0, range [31.88, 98.75]

Solvent-accessible surface area (backbone atoms only — not comparable to full-atom values): 42987 Å² total; per-residue (Å²): 129,84,70,65,22,22,42,68,36,24,27,29,16,66,16,57,37,46,18,48,32,49,46,48,54,38,43,55,44,39,58,73,48,58,30,52,18,41,29,45,25,16,54,70,36,54,56,50,49,40,51,30,50,62,52,35,59,95,49,88,47,34,43,24,51,30,24,30,34,54,32,78,38,93,59,44,59,70,61,35,84,74,58,73,52,36,36,45,28,38,33,21,39,40,58,69,23,39,24,35,50,26,35,51,48,17,52,12,16,51,68,42,74,32,51,74,22,39,48,65,53,71,67,60,51,29,59,52,32,72,79,25,43,39,33,36,37,38,58,78,45,2,58,29,51,38,26,30,74,75,59,34,70,69,40,18,49,51,42,48,49,51,49,29,74,53,48,36,61,94,29,40,32,42,50,38,66,74,71,82,51,94,60,31,68,60,51,43,51,52,50,50,54,51,20,61,75,70,73,34,53,48,28,37,36,51,63,17,31,21,47,45,54,83,39,40,64,33,30,50,52,28,41,13,55,29,27,70,41,25,47,80,77,42,46,93,78,53,74,99,60,59,50,38,23,69,68,39,26,66,55,49,51,65,73,42,57,94,46,80,56,15,45,55,40,24,34,52,51,30,61,64,17,44,48,60,53,85,84,64,42,54,62,68,72,42,69,53,95,62,64,91,98,49,51,48,59,58,49,47,48,53,51,31,53,56,18,35,43,74,76,59,40,52,63,85,79,31,48,67,59,52,53,50,36,52,52,53,51,49,54,32,54,78,68,63,41,33,23,57,55,50,50,54,39,50,55,49,50,53,31,53,71,38,90,74,56,45,58,66,42,30,28,37,48,38,25,20,28,56,55,38,29,25,58,60,37,15,90,49,58,17,76,86,71,71,48,54,43,65,75,41,59,56,92,76,54,88,69,83,70,57,57,33,32,37,25,20,40,90,55,37,62,60,57,54,50,48,45,32,72,73,60,32,70,57,19,26,29,30,28,15,26,74,41,48,28,36,41,22,55,15,36,30,50,28,27,41,24,73,62,47,53,72,71,57,24,52,65,56,28,71,76,44,56,65,81,52,81,73,71,97,73,56,98,90,48,59,63,73,33,53,52,42,12,46,51,40,22,49,95,82,23,30,43,57,49,74,49,72,38,82,24,36,31,35,48,36,57,54,53,42,20,52,71,39,29,40,33,34,38,93,52,87,99,40,44,22,31,58,26,28,75,63,42,30,53,66,44,53,54,48,50,34,30,60,28,53,34,60,69,46,40,27,51,48,50,34,36,49,49,45,23,72,75,71,72,45,87,67,57,83,85,70,52,77,70,74,51,64,70,43,28,49,38,44,17,73,32,69,20,78,86,14,50,87,36,44,48,73,71,41,28,70,40,17,57,66,56,49,38,82,44,54,66,41,47,15,50,54,52,60,45,64,59,103,55,37,89,75,46,44,48,43,57,52,39,42,31,34,73,66,70,75,36,82,66,70,89,76,44,77,64,57,38,65,66,18,52,91,42,59,59,35,83,66,33,44,62,50,56,32,47,41,29,37,74,42,20,66,38,52,74,56,52,20,50,48,53,59,55,20,34,64,67,42,80,68,23,51,55,51,37,61,61,47,46,61,58,40,54,54,24,20,44,77,68,73,40,49,70,71,56,39,50,52,54,48,49,52,54,58,47,39,42,64,69,69,35,56,53,42,33,30,50,41,50,30,55,53,22,47,46,37,34,44,38,47,72,77,36,38,60,46,44,46,32,25,55,58,66,56,57,86,77,82,84,67,56,70,67,58,50,52,54,51,31,42,76,70,72,37,86,82,77,78,92,37,96,90,74,54,64,98,58,69,78,88,76,82,89,85,72,76,91,76,83,77,80,85,80,79,81,134

Secondary structure (DSSP, 8-state):
-PPP-EE--B--TTSTTT--S-HHHHHHHHHHHT-SEEEEEEET--TTHHHHHHHHTTSS-EEEEEEEEEET-SS-STT-SS--SEEEEEEESSHHHHHHHHHHHHHHHHHT-STT-----HHHHHHHHTT-EEEE--STTBHHHHHHHHH-HHHHHHHHHHHHHHH-GGGEEEEEE--S-TTHHHHHHHHHHHHHHHT--EEEE--BSBSSGGGHHHHHHHHHHHHTS-HHHHGGGS-SSS-SB---HHHHHHHTTTSTTHHHHHHHHHHHTB--HHHHTPPPPP-----TT--HHHHHHHHHHHHHHHHH--TTT-HHHHHHHHHHHHHHHHTT-HHHHHHHHHHHHHHHHSSSPPPEEEEGGGGG-HHHHHTTS-S--HHHHT--GGGT--TT-SS----EEEEETTTHHHHHHHHHHHH-TTTEEEEEEEEE--HHHHHHHHHHHTT--HHHHHHHHTTS-SSSPPPS--TTS-HHHHHHHHHHHGGG--EEEEEEEEEEEEE-SS-GGGTS-EEE-SSTT-EEES--HHHHHHTT--EEEEEEEHHHHHHHHHHHHHHHHHS----GGGS-TT-HHHHHHHHTT--TT-TTT-SHHHHHHHHHH---SHHHHHHHHHH-SSSHHHH-HHHHHHHHHTTSSPPPP--HHHHHHHGGGTT----HHHHHHIIIIIT---HHHHHHHHHHTT--HHHHHHHHHHHHHHHHHHHHTT--HHHHHHHHHHHHHHTTT---HHHHHHHHHHHHHHHHHHHH-HHHHHHHHHHT---SS--HHHHHHHHHHTT--PPPP-TTT--SS-------S-----------